Protein AF-A0A9Q1KZ89-F1 (afdb_monomer)

Sequence (839 aa):
MVSQGVRENPSTFSSVLSICSNSGFYLEGLQVHCRVISLGLTGNLYIESAIVDLCMQMGLVDGGLRVLDMMPERNCAVWNLVLRGFCELGLSDEVLGSYPRIKSDGVELNELMLCYLIQGCGNGTFVHEGQQLHCHAVKAGWVETNLFVANALVDFYSACGSLSDAQQSFKVIPHEDVISWNSIVSAYAYSGMLFDTVEYFRKMQFWSKPSVRSLVALLNLCSQRKNLLVGRQVHSVVLKLGFDYTSIHVQSALIDMYGKCYEIESSVDVYEGCPVITMECCNALLTSLLYCGLVEEVVELFKFMVDERTEFNEVSLSATLKAMSGSSFASLSSCGLMHSCAIKSGLESHIVVSNSLIDLYSKLGQVENSRHIFENLLSPNVVCFTSIINGYARNGFGKECLNLLGLMIQNGLKPDKVTFLCVLMGCNHSGLVEEGRQVFESMKTLHGFEPEQRHYSCMVDLLGRAAFVDEAEELLKHSPVKDDFIMWSSLLRSCRMHKNEAVGQRVVKRLIDLDPGDLSSCIQASSFHSEIGDSKLSKHYKEIAMARKVIREIENGLHDALHDENPLLRELESFDIYEGDDEMEAFAMPSWASRNGGKVLVNVDSFGAIGDAISDDTQIDGMIVAPEEPKNWDPDLPRIWLGFSNLTGVNLQGSGAVTIDSSSGIRVTGLTIQNSQQMHFVISHSDSVRVSNVLISAPGDSPNTDGIHISASTNVTLLNCKIGTGDDCISIVNASSSVKMKKIYCGPGHGISIGSLGKDNSTGIVTKVVLNGAFIKNTTNGVRVKTWQGGSGFVKAVRFENVMMEDVANPIIIDQFYCDSPNPCSNQVKCLSFSLWLG

Nearest PDB structures (foldseek):
  5iww-assembly1_D  TM=8.843E-01  e=9.752E-19  unidentified
  8ikx-assembly1_A  TM=9.057E-01  e=1.286E-15  Arabidopsis thaliana
  7b8b-assembly2_B  TM=8.607E-01  e=1.017E-13  Arabidopsis thaliana
  1bhe-assembly1_A  TM=7.430E-01  e=8.757E-08  Pectobacterium carotovorum subsp. carotovorum
  7rqf-assembly1_A  TM=3.532E-01  e=4.957E-04  Pseudomonas aeruginosa PAO1

Organism: NCBI:txid171969

Foldseek 3Di:
DVVVVDDDDLVNLLVVLQCCLVVVVLVVNVVSVVVCVVVVVQQDPSNLLSVLLSCLSVVVLVRSVVSCVPHPADEPSSLLSNLVSCLVVLVLVVLCVCPVVCVVSVYDDDLSSLLSNLSSLLQLPNLVVNVVSVVVCVVVVCLLVPQSNLLSQLSSCLSNLNLVSSVVSLVSHPLLDLSSLLSNLLSCLVNLPLVVSVVSVVSCVVRHQDDLSNLLSNLVSCLVVLPVPSLVVSVVSCVVVVVLAVPPSNLLSNLLSCLSNVNNVSSVVSQVPHPDNAQSSLLSNLQSCLNNLVLVVLVVSLVVCVVVVPDHALSSLLSNLQSLLPDPNLDPVVLVVSCVVCVVSVNLQPQSNLLSNLSSCLSVVNLVVSVVSLVPHPDDALSSLLSNLLSCLVNLNLVVLVVSVVVCVVVVHQHDLSSLLSSLSSCQSNLVLVVNVVSQVCCCPVRNDDHDPSSLLSNLSSCLQVVVLVVNLVSLCPDPCVLPLVSLLSSLVSCLVVVPPPSNVVSLVSNCVSPVLDLVSLCSQLSSCVSNPNNPSNVVSVVVSVVSVVVVVVVVVVVVVVVVPDPVVVVPPDDDDDDDDDDDDDDDDDDDDDDDDDDPPPDDDDDDDPDPPDEDEDEDEDADEDPDALVPDDLVDADQPEEAAAEECYEYEYEWQYAYEPYENYEYEQYHYENHHQETYEYYLYENYEYENYEYDYPLCRPNYEYYEYYLYEQYEYYQYAAEDNEEPYEAWANYEQYEYEQYEYDDYAEHEDDPACPPLEEGEYENAEAAAYEYENYQEHYEYYYDANHEYAYYNAEYYRYHYYNHNHDYYYYFHDDPDPDRDDHHPHGYYYDYYYD

Secondary structure (DSSP, 8-state):
-GGGTPPP-HHHHHHHHHHHHHTT-HHHHHHHHHHHHHTT-TT-HHHHHHHHHHHHHTT-HHHHHHHHHH-S---HHHHHHHHHHHHHTT-HHHHHHHHHHHHHTTPPP-HHHHHHHHHHTTTSS-HHHHHHHHHHHHHTTHHHH-HHHHHHHHHHHHHTT-HHHHHHHHTTS-TT-HHHHHHHHHHHHHTT-HHHHHHHHHHHHHHSPPPHHHHHHHHHHHHHHT-HHHHHHHHHHHHHHTHHHH-HHHHHHHHHHHHHTT-HHHHHHHHHT-SS--HHHHHHHHHHHHHHT-HHHHHHHHHHHHHTT----HHHHHHHHHHHHTSTT--HHHHHHHHHHHHHTT-TTSHHHHHHHHHHHHHTT-HHHHHHHHHT-SS--HHHHHHHHHHHHHTT-HHHHHHHHHHHHHTTPPP-HHHHHHHHHHHHHHT-HHHHHHHHHHHHHTT-PPPPHHHHHHHHHHHHHTT-HHHHHHHHHTSTTTT-HHHHHHHHHHHHHTT-HHHHHHHHHHHHHH-TT-HHHHHHHHHHHHHTT-HHHHHHHHHHHHHHHHHHHHHHHHHHHHHHS-TTTTTSS---------------------SS----------------SS--EEE--S-EE-SS-GGG--TT----SEEEES-BS-EEES-S-EEEES-BS-EEES-EEES-SSEEEEEES-BS-EEES-EEE--TT-TT-EEEEEES-BS-EEES-EEE-SSEEEEE-TTEEEEEEEEEEE-SBSEEEEEEETGGGPEEEEEEEEEEEEEEESBSEEEEEEEETT-EEEEEEEEEEEEEEES-SEEEEEEEEE---SSPPP------EEEEEE-

Structure (mmCIF, N/CA/C/O backbone):
data_AF-A0A9Q1KZ89-F1
#
_entry.id   AF-A0A9Q1KZ89-F1
#
loop_
_atom_site.group_PDB
_atom_site.id
_atom_site.type_symbol
_atom_site.label_atom_id
_atom_site.label_alt_id
_atom_site.label_comp_id
_atom_site.label_asym_id
_atom_site.label_entity_id
_atom_site.label_seq_id
_atom_site.pdbx_PDB_ins_code
_atom_site.Cartn_x
_atom_site.Cartn_y
_atom_site.Cartn_z
_atom_site.occupancy
_atom_site.B_iso_or_equiv
_atom_site.auth_seq_id
_atom_site.auth_comp_id
_atom_site.auth_asym_id
_atom_site.auth_atom_id
_atom_site.pdbx_PDB_model_num
ATOM 1 N N . MET A 1 1 ? 20.586 19.120 -41.694 1.00 76.56 1 MET A N 1
ATOM 2 C CA . MET A 1 1 ? 19.959 18.822 -43.002 1.00 76.56 1 MET A CA 1
ATOM 3 C C . MET A 1 1 ? 19.654 20.101 -43.783 1.00 76.56 1 MET A C 1
ATOM 5 O O . MET A 1 1 ? 20.332 20.358 -44.767 1.00 76.56 1 MET A O 1
ATOM 9 N N . VAL A 1 2 ? 18.728 20.946 -43.315 1.00 81.12 2 VAL A N 1
ATOM 10 C CA . VAL A 1 2 ? 18.317 22.189 -44.009 1.00 81.12 2 VAL A CA 1
ATOM 11 C C . VAL A 1 2 ? 19.476 23.170 -44.231 1.00 81.12 2 VAL A C 1
ATOM 13 O O . VAL A 1 2 ? 19.629 23.713 -45.320 1.00 81.12 2 VAL A O 1
ATOM 16 N N . SER A 1 3 ? 20.359 23.331 -43.239 1.00 82.31 3 SER A N 1
ATOM 17 C CA . SER A 1 3 ? 21.571 24.164 -43.343 1.00 82.31 3 SER A CA 1
ATOM 18 C C . SER A 1 3 ? 22.580 23.687 -44.398 1.00 82.31 3 SER A C 1
ATOM 20 O O . SER A 1 3 ? 23.456 24.450 -44.787 1.00 82.31 3 SER A O 1
ATOM 22 N N . GLN A 1 4 ? 22.451 22.445 -44.875 1.00 82.56 4 GLN A N 1
ATOM 23 C CA . GLN A 1 4 ? 23.275 21.857 -45.936 1.00 82.56 4 GLN A CA 1
ATOM 24 C C . GLN A 1 4 ? 22.544 21.815 -47.292 1.00 82.56 4 GLN A C 1
ATOM 26 O O . GLN A 1 4 ? 23.001 21.154 -48.219 1.00 82.56 4 GLN A O 1
ATOM 31 N N . GLY A 1 5 ? 21.401 22.501 -47.427 1.00 81.19 5 GLY A N 1
ATOM 32 C CA . GLY A 1 5 ? 20.653 22.614 -48.686 1.00 81.19 5 GLY A CA 1
ATOM 33 C C . GLY A 1 5 ? 19.775 21.408 -49.039 1.00 81.19 5 GLY A C 1
ATOM 34 O O . GLY A 1 5 ? 19.162 21.394 -50.106 1.00 81.19 5 GLY A O 1
ATOM 35 N N . VAL A 1 6 ? 19.675 20.408 -48.158 1.00 82.62 6 VAL A N 1
ATOM 36 C CA . VAL A 1 6 ? 18.792 19.249 -48.345 1.00 82.62 6 VAL A CA 1
ATOM 37 C C . VAL A 1 6 ? 17.372 19.627 -47.920 1.00 82.62 6 VAL A C 1
ATOM 39 O O . VAL A 1 6 ? 17.156 20.012 -46.769 1.00 82.62 6 VAL A O 1
ATOM 42 N N . ARG A 1 7 ? 16.413 19.519 -48.850 1.00 81.25 7 ARG A N 1
ATOM 43 C CA . ARG A 1 7 ? 14.995 19.815 -48.597 1.00 81.25 7 ARG A CA 1
ATOM 44 C C . ARG A 1 7 ? 14.326 18.699 -47.808 1.00 81.25 7 ARG A C 1
ATOM 46 O O . ARG A 1 7 ? 14.463 17.523 -48.141 1.00 81.25 7 ARG A O 1
ATOM 53 N N . GLU A 1 8 ? 13.566 19.097 -46.800 1.00 86.81 8 GLU A N 1
ATOM 54 C CA . GLU A 1 8 ? 12.691 18.222 -46.036 1.00 86.81 8 GLU A CA 1
ATOM 55 C C . GLU A 1 8 ? 11.594 17.626 -46.937 1.00 86.81 8 GLU A C 1
ATOM 57 O O . GLU A 1 8 ? 11.058 18.306 -47.815 1.00 86.81 8 GLU A O 1
ATOM 62 N N . ASN A 1 9 ? 11.250 16.355 -46.724 1.00 85.94 9 ASN A N 1
ATOM 63 C CA . ASN A 1 9 ? 10.199 15.662 -47.471 1.00 85.94 9 ASN A CA 1
ATOM 64 C C . ASN A 1 9 ? 9.173 15.019 -46.507 1.00 85.94 9 ASN A C 1
ATOM 66 O O . ASN A 1 9 ? 9.422 14.974 -45.297 1.00 85.94 9 ASN A O 1
ATOM 70 N N . PRO A 1 10 ? 8.031 14.504 -47.005 1.00 87.06 10 PRO A N 1
ATOM 71 C CA . PRO A 1 10 ? 7.000 13.922 -46.146 1.00 87.06 10 PRO A CA 1
ATOM 72 C C . PRO A 1 10 ? 7.464 12.777 -45.243 1.00 87.06 10 PRO A C 1
ATOM 74 O O . PRO A 1 10 ? 7.042 12.705 -44.093 1.00 87.06 10 PRO A O 1
ATOM 77 N N . SER A 1 11 ? 8.377 11.924 -45.721 1.00 87.00 11 SER A N 1
ATOM 78 C CA . SER A 1 11 ? 8.938 10.845 -44.899 1.00 87.00 11 SER A CA 1
ATOM 79 C C . SER A 1 11 ? 9.799 11.385 -43.756 1.00 87.00 11 SER A C 1
ATOM 81 O O . SER A 1 11 ? 9.709 10.888 -42.640 1.00 87.00 11 SER A O 1
ATOM 83 N N . THR A 1 12 ? 10.563 12.459 -43.989 1.00 89.50 12 THR A N 1
ATOM 84 C CA . THR A 1 12 ? 11.339 13.115 -42.930 1.00 89.50 12 THR A CA 1
ATOM 85 C C . THR A 1 12 ? 10.426 13.683 -41.849 1.00 89.50 12 THR A C 1
ATOM 87 O O . THR A 1 12 ? 10.679 13.468 -40.668 1.00 89.50 12 THR A O 1
ATOM 90 N N . PHE A 1 13 ? 9.363 14.390 -42.242 1.00 92.75 13 PHE A N 1
ATOM 91 C CA . PHE A 1 13 ? 8.426 14.979 -41.287 1.00 92.75 13 PHE A CA 1
ATOM 92 C C . PHE A 1 13 ? 7.673 13.919 -40.488 1.00 92.75 13 PHE A C 1
ATOM 94 O O . PHE A 1 13 ? 7.608 14.040 -39.270 1.00 92.75 13 PHE A O 1
ATOM 101 N N . SER A 1 14 ? 7.168 12.873 -41.147 1.00 91.31 14 SER A N 1
ATOM 102 C CA . SER A 1 14 ? 6.480 11.763 -40.480 1.00 91.31 14 SER A CA 1
ATOM 103 C C . SER A 1 14 ? 7.381 11.092 -39.434 1.00 91.31 14 SER A C 1
ATOM 105 O O . SER A 1 14 ? 6.992 10.996 -38.275 1.00 91.31 14 SER A O 1
ATOM 107 N N . SER A 1 15 ? 8.632 10.757 -39.783 1.00 91.94 15 SER A N 1
ATOM 108 C CA . SER A 1 15 ? 9.575 10.146 -38.835 1.00 91.94 15 SER A CA 1
ATOM 109 C C . SER A 1 15 ? 9.914 11.053 -37.652 1.00 91.94 15 SER A C 1
ATOM 111 O O . SER A 1 15 ? 9.953 10.586 -36.517 1.00 91.94 15 SER A O 1
ATOM 113 N N . VAL A 1 16 ? 10.156 12.347 -37.891 1.00 92.19 16 VAL A N 1
ATOM 114 C CA . VAL A 1 16 ? 10.466 13.297 -36.809 1.00 92.19 16 VAL A CA 1
ATOM 115 C C . VAL A 1 16 ? 9.262 13.475 -35.886 1.00 92.19 16 VAL A C 1
ATOM 117 O O . VAL A 1 16 ? 9.430 13.447 -34.672 1.00 92.19 16 VAL A O 1
ATOM 120 N N . LEU A 1 17 ? 8.052 13.595 -36.436 1.00 93.00 17 LEU A N 1
ATOM 121 C CA . LEU A 1 17 ? 6.824 13.708 -35.646 1.00 93.00 17 LEU A CA 1
ATOM 122 C C . LEU A 1 17 ? 6.558 12.445 -34.818 1.00 93.00 17 LEU A C 1
ATOM 124 O O . LEU A 1 17 ? 6.228 12.565 -33.642 1.00 93.00 17 LEU A O 1
ATOM 128 N N . SER A 1 18 ? 6.777 11.250 -35.375 1.00 89.75 18 SER A N 1
ATOM 129 C CA . SER A 1 18 ? 6.673 9.996 -34.618 1.00 89.75 18 SER A CA 1
ATOM 130 C C . SER A 1 18 ? 7.717 9.885 -33.503 1.00 89.75 18 SER A C 1
ATOM 132 O O . SER A 1 18 ? 7.414 9.338 -32.446 1.00 89.75 18 SER A O 1
ATOM 134 N N . ILE A 1 19 ? 8.934 10.409 -33.691 1.00 90.50 19 ILE A N 1
ATOM 135 C CA . ILE A 1 19 ? 9.931 10.492 -32.609 1.00 90.50 19 ILE A CA 1
ATOM 136 C C . ILE A 1 19 ? 9.455 11.471 -31.533 1.00 90.50 19 ILE A C 1
ATOM 138 O O . ILE A 1 19 ? 9.492 11.142 -30.353 1.00 90.50 19 ILE A O 1
ATOM 142 N N . CYS A 1 20 ? 8.964 12.649 -31.925 1.00 91.00 20 CYS A N 1
ATOM 143 C CA . CYS A 1 20 ? 8.434 13.626 -30.977 1.00 91.00 20 CYS A CA 1
ATOM 144 C C . CYS A 1 20 ? 7.273 13.062 -30.149 1.00 91.00 20 CYS A C 1
ATOM 146 O O . CYS A 1 20 ? 7.234 13.282 -28.943 1.00 91.00 20 CYS A O 1
ATOM 148 N N . SER A 1 21 ? 6.378 12.308 -30.791 1.00 87.94 21 SER A N 1
ATOM 149 C CA . SER A 1 21 ? 5.257 11.612 -30.155 1.00 87.94 21 SER A CA 1
ATOM 150 C C . SER A 1 21 ? 5.743 10.559 -29.148 1.00 87.94 21 SER A C 1
ATOM 152 O O . SER A 1 21 ? 5.457 10.664 -27.959 1.00 87.94 21 SER A O 1
ATOM 154 N N . ASN A 1 22 ? 6.573 9.603 -29.583 1.00 84.06 22 ASN A N 1
ATOM 155 C CA . ASN A 1 22 ? 7.024 8.490 -28.735 1.00 84.06 22 ASN A CA 1
ATOM 156 C C . ASN A 1 22 ? 8.005 8.899 -27.622 1.00 84.06 22 ASN A C 1
ATOM 158 O O . ASN A 1 22 ? 8.106 8.208 -26.613 1.00 84.06 22 ASN A O 1
ATOM 162 N N . SER A 1 23 ? 8.771 9.975 -27.815 1.00 88.38 23 SER A N 1
ATOM 163 C CA . SER A 1 23 ? 9.783 10.444 -26.856 1.00 88.38 23 SER A CA 1
ATOM 164 C C . SER A 1 23 ? 9.322 11.638 -26.012 1.00 88.38 23 SER A C 1
ATOM 166 O O . SER A 1 23 ? 10.119 12.174 -25.246 1.00 88.38 23 SER A O 1
ATOM 168 N N . GLY A 1 24 ? 8.066 12.075 -26.143 1.00 86.31 24 GLY A N 1
ATOM 169 C CA . GLY A 1 24 ? 7.503 13.162 -25.335 1.00 86.31 24 GLY A CA 1
ATOM 170 C C . GLY A 1 24 ? 8.009 14.571 -25.676 1.00 86.31 24 GLY A C 1
ATOM 171 O O . GLY A 1 24 ? 7.795 15.503 -24.902 1.00 86.31 24 GLY A O 1
ATOM 172 N N . PHE A 1 25 ? 8.656 14.768 -26.831 1.00 90.88 25 PHE A N 1
ATOM 173 C CA . PHE A 1 25 ? 9.102 16.086 -27.315 1.00 90.88 25 PHE A CA 1
ATOM 174 C C . PHE A 1 25 ? 7.942 16.856 -27.960 1.00 90.88 25 PHE A C 1
ATOM 176 O O . PHE A 1 25 ? 7.938 17.162 -29.156 1.00 90.88 25 PHE A O 1
ATOM 183 N N . TYR A 1 26 ? 6.902 17.118 -27.171 1.00 90.69 26 TYR A N 1
ATOM 184 C CA . TYR A 1 26 ? 5.631 17.644 -27.664 1.00 90.69 26 TYR A CA 1
ATOM 185 C C . TYR A 1 26 ? 5.739 19.077 -28.199 1.00 90.69 26 TYR A C 1
ATOM 187 O O . TYR A 1 26 ? 5.126 19.412 -29.214 1.00 90.69 26 TYR A O 1
ATOM 195 N N . LEU A 1 27 ? 6.547 19.925 -27.557 1.00 88.00 27 LEU A N 1
ATOM 196 C CA . LEU A 1 27 ? 6.747 21.313 -27.985 1.00 88.00 27 LEU A CA 1
ATOM 197 C C . LEU A 1 27 ? 7.473 21.376 -29.333 1.00 88.00 27 LEU A C 1
ATOM 199 O O . LEU A 1 27 ? 7.064 22.115 -30.231 1.00 88.00 27 LEU A O 1
ATOM 203 N N . GLU A 1 28 ? 8.515 20.571 -29.497 1.00 92.25 28 GLU A N 1
ATOM 204 C CA . GLU A 1 28 ? 9.259 20.411 -30.741 1.00 92.25 28 GLU A CA 1
ATOM 205 C C . GLU A 1 28 ? 8.367 19.798 -31.824 1.00 92.25 28 GLU A C 1
ATOM 207 O O . GLU A 1 28 ? 8.363 20.273 -32.959 1.00 92.25 28 GLU A O 1
ATOM 212 N N . GLY A 1 29 ? 7.533 18.815 -31.471 1.00 92.19 29 GLY A N 1
ATOM 213 C CA . GLY A 1 29 ? 6.537 18.231 -32.369 1.00 92.19 29 GLY A CA 1
ATOM 214 C C . GLY A 1 29 ? 5.567 19.276 -32.930 1.00 92.19 29 GLY A C 1
ATOM 215 O O . GLY A 1 29 ? 5.327 19.315 -34.139 1.00 92.19 29 GLY A O 1
ATOM 216 N N . LEU A 1 30 ? 5.077 20.197 -32.093 1.00 90.56 30 LEU A N 1
ATOM 217 C CA . LEU A 1 30 ? 4.238 21.315 -32.543 1.00 90.56 30 LEU A CA 1
ATOM 218 C C . LEU A 1 30 ? 4.996 22.286 -33.461 1.00 90.56 30 LEU A C 1
ATOM 220 O O . LEU A 1 30 ? 4.429 22.773 -34.442 1.00 90.56 30 LEU A O 1
ATOM 224 N N . GLN A 1 31 ? 6.279 22.553 -33.201 1.00 92.12 31 GLN A N 1
ATOM 225 C CA . GLN A 1 31 ? 7.107 23.375 -34.096 1.00 92.12 31 GLN A CA 1
ATOM 226 C C . GLN A 1 31 ? 7.282 22.711 -35.467 1.00 92.12 31 GLN A C 1
ATOM 228 O O . GLN A 1 31 ? 7.190 23.377 -36.504 1.00 92.12 31 GLN A O 1
ATOM 233 N N . VAL A 1 32 ? 7.485 21.393 -35.481 1.00 91.19 32 VAL A N 1
ATOM 234 C CA . VAL A 1 32 ? 7.575 20.592 -36.705 1.00 91.19 32 VAL A CA 1
ATOM 235 C C . VAL A 1 32 ? 6.238 20.606 -37.454 1.00 91.19 32 VAL A C 1
ATOM 237 O O . VAL A 1 32 ? 6.231 20.808 -38.668 1.00 91.19 32 VAL A O 1
ATOM 240 N N . HIS A 1 33 ? 5.103 20.513 -36.757 1.00 91.56 33 HIS A N 1
ATOM 241 C CA . HIS A 1 33 ? 3.774 20.663 -37.359 1.00 91.56 33 HIS A CA 1
ATOM 242 C C . HIS A 1 33 ? 3.575 22.059 -37.990 1.00 91.56 33 HIS A C 1
ATOM 244 O O . HIS A 1 33 ? 3.181 22.165 -39.153 1.00 91.56 33 HIS A O 1
ATOM 250 N N . CYS A 1 34 ? 3.947 23.145 -37.304 1.00 90.31 34 CYS A N 1
ATOM 251 C CA . CYS A 1 34 ? 3.919 24.496 -37.882 1.00 90.31 34 CYS A CA 1
ATOM 252 C C . CYS A 1 34 ? 4.790 24.608 -39.147 1.00 90.31 34 CYS A C 1
ATOM 254 O O . CYS A 1 34 ? 4.412 25.266 -40.122 1.00 90.31 34 CYS A O 1
ATOM 256 N N . ARG A 1 35 ? 5.948 23.936 -39.167 1.00 90.88 35 ARG A N 1
ATOM 257 C CA . ARG A 1 35 ? 6.840 23.884 -40.332 1.00 90.88 35 ARG A CA 1
ATOM 258 C C . ARG A 1 35 ? 6.200 23.146 -41.510 1.00 90.88 35 ARG A C 1
ATOM 260 O O . ARG A 1 35 ? 6.291 23.653 -42.628 1.00 90.88 35 ARG A O 1
ATOM 267 N N . VAL A 1 36 ? 5.518 22.024 -41.271 1.00 91.38 36 VAL A N 1
ATOM 268 C CA . VAL A 1 36 ? 4.730 21.292 -42.284 1.00 91.38 36 VAL A CA 1
ATOM 269 C C . VAL A 1 36 ? 3.700 22.214 -42.940 1.00 91.38 36 VAL A C 1
ATOM 271 O O . VAL A 1 36 ? 3.640 22.282 -44.170 1.00 91.38 36 VAL A O 1
ATOM 274 N N . ILE A 1 37 ? 2.947 22.974 -42.135 1.00 89.62 37 ILE A N 1
ATOM 275 C CA . ILE A 1 37 ? 1.954 23.941 -42.629 1.00 89.62 37 ILE A CA 1
ATOM 276 C C . ILE A 1 37 ? 2.638 25.024 -43.474 1.00 89.62 37 ILE A C 1
ATOM 278 O O . ILE A 1 37 ? 2.196 25.318 -44.583 1.00 89.62 37 ILE A O 1
ATOM 282 N N . SER A 1 38 ? 3.758 25.576 -42.995 1.00 89.69 38 SER A N 1
ATOM 283 C CA . SER A 1 38 ? 4.493 26.642 -43.695 1.00 89.69 38 SER A CA 1
ATOM 284 C C . SER A 1 38 ? 5.026 26.224 -45.071 1.00 89.69 38 SER A C 1
ATOM 286 O O . SER A 1 38 ? 5.186 27.061 -45.956 1.00 89.69 38 SER A O 1
ATOM 288 N N . LEU A 1 39 ? 5.298 24.928 -45.250 1.00 88.56 39 LEU A N 1
ATOM 289 C CA . LEU A 1 39 ? 5.804 24.346 -46.491 1.00 88.56 39 LEU A CA 1
ATOM 290 C C . LEU A 1 39 ? 4.682 23.842 -47.412 1.00 88.56 39 LEU A C 1
ATOM 292 O O . LEU A 1 39 ? 4.980 23.335 -48.493 1.00 88.56 39 LEU A O 1
ATOM 296 N N . GLY A 1 40 ? 3.412 23.973 -47.008 1.00 87.31 40 GLY A N 1
ATOM 297 C CA . GLY A 1 40 ? 2.264 23.516 -47.792 1.00 87.31 40 GLY A CA 1
ATOM 298 C C . GLY A 1 40 ? 2.198 21.995 -47.942 1.00 87.31 40 GLY A C 1
ATOM 299 O O . GLY A 1 40 ? 1.711 21.505 -48.955 1.00 87.31 40 GLY A O 1
ATOM 300 N N . LEU A 1 41 ? 2.721 21.246 -46.965 1.00 86.25 41 LEU A N 1
ATOM 301 C CA . LEU A 1 41 ? 2.765 19.777 -46.989 1.00 86.25 41 LEU A CA 1
ATOM 302 C C . LEU A 1 41 ? 1.546 19.119 -46.309 1.00 86.25 41 LEU A C 1
ATOM 304 O O . LEU A 1 41 ? 1.546 17.912 -46.073 1.00 86.25 41 LEU A O 1
ATOM 308 N N . THR A 1 42 ? 0.516 19.905 -45.993 1.00 82.81 42 THR A N 1
ATOM 309 C CA . THR A 1 42 ? -0.784 19.449 -45.473 1.00 82.81 42 THR A CA 1
ATOM 310 C C . THR A 1 42 ? -1.519 18.576 -46.497 1.00 82.81 42 THR A C 1
ATOM 312 O O . THR A 1 42 ? -1.396 18.814 -47.699 1.00 82.81 42 THR A O 1
ATOM 315 N N . GLY A 1 43 ? -2.292 17.586 -46.049 1.00 79.81 43 GLY A N 1
ATOM 316 C CA . GLY A 1 43 ? -2.957 16.591 -46.900 1.00 79.81 43 GLY A CA 1
ATOM 317 C C . GLY A 1 43 ? -2.105 15.358 -47.218 1.00 79.81 43 GLY A C 1
ATOM 318 O O . GLY A 1 43 ? -2.546 14.473 -47.952 1.00 79.81 43 GLY A O 1
ATOM 319 N N . ASN A 1 44 ? -0.867 15.280 -46.710 1.00 89.06 44 ASN A N 1
ATOM 320 C CA . ASN A 1 44 ? -0.054 14.075 -46.836 1.00 89.06 44 ASN A CA 1
ATOM 321 C C . ASN A 1 44 ? -0.402 13.064 -45.736 1.00 89.06 44 ASN A C 1
ATOM 323 O O . ASN A 1 44 ? -0.120 13.301 -44.563 1.00 89.06 44 ASN A O 1
ATOM 327 N N . LEU A 1 45 ? -0.899 11.897 -46.151 1.00 87.50 45 LEU A N 1
ATOM 328 C CA . LEU A 1 45 ? -1.352 10.806 -45.284 1.00 87.50 45 LEU A CA 1
ATOM 329 C C . LEU A 1 45 ? -0.369 10.439 -44.155 1.00 87.50 45 LEU A C 1
ATOM 331 O O . LEU A 1 45 ? -0.783 10.266 -43.009 1.00 87.50 45 LEU A O 1
ATOM 335 N N . TYR A 1 46 ? 0.930 10.332 -44.454 1.00 87.88 46 TYR A N 1
ATOM 336 C CA . TYR A 1 46 ? 1.945 9.916 -43.477 1.00 87.88 46 TYR A CA 1
ATOM 337 C C . TYR A 1 46 ? 2.262 11.006 -42.455 1.00 87.88 46 TYR A C 1
ATOM 339 O O . TYR A 1 46 ? 2.550 10.707 -41.296 1.00 87.88 46 TYR A O 1
ATOM 347 N N . ILE A 1 47 ? 2.229 12.269 -42.881 1.00 90.88 47 ILE A N 1
ATOM 348 C CA . ILE A 1 47 ? 2.453 13.402 -41.984 1.00 90.88 47 ILE A CA 1
ATOM 349 C C . ILE A 1 47 ? 1.232 13.582 -41.083 1.00 90.88 47 ILE A C 1
ATOM 351 O O . ILE A 1 47 ? 1.384 13.690 -39.873 1.00 90.88 47 ILE A O 1
ATOM 355 N N . GLU A 1 48 ? 0.027 13.559 -41.653 1.00 91.38 48 GLU A N 1
ATOM 356 C CA . GLU A 1 48 ? -1.218 13.739 -40.900 1.00 91.38 48 GLU A CA 1
ATOM 357 C C . GLU A 1 48 ? -1.444 12.612 -39.892 1.00 91.38 48 GLU A C 1
ATOM 359 O O . GLU A 1 48 ? -1.786 12.900 -38.751 1.00 91.38 48 GLU A O 1
ATOM 364 N N . SER A 1 49 ? -1.132 11.358 -40.242 1.00 91.44 49 SER A N 1
ATOM 365 C CA . SER A 1 49 ? -1.179 10.242 -39.282 1.00 91.44 49 SER A CA 1
ATOM 366 C C . SER A 1 49 ? -0.230 10.457 -38.093 1.00 91.44 49 SER A C 1
ATOM 368 O O . SER A 1 49 ? -0.603 10.190 -36.954 1.00 91.44 49 SER A O 1
ATOM 370 N N . ALA A 1 50 ? 0.978 10.981 -38.335 1.00 92.56 50 ALA A N 1
ATOM 371 C CA . ALA A 1 50 ? 1.942 11.278 -37.273 1.00 92.56 50 ALA A CA 1
ATOM 372 C C . ALA A 1 50 ? 1.535 12.500 -36.425 1.00 92.56 50 ALA A C 1
ATOM 374 O O . ALA A 1 50 ? 1.838 12.549 -35.236 1.00 92.56 50 ALA A O 1
ATOM 375 N N . ILE A 1 51 ? 0.828 13.474 -37.011 1.00 92.75 51 ILE A N 1
ATOM 376 C CA . ILE A 1 51 ? 0.240 14.602 -36.271 1.00 92.75 51 ILE A CA 1
ATOM 377 C C . ILE A 1 51 ? -0.921 14.121 -35.396 1.00 92.75 51 ILE A C 1
ATOM 379 O O . ILE A 1 51 ? -1.014 14.550 -34.249 1.00 92.75 51 ILE A O 1
ATOM 383 N N . VAL A 1 52 ? -1.785 13.234 -35.906 1.00 93.94 52 VAL A N 1
ATOM 384 C CA . VAL A 1 52 ? -2.865 12.625 -35.116 1.00 93.94 52 VAL A CA 1
ATOM 385 C C . VAL A 1 52 ? -2.277 11.919 -33.896 1.00 93.94 52 VAL A C 1
ATOM 387 O O . VAL A 1 52 ? -2.694 12.227 -32.784 1.00 93.94 52 VAL A O 1
ATOM 390 N N . ASP A 1 53 ? -1.270 11.059 -34.080 1.00 92.12 53 ASP A N 1
ATOM 391 C CA . ASP A 1 53 ? -0.581 10.378 -32.972 1.00 92.12 53 ASP A CA 1
ATOM 392 C C . ASP A 1 53 ? -0.011 11.369 -31.946 1.00 92.12 53 ASP A C 1
ATOM 394 O O . ASP A 1 53 ? -0.331 11.283 -30.763 1.00 92.12 53 ASP A O 1
ATOM 398 N N . LEU A 1 54 ? 0.730 12.384 -32.409 1.00 93.00 54 LEU A N 1
ATOM 399 C CA . LEU A 1 54 ? 1.276 13.435 -31.548 1.00 93.00 54 LEU A CA 1
ATOM 400 C C . LEU A 1 54 ? 0.179 14.136 -30.727 1.00 93.00 54 LEU A C 1
ATOM 402 O O . LEU A 1 54 ? 0.340 14.338 -29.526 1.00 93.00 54 LEU A O 1
ATOM 406 N N . CYS A 1 55 ? -0.944 14.504 -31.351 1.00 92.94 55 CYS A N 1
ATOM 407 C CA . CYS A 1 55 ? -2.059 15.145 -30.653 1.00 92.94 55 CYS A CA 1
ATOM 408 C C . CYS A 1 55 ? -2.703 14.222 -29.613 1.00 92.94 55 CYS A C 1
ATOM 410 O O . CYS A 1 55 ? -3.039 14.693 -28.524 1.00 92.94 55 CYS A O 1
ATOM 412 N N . MET A 1 56 ? -2.862 12.935 -29.925 1.00 92.31 56 MET A N 1
ATOM 413 C CA . MET A 1 56 ? -3.427 11.959 -28.994 1.00 92.31 56 MET A CA 1
ATOM 414 C C . MET A 1 56 ? -2.506 11.738 -27.784 1.00 92.31 56 MET A C 1
ATOM 416 O O . MET A 1 56 ? -2.990 11.804 -26.657 1.00 92.31 56 MET A O 1
ATOM 420 N N . GLN A 1 57 ? -1.190 11.594 -27.989 1.00 89.75 57 GLN A N 1
ATOM 421 C CA . GLN A 1 57 ? -0.203 11.453 -26.901 1.00 89.75 57 GLN A CA 1
ATOM 422 C C . GLN A 1 57 ? -0.114 12.699 -26.004 1.00 89.75 57 GLN A C 1
ATOM 424 O O . GLN A 1 57 ? 0.141 12.604 -24.806 1.00 89.75 57 GLN A O 1
ATOM 429 N N . MET A 1 58 ? -0.383 13.884 -26.558 1.00 89.19 58 MET A N 1
ATOM 430 C CA . MET A 1 58 ? -0.487 15.132 -25.794 1.00 89.19 58 MET A CA 1
ATOM 431 C C . MET A 1 58 ? -1.799 15.274 -24.998 1.00 89.19 58 MET A C 1
ATOM 433 O O . MET A 1 58 ? -1.954 16.252 -24.266 1.00 89.19 58 MET A O 1
ATOM 437 N N . GLY A 1 59 ? -2.774 14.377 -25.180 1.00 88.62 59 GLY A N 1
ATOM 438 C CA . GLY A 1 59 ? -4.124 14.515 -24.619 1.00 88.62 59 GLY A CA 1
ATOM 439 C C . GLY A 1 59 ? -5.003 15.556 -25.328 1.00 88.62 59 GLY A C 1
ATOM 440 O O . GLY A 1 59 ? -6.078 15.901 -24.838 1.00 88.62 59 GLY A O 1
ATOM 441 N N . LEU A 1 60 ? -4.587 16.066 -26.494 1.00 90.88 60 LEU A N 1
ATOM 442 C CA . LEU A 1 60 ? -5.334 17.043 -27.297 1.00 90.88 60 LEU A CA 1
ATOM 443 C C . LEU A 1 60 ? -6.325 16.345 -28.238 1.00 90.88 60 LEU A C 1
ATOM 445 O O . LEU A 1 60 ? -6.231 16.459 -29.463 1.00 90.88 60 LEU A O 1
ATOM 449 N N . VAL A 1 61 ? -7.295 15.643 -27.654 1.00 91.00 61 VAL A N 1
ATOM 450 C CA . VAL A 1 61 ? -8.255 14.779 -28.363 1.00 91.00 61 VAL A CA 1
ATOM 451 C C . VAL A 1 61 ? -8.993 15.514 -29.486 1.00 91.00 61 VAL A C 1
ATOM 453 O O . VAL A 1 61 ? -8.928 15.101 -30.643 1.00 91.00 61 VAL A O 1
ATOM 456 N N . ASP A 1 62 ? -9.606 16.664 -29.194 1.00 89.75 62 ASP A N 1
ATOM 457 C CA . ASP A 1 62 ? -10.320 17.465 -30.203 1.00 89.75 62 ASP A CA 1
ATOM 458 C C . ASP A 1 62 ? -9.402 17.958 -31.330 1.00 89.75 62 ASP A C 1
ATOM 460 O O . ASP A 1 62 ? -9.840 18.231 -32.449 1.00 89.75 62 ASP A O 1
ATOM 464 N N . GLY A 1 63 ? -8.119 18.166 -31.026 1.00 87.12 63 GLY A N 1
ATOM 465 C CA . GLY A 1 63 ? -7.106 18.530 -32.012 1.00 87.12 63 GLY A CA 1
ATOM 466 C C . GLY A 1 63 ? -6.822 17.368 -32.959 1.00 87.12 63 GLY A C 1
ATOM 467 O O . GLY A 1 63 ? -6.907 17.541 -34.174 1.00 87.12 63 GLY A O 1
ATOM 468 N N . GLY A 1 64 ? -6.564 16.182 -32.401 1.00 91.50 64 GLY A N 1
ATOM 469 C CA . GLY A 1 64 ? -6.311 14.958 -33.162 1.00 91.50 64 GLY A CA 1
ATOM 470 C C . GLY A 1 64 ? -7.495 14.559 -34.044 1.00 91.50 64 GLY A C 1
ATOM 471 O O . GLY A 1 64 ? -7.313 14.303 -35.233 1.00 91.50 64 GLY A O 1
ATOM 472 N N . LEU A 1 65 ? -8.719 14.602 -33.509 1.00 92.62 65 LEU A N 1
ATOM 473 C CA . LEU A 1 65 ? -9.934 14.282 -34.267 1.00 92.62 65 LEU A CA 1
ATOM 474 C C . LEU A 1 65 ? -10.203 15.267 -35.408 1.00 92.62 65 LEU A C 1
ATOM 476 O O . LEU A 1 65 ? -10.608 14.849 -36.489 1.00 92.62 65 LEU A O 1
ATOM 480 N N . ARG A 1 66 ? -9.913 16.560 -35.217 1.00 90.88 66 ARG A N 1
ATOM 481 C CA . ARG A 1 66 ? -10.010 17.544 -36.306 1.00 90.88 66 ARG A CA 1
ATOM 482 C C . ARG A 1 66 ? -9.031 17.252 -37.434 1.00 90.88 66 ARG A C 1
ATOM 484 O O . ARG A 1 66 ? -9.407 17.379 -38.594 1.00 90.88 66 ARG A O 1
ATOM 491 N N . VAL A 1 67 ? -7.794 16.873 -37.111 1.00 90.56 67 VAL A N 1
ATOM 492 C CA . VAL A 1 67 ? -6.814 16.476 -38.132 1.00 90.56 67 VAL A CA 1
ATOM 493 C C . VAL A 1 67 ? -7.303 15.229 -38.863 1.00 90.56 67 VAL A C 1
ATOM 495 O O . VAL A 1 67 ? -7.335 15.246 -40.088 1.00 90.56 67 VAL A O 1
ATOM 498 N N . LEU A 1 68 ? -7.784 14.216 -38.136 1.00 92.69 68 LEU A N 1
ATOM 499 C CA . LEU A 1 68 ? -8.366 12.993 -38.699 1.00 92.69 68 LEU A CA 1
ATOM 500 C C . LEU A 1 68 ? -9.525 13.278 -39.673 1.00 92.69 68 LEU A C 1
ATOM 502 O O . LEU A 1 68 ? -9.586 12.696 -40.757 1.00 92.69 68 LEU A O 1
ATOM 506 N N . ASP A 1 69 ? -10.436 14.183 -39.316 1.00 90.19 69 ASP A N 1
ATOM 507 C CA . ASP A 1 69 ? -11.591 14.535 -40.153 1.00 90.19 69 ASP A CA 1
ATOM 508 C C . ASP A 1 69 ? -11.195 15.272 -41.442 1.00 90.19 69 ASP A C 1
ATOM 510 O O . ASP A 1 69 ? -11.894 15.161 -42.451 1.00 90.19 69 ASP A O 1
ATOM 514 N N . MET A 1 70 ? -10.064 15.986 -41.430 1.00 88.69 70 MET A N 1
ATOM 515 C CA . MET A 1 70 ? -9.510 16.664 -42.608 1.00 88.69 70 MET A CA 1
ATOM 516 C C . MET A 1 70 ? -8.725 15.733 -43.542 1.00 88.69 70 MET A C 1
ATOM 518 O O . MET A 1 70 ? -8.458 16.123 -44.681 1.00 88.69 70 MET A O 1
ATOM 522 N N . MET A 1 71 ? -8.362 14.525 -43.095 1.00 89.81 71 MET A N 1
ATOM 523 C CA . MET A 1 71 ? -7.584 13.592 -43.911 1.00 89.81 71 MET A CA 1
ATOM 524 C C . MET A 1 71 ? -8.389 13.125 -45.136 1.00 89.81 71 MET A C 1
ATOM 526 O O . MET A 1 71 ? -9.568 12.782 -45.008 1.00 89.81 71 MET A O 1
ATOM 530 N N . PRO A 1 72 ? -7.762 13.047 -46.326 1.00 82.50 72 PRO A N 1
ATOM 531 C CA . PRO A 1 72 ? -8.439 12.621 -47.553 1.00 82.50 72 PRO A CA 1
ATOM 532 C C . PRO A 1 72 ? -8.812 11.132 -47.542 1.00 82.50 72 PRO A C 1
ATOM 534 O O . PRO A 1 72 ? -9.776 10.732 -48.189 1.00 82.50 72 PRO A O 1
ATOM 537 N N . GLU A 1 73 ? -8.052 10.318 -46.808 1.00 84.69 73 GLU A N 1
ATOM 538 C CA . GLU A 1 73 ? -8.281 8.889 -46.617 1.00 84.69 73 GLU A CA 1
ATOM 539 C C . GLU A 1 73 ? -7.905 8.514 -45.180 1.00 84.69 73 GLU A C 1
ATOM 541 O O . GLU A 1 73 ? -6.804 8.819 -44.716 1.00 84.69 73 GLU A O 1
ATOM 546 N N . ARG A 1 74 ? -8.816 7.842 -44.472 1.00 91.00 74 ARG A N 1
ATOM 547 C CA . ARG A 1 74 ? -8.598 7.341 -43.111 1.00 91.00 74 ARG A CA 1
ATOM 548 C C . ARG A 1 74 ? -8.414 5.835 -43.177 1.00 91.00 74 ARG A C 1
ATOM 550 O O . ARG A 1 74 ? -9.375 5.077 -43.216 1.00 91.00 74 ARG A O 1
ATOM 557 N N . ASN A 1 75 ? -7.160 5.409 -43.255 1.00 86.94 75 ASN A N 1
ATOM 558 C CA . ASN A 1 75 ? -6.817 3.998 -43.373 1.00 86.94 75 ASN A CA 1
ATOM 559 C C . ASN A 1 75 ? -6.741 3.300 -42.001 1.00 86.94 75 ASN A C 1
ATOM 561 O O . ASN A 1 75 ? -6.893 3.904 -40.940 1.00 86.94 75 ASN A O 1
ATOM 565 N N . CYS A 1 76 ? -6.459 1.999 -42.027 1.00 89.44 76 CYS A N 1
ATOM 566 C CA . CYS A 1 76 ? -6.325 1.184 -40.824 1.00 89.44 76 CYS A CA 1
ATOM 567 C C . CYS A 1 76 ? -5.262 1.720 -39.834 1.00 89.44 76 CYS A C 1
ATOM 569 O O . CYS A 1 76 ? -5.463 1.699 -38.622 1.00 89.44 76 CYS A O 1
ATOM 571 N N . ALA A 1 77 ? -4.143 2.252 -40.338 1.00 87.56 77 ALA A N 1
ATOM 572 C CA . ALA A 1 77 ? -3.040 2.710 -39.497 1.00 87.56 77 ALA A CA 1
ATOM 573 C C . ALA A 1 77 ? -3.419 3.923 -38.634 1.00 87.56 77 ALA A C 1
ATOM 575 O O . ALA A 1 77 ? -3.131 3.920 -37.440 1.00 87.56 77 ALA A O 1
ATOM 576 N N . VAL A 1 78 ? -4.099 4.931 -39.197 1.00 91.00 78 VAL A N 1
ATOM 577 C CA . VAL A 1 78 ? -4.499 6.113 -38.413 1.00 91.00 78 VAL A CA 1
ATOM 578 C C . VAL A 1 78 ? -5.584 5.781 -37.387 1.00 91.00 78 VAL A C 1
ATOM 580 O O . VAL A 1 78 ? -5.524 6.256 -36.255 1.00 91.00 78 VAL A O 1
ATOM 583 N N . TRP A 1 79 ? -6.520 4.891 -37.727 1.00 93.62 79 TRP A N 1
ATOM 584 C CA . TRP A 1 79 ? -7.539 4.432 -36.782 1.00 93.62 79 TRP A CA 1
ATOM 585 C C . TRP A 1 79 ? -6.943 3.640 -35.608 1.00 93.62 79 TRP A C 1
ATOM 587 O O . TRP A 1 79 ? -7.404 3.811 -34.482 1.00 93.62 79 TRP A O 1
ATOM 597 N N . ASN A 1 80 ? -5.876 2.857 -35.818 1.00 91.75 80 ASN A N 1
ATOM 598 C CA . ASN A 1 80 ? -5.138 2.226 -34.714 1.00 91.75 80 ASN A CA 1
ATOM 599 C C . ASN A 1 80 ? -4.531 3.256 -33.751 1.00 91.75 80 ASN A C 1
ATOM 601 O O . ASN A 1 80 ? -4.600 3.062 -32.541 1.00 91.75 80 ASN A O 1
ATOM 605 N N . LEU A 1 81 ? -3.952 4.344 -34.272 1.00 91.62 81 LEU A N 1
ATOM 606 C CA . LEU A 1 81 ? -3.349 5.409 -33.458 1.00 91.62 81 LEU A CA 1
ATOM 607 C C . LEU A 1 81 ? -4.408 6.138 -32.621 1.00 91.62 81 LEU A C 1
ATOM 609 O O . LEU A 1 81 ? -4.203 6.387 -31.436 1.00 91.62 81 LEU A O 1
ATOM 613 N N . VAL A 1 82 ? -5.569 6.415 -33.218 1.00 93.50 82 VAL A N 1
ATOM 614 C CA . VAL A 1 82 ? -6.708 7.044 -32.533 1.00 93.50 82 VAL A CA 1
ATOM 615 C C . VAL A 1 82 ? -7.256 6.139 -31.428 1.00 93.50 82 VAL A C 1
ATOM 617 O O . VAL A 1 82 ? -7.393 6.584 -30.290 1.00 93.50 82 VAL A O 1
ATOM 620 N N . LEU A 1 83 ? -7.527 4.865 -31.733 1.00 92.94 83 LEU A N 1
ATOM 621 C CA . LEU A 1 83 ? -8.028 3.901 -30.748 1.00 92.94 83 LEU A CA 1
ATOM 622 C C . LEU A 1 83 ? -7.036 3.703 -29.597 1.00 92.94 83 LEU A C 1
ATOM 624 O O . LEU A 1 83 ? -7.441 3.737 -28.437 1.00 92.94 83 LEU A O 1
ATOM 628 N N . ARG A 1 84 ? -5.739 3.574 -29.906 1.00 90.88 84 ARG A N 1
ATOM 629 C CA . ARG A 1 84 ? -4.672 3.512 -28.902 1.00 90.88 84 ARG A CA 1
ATOM 630 C C . ARG A 1 84 ? -4.697 4.740 -27.992 1.00 90.88 84 ARG A C 1
ATOM 632 O O . ARG A 1 84 ? -4.720 4.580 -26.775 1.00 90.88 84 ARG A O 1
ATOM 639 N N . GLY A 1 85 ? -4.739 5.939 -28.573 1.00 88.62 85 GLY A N 1
ATOM 640 C CA . GLY A 1 85 ? -4.780 7.190 -27.820 1.00 88.62 85 GLY A CA 1
ATOM 641 C C . GLY A 1 85 ? -6.000 7.293 -26.904 1.00 88.62 85 GLY A C 1
ATOM 642 O O . GLY A 1 85 ? -5.875 7.681 -25.747 1.00 88.62 85 GLY A O 1
ATOM 643 N N . PHE A 1 86 ? -7.182 6.885 -27.374 1.00 91.62 86 PHE A N 1
ATOM 644 C CA . PHE A 1 86 ? -8.371 6.838 -26.523 1.00 91.62 86 PHE A CA 1
ATOM 645 C C . PHE A 1 86 ? -8.242 5.839 -25.370 1.00 91.62 86 PHE A C 1
ATOM 647 O O . PHE A 1 86 ? -8.633 6.162 -24.248 1.00 91.62 86 PHE A O 1
ATOM 654 N N . CYS A 1 87 ? -7.678 4.652 -25.620 1.00 86.88 87 CYS A N 1
ATOM 655 C CA . CYS A 1 87 ? -7.421 3.663 -24.575 1.00 86.88 87 CYS A CA 1
ATOM 656 C C . CYS A 1 87 ? -6.421 4.177 -23.526 1.00 86.88 87 CYS A C 1
ATOM 658 O O . CYS A 1 87 ? -6.672 4.016 -22.334 1.00 86.88 87 CYS A O 1
ATOM 660 N N . GLU A 1 88 ? -5.325 4.817 -23.944 1.00 85.56 88 GLU A N 1
ATOM 661 C CA . GLU A 1 88 ? -4.309 5.392 -23.044 1.00 85.56 88 GLU A CA 1
ATOM 662 C C . GLU A 1 88 ? -4.867 6.553 -22.199 1.00 85.56 88 GLU A C 1
ATOM 664 O O . GLU A 1 88 ? -4.488 6.708 -21.039 1.00 85.56 88 GLU A O 1
ATOM 669 N N . LEU A 1 89 ? -5.825 7.315 -22.736 1.00 85.81 89 LEU A N 1
ATOM 670 C CA . LEU A 1 89 ? -6.536 8.384 -22.021 1.00 85.81 89 LEU A CA 1
ATOM 671 C C . LEU A 1 89 ? -7.747 7.890 -21.203 1.00 85.81 89 LEU A C 1
ATOM 673 O O . LEU A 1 89 ? -8.386 8.686 -20.516 1.00 85.81 89 LEU A O 1
ATOM 677 N N . GLY A 1 90 ? -8.093 6.600 -21.276 1.00 85.12 90 GLY A N 1
ATOM 678 C CA . GLY A 1 90 ? -9.233 6.013 -20.561 1.00 85.12 90 GLY A CA 1
ATOM 679 C C . GLY A 1 90 ? -10.619 6.425 -21.086 1.00 85.12 90 GLY A C 1
ATOM 680 O O . GLY A 1 90 ? -11.620 6.241 -20.391 1.00 85.12 90 GLY A O 1
ATOM 681 N N . LEU A 1 91 ? -10.712 6.962 -22.306 1.00 87.12 91 LEU A N 1
ATOM 682 C CA . LEU A 1 91 ? -11.947 7.489 -22.904 1.00 87.12 91 LEU A CA 1
ATOM 683 C C . LEU A 1 91 ? -12.784 6.378 -23.558 1.00 87.12 91 LEU A C 1
ATOM 685 O O . LEU A 1 91 ? -12.887 6.280 -24.778 1.00 87.12 91 LEU A O 1
ATOM 689 N N . SER A 1 92 ? -13.385 5.526 -22.727 1.00 85.31 92 SER A N 1
ATOM 690 C CA . SER A 1 92 ? -14.102 4.311 -23.161 1.00 85.31 92 SER A CA 1
ATOM 691 C C . SER A 1 92 ? -15.281 4.591 -24.109 1.00 85.31 92 SER A C 1
ATOM 693 O O . SER A 1 92 ? -15.477 3.863 -25.083 1.00 85.31 92 SER A O 1
ATOM 695 N N . ASP A 1 93 ? -16.023 5.676 -23.870 1.00 86.19 93 ASP A N 1
ATOM 696 C CA . ASP A 1 93 ? -17.160 6.083 -24.708 1.00 86.19 93 ASP A CA 1
ATOM 697 C C . ASP A 1 93 ? -16.713 6.421 -26.142 1.00 86.19 93 ASP A C 1
ATOM 699 O O . ASP A 1 93 ? -17.342 6.009 -27.118 1.00 86.19 93 ASP A O 1
ATOM 703 N N . GLU A 1 94 ? -15.581 7.119 -26.276 1.00 89.50 94 GLU A N 1
ATOM 704 C CA . GLU A 1 94 ? -15.013 7.529 -27.565 1.00 89.50 94 GLU A CA 1
ATOM 705 C C . GLU A 1 94 ? -14.421 6.341 -28.340 1.00 89.50 94 GLU A C 1
ATOM 707 O O . GLU A 1 94 ? -14.563 6.262 -29.567 1.00 89.50 94 GLU A O 1
ATOM 712 N N . VAL A 1 95 ? -13.822 5.364 -27.639 1.00 90.06 95 VAL A N 1
ATOM 713 C CA . VAL A 1 95 ? -13.355 4.101 -28.247 1.00 90.06 95 VAL A CA 1
ATOM 714 C C . VAL A 1 95 ? -14.507 3.416 -28.986 1.00 90.06 95 VAL A C 1
ATOM 716 O O . VAL A 1 95 ? -14.371 3.055 -30.156 1.00 90.06 95 VAL A O 1
ATOM 719 N N . LEU A 1 96 ? -15.669 3.281 -28.343 1.00 87.06 96 LEU A N 1
ATOM 720 C CA . LEU A 1 96 ? -16.829 2.623 -28.951 1.00 87.06 96 LEU A CA 1
ATOM 721 C C . LEU A 1 96 ? -17.558 3.512 -29.958 1.00 87.06 96 LEU A C 1
ATOM 723 O O . LEU A 1 96 ? -17.991 3.017 -31.004 1.00 87.06 96 LEU A O 1
ATOM 727 N N . GLY A 1 97 ? -17.615 4.822 -29.712 1.00 87.81 97 GLY A N 1
ATOM 728 C CA . GLY A 1 97 ? -18.114 5.814 -30.668 1.00 87.81 97 GLY A CA 1
ATOM 729 C C . GLY A 1 97 ? -17.329 5.839 -31.986 1.00 87.81 97 GLY A C 1
ATOM 730 O O . GLY A 1 97 ? -17.869 6.211 -33.031 1.00 87.81 97 GLY A O 1
ATOM 731 N N . SER A 1 98 ? -16.081 5.365 -31.976 1.00 89.75 98 SER A N 1
ATOM 732 C CA . SER A 1 98 ? -15.245 5.229 -33.172 1.00 89.75 98 SER A CA 1
ATOM 733 C C . SER A 1 98 ? -15.659 4.057 -34.068 1.00 89.75 98 SER A C 1
ATOM 735 O O . SER A 1 98 ? -15.444 4.108 -35.279 1.00 89.75 98 SER A O 1
ATOM 737 N N . TYR A 1 99 ? -16.301 3.013 -33.530 1.00 88.44 99 TYR A N 1
ATOM 738 C CA . TYR A 1 99 ? -16.606 1.797 -34.292 1.00 88.44 99 TYR A CA 1
ATOM 739 C C . TYR A 1 99 ? -17.533 2.027 -35.507 1.00 88.44 99 TYR A C 1
ATOM 741 O O . TYR A 1 99 ? -17.221 1.538 -36.600 1.00 88.44 99 TYR A O 1
ATOM 749 N N . PRO A 1 100 ? -18.628 2.809 -35.405 1.00 88.31 100 PRO A N 1
ATOM 750 C CA . PRO A 1 100 ? -19.419 3.198 -36.572 1.00 88.31 100 PRO A CA 1
ATOM 751 C C . PRO A 1 100 ? -18.635 4.040 -37.590 1.00 88.31 100 PRO A C 1
ATOM 753 O O . PRO A 1 100 ? -18.849 3.876 -38.792 1.00 88.31 100 PRO A O 1
ATOM 756 N N . ARG A 1 101 ? -17.717 4.907 -37.131 1.00 90.69 101 ARG A N 1
ATOM 757 C CA . ARG A 1 101 ? -16.897 5.771 -38.001 1.00 90.69 101 ARG A CA 1
ATOM 758 C C . ARG A 1 101 ? -15.916 4.949 -38.838 1.00 90.69 101 ARG A C 1
ATOM 760 O O . ARG A 1 101 ? -15.896 5.109 -40.056 1.00 90.69 101 ARG A O 1
ATOM 767 N N . ILE A 1 102 ? -15.226 3.990 -38.215 1.00 90.88 102 ILE A N 1
ATOM 768 C CA . ILE A 1 102 ? -14.337 3.027 -38.892 1.00 90.88 102 ILE A CA 1
ATOM 769 C C . ILE A 1 102 ? -15.087 2.306 -40.022 1.00 90.88 102 ILE A C 1
ATOM 771 O O . ILE A 1 102 ? -14.601 2.230 -41.150 1.00 90.88 102 ILE A O 1
ATOM 775 N N . LYS A 1 103 ? -16.319 1.846 -39.755 1.00 87.06 103 LYS A N 1
ATOM 776 C CA . LYS A 1 103 ? -17.159 1.209 -40.782 1.00 87.06 103 LYS A CA 1
ATOM 777 C C . LYS A 1 103 ? -17.583 2.166 -41.893 1.00 87.06 103 LYS A C 1
ATOM 779 O O . LYS A 1 103 ? -17.608 1.759 -43.051 1.00 87.06 103 LYS A O 1
ATOM 784 N N . SER A 1 104 ? -17.939 3.408 -41.560 1.00 87.94 104 SER A N 1
ATOM 785 C CA . SER A 1 104 ? -18.334 4.409 -42.563 1.00 87.94 104 SER A CA 1
ATOM 786 C C . SER A 1 104 ? -17.188 4.807 -43.493 1.00 87.94 104 SER A C 1
ATOM 788 O O . SER A 1 104 ? -17.436 5.113 -44.656 1.00 87.94 104 SER A O 1
ATOM 790 N N . ASP A 1 105 ? -15.949 4.716 -43.010 1.00 89.50 105 ASP A N 1
ATOM 791 C CA . ASP A 1 105 ? -14.737 4.930 -43.803 1.00 89.50 105 ASP A CA 1
ATOM 792 C C . ASP A 1 105 ? -14.352 3.715 -44.667 1.00 89.50 105 ASP A C 1
ATOM 794 O O . ASP A 1 105 ? -13.370 3.766 -45.403 1.00 89.50 105 ASP A O 1
ATOM 798 N N . GLY A 1 106 ? -15.115 2.617 -44.602 1.00 87.38 106 GLY A N 1
ATOM 799 C CA . GLY A 1 106 ? -14.848 1.400 -45.373 1.00 87.38 106 GLY A CA 1
ATOM 800 C C . GLY A 1 106 ? -13.641 0.598 -44.877 1.00 87.38 106 GLY A C 1
ATOM 801 O O . GLY A 1 106 ? -13.121 -0.232 -45.620 1.00 87.38 106 GLY A O 1
ATOM 802 N N . VAL A 1 107 ? -13.191 0.830 -43.641 1.00 90.69 107 VAL A N 1
ATOM 803 C CA . VAL A 1 107 ? -12.074 0.101 -43.033 1.00 90.69 107 VAL A CA 1
ATOM 804 C C . VAL A 1 107 ? -12.599 -1.174 -42.375 1.00 90.69 107 VAL A C 1
ATOM 806 O O . VAL A 1 107 ? -13.456 -1.130 -41.490 1.00 90.69 107 VAL A O 1
ATOM 809 N N . GLU A 1 108 ? -12.086 -2.328 -42.805 1.00 86.69 108 GLU A N 1
ATOM 810 C CA . GLU A 1 108 ? -12.343 -3.592 -42.115 1.00 86.69 108 GLU A CA 1
ATOM 811 C C . GLU A 1 108 ? -11.592 -3.630 -40.782 1.00 86.69 108 GLU A C 1
ATOM 813 O O . GLU A 1 108 ? -10.449 -3.177 -40.679 1.00 86.69 108 GLU A O 1
ATOM 818 N N . LEU A 1 109 ? -12.241 -4.179 -39.751 1.00 89.06 109 LEU A N 1
ATOM 819 C CA . LEU A 1 109 ? -11.564 -4.429 -38.486 1.00 89.06 109 LEU A CA 1
ATOM 820 C C . LEU A 1 109 ? -10.428 -5.423 -38.711 1.00 89.06 109 LEU A C 1
ATOM 822 O O . LEU A 1 109 ? -10.622 -6.453 -39.352 1.00 89.06 109 LEU A O 1
ATOM 826 N N . ASN A 1 110 ? -9.278 -5.138 -38.116 1.00 87.69 110 ASN A N 1
ATOM 827 C CA . ASN A 1 110 ? -8.230 -6.126 -37.921 1.00 87.69 110 ASN A CA 1
ATOM 828 C C . ASN A 1 110 ? -8.155 -6.532 -36.443 1.00 87.69 110 ASN A C 1
ATOM 830 O O . ASN A 1 110 ? -8.882 -6.015 -35.587 1.00 87.69 110 ASN A O 1
ATOM 834 N N . GLU A 1 111 ? -7.255 -7.458 -36.138 1.00 88.00 111 GLU A N 1
ATOM 835 C CA . GLU A 1 111 ? -7.132 -8.056 -34.813 1.00 88.00 111 GLU A CA 1
ATOM 836 C C . GLU A 1 111 ? -6.719 -7.024 -33.754 1.00 88.00 111 GLU A C 1
ATOM 838 O O . GLU A 1 111 ? -7.235 -7.045 -32.639 1.00 88.00 111 GLU A O 1
ATOM 843 N N . LEU A 1 112 ? -5.850 -6.073 -34.112 1.00 89.00 112 LEU A N 1
ATOM 844 C CA . LEU A 1 112 ? -5.376 -5.028 -33.201 1.00 89.00 112 LEU A CA 1
ATOM 845 C C . LEU A 1 112 ? -6.474 -4.008 -32.854 1.00 89.00 112 LEU A C 1
ATOM 847 O O . LEU A 1 112 ? -6.646 -3.667 -31.685 1.00 89.00 112 LEU A O 1
ATOM 851 N N . MET A 1 113 ? -7.253 -3.559 -33.843 1.00 90.94 113 MET A N 1
ATOM 852 C CA . MET A 1 113 ? -8.412 -2.685 -33.614 1.00 90.94 113 MET A CA 1
ATOM 853 C C . MET A 1 113 ? -9.430 -3.346 -32.700 1.00 90.94 113 MET A C 1
ATOM 855 O O . MET A 1 113 ? -9.975 -2.701 -31.806 1.00 90.94 113 MET A O 1
ATOM 859 N N . LEU A 1 114 ? -9.682 -4.638 -32.921 1.00 91.06 114 LEU A N 1
ATOM 860 C CA . LEU A 1 114 ? -10.596 -5.399 -32.090 1.00 91.06 114 LEU A CA 1
ATOM 861 C C . LEU A 1 114 ? -10.107 -5.450 -30.635 1.00 91.06 114 LEU A C 1
ATOM 863 O O . LEU A 1 114 ? -10.920 -5.243 -29.737 1.00 91.06 114 LEU A O 1
ATOM 867 N N . CYS A 1 115 ? -8.807 -5.655 -30.392 1.00 90.94 115 CYS A N 1
ATOM 868 C CA . CYS A 1 115 ? -8.240 -5.605 -29.042 1.00 90.94 115 CYS A CA 1
ATOM 869 C C . CYS A 1 115 ? -8.487 -4.250 -28.359 1.00 90.94 115 CYS A C 1
ATOM 871 O O . CYS A 1 115 ? -8.938 -4.238 -27.216 1.00 90.94 115 CYS A O 1
ATOM 873 N N . TYR A 1 116 ? -8.270 -3.122 -29.048 1.00 91.44 116 TYR A N 1
ATOM 874 C CA . TYR A 1 116 ? -8.549 -1.795 -28.477 1.00 91.44 116 TYR A CA 1
ATOM 875 C C . TYR A 1 116 ? -10.040 -1.577 -28.189 1.00 91.44 116 TYR A C 1
ATOM 877 O O . TYR A 1 116 ? -10.401 -1.078 -27.124 1.00 91.44 116 TYR A O 1
ATOM 885 N N . LEU A 1 117 ? -10.922 -1.998 -29.100 1.00 91.50 117 LEU A N 1
ATOM 886 C CA . LEU A 1 117 ? -12.372 -1.901 -28.901 1.00 91.50 117 LEU A CA 1
ATOM 887 C C . LEU A 1 117 ? -12.845 -2.756 -27.713 1.00 91.50 117 LEU A C 1
ATOM 889 O O . LEU A 1 117 ? -13.661 -2.300 -26.912 1.00 91.50 117 LEU A O 1
ATOM 893 N N . ILE A 1 118 ? -12.307 -3.971 -27.566 1.00 90.19 118 ILE A N 1
ATOM 894 C CA . ILE A 1 118 ? -12.574 -4.858 -26.424 1.00 90.19 118 ILE A CA 1
ATOM 895 C C . ILE A 1 118 ? -12.032 -4.246 -25.124 1.00 90.19 118 ILE A C 1
ATOM 897 O O . ILE A 1 118 ? -12.740 -4.238 -24.117 1.00 90.19 118 ILE A O 1
ATOM 901 N N . GLN A 1 119 ? -10.823 -3.674 -25.142 1.00 87.56 119 GLN A N 1
ATOM 902 C CA . GLN A 1 119 ? -10.233 -2.983 -23.992 1.00 87.56 119 GLN A CA 1
ATOM 903 C C . GLN A 1 119 ? -11.100 -1.801 -23.535 1.00 87.56 119 GLN A C 1
ATOM 905 O O . GLN A 1 119 ? -11.326 -1.640 -22.336 1.00 87.56 119 GLN A O 1
ATOM 910 N N . GLY A 1 120 ? -11.646 -1.018 -24.471 1.00 85.06 120 GLY A N 1
ATOM 911 C CA . GLY A 1 120 ? -12.595 0.061 -24.173 1.00 85.06 120 GLY A CA 1
ATOM 912 C C . GLY A 1 120 ? -13.895 -0.417 -23.514 1.00 85.06 120 GLY A C 1
ATOM 913 O O . GLY A 1 120 ? -14.533 0.347 -22.799 1.00 85.06 120 GLY A O 1
ATOM 914 N N . CYS A 1 121 ? -14.267 -1.690 -23.679 1.00 85.88 121 CYS A N 1
ATOM 915 C CA . CYS A 1 121 ? -15.429 -2.274 -23.002 1.00 85.88 121 CYS A CA 1
ATOM 916 C C . CYS A 1 121 ? -15.133 -2.763 -21.571 1.00 85.88 121 CYS A C 1
ATOM 918 O O . CYS A 1 121 ? -16.051 -3.164 -20.856 1.00 85.88 121 CYS A O 1
ATOM 920 N N . GLY A 1 122 ? -13.867 -2.765 -21.142 1.00 77.25 122 GLY A N 1
ATOM 921 C CA . GLY A 1 122 ? -13.425 -3.351 -19.873 1.00 77.25 122 GLY A CA 1
ATOM 922 C C . GLY A 1 122 ? -13.816 -2.575 -18.609 1.00 77.25 122 GLY A C 1
ATOM 923 O O . GLY A 1 122 ? -13.506 -3.015 -17.511 1.00 77.25 122 GLY A O 1
ATOM 924 N N . ASN A 1 123 ? -14.496 -1.434 -18.714 1.00 70.94 123 ASN A N 1
ATOM 925 C CA . ASN A 1 123 ? -14.909 -0.616 -17.563 1.00 70.94 123 ASN A CA 1
ATOM 926 C C . ASN A 1 123 ? -16.223 -1.090 -16.892 1.00 70.94 123 ASN A C 1
ATOM 928 O O . ASN A 1 123 ? -16.689 -0.467 -15.939 1.00 70.94 123 ASN A O 1
ATOM 932 N N . GLY A 1 124 ? -16.841 -2.163 -17.402 1.00 66.88 124 GLY A N 1
ATOM 933 C CA . GLY A 1 124 ? -18.088 -2.737 -16.889 1.00 66.88 124 GLY A CA 1
ATOM 934 C C . GLY A 1 124 ? -19.372 -2.032 -17.346 1.00 66.88 124 GLY A C 1
ATOM 935 O O . GLY A 1 124 ? -20.458 -2.548 -17.086 1.00 66.88 124 GLY A O 1
ATOM 936 N N . THR A 1 125 ? -19.294 -0.899 -18.055 1.00 76.69 125 THR A N 1
ATOM 937 C CA . THR A 1 125 ? -20.485 -0.210 -18.591 1.00 76.69 125 THR A CA 1
ATOM 938 C C . THR A 1 125 ? -20.932 -0.778 -19.936 1.00 76.69 125 THR A C 1
ATOM 940 O O . THR A 1 125 ? -22.124 -0.777 -20.227 1.00 76.69 125 THR A O 1
ATOM 943 N N . PHE A 1 126 ? -19.997 -1.311 -20.728 1.00 82.88 126 PHE A N 1
ATOM 944 C CA . PHE A 1 126 ? -20.214 -1.748 -22.115 1.00 82.88 126 PHE A CA 1
ATOM 945 C C . PHE A 1 126 ? -20.103 -3.265 -22.308 1.00 82.88 126 PHE A C 1
ATOM 947 O O . PHE A 1 126 ? -19.529 -3.766 -23.278 1.00 82.88 126 PHE A O 1
ATOM 954 N N . VAL A 1 127 ? -20.636 -4.033 -21.354 1.00 85.00 127 VAL A N 1
ATOM 955 C CA . VAL A 1 127 ? -20.549 -5.503 -21.380 1.00 85.00 127 VAL A CA 1
ATOM 956 C C . VAL A 1 127 ? -21.243 -6.082 -22.618 1.00 85.00 127 VAL A C 1
ATOM 958 O O . VAL A 1 127 ? -20.736 -7.016 -23.240 1.00 85.00 127 VAL A O 1
ATOM 961 N N . HIS A 1 128 ? -22.392 -5.524 -23.010 1.00 87.25 128 HIS A N 1
ATOM 962 C CA . HIS A 1 128 ? -23.156 -6.009 -24.160 1.00 87.25 128 HIS A CA 1
ATOM 963 C C . HIS A 1 128 ? -22.447 -5.734 -25.488 1.00 87.25 128 HIS A C 1
ATOM 965 O O . HIS A 1 128 ? -22.416 -6.601 -26.363 1.00 87.25 128 HIS A O 1
ATOM 971 N N . GLU A 1 129 ? -21.850 -4.558 -25.643 1.00 87.81 129 GLU A N 1
ATOM 972 C CA . GLU A 1 129 ? -21.058 -4.170 -26.807 1.00 87.81 129 GLU A CA 1
ATOM 973 C C . GLU A 1 129 ? -19.804 -5.047 -26.918 1.00 87.81 129 GLU A C 1
ATOM 975 O O . GLU A 1 129 ? -19.525 -5.593 -27.989 1.00 87.81 129 GLU A O 1
ATOM 980 N N . GLY A 1 130 ? -19.111 -5.295 -25.804 1.00 89.69 130 GLY A N 1
ATOM 981 C CA . GLY A 1 130 ? -17.970 -6.212 -25.764 1.00 89.69 130 GLY A CA 1
ATOM 982 C C . GLY A 1 130 ? -18.342 -7.653 -26.136 1.00 89.69 130 GLY A C 1
ATOM 983 O O . GLY A 1 130 ? -17.629 -8.300 -26.905 1.00 89.69 130 GLY A O 1
ATOM 984 N N . GLN A 1 131 ? -19.510 -8.150 -25.710 1.00 89.81 131 GLN A N 1
ATOM 985 C CA . GLN A 1 131 ? -20.030 -9.460 -26.138 1.00 89.81 131 GLN A CA 1
ATOM 986 C C . GLN A 1 131 ? -20.326 -9.517 -27.649 1.00 89.81 131 GLN A C 1
ATOM 988 O O . GLN A 1 131 ? -20.103 -10.553 -28.287 1.00 89.81 131 GLN A O 1
ATOM 993 N N . GLN A 1 132 ? -20.796 -8.421 -28.253 1.00 90.88 132 GLN A N 1
ATOM 994 C CA . GLN A 1 132 ? -20.989 -8.342 -29.707 1.00 90.88 132 GLN A CA 1
ATOM 995 C C . GLN A 1 132 ? -19.651 -8.391 -30.457 1.00 90.88 132 GLN A C 1
ATOM 997 O O . GLN A 1 132 ? -19.541 -9.091 -31.469 1.00 90.88 132 GLN A O 1
ATOM 1002 N N . LEU A 1 133 ? -18.629 -7.697 -29.947 1.00 91.00 133 LEU A N 1
ATOM 1003 C CA . LEU A 1 133 ? -17.267 -7.732 -30.487 1.00 91.00 133 LEU A CA 1
ATOM 1004 C C . LEU A 1 133 ? -16.639 -9.126 -30.347 1.00 91.00 133 LEU A C 1
ATOM 1006 O O . LEU A 1 133 ? -16.043 -9.621 -31.303 1.00 91.00 133 LEU A O 1
ATOM 1010 N N . HIS A 1 134 ? -16.860 -9.818 -29.228 1.00 91.25 134 HIS A N 1
ATOM 1011 C CA . HIS A 1 134 ? -16.467 -11.220 -29.077 1.00 91.25 134 HIS A CA 1
ATOM 1012 C C . HIS A 1 134 ? -17.144 -12.114 -30.130 1.00 91.25 134 HIS A C 1
ATOM 1014 O O . HIS A 1 134 ? -16.474 -12.891 -30.809 1.00 91.25 134 HIS A O 1
ATOM 1020 N N . CYS A 1 135 ? -18.453 -11.963 -30.364 1.00 89.69 135 CYS A N 1
ATOM 1021 C CA . CYS A 1 135 ? -19.140 -12.713 -31.423 1.00 89.69 135 CYS A CA 1
ATOM 1022 C C . CYS A 1 135 ? -18.547 -12.439 -32.816 1.00 89.69 135 CYS A C 1
ATOM 1024 O O . CYS A 1 135 ? -18.505 -13.340 -33.657 1.00 89.69 135 CYS A O 1
ATOM 1026 N N . HIS A 1 136 ? -18.102 -11.206 -33.081 1.00 89.25 136 HIS A N 1
ATOM 1027 C CA . HIS A 1 136 ? -17.391 -10.867 -34.313 1.00 89.25 136 HIS A CA 1
ATOM 1028 C C . HIS A 1 136 ? -16.044 -11.600 -34.402 1.00 89.25 136 HIS A C 1
ATOM 1030 O O . HIS A 1 136 ? -15.773 -12.221 -35.427 1.00 89.25 136 HIS A O 1
ATOM 1036 N N . ALA A 1 137 ? -15.267 -11.617 -33.315 1.00 90.62 137 ALA A N 1
ATOM 1037 C CA . ALA A 1 137 ? -14.004 -12.351 -33.211 1.00 90.62 137 ALA A CA 1
ATOM 1038 C C . ALA A 1 137 ? -14.171 -13.848 -33.517 1.00 90.62 137 ALA A C 1
ATOM 1040 O O . ALA A 1 137 ? -13.387 -14.423 -34.271 1.00 90.62 137 ALA A O 1
ATOM 1041 N N . VAL A 1 138 ? -15.226 -14.471 -32.974 1.00 88.75 138 VAL A N 1
ATOM 1042 C CA . VAL A 1 138 ? -15.560 -15.884 -33.222 1.00 88.75 138 VAL A CA 1
ATOM 1043 C C . VAL A 1 138 ? -15.887 -16.110 -34.697 1.00 88.75 138 VAL A C 1
ATOM 1045 O O . VAL A 1 138 ? -15.363 -17.035 -35.310 1.00 88.75 138 VAL A O 1
ATOM 1048 N N . LYS A 1 139 ? -16.721 -15.250 -35.300 1.00 88.19 139 LYS A N 1
ATOM 1049 C CA . LYS A 1 139 ? -17.085 -15.355 -36.725 1.00 88.19 139 LYS A CA 1
ATOM 1050 C C . LYS A 1 139 ? -15.890 -15.168 -37.660 1.00 88.19 139 LYS A C 1
ATOM 1052 O O . LYS A 1 139 ? -15.867 -15.782 -38.721 1.00 88.19 139 LYS A O 1
ATOM 1057 N N . ALA A 1 140 ? -14.932 -14.330 -37.272 1.00 87.31 140 ALA A N 1
ATOM 1058 C CA . ALA A 1 140 ? -13.692 -14.109 -38.009 1.00 87.31 140 ALA A CA 1
ATOM 1059 C C . ALA A 1 140 ? -12.640 -15.215 -37.776 1.00 87.31 140 ALA A C 1
ATOM 1061 O O . ALA A 1 140 ? -11.625 -15.244 -38.464 1.00 87.31 140 ALA A O 1
ATOM 1062 N N . GLY A 1 141 ? -12.875 -16.130 -36.826 1.00 86.31 141 GLY A N 1
ATOM 1063 C CA . GLY A 1 141 ? -11.952 -17.210 -36.465 1.00 86.31 141 GLY A CA 1
ATOM 1064 C C . GLY A 1 141 ? -10.782 -16.782 -35.572 1.00 86.31 141 GLY A C 1
ATOM 1065 O O . GLY A 1 141 ? -9.945 -17.610 -35.231 1.00 86.31 141 GLY A O 1
ATOM 1066 N N . TRP A 1 142 ? -10.721 -15.519 -35.145 1.00 88.69 142 TRP A N 1
ATOM 1067 C CA . TRP A 1 142 ? -9.558 -14.966 -34.442 1.00 88.69 142 TRP A CA 1
ATOM 1068 C C . TRP A 1 142 ? -9.389 -15.454 -33.007 1.00 88.69 142 TRP A C 1
ATOM 1070 O O . TRP A 1 142 ? -8.285 -15.387 -32.479 1.00 88.69 142 TRP A O 1
ATOM 1080 N N . VAL A 1 143 ? -10.453 -15.958 -32.380 1.00 83.75 143 VAL A N 1
ATOM 1081 C CA . VAL A 1 143 ? -10.406 -16.444 -30.991 1.00 83.75 143 VAL A CA 1
ATOM 1082 C C . VAL A 1 143 ? -9.436 -17.619 -30.826 1.00 83.75 143 VAL A C 1
ATOM 1084 O O . VAL A 1 143 ? -8.750 -17.700 -29.815 1.00 83.75 143 VAL A O 1
ATOM 1087 N N . GLU A 1 144 ? -9.341 -18.502 -31.823 1.00 80.38 144 GLU A N 1
ATOM 1088 C CA . GLU A 1 144 ? -8.440 -19.664 -31.787 1.00 80.38 144 GLU A CA 1
ATOM 1089 C C . GLU A 1 144 ? -7.107 -19.398 -32.503 1.00 80.38 144 GLU A C 1
ATOM 1091 O O . GLU A 1 144 ? -6.100 -20.033 -32.194 1.00 80.38 144 GLU A O 1
ATOM 1096 N N . THR A 1 145 ? -7.074 -18.464 -33.463 1.00 81.44 145 THR A N 1
ATOM 1097 C CA . THR A 1 145 ? -5.885 -18.219 -34.297 1.00 81.44 145 THR A CA 1
ATOM 1098 C C . THR A 1 145 ? -5.034 -17.031 -33.855 1.00 81.44 145 THR A C 1
ATOM 1100 O O . THR A 1 145 ? -3.896 -16.916 -34.311 1.00 81.44 145 THR A O 1
ATOM 1103 N N . ASN A 1 146 ? -5.553 -16.128 -33.015 1.00 82.94 146 ASN A N 1
ATOM 1104 C CA . ASN A 1 146 ? -4.848 -14.924 -32.579 1.00 82.94 146 ASN A CA 1
ATOM 1105 C C . ASN A 1 146 ? -4.803 -14.811 -31.046 1.00 82.94 146 ASN A C 1
ATOM 1107 O O . ASN A 1 146 ? -5.784 -14.469 -30.386 1.00 82.94 146 ASN A O 1
ATOM 1111 N N . LEU A 1 147 ? -3.608 -15.034 -30.494 1.00 83.12 147 LEU A N 1
ATOM 1112 C CA . LEU A 1 147 ? -3.349 -15.001 -29.055 1.00 83.12 147 LEU A CA 1
ATOM 1113 C C . LEU A 1 147 ? -3.657 -13.638 -28.411 1.00 83.12 147 LEU A C 1
ATOM 1115 O O . LEU A 1 147 ? -4.130 -13.595 -27.278 1.00 83.12 147 LEU A O 1
ATOM 1119 N N . PHE A 1 148 ? -3.440 -12.525 -29.121 1.00 82.31 148 PHE A N 1
ATOM 1120 C CA . PHE A 1 148 ? -3.727 -11.186 -28.596 1.00 82.31 148 PHE A CA 1
ATOM 1121 C C . PHE A 1 148 ? -5.228 -10.965 -28.406 1.00 82.31 148 PHE A C 1
ATOM 1123 O O . PHE A 1 148 ? -5.638 -10.433 -27.377 1.00 82.31 148 PHE A O 1
ATOM 1130 N N . VAL A 1 149 ? -6.045 -11.418 -29.361 1.00 85.94 149 VAL A N 1
ATOM 1131 C CA . VAL A 1 149 ? -7.511 -11.327 -29.273 1.00 85.94 149 VAL A CA 1
ATOM 1132 C C . VAL A 1 149 ? -8.032 -12.211 -28.143 1.00 85.94 149 VAL A C 1
ATOM 1134 O O . VAL A 1 149 ? -8.871 -11.771 -27.358 1.00 85.94 149 VAL A O 1
ATOM 1137 N N . ALA A 1 150 ? -7.509 -13.432 -28.016 1.00 83.75 150 ALA A N 1
ATOM 1138 C CA . ALA A 1 150 ? -7.888 -14.335 -26.935 1.00 83.75 150 ALA A CA 1
ATOM 1139 C C . ALA A 1 150 ? -7.539 -13.755 -25.548 1.00 83.75 150 ALA A C 1
ATOM 1141 O O . ALA A 1 150 ? -8.384 -13.759 -24.652 1.00 83.75 150 ALA A O 1
ATOM 1142 N N . ASN A 1 151 ? -6.346 -13.169 -25.391 1.00 82.62 151 ASN A N 1
ATOM 1143 C CA . ASN A 1 151 ? -5.938 -12.483 -24.160 1.00 82.62 151 ASN A CA 1
ATOM 1144 C C . ASN A 1 151 ? -6.815 -11.262 -23.845 1.00 82.62 151 ASN A C 1
ATOM 1146 O O . ASN A 1 151 ? -7.285 -11.127 -22.714 1.00 82.62 151 ASN A O 1
ATOM 1150 N N . ALA A 1 152 ? -7.117 -10.427 -24.845 1.00 87.12 152 ALA A N 1
ATOM 1151 C CA . ALA A 1 152 ? -8.002 -9.273 -24.675 1.00 87.12 152 ALA A CA 1
ATOM 1152 C C . ALA A 1 152 ? -9.410 -9.680 -24.201 1.00 87.12 152 ALA A C 1
ATOM 1154 O O . ALA A 1 152 ? -10.018 -8.978 -23.395 1.00 87.12 152 ALA A O 1
ATOM 1155 N N . LEU A 1 153 ? -9.923 -10.831 -24.652 1.00 87.88 153 LEU A N 1
ATOM 1156 C CA . LEU A 1 153 ? -11.211 -11.371 -24.203 1.00 87.88 153 LEU A CA 1
ATOM 1157 C C . LEU A 1 153 ? -11.176 -11.851 -22.748 1.00 87.88 153 LEU A C 1
ATOM 1159 O O . LEU A 1 153 ? -12.131 -11.599 -22.010 1.00 87.88 153 LEU A O 1
ATOM 1163 N N . VAL A 1 154 ? -10.090 -12.504 -22.316 1.00 85.75 154 VAL A N 1
ATOM 1164 C CA . VAL A 1 154 ? -9.913 -12.876 -20.901 1.00 85.75 154 VAL A CA 1
ATOM 1165 C C . VAL A 1 154 ? -9.904 -11.619 -20.035 1.00 85.75 154 VAL A C 1
ATOM 1167 O O . VAL A 1 154 ? -10.657 -11.565 -19.063 1.00 85.75 154 VAL A O 1
ATOM 1170 N N . ASP A 1 155 ? -9.126 -10.597 -20.399 1.00 81.69 155 ASP A N 1
ATOM 1171 C CA . ASP A 1 155 ? -9.069 -9.325 -19.666 1.00 81.69 155 ASP A CA 1
ATOM 1172 C C . ASP A 1 155 ? -10.431 -8.626 -19.610 1.00 81.69 155 ASP A C 1
ATOM 1174 O O . ASP A 1 155 ? -10.867 -8.210 -18.535 1.00 81.69 155 ASP A O 1
ATOM 1178 N N . PHE A 1 156 ? -11.143 -8.561 -20.737 1.00 86.38 156 PHE A N 1
ATOM 1179 C CA . PHE A 1 156 ? -12.473 -7.961 -20.820 1.00 86.38 156 PHE A CA 1
ATOM 1180 C C . PHE A 1 156 ? -13.482 -8.640 -19.892 1.00 86.38 156 PHE A C 1
ATOM 1182 O O . PHE A 1 156 ? -14.110 -7.970 -19.069 1.00 86.38 156 PHE A O 1
ATOM 1189 N N . TYR A 1 157 ? -13.627 -9.964 -19.977 1.00 85.38 157 TYR A N 1
ATOM 1190 C CA . TYR A 1 157 ? -14.586 -10.677 -19.132 1.00 85.38 157 TYR A CA 1
ATOM 1191 C C . TYR A 1 157 ? -14.202 -10.641 -17.655 1.00 85.38 157 TYR A C 1
ATOM 1193 O O . TYR A 1 157 ? -15.083 -10.541 -16.798 1.00 85.38 157 TYR A O 1
ATOM 1201 N N . SER A 1 158 ? -12.899 -10.651 -17.363 1.00 78.44 158 SER A N 1
ATOM 1202 C CA . SER A 1 158 ? -12.379 -10.479 -16.006 1.00 78.44 158 SER A CA 1
ATOM 1203 C C . SER A 1 158 ? -12.756 -9.112 -15.436 1.00 78.44 158 SER A C 1
ATOM 1205 O O . SER A 1 158 ? -13.254 -9.034 -14.315 1.00 78.44 158 SER A O 1
ATOM 1207 N N . ALA A 1 159 ? -12.582 -8.043 -16.216 1.00 78.31 159 ALA A N 1
ATOM 1208 C CA . ALA A 1 159 ? -12.905 -6.681 -15.802 1.00 78.31 159 ALA A CA 1
ATOM 1209 C C . ALA A 1 159 ? -14.423 -6.438 -15.680 1.00 78.31 159 ALA A C 1
ATOM 1211 O O . ALA A 1 159 ? -14.864 -5.684 -14.816 1.00 78.31 159 ALA A O 1
ATOM 1212 N N . CYS A 1 160 ? -15.236 -7.151 -16.465 1.00 79.94 160 CYS A N 1
ATOM 1213 C CA . CYS A 1 160 ? -16.698 -7.148 -16.341 1.00 79.94 160 CYS A CA 1
ATOM 1214 C C . CYS A 1 160 ? -17.227 -8.007 -15.176 1.00 79.94 160 CYS A C 1
ATOM 1216 O O . CYS A 1 160 ? -18.438 -8.065 -14.963 1.00 79.94 160 CYS A O 1
ATOM 1218 N N . GLY A 1 161 ? -16.357 -8.718 -14.448 1.00 75.62 161 GLY A N 1
ATOM 1219 C CA . GLY A 1 161 ? -16.748 -9.619 -13.360 1.00 75.62 161 GLY A CA 1
ATOM 1220 C C . GLY A 1 161 ? -17.408 -10.929 -13.815 1.00 75.62 161 GLY A C 1
ATOM 1221 O O . GLY A 1 161 ? -17.935 -11.664 -12.979 1.00 75.62 161 GLY A O 1
ATOM 1222 N N . SER A 1 162 ? -17.379 -11.262 -15.115 1.00 82.88 162 SER A N 1
ATOM 1223 C CA . SER A 1 162 ? -17.889 -12.542 -15.627 1.00 82.88 162 SER A CA 1
ATOM 1224 C C . SER A 1 162 ? -16.795 -13.607 -15.602 1.00 82.88 162 SER A C 1
ATOM 1226 O O . SER A 1 162 ? -16.122 -13.891 -16.596 1.00 82.88 162 SER A O 1
ATOM 1228 N N . LEU A 1 163 ? -16.621 -14.230 -14.436 1.00 81.38 163 LEU A N 1
ATOM 1229 C CA . LEU A 1 163 ? -15.596 -15.255 -14.234 1.00 81.38 163 LEU A CA 1
ATOM 1230 C C . LEU A 1 163 ? -15.788 -16.481 -15.149 1.00 81.38 163 LEU A C 1
ATOM 1232 O O . LEU A 1 163 ? -14.813 -17.033 -15.652 1.00 81.38 163 LEU A O 1
ATOM 1236 N N . SER A 1 164 ? -17.036 -16.888 -15.403 1.00 84.31 164 SER A N 1
ATOM 1237 C CA . SER A 1 164 ? -17.352 -18.030 -16.278 1.00 84.31 164 SER A CA 1
ATOM 1238 C C . SER A 1 164 ? -16.903 -17.791 -17.723 1.00 84.31 164 SER A C 1
ATOM 1240 O O . SER A 1 164 ? -16.299 -18.666 -18.345 1.00 84.31 164 SER A O 1
ATOM 1242 N N . ASP A 1 165 ? -17.166 -16.599 -18.259 1.00 84.06 165 ASP A N 1
ATOM 1243 C CA . ASP A 1 165 ? -16.798 -16.264 -19.636 1.00 84.06 165 ASP A CA 1
ATOM 1244 C C . ASP A 1 165 ? -15.285 -16.042 -19.773 1.00 84.06 165 ASP A C 1
ATOM 1246 O O . ASP A 1 165 ? -14.684 -16.446 -20.775 1.00 84.06 165 ASP A O 1
ATOM 1250 N N . ALA A 1 166 ? -14.643 -15.490 -18.736 1.00 85.00 166 ALA A N 1
ATOM 1251 C CA . ALA A 1 166 ? -13.187 -15.378 -18.662 1.00 85.00 166 ALA A CA 1
ATOM 1252 C C . ALA A 1 166 ? -12.518 -16.763 -18.685 1.00 85.00 166 ALA A C 1
ATOM 1254 O O . ALA A 1 166 ? -11.585 -16.987 -19.455 1.00 85.00 166 ALA A O 1
ATOM 1255 N N . GLN A 1 167 ? -13.031 -17.732 -17.915 1.00 83.06 167 GLN A N 1
ATOM 1256 C CA . GLN A 1 167 ? -12.553 -19.120 -17.946 1.00 83.06 167 GLN A CA 1
ATOM 1257 C C . GLN A 1 167 ? -12.736 -19.763 -19.322 1.00 83.06 167 GLN A C 1
ATOM 1259 O O . GLN A 1 167 ? -11.853 -20.482 -19.788 1.00 83.06 167 GLN A O 1
ATOM 1264 N N . GLN A 1 168 ? -13.886 -19.552 -19.964 1.00 83.75 168 GLN A N 1
ATOM 1265 C CA . GLN A 1 168 ? -14.155 -20.136 -21.273 1.00 83.75 168 GLN A CA 1
ATOM 1266 C C . GLN A 1 168 ? -13.214 -19.567 -22.341 1.00 83.75 168 GLN A C 1
ATOM 1268 O O . GLN A 1 168 ? -12.691 -20.330 -23.151 1.00 83.75 168 GLN A O 1
ATOM 1273 N N . SER A 1 169 ? -12.943 -18.262 -22.280 1.00 83.00 169 SER A N 1
ATOM 1274 C CA . SER A 1 169 ? -11.973 -17.580 -23.146 1.00 83.00 169 SER A CA 1
ATOM 1275 C C . SER A 1 169 ? -10.533 -18.016 -22.851 1.00 83.00 169 SER A C 1
ATOM 1277 O O . SER A 1 169 ? -9.716 -18.108 -23.756 1.00 83.00 169 SER A O 1
ATOM 1279 N N . PHE A 1 170 ? -10.217 -18.366 -21.604 1.00 83.69 170 PHE A N 1
ATOM 1280 C CA . PHE A 1 170 ? -8.898 -18.875 -21.226 1.00 83.69 170 PHE A CA 1
ATOM 1281 C C . PHE A 1 170 ? -8.635 -20.303 -21.740 1.00 83.69 170 PHE A C 1
ATOM 1283 O O . PHE A 1 170 ? -7.511 -20.636 -22.098 1.00 83.69 170 PHE A O 1
ATOM 1290 N N . LYS A 1 171 ? -9.661 -21.164 -21.825 1.00 82.88 171 LYS A N 1
ATOM 1291 C CA . LYS A 1 171 ? -9.507 -22.571 -22.262 1.00 82.88 171 LYS A CA 1
ATOM 1292 C C . LYS A 1 171 ? -9.028 -22.739 -23.705 1.00 82.88 171 LYS A C 1
ATOM 1294 O O . LYS A 1 171 ? -8.507 -23.801 -24.031 1.00 82.88 171 LYS A O 1
ATOM 1299 N N . VAL A 1 172 ? -9.255 -21.745 -24.561 1.00 80.44 172 VAL A N 1
ATOM 1300 C CA . VAL A 1 172 ? -8.835 -21.776 -25.972 1.00 80.44 172 VAL A CA 1
ATOM 1301 C C . VAL A 1 172 ? -7.392 -21.298 -26.169 1.00 80.44 172 VAL A C 1
ATOM 1303 O O . VAL A 1 172 ? -6.857 -21.412 -27.268 1.00 80.44 172 VAL A O 1
ATOM 1306 N N . ILE A 1 173 ? -6.747 -20.793 -25.111 1.00 78.06 173 ILE A N 1
ATOM 1307 C CA . ILE A 1 173 ? -5.382 -20.267 -25.146 1.00 78.06 173 ILE A CA 1
ATOM 1308 C C . ILE A 1 173 ? -4.372 -21.392 -24.855 1.00 78.06 173 ILE A C 1
ATOM 1310 O O . ILE A 1 173 ? -4.590 -22.186 -23.934 1.00 78.06 173 ILE A O 1
ATOM 1314 N N . PRO A 1 174 ? -3.246 -21.479 -25.593 1.00 71.19 174 PRO A N 1
ATOM 1315 C CA . PRO A 1 174 ? -2.167 -22.408 -25.271 1.00 71.19 174 PRO A CA 1
ATOM 1316 C C . PRO A 1 174 ? -1.635 -22.221 -23.842 1.00 71.19 174 PRO A C 1
ATOM 1318 O O . PRO A 1 174 ? -1.370 -21.104 -23.405 1.00 71.19 174 PRO A O 1
ATOM 1321 N N . HIS A 1 175 ? -1.406 -23.325 -23.126 1.00 62.84 175 HIS A N 1
ATOM 1322 C CA . HIS A 1 175 ? -1.027 -23.309 -21.705 1.00 62.84 175 HIS A CA 1
ATOM 1323 C C . HIS A 1 175 ? 0.309 -22.619 -21.375 1.00 62.84 175 HIS A C 1
ATOM 1325 O O . HIS A 1 175 ? 0.572 -22.365 -20.203 1.00 62.84 175 HIS A O 1
ATOM 1331 N N . GLU A 1 176 ? 1.150 -22.315 -22.360 1.00 61.22 176 GLU A N 1
ATOM 1332 C CA . GLU A 1 176 ? 2.457 -21.675 -22.157 1.00 61.22 176 GLU A CA 1
ATOM 1333 C C . GLU A 1 176 ? 2.372 -20.136 -22.075 1.00 61.22 176 GLU A C 1
ATOM 1335 O O . GLU A 1 176 ? 3.350 -19.485 -21.708 1.00 61.22 176 GLU A O 1
ATOM 1340 N N . ASP A 1 177 ? 1.218 -19.526 -22.380 1.00 71.38 177 ASP A N 1
ATOM 1341 C CA . ASP A 1 177 ? 1.111 -18.065 -22.444 1.00 71.38 177 ASP A CA 1
ATOM 1342 C C . ASP A 1 177 ? 1.016 -17.398 -21.060 1.00 71.38 177 ASP A C 1
ATOM 1344 O O . ASP A 1 177 ? 0.014 -17.493 -20.354 1.00 71.38 177 ASP A O 1
ATOM 1348 N N . VAL A 1 178 ? 2.053 -16.649 -20.684 1.00 68.38 178 VAL A N 1
ATOM 1349 C CA . VAL A 1 178 ? 2.166 -15.969 -19.381 1.00 68.38 178 VAL A CA 1
ATOM 1350 C C . VAL A 1 178 ? 1.080 -14.909 -19.163 1.00 68.38 178 VAL A C 1
ATOM 1352 O O . VAL A 1 178 ? 0.641 -14.711 -18.027 1.00 68.38 178 VAL A O 1
ATOM 1355 N N . ILE A 1 179 ? 0.664 -14.214 -20.227 1.00 71.62 179 ILE A N 1
ATOM 1356 C CA . ILE A 1 179 ? -0.293 -13.101 -20.150 1.00 71.62 179 ILE A CA 1
ATOM 1357 C C . ILE A 1 179 ? -1.661 -13.637 -19.722 1.00 71.62 179 ILE A C 1
ATOM 1359 O O . ILE A 1 179 ? -2.190 -13.193 -18.702 1.00 71.62 179 ILE A O 1
ATOM 1363 N N . SER A 1 180 ? -2.159 -14.669 -20.403 1.00 73.00 180 SER A N 1
ATOM 1364 C CA . SER A 1 180 ? -3.432 -15.324 -20.092 1.00 73.00 180 SER A CA 1
ATOM 1365 C C . SER A 1 180 ? -3.516 -15.817 -18.641 1.00 73.00 180 SER A C 1
ATOM 1367 O O . SER A 1 180 ? -4.532 -15.618 -17.968 1.00 73.00 180 SER A O 1
ATOM 1369 N N . TRP A 1 181 ? -2.434 -16.415 -18.119 1.00 79.94 181 TRP A N 1
ATOM 1370 C CA . TRP A 1 181 ? -2.371 -16.892 -16.735 1.00 79.94 181 TRP A CA 1
ATOM 1371 C C . TRP A 1 181 ? -2.427 -15.745 -15.720 1.00 79.94 181 TRP A C 1
ATOM 1373 O O . TRP A 1 181 ? -3.083 -15.874 -14.685 1.00 79.94 181 TRP A O 1
ATOM 1383 N N . ASN A 1 182 ? -1.780 -14.611 -16.007 1.00 77.31 182 ASN A N 1
ATOM 1384 C CA . ASN A 1 182 ? -1.859 -13.435 -15.139 1.00 77.31 182 ASN A CA 1
ATOM 1385 C C . ASN A 1 182 ? -3.279 -12.865 -15.091 1.00 77.31 182 ASN A C 1
ATOM 1387 O O . ASN A 1 182 ? -3.770 -12.518 -14.012 1.00 77.31 182 ASN A O 1
ATOM 1391 N N . SER A 1 183 ? -3.937 -12.794 -16.247 1.00 76.25 183 SER A N 1
ATOM 1392 C CA . SER A 1 183 ? -5.301 -12.289 -16.378 1.00 76.25 183 SER A CA 1
ATOM 1393 C C . SER A 1 183 ? -6.292 -13.171 -15.626 1.00 76.25 183 SER A C 1
ATOM 1395 O O . SER A 1 183 ? -7.040 -12.663 -14.792 1.00 76.25 183 SER A O 1
ATOM 1397 N N . ILE A 1 184 ? -6.234 -14.497 -15.809 1.00 80.75 184 ILE A N 1
ATOM 1398 C CA . ILE A 1 184 ? -7.171 -15.411 -15.143 1.00 80.75 184 ILE A CA 1
ATOM 1399 C C . ILE A 1 184 ? -6.949 -15.473 -13.624 1.00 80.75 184 ILE A C 1
ATOM 1401 O O . ILE A 1 184 ? -7.919 -15.424 -12.871 1.00 80.75 184 ILE A O 1
ATOM 1405 N N . VAL A 1 185 ? -5.698 -15.507 -13.139 1.00 84.06 185 VAL A N 1
ATOM 1406 C CA . VAL A 1 185 ? -5.407 -15.491 -11.690 1.00 84.06 185 VAL A CA 1
ATOM 1407 C C . VAL A 1 185 ? -5.894 -14.186 -11.064 1.00 84.06 185 VAL A C 1
ATOM 1409 O O . VAL A 1 185 ? -6.538 -14.210 -10.015 1.00 84.06 185 VAL A O 1
ATOM 1412 N N . SER A 1 186 ? -5.662 -13.053 -11.731 1.00 79.69 186 SER A N 1
ATOM 1413 C CA . SER A 1 186 ? -6.186 -11.761 -11.282 1.00 79.69 186 SER A CA 1
ATOM 1414 C C . SER A 1 186 ? -7.718 -11.768 -11.241 1.00 79.69 186 SER A C 1
ATOM 1416 O O . SER A 1 186 ? -8.294 -11.290 -10.269 1.00 79.69 186 SER A O 1
ATOM 1418 N N . ALA A 1 187 ? -8.390 -12.356 -12.235 1.00 79.38 187 ALA A N 1
ATOM 1419 C CA . ALA A 1 187 ? -9.852 -12.444 -12.298 1.00 79.38 187 ALA A CA 1
ATOM 1420 C C . ALA A 1 187 ? -10.458 -13.202 -11.108 1.00 79.38 187 ALA A C 1
ATOM 1422 O O . ALA A 1 187 ? -11.396 -12.720 -10.465 1.00 79.38 187 ALA A O 1
ATOM 1423 N N . TYR A 1 188 ? -9.899 -14.371 -10.782 1.00 80.75 188 TYR A N 1
ATOM 1424 C CA . TYR A 1 188 ? -10.317 -15.142 -9.609 1.00 80.75 188 TYR A CA 1
ATOM 1425 C C . TYR A 1 188 ? -10.042 -14.386 -8.306 1.00 80.75 188 TYR A C 1
ATOM 1427 O O . TYR A 1 188 ? -10.892 -14.387 -7.408 1.00 80.75 188 TYR A O 1
ATOM 1435 N N . ALA A 1 189 ? -8.903 -13.688 -8.231 1.00 81.12 189 ALA A N 1
ATOM 1436 C CA . ALA A 1 189 ? -8.546 -12.894 -7.066 1.00 81.12 189 ALA A CA 1
ATOM 1437 C C . ALA A 1 189 ? -9.505 -11.716 -6.852 1.00 81.12 189 ALA A C 1
ATOM 1439 O O . ALA A 1 189 ? -10.018 -11.541 -5.749 1.00 81.12 189 ALA A O 1
ATOM 1440 N N . TYR A 1 190 ? -9.824 -10.958 -7.903 1.00 78.06 190 TYR A N 1
ATOM 1441 C CA . TYR A 1 190 ? -10.811 -9.874 -7.839 1.00 78.06 190 TYR A CA 1
ATOM 1442 C C . TYR A 1 190 ? -12.217 -10.379 -7.499 1.00 78.06 190 TYR A C 1
ATOM 1444 O O . TYR A 1 190 ? -12.949 -9.706 -6.778 1.00 78.06 190 TYR A O 1
ATOM 1452 N N . SER A 1 191 ? -12.575 -11.586 -7.945 1.00 78.06 191 SER A N 1
ATOM 1453 C CA . SER A 1 191 ? -13.848 -12.237 -7.598 1.00 78.06 191 SER A CA 1
ATOM 1454 C C . SER A 1 191 ? -13.894 -12.742 -6.147 1.00 78.06 191 SER A C 1
ATOM 1456 O O . SER A 1 191 ? -14.918 -13.247 -5.687 1.00 78.06 191 SER A O 1
ATOM 1458 N N . GLY A 1 192 ? -12.790 -12.641 -5.401 1.00 79.06 192 GLY A N 1
ATOM 1459 C CA . GLY A 1 192 ? -12.713 -13.047 -4.002 1.00 79.06 192 GLY A CA 1
ATOM 1460 C C . GLY A 1 192 ? -12.597 -14.561 -3.780 1.00 79.06 192 GLY A C 1
ATOM 1461 O O . GLY A 1 192 ? -12.698 -15.002 -2.631 1.00 79.06 192 GLY A O 1
ATOM 1462 N N . MET A 1 193 ? -12.416 -15.371 -4.826 1.00 79.50 193 MET A N 1
ATOM 1463 C CA . MET A 1 193 ? -12.446 -16.840 -4.759 1.00 79.50 193 MET A CA 1
ATOM 1464 C C . MET A 1 193 ? -11.059 -17.396 -4.404 1.00 79.50 193 MET A C 1
ATOM 1466 O O . MET A 1 193 ? -10.290 -17.795 -5.277 1.00 79.50 193 MET A O 1
ATOM 1470 N N . LEU A 1 194 ? -10.711 -17.399 -3.111 1.00 79.69 194 LEU A N 1
ATOM 1471 C CA . LEU A 1 194 ? -9.355 -17.727 -2.641 1.00 79.69 194 LEU A CA 1
ATOM 1472 C C . LEU A 1 194 ? -8.871 -19.119 -3.076 1.00 79.69 194 LEU A C 1
ATOM 1474 O O . LEU A 1 194 ? -7.759 -19.235 -3.583 1.00 79.69 194 LEU A O 1
ATOM 1478 N N . PHE A 1 195 ? -9.691 -20.159 -2.898 1.00 81.25 195 PHE A N 1
ATOM 1479 C CA . PHE A 1 195 ? -9.301 -21.537 -3.219 1.00 81.25 195 PHE A CA 1
ATOM 1480 C C . PHE A 1 195 ? -8.988 -21.715 -4.707 1.00 81.25 195 PHE A C 1
ATOM 1482 O O . PHE A 1 195 ? -7.906 -22.194 -5.045 1.00 81.25 195 PHE A O 1
ATOM 1489 N N . ASP A 1 196 ? -9.885 -21.256 -5.583 1.00 81.94 196 ASP A N 1
ATOM 1490 C CA . ASP A 1 196 ? -9.681 -21.338 -7.030 1.00 81.94 196 ASP A CA 1
ATOM 1491 C C . ASP A 1 196 ? -8.474 -20.500 -7.464 1.00 81.94 196 ASP A C 1
ATOM 1493 O O . ASP A 1 196 ? -7.642 -20.966 -8.238 1.00 81.94 196 ASP A O 1
ATOM 1497 N N . THR A 1 197 ? -8.307 -19.294 -6.907 1.00 84.06 197 THR A N 1
ATOM 1498 C CA . THR A 1 197 ? -7.147 -18.441 -7.219 1.00 84.06 197 THR A CA 1
ATOM 1499 C C . THR A 1 197 ? -5.831 -19.164 -6.914 1.00 84.06 197 THR A C 1
ATOM 1501 O O . THR A 1 197 ? -4.923 -19.165 -7.744 1.00 84.06 197 THR A O 1
ATOM 1504 N N . VAL A 1 198 ? -5.725 -19.819 -5.751 1.00 84.75 198 VAL A N 1
ATOM 1505 C CA . VAL A 1 198 ? -4.528 -20.582 -5.358 1.00 84.75 198 VAL A CA 1
ATOM 1506 C C . VAL A 1 198 ? -4.324 -21.807 -6.254 1.00 84.75 198 VAL A C 1
ATOM 1508 O O . VAL A 1 198 ? -3.188 -22.108 -6.625 1.00 84.75 198 VAL A O 1
ATOM 1511 N N . GLU A 1 199 ? -5.395 -22.500 -6.649 1.00 85.06 199 GLU A N 1
ATOM 1512 C CA . GLU A 1 199 ? -5.307 -23.635 -7.573 1.00 85.06 199 GLU A CA 1
ATOM 1513 C C . GLU A 1 199 ? -4.774 -23.205 -8.948 1.00 85.06 199 GLU A C 1
ATOM 1515 O O . GLU A 1 199 ? -3.841 -23.819 -9.477 1.00 85.06 199 GLU A O 1
ATOM 1520 N N . TYR A 1 200 ? -5.323 -22.130 -9.517 1.00 82.00 200 TYR A N 1
ATOM 1521 C CA . TYR A 1 200 ? -4.875 -21.590 -10.801 1.00 82.00 200 TYR A CA 1
ATOM 1522 C C . TYR A 1 200 ? -3.462 -21.016 -10.718 1.00 82.00 200 TYR A C 1
ATOM 1524 O O . TYR A 1 200 ? -2.673 -21.225 -11.636 1.00 82.00 200 TYR A O 1
ATOM 1532 N N . PHE A 1 201 ? -3.096 -20.383 -9.604 1.00 84.75 201 PHE A N 1
ATOM 1533 C CA . PHE A 1 201 ? -1.729 -19.930 -9.366 1.00 84.75 201 PHE A CA 1
ATOM 1534 C C . PHE A 1 201 ? -0.733 -21.092 -9.306 1.00 84.75 201 PHE A C 1
ATOM 1536 O O . PHE A 1 201 ? 0.333 -21.035 -9.915 1.00 84.75 201 PHE A O 1
ATOM 1543 N N . ARG A 1 202 ? -1.094 -22.192 -8.639 1.00 84.31 202 ARG A N 1
ATOM 1544 C CA . ARG A 1 202 ? -0.266 -23.403 -8.603 1.00 84.31 202 ARG A CA 1
ATOM 1545 C C . ARG A 1 202 ? -0.094 -24.011 -9.996 1.00 84.31 202 ARG A C 1
ATOM 1547 O O . ARG A 1 202 ? 1.004 -24.447 -10.333 1.00 84.31 202 ARG A O 1
ATOM 1554 N N . LYS A 1 203 ? -1.156 -24.041 -10.810 1.00 83.00 203 LYS A N 1
ATOM 1555 C CA . LYS A 1 203 ? -1.077 -24.492 -12.212 1.00 83.00 203 LYS A CA 1
ATOM 1556 C C . LYS A 1 203 ? -0.203 -23.558 -13.049 1.00 83.00 203 LYS A C 1
ATOM 1558 O O . LYS A 1 203 ? 0.627 -24.049 -13.807 1.00 83.00 203 LYS A O 1
ATOM 1563 N N . MET A 1 204 ? -0.333 -22.243 -12.864 1.00 82.50 204 MET A N 1
ATOM 1564 C CA . MET A 1 204 ? 0.508 -21.245 -13.524 1.00 82.50 204 MET A CA 1
ATOM 1565 C C . MET A 1 204 ? 1.988 -21.511 -13.252 1.00 82.50 204 MET A C 1
ATOM 1567 O O . MET A 1 204 ? 2.750 -21.578 -14.204 1.00 82.50 204 MET A O 1
ATOM 1571 N N . GLN A 1 205 ? 2.385 -21.734 -11.994 1.00 80.50 205 GLN A N 1
ATOM 1572 C CA . GLN A 1 205 ? 3.787 -21.967 -11.609 1.00 80.50 205 GLN A CA 1
ATOM 1573 C C . GLN A 1 205 ? 4.451 -23.165 -12.306 1.00 80.50 205 GLN A C 1
ATOM 1575 O O . GLN A 1 205 ? 5.677 -23.231 -12.362 1.00 80.50 205 GLN A O 1
ATOM 1580 N N . PHE A 1 206 ? 3.665 -24.118 -12.813 1.00 77.69 206 PHE A N 1
ATOM 1581 C CA . PHE A 1 206 ? 4.187 -25.257 -13.564 1.00 77.69 206 PHE A CA 1
ATOM 1582 C C . PHE A 1 206 ? 4.558 -24.885 -15.009 1.00 77.69 206 PHE A C 1
ATOM 1584 O O . PHE A 1 206 ? 5.547 -25.389 -15.532 1.00 77.69 206 PHE A O 1
ATOM 1591 N N . TRP A 1 207 ? 3.784 -24.001 -15.643 1.00 70.56 207 TRP A N 1
ATOM 1592 C CA . TRP A 1 207 ? 3.949 -23.630 -17.055 1.00 70.56 207 TRP A CA 1
ATOM 1593 C C . TRP A 1 207 ? 4.652 -22.281 -17.252 1.00 70.56 207 TRP A C 1
ATOM 1595 O O . TRP A 1 207 ? 5.223 -22.030 -18.308 1.00 70.56 207 TRP A O 1
ATOM 1605 N N . SER A 1 208 ? 4.607 -21.401 -16.250 1.00 71.69 208 SER A N 1
ATOM 1606 C CA . SER A 1 208 ? 5.029 -20.006 -16.346 1.00 71.69 208 SER A CA 1
ATOM 1607 C C . SER A 1 208 ? 5.448 -19.415 -14.990 1.00 71.69 208 SER A C 1
ATOM 1609 O O . SER A 1 208 ? 5.086 -19.905 -13.920 1.00 71.69 208 SER A O 1
ATOM 1611 N N . LYS A 1 209 ? 6.217 -18.321 -15.024 1.00 74.81 209 LYS A N 1
ATOM 1612 C CA . LYS A 1 209 ? 6.607 -17.568 -13.826 1.00 74.81 209 LYS A CA 1
ATOM 1613 C C . LYS A 1 209 ? 5.524 -16.545 -13.448 1.00 74.81 209 LYS A C 1
ATOM 1615 O O . LYS A 1 209 ? 5.115 -15.764 -14.307 1.00 74.81 209 LYS A O 1
ATOM 1620 N N . PRO A 1 210 ? 5.102 -16.486 -12.169 1.00 81.12 210 PRO A N 1
ATOM 1621 C CA . PRO A 1 210 ? 4.245 -15.419 -11.663 1.00 81.12 210 PRO A CA 1
ATOM 1622 C C . PRO A 1 210 ? 4.784 -14.021 -11.968 1.00 81.12 210 PRO A C 1
ATOM 1624 O O . PRO A 1 210 ? 5.960 -13.746 -11.736 1.00 81.12 210 PRO A O 1
ATOM 1627 N N . SER A 1 211 ? 3.911 -13.127 -12.431 1.00 81.75 211 SER A N 1
ATOM 1628 C CA . SER A 1 211 ? 4.227 -11.700 -12.539 1.00 81.75 211 SER A CA 1
ATOM 1629 C C . SER A 1 211 ? 3.941 -10.953 -11.232 1.00 81.75 211 SER A C 1
ATOM 1631 O O . SER A 1 211 ? 3.166 -11.418 -10.390 1.00 81.75 211 SER A O 1
ATOM 1633 N N . VAL A 1 212 ? 4.489 -9.738 -11.112 1.00 82.81 212 VAL A N 1
ATOM 1634 C CA . VAL A 1 212 ? 4.145 -8.767 -10.057 1.00 82.81 212 VAL A CA 1
ATOM 1635 C C . VAL A 1 212 ? 2.628 -8.603 -9.920 1.00 82.81 212 VAL A C 1
ATOM 1637 O O . VAL A 1 212 ? 2.108 -8.634 -8.809 1.00 82.81 212 VAL A O 1
ATOM 1640 N N . ARG A 1 213 ? 1.900 -8.504 -11.041 1.00 80.06 213 ARG A N 1
ATOM 1641 C CA . ARG A 1 213 ? 0.440 -8.325 -11.049 1.00 80.06 213 ARG A CA 1
ATOM 1642 C C . ARG A 1 213 ? -0.282 -9.488 -10.363 1.00 80.06 213 ARG A C 1
ATOM 1644 O O . ARG A 1 213 ? -1.129 -9.253 -9.507 1.00 80.06 213 ARG A O 1
ATOM 1651 N N . SER A 1 214 ? 0.088 -10.725 -10.689 1.00 81.75 214 SER A N 1
ATOM 1652 C CA . SER A 1 214 ? -0.514 -11.930 -10.098 1.00 81.75 214 SER A CA 1
ATOM 1653 C C . SER A 1 214 ? -0.211 -12.060 -8.609 1.00 81.75 214 SER A C 1
ATOM 1655 O O . SER A 1 214 ? -1.089 -12.426 -7.828 1.00 81.75 214 SER A O 1
ATOM 1657 N N . LEU A 1 215 ? 1.018 -11.727 -8.203 1.00 87.56 215 LEU A N 1
ATOM 1658 C CA . LEU A 1 215 ? 1.439 -11.762 -6.801 1.00 87.56 215 LEU A CA 1
ATOM 1659 C C . LEU A 1 215 ? 0.703 -10.703 -5.972 1.00 87.56 215 LEU A C 1
ATOM 1661 O O . LEU A 1 215 ? 0.155 -11.033 -4.924 1.00 87.56 215 LEU A O 1
ATOM 1665 N N . VAL A 1 216 ? 0.609 -9.464 -6.464 1.00 89.44 216 VAL A N 1
ATOM 1666 C CA . VAL A 1 216 ? -0.146 -8.384 -5.804 1.00 89.44 216 VAL A CA 1
ATOM 1667 C C . VAL A 1 216 ? -1.630 -8.737 -5.689 1.00 89.44 216 VAL A C 1
ATOM 1669 O O . VAL A 1 216 ? -2.217 -8.562 -4.623 1.00 89.44 216 VAL A O 1
ATOM 1672 N N . ALA A 1 217 ? -2.240 -9.287 -6.745 1.00 85.75 217 ALA A N 1
ATOM 1673 C CA . ALA A 1 217 ? -3.640 -9.710 -6.713 1.00 85.75 217 ALA A CA 1
ATOM 1674 C C . ALA A 1 217 ? -3.894 -10.777 -5.631 1.00 85.75 217 ALA A C 1
ATOM 1676 O O . ALA A 1 217 ? -4.846 -10.666 -4.857 1.00 85.75 217 ALA A O 1
ATOM 1677 N N . LEU A 1 218 ? -3.007 -11.770 -5.522 1.00 89.44 218 LEU A N 1
ATOM 1678 C CA . LEU A 1 218 ? -3.070 -12.800 -4.484 1.00 89.44 218 LEU A CA 1
ATOM 1679 C C . LEU A 1 218 ? -2.849 -12.250 -3.074 1.00 89.44 218 LEU A C 1
ATOM 1681 O O . LEU A 1 218 ? -3.584 -12.628 -2.163 1.00 89.44 218 LEU A O 1
ATOM 1685 N N . LEU A 1 219 ? -1.872 -11.363 -2.877 1.00 93.81 219 LEU A N 1
ATOM 1686 C CA . LEU A 1 219 ? -1.605 -10.738 -1.577 1.00 93.81 219 LEU A CA 1
ATOM 1687 C C . LEU A 1 219 ? -2.795 -9.895 -1.107 1.00 93.81 219 LEU A C 1
ATOM 1689 O O . LEU A 1 219 ? -3.236 -10.038 0.034 1.00 93.81 219 LEU A O 1
ATOM 1693 N N . ASN A 1 220 ? -3.385 -9.106 -2.007 1.00 91.25 220 ASN A N 1
ATOM 1694 C CA . ASN A 1 220 ? -4.594 -8.331 -1.729 1.00 91.25 220 ASN A CA 1
ATOM 1695 C C . ASN A 1 220 ? -5.788 -9.235 -1.396 1.00 91.25 220 ASN A C 1
ATOM 1697 O O . ASN A 1 220 ? -6.552 -8.939 -0.478 1.00 91.25 220 ASN A O 1
ATOM 1701 N N . LEU A 1 221 ? -5.945 -10.362 -2.092 1.00 88.44 221 LEU A N 1
ATOM 1702 C CA . LEU A 1 221 ? -6.981 -11.341 -1.770 1.00 88.44 221 LEU A CA 1
ATOM 1703 C C . LEU A 1 221 ? -6.760 -11.979 -0.390 1.00 88.44 221 LEU A C 1
ATOM 1705 O O . LEU A 1 221 ? -7.712 -12.129 0.379 1.00 88.44 221 LEU A O 1
ATOM 1709 N N . CYS A 1 222 ? -5.515 -12.328 -0.054 1.00 90.44 222 CYS A N 1
ATOM 1710 C CA . CYS A 1 222 ? -5.159 -12.856 1.265 1.00 90.44 222 CYS A CA 1
ATOM 1711 C C . CYS A 1 222 ? -5.476 -11.839 2.365 1.00 90.44 222 CYS A C 1
ATOM 1713 O O . CYS A 1 222 ? -6.098 -12.204 3.360 1.00 90.44 222 CYS A O 1
ATOM 1715 N N . SER A 1 223 ? -5.138 -10.569 2.136 1.00 91.50 223 SER A N 1
ATOM 1716 C CA . SER A 1 223 ? -5.475 -9.431 2.995 1.00 91.50 223 SER A CA 1
ATOM 1717 C C . SER A 1 223 ? -6.990 -9.317 3.228 1.00 91.50 223 SER A C 1
ATOM 1719 O O . SER A 1 223 ? -7.462 -9.334 4.365 1.00 91.50 223 SER A O 1
ATOM 1721 N N . GLN A 1 224 ? -7.789 -9.317 2.154 1.00 87.81 224 GLN A N 1
ATOM 1722 C CA . GLN A 1 224 ? -9.256 -9.229 2.223 1.00 87.81 224 GLN A CA 1
ATOM 1723 C C . GLN A 1 224 ? -9.899 -10.412 2.956 1.00 87.81 224 GLN A C 1
ATOM 1725 O O . GLN A 1 224 ? -10.880 -10.241 3.683 1.00 87.81 224 GLN A O 1
ATOM 1730 N N . ARG A 1 225 ? -9.369 -11.623 2.757 1.00 87.00 225 ARG A N 1
ATOM 1731 C CA . ARG A 1 225 ? -9.863 -12.854 3.392 1.00 87.00 225 ARG A CA 1
ATOM 1732 C C . ARG A 1 225 ? -9.234 -13.123 4.759 1.00 87.00 225 ARG A C 1
ATOM 1734 O O . ARG A 1 225 ? -9.608 -14.113 5.383 1.00 87.00 225 ARG A O 1
ATOM 1741 N N . LYS A 1 226 ? -8.309 -12.269 5.214 1.00 89.38 226 LYS A N 1
ATOM 1742 C CA . LYS A 1 226 ? -7.512 -12.443 6.439 1.00 89.38 226 LYS A CA 1
ATOM 1743 C C . LYS A 1 226 ? -6.815 -13.810 6.498 1.00 89.38 226 LYS A C 1
ATOM 1745 O O . LYS A 1 226 ? -6.754 -14.447 7.546 1.00 89.38 226 LYS A O 1
ATOM 1750 N N . ASN A 1 227 ? -6.332 -14.297 5.352 1.00 86.12 227 ASN A N 1
ATOM 1751 C CA . ASN A 1 227 ? -5.682 -15.602 5.246 1.00 86.12 227 ASN A CA 1
ATOM 1752 C C . ASN A 1 227 ? -4.156 -15.458 5.255 1.00 86.12 227 ASN A C 1
ATOM 1754 O O . ASN A 1 227 ? -3.501 -15.404 4.211 1.00 86.12 227 ASN A O 1
ATOM 1758 N N . LEU A 1 228 ? -3.601 -15.437 6.464 1.00 90.31 228 LEU A N 1
ATOM 1759 C CA . LEU A 1 228 ? -2.165 -15.307 6.695 1.00 90.31 228 LEU A CA 1
ATOM 1760 C C . LEU A 1 228 ? -1.355 -16.487 6.137 1.00 90.31 228 LEU A C 1
ATOM 1762 O O . LEU A 1 228 ? -0.242 -16.297 5.649 1.00 90.31 228 LEU A O 1
ATOM 1766 N N . LEU A 1 229 ? -1.900 -17.707 6.195 1.00 88.94 229 LEU A N 1
ATOM 1767 C CA . LEU A 1 229 ? -1.191 -18.916 5.771 1.00 88.94 229 LEU A CA 1
ATOM 1768 C C . LEU A 1 229 ? -0.837 -18.854 4.282 1.00 88.94 229 LEU A C 1
ATOM 1770 O O . LEU A 1 229 ? 0.320 -19.062 3.912 1.00 88.94 229 LEU A O 1
ATOM 1774 N N . VAL A 1 230 ? -1.819 -18.536 3.434 1.00 87.12 230 VAL A N 1
ATOM 1775 C CA . VAL A 1 230 ? -1.588 -18.367 1.992 1.00 87.12 230 VAL A CA 1
ATOM 1776 C C . VAL A 1 230 ? -0.710 -17.140 1.740 1.00 87.12 230 VAL A C 1
ATOM 1778 O O . VAL A 1 230 ? 0.221 -17.223 0.943 1.00 87.12 230 VAL A O 1
ATOM 1781 N N . GLY A 1 231 ? -0.920 -16.043 2.474 1.00 91.38 231 GLY A N 1
ATOM 1782 C CA . GLY A 1 231 ? -0.079 -14.846 2.392 1.00 91.38 231 GLY A CA 1
ATOM 1783 C C . GLY A 1 231 ? 1.414 -15.130 2.605 1.00 91.38 231 GLY A C 1
ATOM 1784 O O . GLY A 1 231 ? 2.237 -14.723 1.787 1.00 91.38 231 GLY A O 1
ATOM 1785 N N . ARG A 1 232 ? 1.775 -15.910 3.635 1.00 92.25 232 ARG A N 1
ATOM 1786 C CA . ARG A 1 232 ? 3.166 -16.330 3.913 1.00 92.25 232 ARG A CA 1
ATOM 1787 C C . ARG A 1 232 ? 3.741 -17.233 2.813 1.00 92.25 232 ARG A C 1
ATOM 1789 O O . ARG A 1 232 ? 4.921 -17.121 2.472 1.00 92.25 232 ARG A O 1
ATOM 1796 N N . GLN A 1 233 ? 2.920 -18.103 2.221 1.00 90.31 233 GLN A N 1
ATOM 1797 C CA . GLN A 1 233 ? 3.340 -18.928 1.080 1.00 90.31 233 GLN A CA 1
ATOM 1798 C C . GLN A 1 233 ? 3.620 -18.068 -0.156 1.00 90.31 233 GLN A C 1
ATOM 1800 O O . GLN A 1 233 ? 4.652 -18.245 -0.804 1.00 90.31 233 GLN A O 1
ATOM 1805 N N . VAL A 1 234 ? 2.745 -17.104 -0.457 1.00 88.81 234 VAL A N 1
ATOM 1806 C CA . VAL A 1 234 ? 2.942 -16.155 -1.562 1.00 88.81 234 VAL A CA 1
ATOM 1807 C C . VAL A 1 234 ? 4.174 -15.287 -1.308 1.00 88.81 234 VAL A C 1
ATOM 1809 O O . VAL A 1 234 ? 4.989 -15.140 -2.213 1.00 88.81 234 VAL A O 1
ATOM 1812 N N . HIS A 1 235 ? 4.393 -14.807 -0.081 1.00 93.12 235 HIS A N 1
ATOM 1813 C CA . HIS A 1 235 ? 5.615 -14.085 0.288 1.00 93.12 235 HIS A CA 1
ATOM 1814 C C . HIS A 1 235 ? 6.879 -14.937 0.067 1.00 93.12 235 HIS A C 1
ATOM 1816 O O . HIS A 1 235 ? 7.854 -14.470 -0.512 1.00 93.12 235 HIS A O 1
ATOM 1822 N N . SER A 1 236 ? 6.845 -16.229 0.404 1.00 86.50 236 SER A N 1
ATOM 1823 C CA . SER A 1 236 ? 7.961 -17.142 0.111 1.00 86.50 236 SER A CA 1
ATOM 1824 C C . SER A 1 236 ? 8.241 -17.263 -1.394 1.00 86.50 236 SER A C 1
ATOM 1826 O O . SER A 1 236 ? 9.392 -17.407 -1.804 1.00 86.50 236 SER A O 1
ATOM 1828 N N . VAL A 1 237 ? 7.204 -17.210 -2.238 1.00 85.44 237 VAL A N 1
ATOM 1829 C CA . VAL A 1 237 ? 7.351 -17.177 -3.704 1.00 85.44 237 VAL A CA 1
ATOM 1830 C C . VAL A 1 237 ? 7.915 -15.834 -4.170 1.00 85.44 237 VAL A C 1
ATOM 1832 O O . VAL A 1 237 ? 8.796 -15.829 -5.023 1.00 85.44 237 VAL A O 1
ATOM 1835 N N . VAL A 1 238 ? 7.459 -14.719 -3.595 1.00 85.75 238 VAL A N 1
ATOM 1836 C CA . VAL A 1 238 ? 7.995 -13.372 -3.856 1.00 85.75 238 VAL A CA 1
ATOM 1837 C C . VAL A 1 238 ? 9.506 -13.334 -3.609 1.00 85.75 238 VAL A C 1
ATOM 1839 O O . VAL A 1 238 ? 10.238 -12.920 -4.505 1.00 85.75 238 VAL A O 1
ATOM 1842 N N . LEU A 1 239 ? 9.962 -13.846 -2.460 1.00 86.38 239 LEU A N 1
ATOM 1843 C CA . LEU A 1 239 ? 11.383 -13.928 -2.098 1.00 86.38 239 LEU A CA 1
ATOM 1844 C C . LEU A 1 239 ? 12.174 -14.793 -3.090 1.00 86.38 239 LEU A C 1
ATOM 1846 O O . LEU A 1 239 ? 13.237 -14.405 -3.562 1.00 86.38 239 LEU A O 1
ATOM 1850 N N . LYS A 1 240 ? 11.635 -15.960 -3.473 1.00 81.50 240 LYS A N 1
ATOM 1851 C CA . LYS A 1 240 ? 12.277 -16.857 -4.455 1.00 81.50 240 LYS A CA 1
ATOM 1852 C C . LYS A 1 240 ? 12.415 -16.240 -5.847 1.00 81.50 240 LYS A C 1
ATOM 1854 O O . LYS A 1 240 ? 13.283 -16.661 -6.605 1.00 81.50 240 LYS A O 1
ATOM 1859 N N . LEU A 1 241 ? 11.534 -15.307 -6.203 1.00 80.94 241 LEU A N 1
ATOM 1860 C CA . LEU A 1 241 ? 11.545 -14.612 -7.491 1.00 80.94 241 LEU A CA 1
ATOM 1861 C C . LEU A 1 241 ? 12.275 -13.260 -7.434 1.00 80.94 241 LEU A C 1
ATOM 1863 O O . LEU A 1 241 ? 12.437 -12.636 -8.479 1.00 80.94 241 LEU A O 1
ATOM 1867 N N . GLY A 1 242 ? 12.713 -12.818 -6.250 1.00 80.31 242 GLY A N 1
ATOM 1868 C CA . GLY A 1 242 ? 13.402 -11.542 -6.036 1.00 80.31 242 GLY A CA 1
ATOM 1869 C C . GLY A 1 242 ? 12.506 -10.308 -6.179 1.00 80.31 242 GLY A C 1
ATOM 1870 O O . GLY A 1 242 ? 12.989 -9.205 -6.442 1.00 80.31 242 GLY A O 1
ATOM 1871 N N . PHE A 1 243 ? 11.185 -10.466 -6.056 1.00 81.06 243 PHE A N 1
ATOM 1872 C CA . PHE A 1 243 ? 10.251 -9.340 -6.167 1.00 81.06 243 PHE A CA 1
ATOM 1873 C C . PHE A 1 243 ? 10.119 -8.522 -4.876 1.00 81.06 243 PHE A C 1
ATOM 1875 O O . PHE A 1 243 ? 9.586 -7.415 -4.919 1.00 81.06 243 PHE A O 1
ATOM 1882 N N . ASP A 1 244 ? 10.632 -9.029 -3.754 1.00 75.19 244 ASP A N 1
ATOM 1883 C CA . ASP A 1 244 ? 10.660 -8.361 -2.448 1.00 75.19 244 ASP A CA 1
ATOM 1884 C C . ASP A 1 244 ? 11.537 -7.105 -2.437 1.00 75.19 244 ASP A C 1
ATOM 1886 O O . ASP A 1 244 ? 11.230 -6.171 -1.707 1.00 75.19 244 ASP A O 1
ATOM 1890 N N . TYR A 1 245 ? 12.580 -7.033 -3.270 1.00 76.62 245 TYR A N 1
ATOM 1891 C CA . TYR A 1 245 ? 13.451 -5.854 -3.379 1.00 76.62 245 TYR A CA 1
ATOM 1892 C C . TYR A 1 245 ? 13.311 -5.107 -4.714 1.00 76.62 245 TYR A C 1
ATOM 1894 O O . TYR A 1 245 ? 13.621 -3.920 -4.779 1.00 76.62 245 TYR A O 1
ATOM 1902 N N . THR A 1 246 ? 12.828 -5.764 -5.776 1.00 75.06 246 THR A N 1
ATOM 1903 C CA . THR A 1 246 ? 12.709 -5.149 -7.114 1.00 75.06 246 THR A CA 1
ATOM 1904 C C . THR A 1 246 ? 11.369 -4.464 -7.375 1.00 75.06 246 THR A C 1
ATOM 1906 O O . THR A 1 246 ? 11.291 -3.625 -8.272 1.00 75.06 246 THR A O 1
ATOM 1909 N N . SER A 1 247 ? 10.304 -4.799 -6.633 1.00 84.31 247 SER A N 1
ATOM 1910 C CA . SER A 1 247 ? 8.956 -4.296 -6.918 1.00 84.31 247 SER A CA 1
ATOM 1911 C C . SER A 1 247 ? 8.308 -3.590 -5.730 1.00 84.31 247 SER A C 1
ATOM 1913 O O . SER A 1 247 ? 7.817 -4.222 -4.794 1.00 84.31 247 SER A O 1
ATOM 1915 N N . ILE A 1 248 ? 8.181 -2.267 -5.848 1.00 89.12 248 ILE A N 1
ATOM 1916 C CA . ILE A 1 248 ? 7.487 -1.400 -4.879 1.00 89.12 248 ILE A CA 1
ATOM 1917 C C . ILE A 1 248 ? 6.018 -1.826 -4.695 1.00 89.12 248 ILE A C 1
ATOM 1919 O O . ILE A 1 248 ? 5.466 -1.790 -3.594 1.00 89.12 248 ILE A O 1
ATOM 1923 N N . HIS A 1 249 ? 5.372 -2.292 -5.768 1.00 89.44 249 HIS A N 1
ATOM 1924 C CA . HIS A 1 249 ? 3.992 -2.777 -5.711 1.00 89.44 249 HIS A CA 1
ATOM 1925 C C . HIS A 1 249 ? 3.856 -4.064 -4.889 1.00 89.44 249 HIS A C 1
ATOM 1927 O O . HIS A 1 249 ? 2.873 -4.225 -4.172 1.00 89.44 249 HIS A O 1
ATOM 1933 N N . VAL A 1 250 ? 4.832 -4.974 -4.961 1.00 93.38 250 VAL A N 1
ATOM 1934 C CA . VAL A 1 250 ? 4.821 -6.195 -4.141 1.00 93.38 250 VAL A CA 1
ATOM 1935 C C . VAL A 1 250 ? 5.155 -5.875 -2.686 1.00 93.38 250 VAL A C 1
ATOM 1937 O O . VAL A 1 250 ? 4.476 -6.383 -1.798 1.00 93.38 250 VAL A O 1
ATOM 1940 N N . GLN A 1 251 ? 6.134 -5.001 -2.440 1.00 93.88 251 GLN A N 1
ATOM 1941 C CA . GLN A 1 251 ? 6.496 -4.530 -1.096 1.00 93.88 251 GLN A CA 1
ATOM 1942 C C . GLN A 1 251 ? 5.294 -3.919 -0.369 1.00 93.88 251 GLN A C 1
ATOM 1944 O O . GLN A 1 251 ? 4.906 -4.387 0.700 1.00 93.88 251 GLN A O 1
ATOM 1949 N N . SER A 1 252 ? 4.642 -2.931 -0.986 1.00 94.75 252 SER A N 1
ATOM 1950 C CA . SER A 1 252 ? 3.442 -2.296 -0.425 1.00 94.75 252 SER A CA 1
ATOM 1951 C C . SER A 1 252 ? 2.288 -3.286 -0.217 1.00 94.75 252 SER A C 1
ATOM 1953 O O . SER A 1 252 ? 1.631 -3.241 0.823 1.00 94.75 252 SER A O 1
ATOM 1955 N N . ALA A 1 253 ? 2.073 -4.232 -1.141 1.00 95.81 253 ALA A N 1
ATOM 1956 C CA . ALA A 1 253 ? 1.052 -5.272 -0.988 1.00 95.81 253 ALA A CA 1
ATOM 1957 C C . ALA A 1 253 ? 1.363 -6.266 0.147 1.00 95.81 253 ALA A C 1
ATOM 1959 O O . ALA A 1 253 ? 0.443 -6.732 0.816 1.00 95.81 253 ALA A O 1
ATOM 1960 N N . LEU A 1 254 ? 2.637 -6.595 0.390 1.00 96.75 254 LEU A N 1
ATOM 1961 C CA . LEU A 1 254 ? 3.054 -7.442 1.512 1.00 96.75 254 LEU A CA 1
ATOM 1962 C C . LEU A 1 254 ? 2.828 -6.746 2.857 1.00 96.75 254 LEU A C 1
ATOM 1964 O O . LEU A 1 254 ? 2.263 -7.362 3.761 1.00 96.75 254 LEU A O 1
ATOM 1968 N N . ILE A 1 255 ? 3.217 -5.473 2.966 1.00 96.62 255 ILE A N 1
ATOM 1969 C CA . ILE A 1 255 ? 2.984 -4.631 4.152 1.00 96.62 255 ILE A CA 1
ATOM 1970 C C . ILE A 1 255 ? 1.481 -4.583 4.470 1.00 96.62 255 ILE A C 1
ATOM 1972 O O . ILE A 1 255 ? 1.064 -4.844 5.600 1.00 96.62 255 ILE A O 1
ATOM 1976 N N . ASP A 1 256 ? 0.642 -4.320 3.466 1.00 95.31 256 ASP A N 1
ATOM 1977 C CA . ASP A 1 256 ? -0.815 -4.284 3.640 1.00 95.31 256 ASP A CA 1
ATOM 1978 C C . ASP A 1 256 ? -1.396 -5.660 4.011 1.00 95.31 256 ASP A C 1
ATOM 1980 O O . ASP A 1 256 ? -2.267 -5.756 4.878 1.00 95.31 256 ASP A O 1
ATOM 1984 N N . MET A 1 257 ? -0.901 -6.739 3.393 1.00 96.44 257 MET A N 1
ATOM 1985 C CA . MET A 1 257 ? -1.350 -8.108 3.661 1.00 96.44 257 MET A CA 1
ATOM 1986 C C . MET A 1 257 ? -1.064 -8.531 5.100 1.00 96.44 257 MET A C 1
ATOM 1988 O O . MET A 1 257 ? -1.986 -8.985 5.782 1.00 96.44 257 MET A O 1
ATOM 1992 N N . TYR A 1 258 ? 0.166 -8.346 5.580 1.00 97.25 258 TYR A N 1
ATOM 1993 C CA . TYR A 1 258 ? 0.518 -8.675 6.961 1.00 97.25 258 TYR A CA 1
ATOM 1994 C C . TYR A 1 258 ? -0.234 -7.796 7.961 1.00 97.25 258 TYR A C 1
ATOM 1996 O O . TYR A 1 258 ? -0.850 -8.321 8.892 1.00 97.25 258 TYR A O 1
ATOM 2004 N N . GLY A 1 259 ? -0.276 -6.481 7.730 1.00 94.19 259 GLY A N 1
ATOM 2005 C CA . GLY A 1 259 ? -0.962 -5.547 8.618 1.00 94.19 259 GLY A CA 1
ATOM 2006 C C . GLY A 1 259 ? -2.458 -5.827 8.761 1.00 94.19 259 GLY A C 1
ATOM 2007 O O . GLY A 1 259 ? -2.966 -5.935 9.875 1.00 94.19 259 GLY A O 1
ATOM 2008 N N . LYS A 1 260 ? -3.181 -6.041 7.656 1.00 92.75 260 LYS A N 1
ATOM 2009 C CA . LYS A 1 260 ? -4.621 -6.369 7.703 1.00 92.75 260 LYS A CA 1
ATOM 2010 C C . LYS A 1 260 ? -4.920 -7.791 8.187 1.00 92.75 260 LYS A C 1
ATOM 2012 O O . LYS A 1 260 ? -6.056 -8.066 8.583 1.00 92.75 260 LYS A O 1
ATOM 2017 N N . CYS A 1 261 ? -3.918 -8.673 8.209 1.00 91.75 261 CYS A N 1
ATOM 2018 C CA . CYS A 1 261 ? -3.976 -9.961 8.906 1.00 91.75 261 CYS A CA 1
ATOM 2019 C C . CYS A 1 261 ? -3.612 -9.865 10.401 1.00 91.75 261 CYS A C 1
ATOM 2021 O O . CYS A 1 261 ? -3.551 -10.903 11.051 1.00 91.75 261 CYS A O 1
ATOM 2023 N N . TYR A 1 262 ? -3.423 -8.656 10.949 1.00 91.31 262 TYR A N 1
ATOM 2024 C CA . TYR A 1 262 ? -3.020 -8.381 12.337 1.00 91.31 262 TYR A CA 1
ATOM 2025 C C . TYR A 1 262 ? -1.616 -8.880 12.727 1.00 91.31 262 TYR A C 1
ATOM 2027 O O . TYR A 1 262 ? -1.299 -8.958 13.909 1.00 91.31 262 TYR A O 1
ATOM 2035 N N . GLU A 1 263 ? -0.741 -9.137 11.753 1.00 94.00 263 GLU A N 1
ATOM 2036 C CA . GLU A 1 263 ? 0.664 -9.513 11.973 1.00 94.00 263 GLU A CA 1
ATOM 2037 C C . GLU A 1 263 ? 1.564 -8.302 11.726 1.00 94.00 263 GLU A C 1
ATOM 2039 O O . GLU A 1 263 ? 2.299 -8.222 10.737 1.00 94.00 263 GLU A O 1
ATOM 2044 N N . ILE A 1 264 ? 1.449 -7.299 12.599 1.00 94.56 264 ILE A N 1
ATOM 2045 C CA . ILE A 1 264 ? 2.089 -6.002 12.366 1.00 94.56 264 ILE A CA 1
ATOM 2046 C C . ILE A 1 264 ? 3.619 -6.077 12.394 1.00 94.56 264 ILE A C 1
ATOM 2048 O O . ILE A 1 264 ? 4.261 -5.365 11.632 1.00 94.56 264 ILE A O 1
ATOM 2052 N N . GLU A 1 265 ? 4.202 -6.973 13.192 1.00 93.31 265 GLU A N 1
ATOM 2053 C CA . GLU A 1 265 ? 5.656 -7.166 13.262 1.00 93.31 265 GLU A CA 1
ATOM 2054 C C . GLU A 1 265 ? 6.220 -7.541 11.888 1.00 93.31 265 GLU A C 1
ATOM 2056 O O . GLU A 1 265 ? 7.076 -6.840 11.363 1.00 93.31 265 GLU A O 1
ATOM 2061 N N . SER A 1 266 ? 5.633 -8.540 11.217 1.00 93.62 266 SER A N 1
ATOM 2062 C CA . SER A 1 266 ? 6.033 -8.912 9.853 1.00 93.62 266 SER A CA 1
ATOM 2063 C C . SER A 1 266 ? 5.776 -7.802 8.828 1.00 93.62 266 SER A C 1
ATOM 2065 O O . SER A 1 266 ? 6.513 -7.677 7.853 1.00 93.62 266 SER A O 1
ATOM 2067 N N . SER A 1 267 ? 4.737 -6.983 9.024 1.00 94.88 267 SER A N 1
ATOM 2068 C CA . SER A 1 267 ? 4.497 -5.802 8.185 1.00 94.88 267 SER A CA 1
ATOM 2069 C C . SER A 1 267 ? 5.613 -4.764 8.339 1.00 94.88 267 SER A C 1
ATOM 2071 O O . SER A 1 267 ? 6.010 -4.150 7.347 1.00 94.88 267 SER A O 1
ATOM 2073 N N . VAL A 1 268 ? 6.100 -4.552 9.563 1.00 94.06 268 VAL A N 1
ATOM 2074 C CA . VAL A 1 268 ? 7.220 -3.651 9.862 1.00 94.06 268 VAL A CA 1
ATOM 2075 C C . VAL A 1 268 ? 8.528 -4.245 9.345 1.00 94.06 268 VAL A C 1
ATOM 2077 O O . VAL A 1 268 ? 9.269 -3.526 8.688 1.00 94.06 268 VAL A O 1
ATOM 2080 N N . ASP A 1 269 ? 8.767 -5.549 9.509 1.00 91.81 269 ASP A N 1
ATOM 2081 C CA . ASP A 1 269 ? 9.955 -6.234 8.979 1.00 91.81 269 ASP A CA 1
ATOM 2082 C C . ASP A 1 269 ? 10.083 -6.063 7.458 1.00 91.81 269 ASP A C 1
ATOM 2084 O O . ASP A 1 269 ? 11.162 -5.763 6.943 1.00 91.81 269 ASP A O 1
ATOM 2088 N N . VAL A 1 270 ? 8.974 -6.212 6.721 1.00 91.88 270 VAL A N 1
ATOM 2089 C CA . VAL A 1 270 ? 8.956 -5.982 5.266 1.00 91.88 270 VAL A CA 1
ATOM 2090 C C . VAL A 1 270 ? 9.246 -4.514 4.945 1.00 91.88 270 VAL A C 1
ATOM 2092 O O . VAL A 1 270 ? 9.998 -4.233 4.013 1.00 91.88 270 VAL A O 1
ATOM 2095 N N . TYR A 1 271 ? 8.686 -3.574 5.709 1.00 92.38 271 TYR A N 1
ATOM 2096 C CA . TYR A 1 271 ? 8.929 -2.144 5.519 1.00 92.38 271 TYR A CA 1
ATOM 2097 C C . TYR A 1 271 ? 10.389 -1.755 5.805 1.00 92.38 271 TYR A C 1
ATOM 2099 O O . TYR A 1 271 ? 11.009 -1.069 4.996 1.00 92.38 271 TYR A O 1
ATOM 2107 N N . GLU A 1 272 ? 10.972 -2.227 6.907 1.00 88.56 272 GLU A N 1
ATOM 2108 C CA . GLU A 1 272 ? 12.374 -1.978 7.263 1.00 88.56 272 GLU A CA 1
ATOM 2109 C C . GLU A 1 272 ? 13.357 -2.677 6.313 1.00 88.56 272 GLU A C 1
ATOM 2111 O O . GLU A 1 272 ? 14.478 -2.201 6.111 1.00 88.56 272 GLU A O 1
ATOM 2116 N N . GLY A 1 273 ? 12.937 -3.792 5.710 1.00 83.31 273 GLY A N 1
ATOM 2117 C CA . GLY A 1 273 ? 13.670 -4.498 4.663 1.00 83.31 273 GLY A CA 1
ATOM 2118 C C . GLY A 1 273 ? 13.602 -3.837 3.282 1.00 83.31 273 GLY A C 1
ATOM 2119 O O . GLY A 1 273 ? 14.353 -4.242 2.391 1.00 83.31 273 GLY A O 1
ATOM 2120 N N . CYS A 1 274 ? 12.748 -2.824 3.075 1.00 80.50 274 CYS A N 1
ATOM 2121 C CA . CYS A 1 274 ? 12.639 -2.143 1.786 1.00 80.50 274 CYS A CA 1
ATOM 2122 C C . CYS A 1 274 ? 13.959 -1.422 1.431 1.00 80.50 274 CYS A C 1
ATOM 2124 O O . CYS A 1 274 ? 14.476 -0.637 2.229 1.00 80.50 274 CYS A O 1
ATOM 2126 N N . PRO A 1 275 ? 14.504 -1.618 0.215 1.00 74.94 275 PRO A N 1
ATOM 2127 C CA . PRO A 1 275 ? 15.784 -1.031 -0.191 1.00 74.94 275 PRO A CA 1
ATOM 2128 C C . PRO A 1 275 ? 15.722 0.497 -0.317 1.00 74.94 275 PRO A C 1
ATOM 2130 O O . PRO A 1 275 ? 16.716 1.187 -0.087 1.00 74.94 275 PRO A O 1
ATOM 2133 N N . VAL A 1 276 ? 14.549 1.017 -0.681 1.00 78.69 276 VAL A N 1
ATOM 2134 C CA . VAL A 1 276 ? 14.208 2.437 -0.680 1.00 78.69 276 VAL A CA 1
ATOM 2135 C C . VAL A 1 276 ? 12.841 2.554 -0.030 1.00 78.69 276 VAL A C 1
ATOM 2137 O O . VAL A 1 276 ? 11.893 1.899 -0.458 1.00 78.69 276 VAL A O 1
ATOM 2140 N N . ILE A 1 277 ? 12.738 3.387 1.001 1.00 82.69 277 ILE A N 1
ATOM 2141 C CA . ILE A 1 277 ? 11.450 3.713 1.606 1.00 82.69 277 ILE A CA 1
ATOM 2142 C C . ILE A 1 277 ? 10.715 4.637 0.634 1.00 82.69 277 ILE A C 1
ATOM 2144 O O . ILE A 1 277 ? 11.090 5.797 0.460 1.00 82.69 277 ILE A O 1
ATOM 2148 N N . THR A 1 278 ? 9.701 4.096 -0.038 1.00 86.19 278 THR A N 1
ATOM 2149 C CA . THR A 1 278 ? 8.850 4.844 -0.965 1.00 86.19 278 THR A CA 1
ATOM 2150 C C . THR A 1 278 ? 7.556 5.288 -0.298 1.00 86.19 278 THR A C 1
ATOM 2152 O O . THR A 1 278 ? 7.145 4.772 0.745 1.00 86.19 278 THR A O 1
ATOM 2155 N N . MET A 1 279 ? 6.871 6.226 -0.945 1.00 88.00 279 MET A N 1
ATOM 2156 C CA . MET A 1 279 ? 5.585 6.728 -0.478 1.00 88.00 279 MET A CA 1
ATOM 2157 C C . MET A 1 279 ? 4.493 5.659 -0.442 1.00 88.00 279 MET A C 1
ATOM 2159 O O . MET A 1 279 ? 3.665 5.662 0.468 1.00 88.00 279 MET A O 1
ATOM 2163 N N . GLU A 1 280 ? 4.506 4.711 -1.378 1.00 88.06 280 GLU A N 1
ATOM 2164 C CA . GLU A 1 280 ? 3.590 3.571 -1.403 1.00 88.06 280 GLU A CA 1
ATOM 2165 C C . GLU A 1 280 ? 3.784 2.672 -0.178 1.00 88.06 280 GLU A C 1
ATOM 2167 O O . GLU A 1 280 ? 2.800 2.280 0.450 1.00 88.06 280 GLU A O 1
ATOM 2172 N N . CYS A 1 281 ? 5.034 2.386 0.198 1.00 91.00 281 CYS A N 1
ATOM 2173 C CA . CYS A 1 281 ? 5.356 1.570 1.369 1.00 91.00 281 CYS A CA 1
ATOM 2174 C C . CYS A 1 281 ? 5.016 2.296 2.679 1.00 91.00 281 CYS A C 1
ATOM 2176 O O . CYS A 1 281 ? 4.423 1.687 3.570 1.00 91.00 281 CYS A O 1
ATOM 2178 N N . CYS A 1 282 ? 5.297 3.602 2.778 1.00 91.94 282 CYS A N 1
ATOM 2179 C CA . CYS A 1 282 ? 4.874 4.425 3.917 1.00 91.94 282 CYS A CA 1
ATOM 2180 C C . CYS A 1 282 ? 3.350 4.441 4.072 1.00 91.94 282 CYS A C 1
ATOM 2182 O O . CYS A 1 282 ? 2.833 4.225 5.165 1.00 91.94 282 CYS A O 1
ATOM 2184 N N . ASN A 1 283 ? 2.614 4.660 2.979 1.00 93.00 283 ASN A N 1
ATOM 2185 C CA . ASN A 1 283 ? 1.152 4.685 2.994 1.00 93.00 283 ASN A CA 1
ATOM 2186 C C . ASN A 1 283 ? 0.550 3.315 3.326 1.00 93.00 283 ASN A C 1
ATOM 2188 O O . ASN A 1 283 ? -0.444 3.251 4.057 1.00 93.00 283 ASN A O 1
ATOM 2192 N N . ALA A 1 284 ? 1.150 2.230 2.829 1.00 93.69 284 ALA A N 1
ATOM 2193 C CA . ALA A 1 284 ? 0.765 0.873 3.196 1.00 93.69 284 ALA A CA 1
ATOM 2194 C C . ALA A 1 284 ? 0.95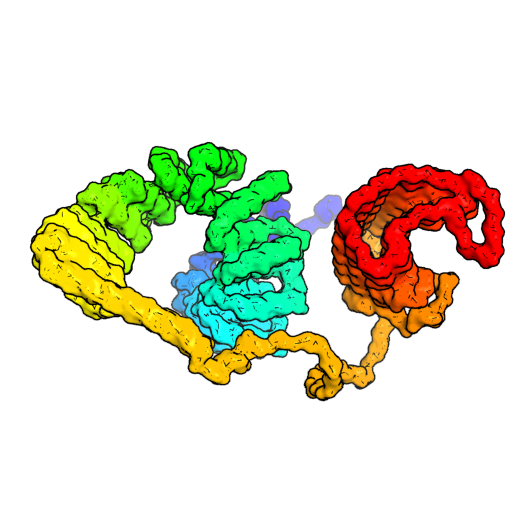6 0.645 4.701 1.00 93.69 284 ALA A C 1
ATOM 2196 O O . ALA A 1 284 ? 0.015 0.222 5.369 1.00 93.69 284 ALA A O 1
ATOM 2197 N N . LEU A 1 285 ? 2.113 1.017 5.262 1.00 95.56 285 LEU A N 1
ATOM 2198 C CA . LEU A 1 285 ? 2.378 0.833 6.689 1.00 95.56 285 LEU A CA 1
ATOM 2199 C C . LEU A 1 285 ? 1.487 1.730 7.562 1.00 95.56 285 LEU A C 1
ATOM 2201 O O . LEU A 1 285 ? 0.919 1.242 8.535 1.00 95.56 285 LEU A O 1
ATOM 2205 N N . LEU A 1 286 ? 1.270 2.998 7.190 1.00 94.44 286 LEU A N 1
ATOM 2206 C CA . LEU A 1 286 ? 0.316 3.890 7.868 1.00 94.44 286 LEU A CA 1
ATOM 2207 C C . LEU A 1 286 ? -1.091 3.282 7.902 1.00 94.44 286 LEU A C 1
ATOM 2209 O O . LEU A 1 286 ? -1.766 3.323 8.930 1.00 94.44 286 LEU A O 1
ATOM 2213 N N . THR A 1 287 ? -1.534 2.703 6.784 1.00 91.81 287 THR A N 1
ATOM 2214 C CA . THR A 1 287 ? -2.850 2.059 6.682 1.00 91.81 287 THR A CA 1
ATOM 2215 C C . THR A 1 287 ? -2.919 0.795 7.539 1.00 91.81 287 THR A C 1
ATOM 2217 O O . THR A 1 287 ? -3.913 0.595 8.239 1.00 91.81 287 THR A O 1
ATOM 2220 N N . SER A 1 288 ? -1.866 -0.025 7.531 1.00 93.94 288 SER A N 1
ATOM 2221 C CA . SER A 1 288 ? -1.727 -1.221 8.367 1.00 93.94 288 SER A CA 1
ATOM 2222 C C . SER A 1 288 ? -1.756 -0.891 9.862 1.00 93.94 288 SER A C 1
ATOM 2224 O O . SER A 1 288 ? -2.551 -1.469 10.602 1.00 93.94 288 SER A O 1
ATOM 2226 N N . LEU A 1 289 ? -0.960 0.084 10.308 1.00 93.81 289 LEU A N 1
ATOM 2227 C CA . LEU A 1 289 ? -0.922 0.539 11.702 1.00 93.81 289 LEU A CA 1
ATOM 2228 C C . LEU A 1 289 ? -2.278 1.107 12.145 1.00 93.81 289 LEU A C 1
ATOM 2230 O O . LEU A 1 289 ? -2.785 0.751 13.211 1.00 93.81 289 LEU A O 1
ATOM 2234 N N . LEU A 1 290 ? -2.913 1.924 11.294 1.00 91.31 290 LEU A N 1
ATOM 2235 C CA . LEU A 1 290 ? -4.261 2.443 11.533 1.00 91.31 290 LEU A CA 1
ATOM 2236 C C . LEU A 1 290 ? -5.287 1.309 11.676 1.00 91.31 290 LEU A C 1
ATOM 2238 O O . LEU A 1 290 ? -6.143 1.373 12.557 1.00 91.31 290 LEU A O 1
ATOM 2242 N N . TYR A 1 291 ? -5.207 0.274 10.834 1.00 90.56 291 TYR A N 1
ATOM 2243 C CA . TYR A 1 291 ? -6.107 -0.882 10.889 1.00 90.56 291 TYR A CA 1
ATOM 2244 C C . TYR A 1 291 ? -5.944 -1.688 12.185 1.00 90.56 291 TYR A C 1
ATOM 2246 O O . TYR A 1 291 ? -6.938 -2.136 12.761 1.00 90.56 291 TYR A O 1
ATOM 2254 N N . CYS A 1 292 ? -4.709 -1.822 12.672 1.00 89.38 292 CYS A N 1
ATOM 2255 C CA . CYS A 1 292 ? -4.393 -2.455 13.954 1.00 89.38 292 CYS A CA 1
ATOM 2256 C C . CYS A 1 292 ? -4.724 -1.576 15.175 1.00 89.38 292 CYS A C 1
ATOM 2258 O O . CYS A 1 292 ? -4.680 -2.066 16.300 1.00 89.38 292 CYS A O 1
ATOM 2260 N N . GLY A 1 293 ? -5.074 -0.300 14.981 1.00 88.06 293 GLY A N 1
ATOM 2261 C CA . GLY A 1 293 ? -5.378 0.636 16.068 1.00 88.06 293 GLY A CA 1
ATOM 2262 C C . GLY A 1 293 ? -4.145 1.184 16.798 1.00 88.06 293 GLY A C 1
ATOM 2263 O O . GLY A 1 293 ? -4.285 1.723 17.895 1.00 88.06 293 GLY A O 1
ATOM 2264 N N . LEU A 1 294 ? -2.959 1.074 16.196 1.00 89.19 294 LEU A N 1
ATOM 2265 C CA . LEU A 1 294 ? -1.673 1.527 16.739 1.00 89.19 294 LEU A CA 1
ATOM 2266 C C . LEU A 1 294 ? -1.454 3.011 16.423 1.00 89.19 294 LEU A C 1
ATOM 2268 O O . LEU A 1 294 ? -0.780 3.390 15.465 1.00 89.19 294 LEU A O 1
ATOM 2272 N N . VAL A 1 295 ? -2.155 3.873 17.163 1.00 87.56 295 VAL A N 1
ATOM 2273 C CA . VAL A 1 295 ? -2.248 5.308 16.843 1.00 87.56 295 VAL A CA 1
ATOM 2274 C C . VAL A 1 295 ? -0.936 6.056 17.089 1.00 87.56 295 VAL A C 1
ATOM 2276 O O . VAL A 1 295 ? -0.646 7.005 16.359 1.00 87.56 295 VAL A O 1
ATOM 2279 N N . GLU A 1 296 ? -0.158 5.664 18.096 1.00 87.50 296 GLU A N 1
ATOM 2280 C CA . GLU A 1 296 ? 1.105 6.335 18.430 1.00 87.50 296 GLU A CA 1
ATOM 2281 C C . GLU A 1 296 ? 2.119 6.139 17.299 1.00 87.50 296 GLU A C 1
ATOM 2283 O O . GLU A 1 296 ? 2.682 7.107 16.789 1.00 87.50 296 GLU A O 1
ATOM 2288 N N . GLU A 1 297 ? 2.211 4.915 16.800 1.00 91.69 297 GLU A N 1
ATOM 2289 C CA . GLU A 1 297 ? 3.072 4.469 15.715 1.00 91.69 297 GLU A CA 1
ATOM 2290 C C . GLU A 1 297 ? 2.681 5.119 14.381 1.00 91.69 297 GLU A C 1
ATOM 2292 O O . GLU A 1 297 ? 3.552 5.518 13.611 1.00 91.69 297 GLU A O 1
ATOM 2297 N N . VAL A 1 298 ? 1.379 5.315 14.114 1.00 92.44 298 VAL A N 1
ATOM 2298 C CA . VAL A 1 298 ? 0.919 6.097 12.946 1.00 92.44 298 VAL A CA 1
ATOM 2299 C C . VAL A 1 298 ? 1.454 7.530 13.007 1.00 92.44 298 VAL A C 1
ATOM 2301 O O . VAL A 1 298 ? 1.934 8.068 12.006 1.00 92.44 298 VAL A O 1
ATOM 2304 N N . VAL A 1 299 ? 1.361 8.171 14.174 1.00 89.12 299 VAL A N 1
ATOM 2305 C CA . VAL A 1 299 ? 1.822 9.553 14.354 1.00 89.12 299 VAL A CA 1
ATOM 2306 C C . VAL A 1 299 ? 3.347 9.636 14.282 1.00 89.12 299 VAL A C 1
ATOM 2308 O O . VAL A 1 299 ? 3.866 10.593 13.708 1.00 89.12 299 VAL A O 1
ATOM 2311 N N . GLU A 1 300 ? 4.070 8.665 14.837 1.00 90.25 300 GLU A N 1
ATOM 2312 C CA . GLU A 1 300 ? 5.532 8.587 14.750 1.00 90.25 300 GLU A CA 1
ATOM 2313 C C . GLU A 1 300 ? 6.017 8.381 13.318 1.00 90.25 300 GLU A C 1
ATOM 2315 O O . GLU A 1 300 ? 6.888 9.126 12.866 1.00 90.25 300 GLU A O 1
ATOM 2320 N N . LEU A 1 301 ? 5.403 7.464 12.568 1.00 91.50 301 LEU A N 1
ATOM 2321 C CA . LEU A 1 301 ? 5.728 7.251 11.160 1.00 91.50 301 LEU A CA 1
ATOM 2322 C C . LEU A 1 301 ? 5.451 8.509 10.329 1.00 91.50 301 LEU A C 1
ATOM 2324 O O . LEU A 1 301 ? 6.285 8.914 9.523 1.00 91.50 301 LEU A O 1
ATOM 2328 N N . PHE A 1 302 ? 4.325 9.190 10.560 1.00 91.38 302 PHE A N 1
ATOM 2329 C CA . PHE A 1 302 ? 4.033 10.444 9.865 1.00 91.38 302 PHE A CA 1
ATOM 2330 C C . PHE A 1 302 ? 5.029 11.559 10.220 1.00 91.38 302 PHE A C 1
ATOM 2332 O O . PHE A 1 302 ? 5.457 12.302 9.339 1.00 91.38 302 PHE A O 1
ATOM 2339 N N . LYS A 1 303 ? 5.438 11.676 11.491 1.00 88.44 303 LYS A N 1
ATOM 2340 C CA . LYS A 1 303 ? 6.493 12.620 11.899 1.00 88.44 303 LYS A CA 1
ATOM 2341 C C . LYS A 1 303 ? 7.813 12.309 11.207 1.00 88.44 303 LYS A C 1
ATOM 2343 O O . LYS A 1 303 ? 8.425 13.224 10.675 1.00 88.44 303 LYS A O 1
ATOM 2348 N N . PHE A 1 304 ? 8.202 11.036 11.155 1.00 86.94 304 PHE A N 1
ATOM 2349 C CA . PHE A 1 304 ? 9.392 10.598 10.433 1.00 86.94 304 PHE A CA 1
ATOM 2350 C C . PHE A 1 304 ? 9.340 11.013 8.956 1.00 86.94 304 PHE A C 1
ATOM 2352 O O . PHE A 1 304 ? 10.310 11.569 8.446 1.00 86.94 304 PHE A O 1
ATOM 2359 N N . MET A 1 305 ? 8.188 10.848 8.293 1.00 88.62 305 MET A N 1
ATOM 2360 C CA . MET A 1 305 ? 8.008 11.302 6.907 1.00 88.62 305 MET A CA 1
ATOM 2361 C C . MET A 1 305 ? 8.209 12.822 6.761 1.00 88.62 305 MET A C 1
ATOM 2363 O O . MET A 1 305 ? 8.882 13.291 5.842 1.00 88.62 305 MET A O 1
ATOM 2367 N N . VAL A 1 306 ? 7.665 13.607 7.696 1.00 85.12 306 VAL A N 1
ATOM 2368 C CA . VAL A 1 306 ? 7.823 15.070 7.712 1.00 85.12 306 VAL A CA 1
ATOM 2369 C C . VAL A 1 306 ? 9.279 15.486 7.977 1.00 85.12 306 VAL A C 1
ATOM 2371 O O . VAL A 1 306 ? 9.790 16.379 7.296 1.00 85.12 306 VAL A O 1
ATOM 2374 N N . ASP A 1 307 ? 9.950 14.849 8.937 1.00 81.75 307 ASP A N 1
ATOM 2375 C CA . ASP A 1 307 ? 11.304 15.199 9.383 1.00 81.75 307 ASP A CA 1
ATOM 2376 C C . ASP A 1 307 ? 12.372 14.847 8.334 1.00 81.75 307 ASP A C 1
ATOM 2378 O O . ASP A 1 307 ? 13.254 15.663 8.050 1.00 81.75 307 ASP A O 1
ATOM 2382 N N . GLU A 1 308 ? 12.247 13.688 7.680 1.00 77.94 308 GLU A N 1
ATOM 2383 C CA . GLU A 1 308 ? 13.134 13.252 6.588 1.00 77.94 308 GLU A CA 1
ATOM 2384 C C . GLU A 1 308 ? 12.858 13.979 5.257 1.00 77.94 308 GLU A C 1
ATOM 2386 O O . GLU A 1 308 ? 13.499 13.699 4.243 1.00 77.94 308 GLU A O 1
ATOM 2391 N N . ARG A 1 309 ? 11.915 14.936 5.238 1.00 67.31 309 ARG A N 1
ATOM 2392 C CA . ARG A 1 309 ? 11.453 15.658 4.038 1.00 67.31 309 ARG A CA 1
ATOM 2393 C C . ARG A 1 309 ? 11.016 14.724 2.906 1.00 67.31 309 ARG A C 1
ATOM 2395 O O . ARG A 1 309 ? 11.183 15.062 1.733 1.00 67.31 309 ARG A O 1
ATOM 2402 N N . THR A 1 310 ? 10.457 13.566 3.244 1.00 64.50 310 THR A N 1
ATOM 2403 C CA . THR A 1 310 ? 9.781 12.733 2.247 1.00 64.50 310 THR A CA 1
ATOM 2404 C C . THR A 1 310 ? 8.450 13.398 1.890 1.00 64.50 310 THR A C 1
ATOM 2406 O O . THR A 1 310 ? 7.728 13.887 2.760 1.00 64.50 310 THR A O 1
ATOM 2409 N N . GLU A 1 311 ? 8.147 13.510 0.593 1.00 72.50 311 GLU A N 1
ATOM 2410 C CA . GLU A 1 311 ? 6.922 14.162 0.117 1.00 72.50 311 GLU A CA 1
ATOM 2411 C C . GLU A 1 311 ? 5.689 13.345 0.525 1.00 72.50 311 GLU A C 1
ATOM 2413 O O . GLU A 1 311 ? 5.382 12.345 -0.108 1.00 72.50 311 GLU A O 1
ATOM 2418 N N . PHE A 1 312 ? 4.960 13.754 1.567 1.00 89.12 312 PHE A N 1
ATOM 2419 C CA . PHE A 1 312 ? 3.699 13.104 1.932 1.00 89.12 312 PHE A CA 1
ATOM 2420 C C . PHE A 1 312 ? 2.527 13.575 1.064 1.00 89.12 312 PHE A C 1
ATOM 2422 O O . PHE A 1 312 ? 2.513 14.705 0.576 1.00 89.12 312 PHE A O 1
ATOM 2429 N N . ASN A 1 313 ? 1.508 12.724 0.917 1.00 90.00 313 ASN A N 1
ATOM 2430 C CA . ASN A 1 313 ? 0.341 13.010 0.083 1.00 90.00 313 ASN A CA 1
ATOM 2431 C C . ASN A 1 313 ? -0.976 13.000 0.884 1.00 90.00 313 ASN A C 1
ATOM 2433 O O . ASN A 1 313 ? -0.999 12.870 2.115 1.00 90.00 313 ASN A O 1
ATOM 2437 N N . GLU A 1 314 ? -2.096 13.163 0.184 1.00 91.75 314 GLU A N 1
ATOM 2438 C CA . GLU A 1 314 ? -3.442 13.191 0.757 1.00 91.75 314 GLU A CA 1
ATOM 2439 C C . GLU A 1 314 ? -3.798 11.900 1.511 1.00 91.75 314 GLU A C 1
ATOM 2441 O O . GLU A 1 314 ? -4.523 11.952 2.510 1.00 91.75 314 GLU A O 1
ATOM 2446 N N . VAL A 1 315 ? -3.262 10.753 1.075 1.00 91.25 315 VAL A N 1
ATOM 2447 C CA . VAL A 1 315 ? -3.473 9.449 1.720 1.00 91.25 315 VAL A CA 1
ATOM 2448 C C . VAL A 1 315 ? -2.745 9.396 3.058 1.00 91.25 315 VAL A C 1
ATOM 2450 O O . VAL A 1 315 ? -3.373 9.056 4.065 1.00 91.25 315 VAL A O 1
ATOM 2453 N N . SER A 1 316 ? -1.469 9.797 3.097 1.00 92.38 316 SER A N 1
ATOM 2454 C CA . SER A 1 316 ? -0.668 9.813 4.330 1.00 92.38 316 SER A CA 1
ATOM 2455 C C . SER A 1 316 ? -1.326 10.690 5.392 1.00 92.38 316 SER A C 1
ATOM 2457 O O . SER A 1 316 ? -1.570 10.257 6.519 1.00 92.38 316 SER A O 1
ATOM 2459 N N . LEU A 1 317 ? -1.680 11.922 5.013 1.00 92.81 317 LEU A N 1
ATOM 2460 C CA . LEU A 1 317 ? -2.263 12.892 5.933 1.00 92.81 317 LEU A CA 1
ATOM 2461 C C . LEU A 1 317 ? -3.665 12.467 6.399 1.00 92.81 317 LEU A C 1
ATOM 2463 O O . LEU A 1 317 ? -3.986 12.600 7.581 1.00 92.81 317 LEU A O 1
ATOM 2467 N N . SER A 1 318 ? -4.492 11.911 5.505 1.00 92.75 318 SER A N 1
ATOM 2468 C CA . SER A 1 318 ? -5.805 11.365 5.873 1.00 92.75 318 SER A CA 1
ATOM 2469 C C . SER A 1 318 ? -5.695 10.210 6.868 1.00 92.75 318 SER A C 1
ATOM 2471 O O . SER A 1 318 ? -6.469 10.175 7.829 1.00 92.75 318 SER A O 1
ATOM 2473 N N . ALA A 1 319 ? -4.758 9.278 6.664 1.00 91.75 319 ALA A N 1
ATOM 2474 C CA . ALA A 1 319 ? -4.554 8.144 7.564 1.00 91.75 319 ALA A CA 1
ATOM 2475 C C . ALA A 1 319 ? -4.188 8.620 8.978 1.00 91.75 319 ALA A C 1
ATOM 2477 O O . ALA A 1 319 ? -4.826 8.210 9.952 1.00 91.75 319 ALA A O 1
ATOM 2478 N N . THR A 1 320 ? -3.260 9.574 9.089 1.00 91.88 320 THR A N 1
ATOM 2479 C CA . THR A 1 320 ? -2.860 10.166 10.374 1.00 91.88 320 THR A CA 1
ATOM 2480 C C . THR A 1 320 ? -4.013 10.914 11.045 1.00 91.88 320 THR A C 1
ATOM 2482 O O . THR A 1 320 ? -4.263 10.728 12.238 1.00 91.88 320 THR A O 1
ATOM 2485 N N . LEU A 1 321 ? -4.773 11.721 10.293 1.00 91.25 321 LEU A N 1
ATOM 2486 C CA . LEU A 1 321 ? -5.965 12.418 10.799 1.00 91.25 321 LEU A CA 1
ATOM 2487 C C . LEU A 1 321 ? -7.015 11.443 11.347 1.00 91.25 321 LEU A C 1
ATOM 2489 O O . LEU A 1 321 ? -7.558 11.669 12.431 1.00 91.25 321 LEU A O 1
ATOM 2493 N N . LYS A 1 322 ? -7.269 10.336 10.641 1.00 89.50 322 LYS A N 1
ATOM 2494 C CA . LYS A 1 322 ? -8.193 9.282 11.086 1.00 89.50 322 LYS A CA 1
ATOM 2495 C C . LYS A 1 322 ? -7.705 8.578 12.350 1.00 89.50 322 LYS A C 1
ATOM 2497 O O . LYS A 1 322 ? -8.522 8.350 13.242 1.00 89.50 322 LYS A O 1
ATOM 2502 N N . ALA A 1 323 ? -6.408 8.284 12.452 1.00 88.69 323 ALA A N 1
ATOM 2503 C CA . ALA A 1 323 ? -5.819 7.672 13.644 1.00 88.69 323 ALA A CA 1
ATOM 2504 C C . ALA A 1 323 ? -6.011 8.566 14.876 1.00 88.69 323 ALA A C 1
ATOM 2506 O O . ALA A 1 323 ? -6.544 8.126 15.895 1.00 88.69 323 ALA A O 1
ATOM 2507 N N . MET A 1 324 ? -5.678 9.855 14.752 1.00 84.81 324 MET A N 1
ATOM 2508 C CA . MET A 1 324 ? -5.874 10.828 15.832 1.00 84.81 324 MET A CA 1
ATOM 2509 C C . MET A 1 324 ? -7.347 10.995 16.200 1.00 84.81 324 MET A C 1
ATOM 2511 O O . MET A 1 324 ? -7.670 11.145 17.368 1.00 84.81 324 MET A O 1
ATOM 2515 N N . SER A 1 325 ? -8.256 10.925 15.228 1.00 82.94 325 SER A N 1
ATOM 2516 C CA . SER A 1 325 ? -9.700 11.027 15.456 1.00 82.94 325 SER A CA 1
ATOM 2517 C C . SER A 1 325 ? -10.247 9.898 16.357 1.00 82.94 325 SER A C 1
ATOM 2519 O O . SER A 1 325 ? -11.333 10.015 16.924 1.00 82.94 325 SER A O 1
ATOM 2521 N N . GLY A 1 326 ? -9.542 8.770 16.489 1.00 70.75 326 GLY A N 1
ATOM 2522 C CA . GLY A 1 326 ? -9.955 7.628 17.313 1.00 70.75 326 GLY A CA 1
ATOM 2523 C C . GLY A 1 326 ? -9.374 7.582 18.730 1.00 70.75 326 GLY A C 1
ATOM 2524 O O . GLY A 1 326 ? -9.801 6.729 19.504 1.00 70.75 326 GLY A O 1
ATOM 2525 N N . SER A 1 327 ? -8.420 8.449 19.081 1.00 72.25 327 SER A N 1
ATOM 2526 C CA . SER A 1 327 ? -7.601 8.296 20.290 1.00 72.25 327 SER A CA 1
ATOM 2527 C C . SER A 1 327 ? -7.820 9.388 21.339 1.00 72.25 327 SER A C 1
ATOM 2529 O O . SER A 1 327 ? -8.290 10.489 21.056 1.00 72.25 327 SER A O 1
ATOM 2531 N N . SER A 1 328 ? -7.401 9.105 22.576 1.00 61.66 328 SER A N 1
ATOM 2532 C CA . SER A 1 328 ? -7.277 10.098 23.658 1.00 61.66 328 SER A CA 1
ATOM 2533 C C . SER A 1 328 ? -6.246 11.198 23.356 1.00 61.66 328 SER A C 1
ATOM 2535 O O . SER A 1 328 ? -6.220 12.218 24.042 1.00 61.66 328 SER A O 1
ATOM 2537 N N . PHE A 1 329 ? -5.422 11.011 22.318 1.00 55.56 329 PHE A N 1
ATOM 2538 C CA . PHE A 1 329 ? -4.427 11.964 21.820 1.00 55.56 329 PHE A CA 1
ATOM 2539 C C . PHE A 1 329 ? -5.030 13.126 21.017 1.00 55.56 329 PHE A C 1
ATOM 2541 O O . PHE A 1 329 ? -4.326 14.101 20.727 1.00 55.56 329 PHE A O 1
ATOM 2548 N N . ALA A 1 330 ? -6.316 13.048 20.657 1.00 63.31 330 ALA A N 1
ATOM 2549 C CA . ALA A 1 330 ? -7.038 14.123 19.993 1.00 63.31 330 ALA A CA 1
ATOM 2550 C C . ALA A 1 330 ? -7.156 15.344 20.924 1.00 63.31 330 ALA A C 1
ATOM 2552 O O . ALA A 1 330 ? -8.126 15.518 21.658 1.00 63.31 330 ALA A O 1
ATOM 2553 N N . SER A 1 331 ? -6.146 16.211 20.904 1.00 71.00 331 SER A N 1
ATOM 2554 C CA . SER A 1 331 ? -6.216 17.537 21.509 1.00 71.00 331 SER A CA 1
ATOM 2555 C C . SER A 1 331 ? -6.510 18.582 20.437 1.00 71.00 331 SER A C 1
ATOM 2557 O O . SER A 1 331 ? -6.088 18.454 19.284 1.00 71.00 331 SER A O 1
ATOM 2559 N N . LEU A 1 332 ? -7.186 19.663 20.827 1.00 76.38 332 LEU A N 1
ATOM 2560 C CA . LEU A 1 332 ? -7.389 20.835 19.970 1.00 76.38 332 LEU A CA 1
ATOM 2561 C C . LEU A 1 332 ? -6.065 21.377 19.405 1.00 76.38 332 LEU A C 1
ATOM 2563 O O . LEU A 1 332 ? -6.021 21.802 18.253 1.00 76.38 332 LEU A O 1
ATOM 2567 N N . SER A 1 333 ? -4.976 21.304 20.177 1.00 79.50 333 SER A N 1
ATOM 2568 C CA . SER A 1 333 ? -3.644 21.709 19.723 1.00 79.50 333 SER A CA 1
ATOM 2569 C C . SER A 1 333 ? -3.082 20.786 18.641 1.00 79.50 333 SER A C 1
ATOM 2571 O O . SER A 1 333 ? -2.651 21.281 17.602 1.00 79.50 333 SER A O 1
ATOM 2573 N N . SER A 1 334 ? -3.132 19.462 18.826 1.00 79.88 334 SER A N 1
ATOM 2574 C CA . SER A 1 334 ? -2.654 18.498 17.821 1.00 79.88 334 SER A CA 1
ATOM 2575 C C . SER A 1 334 ? -3.471 18.589 16.529 1.00 79.88 334 SER A C 1
ATOM 2577 O O . SER A 1 334 ? -2.911 18.599 15.434 1.00 79.88 334 SER A O 1
ATOM 2579 N N . CYS A 1 335 ? -4.793 18.748 16.653 1.00 83.12 335 CYS A N 1
ATOM 2580 C CA . CYS A 1 335 ? -5.690 18.967 15.520 1.00 83.12 335 CYS A CA 1
ATOM 2581 C C . CYS A 1 335 ? -5.335 20.247 14.748 1.00 83.12 335 CYS A C 1
ATOM 2583 O O . CYS A 1 335 ? -5.249 20.223 13.522 1.00 83.12 335 CYS A O 1
ATOM 2585 N N . GLY A 1 336 ? -5.087 21.357 15.452 1.00 85.56 336 GLY A N 1
ATOM 2586 C CA . GLY A 1 336 ? -4.694 22.625 14.834 1.00 85.56 336 GLY A CA 1
ATOM 2587 C C . GLY A 1 336 ? -3.355 22.550 14.093 1.00 85.56 336 GLY A C 1
ATOM 2588 O O . GLY A 1 336 ? -3.223 23.129 13.013 1.00 85.56 336 GLY A O 1
ATOM 2589 N N . LEU A 1 337 ? -2.380 21.802 14.620 1.00 87.69 337 LEU A N 1
ATOM 2590 C CA . LEU A 1 337 ? -1.094 21.571 13.949 1.00 87.69 337 LEU A CA 1
ATOM 2591 C C . LEU A 1 337 ? -1.270 20.795 12.641 1.00 87.69 337 LEU A C 1
ATOM 2593 O O . LEU A 1 337 ? -0.699 21.171 11.620 1.00 87.69 337 LEU A O 1
ATOM 2597 N N . MET A 1 338 ? -2.095 19.752 12.659 1.00 88.12 338 MET A N 1
ATOM 2598 C CA . MET A 1 338 ? -2.325 18.886 11.501 1.00 88.12 338 MET A CA 1
ATOM 2599 C C . MET A 1 338 ? -3.178 19.570 10.432 1.00 88.12 338 MET A C 1
ATOM 2601 O O . MET A 1 338 ? -2.893 19.446 9.243 1.00 88.12 338 MET A O 1
ATOM 2605 N N . HIS A 1 339 ? -4.147 20.388 10.838 1.00 91.12 339 HIS A N 1
ATOM 2606 C CA . HIS A 1 339 ? -4.867 21.267 9.921 1.00 91.12 339 HIS A CA 1
ATOM 2607 C C . HIS A 1 339 ? -3.931 22.322 9.303 1.00 91.12 339 HIS A C 1
ATOM 2609 O O . HIS A 1 339 ? -3.917 22.510 8.091 1.00 91.12 339 HIS A O 1
ATOM 2615 N N . SER A 1 340 ? -3.056 22.940 10.103 1.00 90.25 340 SER A N 1
ATOM 2616 C CA . SER A 1 340 ? -2.035 23.867 9.587 1.00 90.25 340 SER A CA 1
ATOM 2617 C C . SER A 1 340 ? -1.065 23.183 8.617 1.00 90.25 340 SER A C 1
ATOM 2619 O O . SER A 1 340 ? -0.614 23.806 7.659 1.00 90.25 340 SER A O 1
ATOM 2621 N N . CYS A 1 341 ? -0.736 21.912 8.860 1.00 90.00 341 CYS A N 1
ATOM 2622 C CA . CYS A 1 341 ? 0.061 21.084 7.961 1.00 90.00 341 CYS A CA 1
ATOM 2623 C C . CYS A 1 341 ? -0.666 20.869 6.623 1.00 90.00 341 CYS A C 1
ATOM 2625 O O . CYS A 1 341 ? -0.074 21.120 5.577 1.00 90.00 341 CYS A O 1
ATOM 2627 N N . ALA A 1 342 ? -1.964 20.541 6.650 1.00 92.06 342 ALA A N 1
ATOM 2628 C CA . ALA A 1 342 ? -2.794 20.421 5.447 1.00 92.06 342 ALA A CA 1
ATOM 2629 C C . ALA A 1 342 ? -2.786 21.704 4.598 1.00 92.06 342 ALA A C 1
ATOM 2631 O O . ALA A 1 342 ? -2.589 21.639 3.385 1.00 92.06 342 ALA A O 1
ATOM 2632 N N . ILE A 1 343 ? -2.941 22.865 5.243 1.00 91.12 343 ILE A N 1
ATOM 2633 C CA . ILE A 1 343 ? -2.927 24.180 4.584 1.00 91.12 343 ILE A CA 1
ATOM 2634 C C . ILE A 1 343 ? -1.555 24.453 3.957 1.00 91.12 343 ILE A C 1
ATOM 2636 O O . ILE A 1 343 ? -1.460 24.792 2.780 1.00 91.12 343 ILE A O 1
ATOM 2640 N N . LYS A 1 344 ? -0.472 24.289 4.730 1.00 89.94 344 LYS A N 1
ATOM 2641 C CA . LYS A 1 344 ? 0.898 24.578 4.269 1.00 89.94 344 LYS A CA 1
ATOM 2642 C C . LYS A 1 344 ? 1.343 23.682 3.117 1.00 89.94 344 LYS A C 1
ATOM 2644 O O . LYS A 1 344 ? 2.108 24.142 2.277 1.00 89.94 344 LYS A O 1
ATOM 2649 N N . SER A 1 345 ? 0.864 22.443 3.081 1.00 88.94 345 SER A N 1
ATOM 2650 C CA . SER A 1 345 ? 1.159 21.494 2.006 1.00 88.94 345 SER A CA 1
ATOM 2651 C C . SER A 1 345 ? 0.205 21.601 0.814 1.00 88.94 345 SER A C 1
ATOM 2653 O O . SER A 1 345 ? 0.353 20.847 -0.138 1.00 88.94 345 SER A O 1
ATOM 2655 N N . GLY A 1 346 ? -0.785 22.503 0.848 1.00 88.88 346 GLY A N 1
ATOM 2656 C CA . GLY A 1 346 ? -1.778 22.643 -0.223 1.00 88.88 346 GLY A CA 1
ATOM 2657 C C . GLY A 1 346 ? -2.763 21.472 -0.329 1.00 88.88 346 GLY A C 1
ATOM 2658 O O . GLY A 1 346 ? -3.469 21.363 -1.325 1.00 88.88 346 GLY A O 1
ATOM 2659 N N . LEU A 1 347 ? -2.831 20.607 0.690 1.00 90.81 347 LEU A N 1
ATOM 2660 C CA . LEU A 1 347 ? -3.655 19.394 0.696 1.00 90.81 347 LEU A CA 1
ATOM 2661 C C . LEU A 1 347 ? -5.044 19.595 1.328 1.00 90.81 347 LEU A C 1
ATOM 2663 O O . LEU A 1 347 ? -5.868 18.686 1.289 1.00 90.81 347 LEU A O 1
ATOM 2667 N N . GLU A 1 348 ? -5.327 20.763 1.915 1.00 89.06 348 GLU A N 1
ATOM 2668 C CA . GLU A 1 348 ? -6.595 21.055 2.611 1.00 89.06 348 GLU A CA 1
ATOM 2669 C C . GLU A 1 348 ? -7.838 20.857 1.726 1.00 89.06 348 GLU A C 1
ATOM 2671 O O . GLU A 1 348 ? -8.861 20.365 2.203 1.00 89.06 348 GLU A O 1
ATOM 2676 N N . SER A 1 349 ? -7.747 21.203 0.439 1.00 86.25 349 SER A N 1
ATOM 2677 C CA . SER A 1 349 ? -8.851 21.116 -0.52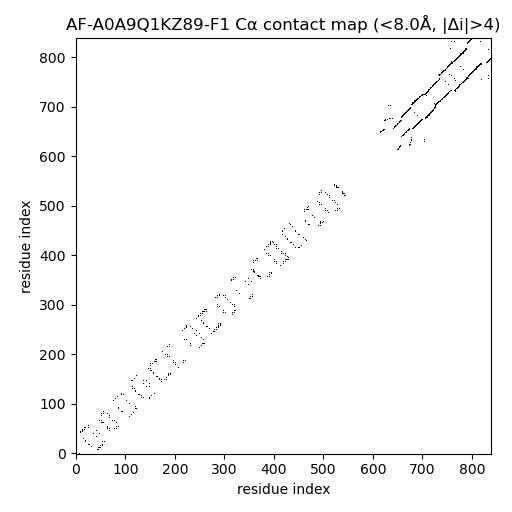6 1.00 86.25 349 SER A CA 1
ATOM 2678 C C . SER A 1 349 ? -9.080 19.704 -1.077 1.00 86.25 349 SER A C 1
ATOM 2680 O O . SER A 1 349 ? -10.084 19.465 -1.754 1.00 86.25 349 SER A O 1
ATOM 2682 N N . HIS A 1 350 ? -8.180 18.753 -0.799 1.00 89.69 350 HIS A N 1
ATOM 2683 C CA . HIS A 1 350 ? -8.364 17.367 -1.212 1.00 89.69 350 HIS A CA 1
ATOM 2684 C C . HIS A 1 350 ? -9.463 16.714 -0.372 1.00 89.69 350 HIS A C 1
ATOM 2686 O O . HIS A 1 350 ? -9.321 16.559 0.840 1.00 89.69 350 HIS A O 1
ATOM 2692 N N . ILE A 1 351 ? -10.514 16.227 -1.040 1.00 90.44 351 ILE A N 1
ATOM 2693 C CA . ILE A 1 351 ? -11.713 15.621 -0.431 1.00 90.44 351 ILE A CA 1
ATOM 2694 C C . ILE A 1 351 ? -11.382 14.633 0.700 1.00 90.44 351 ILE A C 1
ATOM 2696 O O . ILE A 1 351 ? -12.022 14.644 1.749 1.00 90.44 351 ILE A O 1
ATOM 2700 N N . VAL A 1 352 ? -10.377 13.772 0.512 1.00 90.81 352 VAL A N 1
ATOM 2701 C CA . VAL A 1 352 ? -10.002 12.740 1.493 1.00 90.81 352 VAL A CA 1
ATOM 2702 C C . VAL A 1 352 ? -9.455 13.361 2.790 1.00 90.81 352 VAL A C 1
ATOM 2704 O O . VAL A 1 352 ? -9.790 12.904 3.890 1.00 90.81 352 VAL A O 1
ATOM 2707 N N . VAL A 1 353 ? -8.666 14.434 2.676 1.00 93.06 353 VAL A N 1
ATOM 2708 C CA . VAL A 1 353 ? -8.116 15.195 3.808 1.00 93.06 353 VAL A CA 1
ATOM 2709 C C . VAL A 1 353 ? -9.220 16.010 4.470 1.00 93.06 353 VAL A C 1
ATOM 2711 O O . VAL A 1 353 ? -9.401 15.887 5.682 1.00 93.06 353 VAL A O 1
ATOM 2714 N N . SER A 1 354 ? -10.019 16.753 3.698 1.00 92.12 354 SER A N 1
ATOM 2715 C CA . SER A 1 354 ? -11.124 17.561 4.230 1.00 92.12 354 SER A CA 1
ATOM 2716 C C . SER A 1 354 ? -12.140 16.698 4.984 1.00 92.12 354 SER A C 1
ATOM 2718 O O . SER A 1 354 ? -12.526 17.043 6.096 1.00 92.12 354 SER A O 1
ATOM 2720 N N . ASN A 1 355 ? -12.502 15.521 4.459 1.00 91.81 355 ASN A N 1
ATOM 2721 C CA . ASN A 1 355 ? -13.390 14.576 5.149 1.00 91.81 355 ASN A CA 1
ATOM 2722 C C . ASN A 1 355 ? -12.791 14.072 6.470 1.00 91.81 355 ASN A C 1
ATOM 2724 O O . ASN A 1 355 ? -13.510 13.907 7.457 1.00 91.81 355 ASN A O 1
ATOM 2728 N N . SER A 1 356 ? -11.476 13.844 6.504 1.00 92.50 356 SER A N 1
ATOM 2729 C CA . SER A 1 356 ? -10.777 13.407 7.719 1.00 92.50 356 SER A CA 1
ATOM 2730 C C . SER A 1 356 ? -10.695 14.531 8.759 1.00 92.50 356 SER A C 1
ATOM 2732 O O . SER A 1 356 ? -10.858 14.270 9.949 1.00 92.50 356 SER A O 1
ATOM 2734 N N . LEU A 1 357 ? -10.512 15.785 8.325 1.00 92.69 357 LEU A N 1
ATOM 2735 C CA . LEU A 1 357 ? -10.579 16.964 9.193 1.00 92.69 357 LEU A CA 1
ATOM 2736 C C . LEU A 1 357 ? -11.998 17.199 9.727 1.00 92.69 357 LEU A C 1
ATOM 2738 O O . LEU A 1 357 ? -12.154 17.478 10.915 1.00 92.69 357 LEU A O 1
ATOM 2742 N N . ILE A 1 358 ? -13.027 17.048 8.886 1.00 92.44 358 ILE A N 1
ATOM 2743 C CA . ILE A 1 358 ? -14.437 17.130 9.292 1.00 92.44 358 ILE A CA 1
ATOM 2744 C C . ILE A 1 358 ? -14.723 16.107 10.394 1.00 92.44 358 ILE A C 1
ATOM 2746 O O . ILE A 1 358 ? -15.267 16.487 11.431 1.00 92.44 358 ILE A O 1
ATOM 2750 N N . ASP A 1 359 ? -14.327 14.841 10.215 1.00 90.38 359 ASP A N 1
ATOM 2751 C CA . ASP A 1 359 ? -14.511 13.798 11.236 1.00 90.38 359 ASP A CA 1
ATOM 2752 C C . ASP A 1 359 ? -13.762 14.133 12.536 1.00 90.38 359 ASP A C 1
ATOM 2754 O O . ASP A 1 359 ? -14.353 14.074 13.617 1.00 90.38 359 ASP A O 1
ATOM 2758 N N . LEU A 1 360 ? -12.496 14.557 12.437 1.00 89.62 360 LEU A N 1
ATOM 2759 C CA . LEU A 1 360 ? -11.667 14.918 13.590 1.00 89.62 360 LEU A CA 1
ATOM 2760 C C . LEU A 1 360 ? -12.266 16.083 14.394 1.00 89.62 360 LEU A C 1
ATOM 2762 O O . LEU A 1 360 ? -12.479 15.955 15.601 1.00 89.62 360 LEU A O 1
ATOM 2766 N N . TYR A 1 361 ? -12.589 17.206 13.744 1.00 91.62 361 TYR A N 1
ATOM 2767 C CA . TYR A 1 361 ? -13.196 18.359 14.418 1.00 91.62 361 TYR A CA 1
ATOM 2768 C C . TYR A 1 361 ? -14.574 18.033 14.987 1.00 91.62 361 TYR A C 1
ATOM 2770 O O . TYR A 1 361 ? -14.890 18.458 16.101 1.00 91.62 361 TYR A O 1
ATOM 2778 N N . SER A 1 362 ? -15.373 17.240 14.270 1.00 90.62 362 SER A N 1
ATOM 2779 C CA . SER A 1 362 ? -16.692 16.824 14.743 1.00 90.62 362 SER A CA 1
ATOM 2780 C C . SER A 1 362 ? -16.607 15.989 16.017 1.00 90.62 362 SER A C 1
ATOM 2782 O O . SER A 1 362 ? -17.382 16.218 16.943 1.00 90.62 362 SER A O 1
ATOM 2784 N N . LYS A 1 363 ? -15.657 15.051 16.117 1.00 88.00 363 LYS A N 1
ATOM 2785 C CA . LYS A 1 363 ? -15.461 14.260 17.345 1.00 88.00 363 LYS A CA 1
ATOM 2786 C C . LYS A 1 363 ? -14.948 15.089 18.521 1.00 88.00 363 LYS A C 1
ATOM 2788 O O . LYS A 1 363 ? -15.255 14.759 19.661 1.00 88.00 363 LYS A O 1
ATOM 2793 N N . LEU A 1 364 ? -14.222 16.173 18.250 1.00 87.31 364 LEU A N 1
ATOM 2794 C CA . LEU A 1 364 ? -13.791 17.152 19.255 1.00 87.31 364 LEU A CA 1
ATOM 2795 C C . LEU A 1 364 ? -14.889 18.162 19.642 1.00 87.31 364 LEU A C 1
ATOM 2797 O O . LEU A 1 364 ? -14.626 19.084 20.416 1.00 87.31 364 LEU A O 1
ATOM 2801 N N . GLY A 1 365 ? -16.099 18.033 19.090 1.00 87.81 365 GLY A N 1
ATOM 2802 C CA . GLY A 1 365 ? -17.215 18.951 19.330 1.00 87.81 365 GLY A CA 1
ATOM 2803 C C . GLY A 1 365 ? -17.076 20.318 18.651 1.00 87.81 365 GLY A C 1
ATOM 2804 O O . GLY A 1 365 ? -17.877 21.216 18.896 1.00 87.81 365 GLY A O 1
ATOM 2805 N N . GLN A 1 366 ? -16.081 20.501 17.780 1.00 90.25 366 GLN A N 1
ATOM 2806 C CA . GLN A 1 366 ? -15.830 21.746 17.046 1.00 90.25 366 GLN A CA 1
ATOM 2807 C C . GLN A 1 366 ? -16.636 21.782 15.743 1.00 90.25 366 GLN A C 1
ATOM 2809 O O . GLN A 1 366 ? -16.079 21.812 14.641 1.00 90.25 366 GLN A O 1
ATOM 2814 N N . VAL A 1 367 ? -17.963 21.764 15.873 1.00 91.81 367 VAL A N 1
ATOM 2815 C CA . VAL A 1 367 ? -18.888 21.661 14.732 1.00 91.81 367 VAL A CA 1
ATOM 2816 C C . VAL A 1 367 ? -18.722 22.830 13.755 1.00 91.81 367 VAL A C 1
ATOM 2818 O O . VAL A 1 367 ? -18.682 22.602 12.549 1.00 91.81 367 VAL A O 1
ATOM 2821 N N . GLU A 1 368 ? -18.497 24.053 14.240 1.00 92.44 368 GLU A N 1
ATOM 2822 C CA . GLU A 1 368 ? -18.283 25.226 13.373 1.00 92.44 368 GLU A CA 1
ATOM 2823 C C . GLU A 1 368 ? -17.045 25.091 12.472 1.00 92.44 368 GLU A C 1
ATOM 2825 O O . GLU A 1 368 ? -17.098 25.426 11.291 1.00 92.44 368 GLU A O 1
ATOM 2830 N N . ASN A 1 369 ? -15.945 24.522 12.980 1.00 91.75 369 ASN A N 1
ATOM 2831 C CA . ASN A 1 369 ? -14.754 24.277 12.159 1.00 91.75 369 ASN A CA 1
ATOM 2832 C C . ASN A 1 369 ? -15.023 23.199 11.105 1.00 91.75 369 ASN A C 1
ATOM 2834 O O . ASN A 1 369 ? -14.622 23.349 9.954 1.00 91.75 369 ASN A O 1
ATOM 2838 N N . SER A 1 370 ? -15.738 22.130 11.475 1.00 92.94 370 SER A N 1
ATOM 2839 C CA . SER A 1 370 ? -16.129 21.086 10.520 1.00 92.94 370 SER A CA 1
ATOM 2840 C C . SER A 1 370 ? -17.021 21.641 9.401 1.00 92.94 370 SER A C 1
ATOM 2842 O O . SER A 1 370 ? -16.832 21.312 8.231 1.00 92.94 370 SER A O 1
ATOM 2844 N N . ARG A 1 371 ? -17.932 22.557 9.749 1.00 94.25 371 ARG A N 1
ATOM 2845 C CA . ARG A 1 371 ? -18.798 23.262 8.808 1.00 94.25 371 ARG A CA 1
ATOM 2846 C C . ARG A 1 371 ? -17.996 24.156 7.870 1.00 94.25 371 ARG A C 1
ATOM 2848 O O . ARG A 1 371 ? -18.201 24.083 6.665 1.00 94.25 371 ARG A O 1
ATOM 2855 N N . HIS A 1 372 ? -17.070 24.950 8.405 1.00 93.38 372 HIS A N 1
ATOM 2856 C CA . HIS A 1 372 ? -16.244 25.848 7.599 1.00 93.38 372 HIS A CA 1
ATOM 2857 C C . HIS A 1 372 ? -15.434 25.088 6.540 1.00 93.38 372 HIS A C 1
ATOM 2859 O O . HIS A 1 372 ? -15.398 25.487 5.379 1.00 93.38 372 HIS A O 1
ATOM 2865 N N . ILE A 1 373 ? -14.847 23.949 6.918 1.00 93.12 373 ILE A N 1
ATOM 2866 C CA . ILE A 1 373 ? -14.105 23.087 5.988 1.00 93.12 373 ILE A CA 1
ATOM 2867 C C . ILE A 1 373 ? -15.027 22.552 4.889 1.00 93.12 373 ILE A C 1
ATOM 2869 O O . ILE A 1 373 ? -14.654 22.562 3.720 1.00 93.12 373 ILE A O 1
ATOM 2873 N N . PHE A 1 374 ? -16.238 22.115 5.245 1.00 93.94 374 PHE A N 1
ATOM 2874 C CA . PHE A 1 374 ? -17.219 21.634 4.272 1.00 93.94 374 PHE A CA 1
ATOM 2875 C C . PHE A 1 374 ? -17.670 22.735 3.297 1.00 93.94 374 PHE A C 1
ATOM 2877 O O . PHE A 1 374 ? -17.745 22.490 2.096 1.00 93.94 374 PHE A O 1
ATOM 2884 N N . GLU A 1 375 ? -17.940 23.945 3.792 1.00 91.25 375 GLU A N 1
ATOM 2885 C CA . GLU A 1 375 ? -18.382 25.088 2.977 1.00 91.25 375 GLU A CA 1
ATOM 2886 C C . GLU A 1 375 ? -17.304 25.578 1.992 1.00 91.25 375 GLU A C 1
ATOM 2888 O O . GLU A 1 375 ? -17.642 26.139 0.951 1.00 91.25 375 GLU A O 1
ATOM 2893 N N . ASN A 1 376 ? -16.022 25.321 2.273 1.00 89.75 376 ASN A N 1
ATOM 2894 C CA . ASN A 1 376 ? -14.907 25.666 1.386 1.00 89.75 376 ASN A CA 1
ATOM 2895 C C . ASN A 1 376 ? -14.665 24.637 0.257 1.00 89.75 376 ASN A C 1
ATOM 2897 O O . ASN A 1 376 ? -13.810 24.863 -0.603 1.00 89.75 376 ASN A O 1
ATOM 2901 N N . LEU A 1 377 ? -15.389 23.510 0.221 1.00 89.00 377 LEU A N 1
ATOM 2902 C CA . LEU A 1 377 ? -15.250 22.503 -0.839 1.00 89.00 377 LEU A CA 1
ATOM 2903 C C . LEU A 1 377 ? -15.907 22.965 -2.149 1.00 89.00 377 LEU A C 1
ATOM 2905 O O . LEU A 1 377 ? -17.097 23.264 -2.189 1.00 89.00 377 LEU A O 1
ATOM 2909 N N . LEU A 1 378 ? -15.156 22.930 -3.258 1.00 85.75 378 LEU A N 1
ATOM 2910 C CA . LEU A 1 378 ? -15.653 23.335 -4.585 1.00 85.75 378 LEU A CA 1
ATOM 2911 C C . LEU A 1 378 ? -16.724 22.387 -5.152 1.00 85.75 378 LEU A C 1
ATOM 2913 O O . LEU A 1 378 ? -17.644 22.826 -5.838 1.00 85.75 378 LEU A O 1
ATOM 2917 N N . SER A 1 379 ? -16.584 21.081 -4.904 1.00 84.56 379 SER A N 1
ATOM 2918 C CA . SER A 1 379 ? -17.495 20.045 -5.408 1.00 84.56 379 SER A CA 1
ATOM 2919 C C . SER A 1 379 ? -17.603 18.887 -4.403 1.00 84.56 379 SER A C 1
ATOM 2921 O O . SER A 1 379 ? -16.931 17.863 -4.547 1.00 84.56 379 SER A O 1
ATOM 2923 N N . PRO A 1 380 ? -18.387 19.053 -3.322 1.00 89.38 380 PRO A N 1
ATOM 2924 C CA . PRO A 1 380 ? -18.566 18.008 -2.320 1.00 89.38 380 PRO A CA 1
ATOM 2925 C C . PRO A 1 380 ? -19.356 16.828 -2.898 1.00 89.38 380 PRO A C 1
ATOM 2927 O O . PRO A 1 380 ? -20.443 16.999 -3.446 1.00 89.38 380 PRO A O 1
ATOM 2930 N N . ASN A 1 381 ? -18.823 15.615 -2.744 1.00 89.81 381 ASN A N 1
ATOM 2931 C CA . ASN A 1 381 ? -19.484 14.378 -3.163 1.00 89.81 381 ASN A CA 1
ATOM 2932 C C . ASN A 1 381 ? -20.307 13.750 -2.016 1.00 89.81 381 ASN A C 1
ATOM 2934 O O . ASN A 1 381 ? -20.377 14.283 -0.907 1.00 89.81 381 ASN A O 1
ATOM 2938 N N . VAL A 1 382 ? -20.912 12.583 -2.271 1.00 92.38 382 VAL A N 1
ATOM 2939 C CA . VAL A 1 382 ? -21.708 11.818 -1.286 1.00 92.38 382 VAL A CA 1
ATOM 2940 C C . VAL A 1 382 ? -20.957 11.584 0.031 1.00 92.38 382 VAL A C 1
ATOM 2942 O O . VAL A 1 382 ? -21.545 11.698 1.109 1.00 92.38 382 VAL A O 1
ATOM 2945 N N . VAL A 1 383 ? -19.650 11.310 -0.039 1.00 90.88 383 VAL A N 1
ATOM 2946 C CA . VAL A 1 383 ? -18.815 11.053 1.142 1.00 90.88 383 VAL A CA 1
ATOM 2947 C C . VAL A 1 383 ? -18.668 12.321 1.981 1.00 90.88 383 VAL A C 1
ATOM 2949 O O . VAL A 1 383 ? -18.828 12.250 3.195 1.00 90.88 383 VAL A O 1
ATOM 2952 N N . CYS A 1 384 ? -18.451 13.483 1.356 1.00 91.12 384 CYS A N 1
ATOM 2953 C CA . CYS A 1 384 ? -18.360 14.768 2.059 1.00 91.12 384 CYS A CA 1
ATOM 2954 C C . CYS A 1 384 ? -19.641 15.095 2.828 1.00 91.12 384 CYS A C 1
ATOM 2956 O O . CYS A 1 384 ? -19.582 15.407 4.019 1.00 91.12 384 CYS A O 1
ATOM 2958 N N . PHE A 1 385 ? -20.797 14.978 2.164 1.00 95.62 385 PHE A N 1
ATOM 2959 C CA . PHE A 1 385 ? -22.102 15.186 2.796 1.00 95.62 385 PHE A CA 1
ATOM 2960 C C . PHE A 1 385 ? -22.324 14.207 3.950 1.00 95.62 385 PHE A C 1
ATOM 2962 O O . PHE A 1 385 ? -22.721 14.612 5.040 1.00 95.62 385 PHE A O 1
ATOM 2969 N N . THR A 1 386 ? -22.007 12.930 3.750 1.00 95.12 386 THR A N 1
ATOM 2970 C CA . THR A 1 386 ? -22.153 11.908 4.793 1.00 95.12 386 THR A CA 1
ATOM 2971 C C . THR A 1 386 ? -21.244 12.189 5.993 1.00 95.12 386 THR A C 1
ATOM 2973 O O . THR A 1 386 ? -21.693 12.081 7.133 1.00 95.12 386 THR A O 1
ATOM 2976 N N . SER A 1 387 ? -19.996 12.616 5.767 1.00 93.06 387 SER A N 1
ATOM 2977 C CA . SER A 1 387 ? -19.055 12.991 6.829 1.00 93.06 387 SER A CA 1
ATOM 2978 C C . SER A 1 387 ? -19.562 14.162 7.670 1.00 93.06 387 SER A C 1
ATOM 2980 O O . SER A 1 387 ? -19.554 14.063 8.899 1.00 93.06 387 SER A O 1
ATOM 2982 N N . ILE A 1 388 ? -20.040 15.243 7.042 1.00 95.94 388 ILE A N 1
ATOM 2983 C CA . ILE A 1 388 ? -20.554 16.400 7.785 1.00 95.94 388 ILE A CA 1
ATOM 2984 C C . ILE A 1 388 ? -21.874 16.063 8.492 1.00 95.94 388 ILE A C 1
ATOM 2986 O O . ILE A 1 388 ? -22.008 16.346 9.678 1.00 95.94 388 ILE A O 1
ATOM 2990 N N . ILE A 1 389 ? -22.800 15.344 7.846 1.00 96.69 389 ILE A N 1
ATOM 2991 C CA . ILE A 1 389 ? -24.051 14.876 8.473 1.00 96.69 389 ILE A CA 1
ATOM 2992 C C . ILE A 1 389 ? -23.749 14.017 9.705 1.00 96.69 389 ILE A C 1
ATOM 2994 O O . ILE A 1 389 ? -24.339 14.227 10.762 1.00 96.69 389 ILE A O 1
ATOM 2998 N N . ASN A 1 390 ? -22.798 13.084 9.610 1.00 94.50 390 ASN A N 1
ATOM 2999 C CA . ASN A 1 390 ? -22.360 12.284 10.752 1.00 94.50 390 ASN A CA 1
ATOM 3000 C C . ASN A 1 390 ? -21.807 13.161 11.886 1.00 94.50 390 ASN A C 1
ATOM 3002 O O . ASN A 1 390 ? -22.093 12.920 13.061 1.00 94.50 390 ASN A O 1
ATOM 3006 N N . GLY A 1 391 ? -21.037 14.194 11.538 1.00 93.00 391 GLY A N 1
ATOM 3007 C CA . GLY A 1 391 ? -20.503 15.159 12.491 1.00 93.00 391 GLY A CA 1
ATOM 3008 C C . GLY A 1 391 ? -21.590 15.909 13.261 1.00 93.00 391 GLY A C 1
ATOM 3009 O O . GLY A 1 391 ? -21.557 15.954 14.494 1.00 93.00 391 GLY A O 1
ATOM 3010 N N . TYR A 1 392 ? -22.603 16.413 12.558 1.00 95.50 392 TYR A N 1
ATOM 3011 C CA . TYR A 1 392 ? -23.772 17.065 13.157 1.00 95.50 392 TYR A CA 1
ATOM 3012 C C . TYR A 1 392 ? -24.605 16.089 14.005 1.00 95.50 392 TYR A C 1
ATOM 3014 O O . TYR A 1 392 ? -24.971 16.409 15.139 1.00 95.50 392 TYR A O 1
ATOM 3022 N N . ALA A 1 393 ? -24.837 14.870 13.511 1.00 94.38 393 ALA A N 1
ATOM 3023 C CA . ALA A 1 393 ? -25.620 13.843 14.196 1.00 94.38 393 ALA A CA 1
ATOM 3024 C C . ALA A 1 393 ? -25.015 13.448 15.549 1.00 94.38 393 ALA A C 1
ATOM 3026 O O . ALA A 1 393 ? -25.720 13.339 16.555 1.00 94.38 393 ALA A O 1
ATOM 3027 N N . ARG A 1 394 ? -23.690 13.270 15.607 1.00 90.44 394 ARG A N 1
ATOM 3028 C CA . ARG A 1 394 ? -22.970 12.926 16.846 1.00 90.44 394 ARG A CA 1
ATOM 3029 C C . ARG A 1 394 ? -22.987 14.044 17.883 1.00 90.44 394 ARG A C 1
ATOM 3031 O O . ARG A 1 394 ? -22.908 13.752 19.070 1.00 90.44 394 ARG A O 1
ATOM 3038 N N . ASN A 1 395 ? -23.115 15.292 17.442 1.00 90.81 395 ASN A N 1
ATOM 3039 C CA . ASN A 1 395 ? -23.170 16.465 18.310 1.00 90.81 395 ASN A CA 1
ATOM 3040 C C . ASN A 1 395 ? -24.607 16.929 18.616 1.00 90.81 395 ASN A C 1
ATOM 3042 O O . ASN A 1 395 ? -24.792 17.977 19.227 1.00 90.81 395 ASN A O 1
ATOM 3046 N N . GLY A 1 396 ? -25.628 16.151 18.231 1.00 90.19 396 GLY A N 1
ATOM 3047 C CA . GLY A 1 396 ? -27.027 16.416 18.588 1.00 90.19 396 GLY A CA 1
ATOM 3048 C C . GLY A 1 396 ? -27.725 17.481 17.735 1.00 90.19 396 GLY A C 1
ATOM 3049 O O . GLY A 1 396 ? -28.760 18.003 18.151 1.00 90.19 396 GLY A O 1
ATOM 3050 N N . PHE A 1 397 ? -27.200 17.785 16.548 1.00 93.81 397 PHE A N 1
ATOM 3051 C CA . PHE A 1 397 ? -27.758 18.757 15.603 1.00 93.81 397 PHE A CA 1
ATOM 3052 C C . PHE A 1 397 ? -28.584 18.070 14.497 1.00 93.81 397 PHE A C 1
ATOM 3054 O O . PHE A 1 397 ? -28.246 18.082 13.311 1.00 93.81 397 PHE A O 1
ATOM 3061 N N . GLY A 1 398 ? -29.663 17.387 14.887 1.00 94.31 398 GLY A N 1
ATOM 3062 C CA . GLY A 1 398 ? -30.487 16.576 13.986 1.00 94.31 398 GLY A CA 1
ATOM 3063 C C . GLY A 1 398 ? -31.246 17.375 12.921 1.00 94.31 398 GLY A C 1
ATOM 3064 O O . GLY A 1 398 ? -31.442 16.876 11.816 1.00 94.31 398 GLY A O 1
ATOM 3065 N N . LYS A 1 399 ? -31.632 18.630 13.193 1.00 95.38 399 LYS A N 1
ATOM 3066 C CA . LYS A 1 399 ? -32.327 19.476 12.199 1.00 95.38 399 LYS A CA 1
ATOM 3067 C C . LYS A 1 399 ? -31.407 19.844 11.042 1.00 95.38 399 LYS A C 1
ATOM 3069 O O . LYS A 1 399 ? -31.801 19.828 9.880 1.00 95.38 399 LYS A O 1
ATOM 3074 N N . GLU A 1 400 ? -30.161 20.141 11.359 1.00 96.31 400 GLU A N 1
ATOM 3075 C CA . GLU A 1 400 ? -29.113 20.448 10.405 1.00 96.31 400 GLU A CA 1
ATOM 3076 C C . GLU A 1 400 ? -28.754 19.215 9.567 1.00 96.31 400 GLU A C 1
ATOM 3078 O O . GLU A 1 400 ? -28.542 19.352 8.364 1.00 96.31 400 GLU A O 1
ATOM 3083 N N . CYS A 1 401 ? -28.796 18.008 10.150 1.00 96.88 401 CYS A N 1
ATOM 3084 C CA . CYS A 1 401 ? -28.663 16.753 9.397 1.00 96.88 401 CYS A CA 1
ATOM 3085 C C . CYS A 1 401 ? -29.731 16.629 8.298 1.00 96.88 401 CYS A C 1
ATOM 3087 O O . CYS A 1 401 ? -29.410 16.286 7.162 1.00 96.88 401 CYS A O 1
ATOM 3089 N N . LEU A 1 402 ? -30.992 16.942 8.620 1.00 96.62 402 LEU A N 1
ATOM 3090 C CA . LEU A 1 402 ? -32.105 16.917 7.663 1.00 96.62 402 LEU A CA 1
ATOM 3091 C C . LEU A 1 402 ? -31.942 17.981 6.569 1.00 96.62 402 LEU A C 1
ATOM 3093 O O . LEU A 1 402 ? -32.152 17.694 5.391 1.00 96.62 402 LEU A O 1
ATOM 3097 N N . ASN A 1 403 ? -31.513 19.191 6.940 1.00 96.62 403 ASN A N 1
ATOM 3098 C CA . ASN A 1 403 ? -31.238 20.262 5.979 1.00 96.62 403 ASN A CA 1
ATOM 3099 C C . ASN A 1 403 ? -30.118 19.870 5.001 1.00 96.62 403 ASN A C 1
ATOM 3101 O O . ASN A 1 403 ? -30.245 20.100 3.799 1.00 96.62 403 ASN A O 1
ATOM 3105 N N . LEU A 1 404 ? -29.045 19.249 5.500 1.00 96.50 404 LEU A N 1
ATOM 3106 C CA . LEU A 1 404 ? -27.927 18.771 4.683 1.00 96.50 404 LEU A CA 1
ATOM 3107 C C . LEU A 1 404 ? -28.329 17.609 3.767 1.00 96.50 404 LEU A C 1
ATOM 3109 O O . LEU A 1 404 ? -27.897 17.584 2.616 1.00 96.50 404 LEU A O 1
ATOM 3113 N N . LEU A 1 405 ? -29.192 16.694 4.225 1.00 96.31 405 LEU A N 1
ATOM 3114 C CA . LEU A 1 405 ? -29.782 15.658 3.369 1.00 96.31 405 LEU A CA 1
ATOM 3115 C C . LEU A 1 405 ? -30.599 16.283 2.227 1.00 96.31 405 LEU A C 1
ATOM 3117 O O . LEU A 1 405 ? -30.452 15.891 1.070 1.00 96.31 405 LEU A O 1
ATOM 3121 N N . GLY A 1 406 ? -31.426 17.285 2.536 1.00 95.31 406 GLY A N 1
ATOM 3122 C CA . GLY A 1 406 ? -32.191 18.024 1.532 1.00 95.31 406 GLY A CA 1
ATOM 3123 C C . GLY A 1 406 ? -31.293 18.723 0.509 1.00 95.31 406 GLY A C 1
ATOM 3124 O O . GLY A 1 406 ? -31.526 18.602 -0.693 1.00 95.31 406 GLY A O 1
ATOM 3125 N N . LEU A 1 407 ? -30.233 19.394 0.969 1.00 95.25 407 LEU A N 1
ATOM 3126 C CA . LEU A 1 407 ? -29.252 20.057 0.105 1.00 95.25 407 LEU A CA 1
ATOM 3127 C C . LEU A 1 407 ? -28.510 19.060 -0.798 1.00 95.25 407 LEU A C 1
ATOM 3129 O O . LEU A 1 407 ? -28.326 19.318 -1.985 1.00 95.25 407 LEU A O 1
ATOM 3133 N N . MET A 1 408 ? -28.128 17.901 -0.260 1.00 95.62 408 MET A N 1
ATOM 3134 C CA . MET A 1 408 ? -27.487 16.828 -1.020 1.00 95.62 408 MET A CA 1
ATOM 3135 C C . MET A 1 408 ? -28.367 16.361 -2.190 1.00 95.62 408 MET A C 1
ATOM 3137 O O . MET A 1 408 ? -27.892 16.265 -3.322 1.00 95.62 408 MET A O 1
ATOM 3141 N N . ILE A 1 409 ? -29.657 16.129 -1.927 1.00 93.81 409 ILE A N 1
ATOM 3142 C CA . ILE A 1 409 ? -30.634 15.715 -2.944 1.00 93.81 409 ILE A CA 1
ATOM 3143 C C . ILE A 1 409 ? -30.856 16.829 -3.977 1.00 93.81 409 ILE A C 1
ATOM 3145 O O . ILE A 1 409 ? -30.909 16.553 -5.175 1.00 93.81 409 ILE A O 1
ATOM 3149 N N . GLN A 1 410 ? -30.948 18.090 -3.540 1.00 94.00 410 GLN A N 1
ATOM 3150 C CA . GLN A 1 410 ? -31.085 19.249 -4.436 1.00 94.00 410 GLN A CA 1
ATOM 3151 C C . GLN A 1 410 ? -29.888 19.403 -5.381 1.00 94.00 410 GLN A C 1
ATOM 3153 O O . GLN A 1 410 ? -30.070 19.771 -6.540 1.00 94.00 410 GLN A O 1
ATOM 3158 N N . ASN A 1 411 ? -28.687 19.050 -4.922 1.00 90.69 411 ASN A N 1
ATOM 3159 C CA . ASN A 1 411 ? -27.470 19.034 -5.736 1.00 90.69 411 ASN A CA 1
ATOM 3160 C C . ASN A 1 411 ? -27.389 17.831 -6.698 1.00 90.69 411 ASN A C 1
ATOM 3162 O O . ASN A 1 411 ? -26.367 17.637 -7.353 1.00 90.69 411 ASN A O 1
ATOM 3166 N N . GLY A 1 412 ? -28.436 17.002 -6.789 1.00 90.00 412 GLY A N 1
ATOM 3167 C CA . GLY A 1 412 ? -28.483 15.833 -7.671 1.00 90.00 412 GLY A CA 1
ATOM 3168 C C . GLY A 1 412 ? -27.667 14.636 -7.175 1.00 90.00 412 GLY A C 1
ATOM 3169 O O . GLY A 1 412 ? -27.531 13.647 -7.897 1.00 90.00 412 GLY A O 1
ATOM 3170 N N . LEU A 1 413 ? -27.136 14.691 -5.950 1.00 92.88 413 LEU A N 1
ATOM 3171 C CA . LEU A 1 413 ? -26.421 13.575 -5.338 1.00 92.88 413 LEU A CA 1
ATOM 3172 C C . LEU A 1 413 ? -27.423 12.600 -4.721 1.00 92.88 413 LEU A C 1
ATOM 3174 O O . LEU A 1 413 ? -28.383 13.001 -4.064 1.00 92.88 413 LEU A O 1
ATOM 3178 N N . LYS A 1 414 ? -27.187 11.301 -4.907 1.00 91.06 414 LYS A N 1
ATOM 3179 C CA . LYS A 1 414 ? -28.030 10.249 -4.331 1.00 91.06 414 LYS A CA 1
ATOM 3180 C C . LYS A 1 414 ? -27.497 9.863 -2.948 1.00 91.06 414 LYS A C 1
ATOM 3182 O O . LYS A 1 414 ? -26.359 9.396 -2.881 1.00 91.06 414 LYS A O 1
ATOM 3187 N N . PRO A 1 415 ? -28.275 10.051 -1.866 1.00 93.19 415 PRO A N 1
ATOM 3188 C CA . PRO A 1 415 ? -27.914 9.549 -0.544 1.00 93.19 415 PRO A CA 1
ATOM 3189 C C . PRO A 1 415 ? -27.730 8.035 -0.573 1.00 93.19 415 PRO A C 1
ATOM 3191 O O . PRO A 1 415 ? -28.470 7.343 -1.275 1.00 93.19 415 PRO A O 1
ATOM 3194 N N . ASP A 1 416 ? -26.764 7.527 0.187 1.00 91.56 416 ASP A N 1
ATOM 3195 C CA . ASP A 1 416 ? -26.565 6.092 0.364 1.00 91.56 416 ASP A CA 1
ATOM 3196 C C . ASP A 1 416 ? -27.101 5.622 1.727 1.00 91.56 416 ASP A C 1
ATOM 3198 O O . ASP A 1 416 ? -27.592 6.403 2.549 1.00 91.56 416 ASP A O 1
ATOM 3202 N N . LYS A 1 417 ? -27.020 4.313 1.975 1.00 91.62 417 LYS A N 1
ATOM 3203 C CA . LYS A 1 417 ? -27.463 3.710 3.239 1.00 91.62 417 LYS A CA 1
ATOM 3204 C C . LYS A 1 417 ? -26.755 4.321 4.457 1.00 91.62 417 LYS A C 1
ATOM 3206 O O . LYS A 1 417 ? -27.369 4.490 5.504 1.00 91.62 417 LYS A O 1
ATOM 3211 N N . VAL A 1 418 ? -25.474 4.675 4.336 1.00 94.50 418 VAL A N 1
ATOM 3212 C CA . VAL A 1 418 ? -24.705 5.276 5.435 1.00 94.50 418 VAL A CA 1
ATOM 3213 C C . VAL A 1 418 ? -25.192 6.699 5.700 1.00 94.50 418 VAL A C 1
ATOM 3215 O O . VAL A 1 418 ? -25.369 7.063 6.864 1.00 94.50 418 VAL A O 1
ATOM 3218 N N . THR A 1 419 ? -25.494 7.476 4.655 1.00 95.38 419 THR A N 1
ATOM 3219 C CA . THR A 1 419 ? -26.105 8.805 4.786 1.00 95.38 419 THR A CA 1
ATOM 3220 C C . THR A 1 419 ? -27.407 8.728 5.585 1.00 95.38 419 THR A C 1
ATOM 3222 O O . THR A 1 419 ? -27.567 9.459 6.565 1.00 95.38 419 THR A O 1
ATOM 3225 N N . PHE A 1 420 ? -28.314 7.811 5.225 1.00 95.75 420 PHE A N 1
ATOM 3226 C CA . PHE A 1 420 ? -29.583 7.629 5.939 1.00 95.75 420 PHE A CA 1
ATOM 3227 C C . PHE A 1 420 ? -29.379 7.233 7.402 1.00 95.75 420 PHE A C 1
ATOM 3229 O O . PHE A 1 420 ? -30.018 7.812 8.281 1.00 95.75 420 PHE A O 1
ATOM 3236 N N . LEU A 1 421 ? -28.455 6.312 7.689 1.00 95.50 421 LEU A N 1
ATOM 3237 C CA . LEU A 1 421 ? -28.111 5.947 9.063 1.00 95.50 421 LEU A CA 1
ATOM 3238 C C . LEU A 1 421 ? -27.635 7.156 9.885 1.00 95.50 421 LEU A C 1
ATOM 3240 O O . LEU A 1 421 ? -28.073 7.329 11.022 1.00 95.50 421 LEU A O 1
ATOM 3244 N N . CYS A 1 422 ? -26.765 8.003 9.326 1.00 96.38 422 CYS A N 1
ATOM 3245 C CA . CYS A 1 422 ? -26.271 9.197 10.014 1.00 96.38 422 CYS A CA 1
ATOM 3246 C C . CYS A 1 422 ? -27.395 10.205 10.2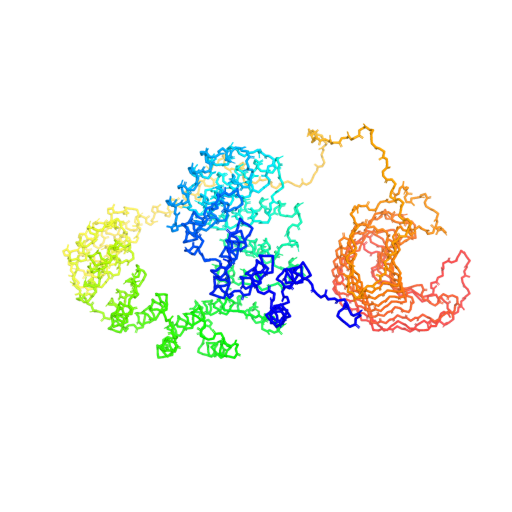98 1.00 96.38 422 CYS A C 1
ATOM 3248 O O . CYS A 1 422 ? -27.452 10.747 11.402 1.00 96.38 422 CYS A O 1
ATOM 3250 N N . VAL A 1 423 ? -28.320 10.418 9.357 1.00 96.88 423 VAL A N 1
ATOM 3251 C CA . VAL A 1 423 ? -29.484 11.298 9.571 1.00 96.88 423 VAL A CA 1
ATOM 3252 C C . VAL A 1 423 ? -30.404 10.739 10.656 1.00 96.88 423 VAL A C 1
ATOM 3254 O O . VAL A 1 423 ? -30.776 11.477 11.566 1.00 96.88 423 VAL A O 1
ATOM 3257 N N . LEU A 1 424 ? -30.715 9.438 10.621 1.00 95.94 424 LEU A N 1
ATOM 3258 C CA . LEU A 1 424 ? -31.527 8.781 11.652 1.00 95.94 424 LEU A CA 1
ATOM 3259 C C . LEU A 1 424 ? -30.875 8.868 13.035 1.00 95.94 424 LEU A C 1
ATOM 3261 O O . LEU A 1 424 ? -31.562 9.135 14.020 1.00 95.94 424 LEU A O 1
ATOM 3265 N N . MET A 1 425 ? -29.550 8.720 13.115 1.00 95.19 425 MET A N 1
ATOM 3266 C CA . MET A 1 425 ? -28.801 8.921 14.357 1.00 95.19 425 MET A CA 1
ATOM 3267 C C . MET A 1 425 ? -28.931 10.362 14.865 1.00 95.19 425 MET A C 1
ATOM 3269 O O . MET A 1 425 ? -29.116 10.572 16.064 1.00 95.19 425 MET A O 1
ATOM 3273 N N . GLY A 1 426 ? -28.898 11.350 13.967 1.00 95.31 426 GLY A N 1
ATOM 3274 C CA . GLY A 1 426 ? -29.165 12.749 14.302 1.00 95.31 426 GLY A CA 1
ATOM 3275 C C . GLY A 1 426 ? -30.584 12.954 14.835 1.00 95.31 426 GLY A C 1
ATOM 3276 O O . GLY A 1 426 ? -30.759 13.582 15.878 1.00 95.31 426 GLY A O 1
ATOM 3277 N N . CYS A 1 427 ? -31.591 12.363 14.187 1.00 96.19 427 CYS A N 1
ATOM 3278 C CA . CYS A 1 427 ? -32.973 12.379 14.669 1.00 96.19 427 CYS A CA 1
ATOM 3279 C C . CYS A 1 427 ? -33.101 11.738 16.057 1.00 96.19 427 CYS A C 1
ATOM 3281 O O . CYS A 1 427 ? -33.738 12.323 16.930 1.00 96.19 427 CYS A O 1
ATOM 3283 N N . ASN A 1 428 ? -32.454 10.591 16.288 1.00 93.44 428 ASN A N 1
ATOM 3284 C CA . ASN A 1 428 ? -32.417 9.908 17.583 1.00 93.44 428 ASN A CA 1
ATOM 3285 C C . ASN A 1 428 ? -31.825 10.797 18.686 1.00 93.44 428 ASN A C 1
ATOM 3287 O O . ASN A 1 428 ? -32.457 11.020 19.718 1.00 93.44 428 ASN A O 1
ATOM 3291 N N . HIS A 1 429 ? -30.639 11.366 18.460 1.00 91.12 429 HIS A N 1
ATOM 3292 C CA . HIS A 1 429 ? -29.971 12.209 19.454 1.00 91.12 429 HIS A CA 1
ATOM 3293 C C . HIS A 1 429 ? -30.705 13.529 19.733 1.00 91.12 429 HIS A C 1
ATOM 3295 O O . HIS A 1 429 ? -30.607 14.048 20.844 1.00 91.12 429 HIS A O 1
ATOM 3301 N N . SER A 1 430 ? -31.458 14.054 18.763 1.00 93.56 430 SER A N 1
ATOM 3302 C CA . SER A 1 430 ? -32.252 15.281 18.912 1.00 93.56 430 SER A CA 1
ATOM 3303 C C . SER A 1 430 ? -33.727 15.042 19.267 1.00 93.56 430 SER A C 1
ATOM 3305 O O . SER A 1 430 ? -34.465 16.012 19.430 1.00 93.56 430 SER A O 1
ATOM 3307 N N . GLY A 1 431 ? -34.177 13.786 19.372 1.00 92.00 431 GLY A N 1
ATOM 3308 C CA . GLY A 1 431 ? -35.576 13.436 19.653 1.00 92.00 431 GLY A CA 1
ATOM 3309 C C . GLY A 1 431 ? -36.573 13.806 18.542 1.00 92.00 431 GLY A C 1
ATOM 3310 O O . GLY A 1 431 ? -37.745 14.042 18.830 1.00 92.00 431 GLY A O 1
ATOM 3311 N N . LEU A 1 432 ? -36.128 13.880 17.284 1.00 95.06 432 LEU A N 1
ATOM 3312 C CA . LEU A 1 432 ? -36.952 14.223 16.114 1.00 95.06 432 LEU A CA 1
ATOM 3313 C C . LEU A 1 432 ? -37.677 12.978 15.582 1.00 95.06 432 LEU A C 1
ATOM 3315 O O . LEU A 1 432 ? -37.265 12.370 14.592 1.00 95.06 432 LEU A O 1
ATOM 3319 N N . VAL A 1 433 ? -38.717 12.547 16.300 1.00 95.56 433 VAL A N 1
ATOM 3320 C CA . VAL A 1 433 ? -39.423 11.282 16.031 1.00 95.56 433 VAL A CA 1
ATOM 3321 C C . VAL A 1 433 ? -40.106 11.288 14.665 1.00 95.56 433 VAL A C 1
ATOM 3323 O O . VAL A 1 433 ? -39.919 10.356 13.887 1.00 95.56 433 VAL A O 1
ATOM 3326 N N . GLU A 1 434 ? -40.876 12.332 14.357 1.00 95.81 434 GLU A N 1
ATOM 3327 C CA . GLU A 1 434 ? -41.673 12.390 13.127 1.00 95.81 434 GLU A CA 1
ATOM 3328 C C . GLU A 1 434 ? -40.795 12.488 11.882 1.00 95.81 434 GLU A C 1
ATOM 3330 O O . GLU A 1 434 ? -41.021 11.796 10.889 1.00 95.81 434 GLU A O 1
ATOM 3335 N N . GLU A 1 435 ? -39.735 13.283 11.951 1.00 96.44 435 GLU A N 1
ATOM 3336 C CA . GLU A 1 435 ? -38.748 13.390 10.888 1.00 96.44 435 GLU A CA 1
ATOM 3337 C C . GLU A 1 435 ? -37.980 12.071 10.716 1.00 96.44 435 GLU A C 1
ATOM 3339 O O . GLU A 1 435 ? -37.774 11.627 9.588 1.00 96.44 435 GLU A O 1
ATOM 3344 N N . GLY A 1 436 ? -37.630 11.389 11.814 1.00 95.81 436 GLY A N 1
ATOM 3345 C CA . GLY A 1 436 ? -37.011 10.062 11.775 1.00 95.81 436 GLY A CA 1
ATOM 3346 C C . GLY A 1 436 ? -37.877 9.021 11.056 1.00 95.81 436 GLY A C 1
ATOM 3347 O O . GLY A 1 436 ? -37.368 8.279 10.215 1.00 95.81 436 GLY A O 1
ATOM 3348 N N . ARG A 1 437 ? -39.197 9.012 11.304 1.00 95.62 437 ARG A N 1
ATOM 3349 C CA . ARG A 1 437 ? -40.156 8.156 10.573 1.00 95.62 437 ARG A CA 1
ATOM 3350 C C . ARG A 1 437 ? -40.143 8.446 9.075 1.00 95.62 437 ARG A C 1
ATOM 3352 O O . ARG A 1 437 ? -40.068 7.520 8.272 1.00 95.62 437 ARG A O 1
ATOM 3359 N N . GLN A 1 438 ? -40.210 9.724 8.702 1.00 95.12 438 GLN A N 1
ATOM 3360 C CA . GLN A 1 438 ? -40.230 10.146 7.299 1.00 95.12 438 GLN A CA 1
ATOM 3361 C C . GLN A 1 438 ? -38.950 9.731 6.573 1.00 95.12 438 GLN A C 1
ATOM 3363 O O . GLN A 1 438 ? -39.014 9.189 5.470 1.00 95.12 438 GLN A O 1
ATOM 3368 N N . VAL A 1 439 ? -37.792 9.935 7.205 1.00 95.25 439 VAL A N 1
ATOM 3369 C CA . VAL A 1 439 ? -36.494 9.514 6.665 1.00 95.25 439 VAL A CA 1
ATOM 3370 C C . VAL A 1 439 ? -36.451 7.995 6.487 1.00 95.25 439 VAL A C 1
ATOM 3372 O O . VAL A 1 439 ? -36.113 7.531 5.397 1.00 95.25 439 VAL A O 1
ATOM 3375 N N . PHE A 1 440 ? -36.853 7.224 7.501 1.00 94.31 440 PHE A N 1
ATOM 3376 C CA . PHE A 1 440 ? -36.857 5.758 7.446 1.00 94.31 440 PHE A CA 1
ATOM 3377 C C . PHE A 1 440 ? -37.764 5.210 6.332 1.00 94.31 440 PHE A C 1
ATOM 3379 O O . PHE A 1 440 ? -37.363 4.306 5.601 1.00 94.31 440 PHE A O 1
ATOM 3386 N N . GLU A 1 441 ? -38.951 5.790 6.142 1.00 92.88 441 GLU A N 1
ATOM 3387 C CA . GLU A 1 441 ? -39.878 5.374 5.083 1.00 92.88 441 GLU A CA 1
ATOM 3388 C C . GLU A 1 441 ? -39.398 5.805 3.686 1.00 92.88 441 GLU A C 1
ATOM 3390 O O . GLU A 1 441 ? -39.483 5.038 2.721 1.00 92.88 441 GLU A O 1
ATOM 3395 N N . SER A 1 442 ? -38.848 7.019 3.557 1.00 92.31 442 SER A N 1
ATOM 3396 C CA . SER A 1 442 ? -38.322 7.526 2.280 1.00 92.31 442 SER A CA 1
ATOM 3397 C C . SER A 1 442 ? -37.154 6.691 1.749 1.00 92.31 442 SER A C 1
ATOM 3399 O O . SER A 1 442 ? -37.049 6.485 0.538 1.00 92.31 442 SER A O 1
ATOM 3401 N N . MET A 1 443 ? -36.319 6.143 2.642 1.00 92.94 443 MET A N 1
ATOM 3402 C CA . MET A 1 443 ? -35.212 5.250 2.290 1.00 92.94 443 MET A CA 1
ATOM 3403 C C . MET A 1 443 ? -35.700 4.063 1.444 1.00 92.94 443 MET A C 1
ATOM 3405 O O . MET A 1 443 ? -35.075 3.720 0.438 1.00 92.94 443 MET A O 1
ATOM 3409 N N . LYS A 1 444 ? -36.856 3.496 1.804 1.00 88.12 444 LYS A N 1
ATOM 3410 C CA . LYS A 1 444 ? -37.475 2.375 1.095 1.00 88.12 444 LYS A CA 1
ATOM 3411 C C . LYS A 1 444 ? -38.244 2.826 -0.144 1.00 88.12 444 LYS A C 1
ATOM 3413 O O . LYS A 1 444 ? -38.015 2.319 -1.239 1.00 88.12 444 LYS A O 1
ATOM 3418 N N . THR A 1 445 ? -39.155 3.779 0.027 1.00 90.19 445 THR A N 1
ATOM 3419 C CA . THR A 1 445 ? -40.150 4.148 -0.997 1.00 90.19 445 THR A CA 1
ATOM 3420 C C . THR A 1 445 ? -39.588 5.007 -2.123 1.00 90.19 445 THR A C 1
ATOM 3422 O O . THR A 1 445 ? -39.965 4.816 -3.277 1.00 90.19 445 THR A O 1
ATOM 3425 N N . LEU A 1 446 ? -38.690 5.943 -1.808 1.00 86.06 446 LEU A N 1
ATOM 3426 C CA . LEU A 1 446 ? -38.165 6.919 -2.764 1.00 86.06 446 LEU A CA 1
ATOM 3427 C C . LEU A 1 446 ? -36.782 6.528 -3.298 1.00 86.06 446 LEU A C 1
ATOM 3429 O O . LEU A 1 446 ? -36.471 6.800 -4.456 1.00 86.06 446 LEU A O 1
ATOM 3433 N N . HIS A 1 447 ? -35.962 5.880 -2.467 1.00 85.94 447 HIS A N 1
ATOM 3434 C CA . HIS A 1 447 ? -34.566 5.568 -2.794 1.00 85.94 447 HIS A CA 1
ATOM 3435 C C . HIS A 1 447 ? -34.291 4.076 -3.032 1.00 85.94 447 HIS A C 1
ATOM 3437 O O . HIS A 1 447 ? -33.209 3.734 -3.504 1.00 85.94 447 HIS A O 1
ATOM 3443 N N . GLY A 1 448 ? -35.264 3.196 -2.768 1.00 85.38 448 GLY A N 1
ATOM 3444 C CA . GLY A 1 448 ? -35.165 1.765 -3.065 1.00 85.38 448 GLY A CA 1
ATOM 3445 C C . GLY A 1 448 ? -34.162 1.000 -2.196 1.00 85.38 448 GLY A C 1
ATOM 3446 O O . GLY A 1 448 ? -33.703 -0.068 -2.600 1.00 85.38 448 GLY A O 1
ATOM 3447 N N . PHE A 1 449 ? -33.794 1.527 -1.024 1.00 85.94 449 PHE A N 1
ATOM 3448 C CA . PHE A 1 449 ? -32.910 0.840 -0.087 1.00 85.94 449 PHE A CA 1
ATOM 3449 C C . PHE A 1 449 ? -33.711 0.106 0.987 1.00 85.94 449 PHE A C 1
ATOM 3451 O O . PHE A 1 449 ? -34.483 0.709 1.728 1.00 85.94 449 PHE A O 1
ATOM 3458 N N . GLU A 1 450 ? -33.463 -1.194 1.131 1.00 87.81 450 GLU A N 1
ATOM 3459 C CA . GLU A 1 450 ? -33.975 -1.952 2.273 1.00 87.81 450 GLU A CA 1
ATOM 3460 C C . GLU A 1 450 ? -33.184 -1.601 3.551 1.00 87.81 450 GLU A C 1
ATOM 3462 O O . GLU A 1 450 ? -31.944 -1.638 3.526 1.00 87.81 450 GLU A O 1
ATOM 3467 N N . PRO A 1 451 ? -33.860 -1.260 4.667 1.00 89.62 451 PRO A N 1
ATOM 3468 C CA . PRO A 1 451 ? -33.191 -0.930 5.921 1.00 89.62 451 PRO A CA 1
ATOM 3469 C C . PRO A 1 451 ? -32.385 -2.103 6.497 1.00 89.62 451 PRO A C 1
ATOM 3471 O O . PRO A 1 451 ? -32.869 -3.225 6.630 1.00 89.62 451 PRO A O 1
ATOM 3474 N N . GLU A 1 452 ? -31.144 -1.825 6.893 1.00 90.00 452 GLU A N 1
ATOM 3475 C CA . GLU A 1 452 ? -30.255 -2.791 7.560 1.00 90.00 452 GLU A CA 1
ATOM 3476 C C . GLU A 1 452 ? -30.406 -2.769 9.092 1.00 90.00 452 GLU A C 1
ATOM 3478 O O . GLU A 1 452 ? -30.973 -1.832 9.657 1.00 90.00 452 GLU A O 1
ATOM 3483 N N . GLN A 1 453 ? -29.818 -3.756 9.779 1.00 88.75 453 GLN A N 1
ATOM 3484 C CA . GLN A 1 453 ? -29.827 -3.915 11.246 1.00 88.75 453 GLN A CA 1
ATOM 3485 C C . GLN A 1 453 ? -29.589 -2.604 12.017 1.00 88.75 453 GLN A C 1
ATOM 3487 O O . GLN A 1 453 ? -30.295 -2.303 12.977 1.00 88.75 453 GLN A O 1
ATOM 3492 N N . ARG A 1 454 ? -28.618 -1.790 11.581 1.00 90.56 454 ARG A N 1
ATOM 3493 C CA . ARG A 1 454 ? -28.276 -0.519 12.240 1.00 90.56 454 ARG A CA 1
ATOM 3494 C C . ARG A 1 454 ? -29.374 0.544 12.123 1.00 90.56 454 ARG A C 1
ATOM 3496 O O . ARG A 1 454 ? -29.556 1.311 13.063 1.00 90.56 454 ARG A O 1
ATOM 3503 N N . HIS A 1 455 ? -30.123 0.566 11.020 1.00 93.06 455 HIS A N 1
ATOM 3504 C CA . HIS A 1 455 ? -31.244 1.493 10.834 1.00 93.06 455 HIS A CA 1
ATOM 3505 C C . HIS A 1 455 ? -32.392 1.142 11.783 1.00 93.06 455 HIS A C 1
ATOM 3507 O O . HIS A 1 455 ? -32.911 2.020 12.468 1.00 93.06 455 HIS A O 1
ATOM 3513 N N . TYR A 1 456 ? -32.729 -0.151 11.888 1.00 92.88 456 TYR A N 1
ATOM 3514 C CA . TYR A 1 456 ? -33.728 -0.637 12.845 1.00 92.88 456 TYR A CA 1
ATOM 3515 C C . TYR A 1 456 ? -33.326 -0.334 14.287 1.00 92.88 456 TYR A C 1
ATOM 3517 O O . TYR A 1 456 ? -34.129 0.220 15.030 1.00 92.88 456 TYR A O 1
ATOM 3525 N N . SER A 1 457 ? -32.076 -0.616 14.664 1.00 91.50 457 SER A N 1
ATOM 3526 C CA . SER A 1 457 ? -31.561 -0.308 16.004 1.00 91.50 457 SER A CA 1
ATOM 3527 C C . SER A 1 457 ? -31.720 1.177 16.351 1.00 91.50 457 SER A C 1
ATOM 3529 O O . SER A 1 457 ? -32.203 1.520 17.431 1.00 91.50 457 SER A O 1
ATOM 3531 N N . CYS A 1 458 ? -31.409 2.066 15.401 1.00 93.19 458 CYS A N 1
ATOM 3532 C CA . CYS A 1 458 ? -31.557 3.504 15.589 1.00 93.19 458 CYS A CA 1
ATOM 3533 C C . CYS A 1 458 ? -33.025 3.938 15.747 1.00 93.19 458 CYS A C 1
ATOM 3535 O O . CYS A 1 458 ? -33.324 4.748 16.624 1.00 93.19 458 CYS A O 1
ATOM 3537 N N . MET A 1 459 ? -33.941 3.380 14.948 1.00 94.81 459 MET A N 1
ATOM 3538 C CA . MET A 1 459 ? -35.378 3.662 15.055 1.00 94.81 459 MET A CA 1
ATOM 3539 C C . MET A 1 459 ? -35.991 3.130 16.350 1.00 94.81 459 MET A C 1
ATOM 3541 O O . MET A 1 459 ? -36.798 3.818 16.970 1.00 94.81 459 MET A O 1
ATOM 3545 N N . VAL A 1 460 ? -35.595 1.934 16.787 1.00 93.56 460 VAL A N 1
ATOM 3546 C CA . VAL A 1 460 ? -36.056 1.338 18.050 1.00 93.56 460 VAL A CA 1
ATOM 3547 C C . VAL A 1 460 ? -35.605 2.180 19.241 1.00 93.56 460 VAL A C 1
ATOM 3549 O O . VAL A 1 460 ? -36.410 2.423 20.137 1.00 93.56 460 VAL A O 1
ATOM 3552 N N . ASP A 1 461 ? -34.358 2.665 19.247 1.00 92.12 461 ASP A N 1
ATOM 3553 C CA . ASP A 1 461 ? -33.867 3.570 20.296 1.00 92.12 461 ASP A CA 1
ATOM 3554 C C . ASP A 1 461 ? -34.618 4.916 20.276 1.00 92.12 461 ASP A C 1
ATOM 3556 O O . ASP A 1 461 ? -35.094 5.362 21.321 1.00 92.12 461 ASP A O 1
ATOM 3560 N N . LEU A 1 462 ? -34.821 5.517 19.094 1.00 94.50 462 LEU A N 1
ATOM 3561 C CA . LEU A 1 462 ? -35.567 6.775 18.930 1.00 94.50 462 LEU A CA 1
ATOM 3562 C C . LEU A 1 462 ? -37.015 6.658 19.437 1.00 94.50 462 LEU A C 1
ATOM 3564 O O . LEU A 1 462 ? -37.449 7.459 20.268 1.00 94.50 462 LEU A O 1
ATOM 3568 N N . LEU A 1 463 ? -37.757 5.647 18.974 1.00 95.00 463 LEU A N 1
ATOM 3569 C CA . LEU A 1 463 ? -39.142 5.392 19.386 1.00 95.00 463 LEU A CA 1
ATOM 3570 C C . LEU A 1 463 ? -39.223 5.026 20.871 1.00 95.00 463 LEU A C 1
ATOM 3572 O O . LEU A 1 463 ? -40.079 5.538 21.597 1.00 95.00 463 LEU A O 1
ATOM 3576 N N . GLY A 1 464 ? -38.302 4.180 21.335 1.00 92.69 464 GLY A N 1
ATOM 3577 C CA . GLY A 1 464 ? -38.223 3.740 22.719 1.00 92.69 464 GLY A CA 1
ATOM 3578 C C . GLY A 1 464 ? -38.016 4.903 23.685 1.00 92.69 464 GLY A C 1
ATOM 3579 O O . GLY A 1 464 ? -38.738 4.992 24.675 1.00 92.69 464 GLY A O 1
ATOM 3580 N N . ARG A 1 465 ? -37.078 5.817 23.402 1.00 89.75 465 ARG A N 1
ATOM 3581 C CA . ARG A 1 465 ? -36.824 7.024 24.221 1.00 89.75 465 ARG A CA 1
ATOM 3582 C C . ARG A 1 465 ? -37.979 8.020 24.214 1.00 89.75 465 ARG A C 1
ATOM 3584 O O . ARG A 1 465 ? -38.149 8.762 25.179 1.00 89.75 465 ARG A O 1
ATOM 3591 N N . ALA A 1 466 ? -38.755 8.041 23.137 1.00 91.94 466 ALA A N 1
ATOM 3592 C CA . ALA A 1 466 ? -39.930 8.889 22.987 1.00 91.94 466 ALA A CA 1
ATOM 3593 C C . ALA A 1 466 ? -41.223 8.253 23.539 1.00 91.94 466 ALA A C 1
ATOM 3595 O O . ALA A 1 466 ? -42.308 8.781 23.310 1.00 91.94 466 ALA A O 1
ATOM 3596 N N . ALA A 1 467 ? -41.117 7.146 24.284 1.00 91.50 467 ALA A N 1
ATOM 3597 C CA . ALA A 1 467 ? -42.228 6.387 24.863 1.00 91.50 467 ALA A CA 1
ATOM 3598 C C . ALA A 1 467 ? -43.170 5.684 23.859 1.00 91.50 467 ALA A C 1
ATOM 3600 O O . ALA A 1 467 ? -44.187 5.128 24.275 1.00 91.50 467 ALA A O 1
ATOM 3601 N N . PHE A 1 468 ? -42.817 5.602 22.573 1.00 94.56 468 PHE A N 1
ATOM 3602 C CA . PHE A 1 468 ? -43.552 4.834 21.554 1.00 94.56 468 PHE A CA 1
ATOM 3603 C C . PHE A 1 468 ? -43.136 3.351 21.556 1.00 94.56 468 PHE A C 1
ATOM 3605 O O . PHE A 1 468 ? -42.768 2.773 20.534 1.00 94.56 468 PHE A O 1
ATOM 3612 N N . VAL A 1 469 ? -43.155 2.725 22.734 1.00 93.31 469 VAL A N 1
ATOM 3613 C CA . VAL A 1 469 ? -42.605 1.375 22.950 1.00 93.31 469 VAL A CA 1
ATOM 3614 C C . VAL A 1 469 ? -43.409 0.259 22.276 1.00 93.31 469 VAL A C 1
ATOM 3616 O O . VAL A 1 469 ? -42.808 -0.714 21.830 1.00 93.31 469 VAL A O 1
ATOM 3619 N N . ASP A 1 470 ? -44.733 0.395 22.152 1.00 93.19 470 ASP A N 1
ATOM 3620 C CA . ASP A 1 470 ? -45.569 -0.573 21.423 1.00 93.19 470 ASP A CA 1
ATOM 3621 C C . ASP A 1 470 ? -45.221 -0.595 19.929 1.00 93.19 470 ASP A C 1
ATOM 3623 O O . ASP A 1 470 ? -45.158 -1.651 19.304 1.00 93.19 470 ASP A O 1
ATOM 3627 N N . GLU A 1 471 ? -44.926 0.571 19.359 1.00 94.12 471 GLU A N 1
ATOM 3628 C CA . GLU A 1 471 ? -44.516 0.666 17.966 1.00 94.12 471 GLU A CA 1
ATOM 3629 C C . GLU A 1 471 ? -43.092 0.152 17.749 1.00 94.12 471 GLU A C 1
ATOM 3631 O O . GLU A 1 471 ? -42.834 -0.568 16.786 1.00 94.12 471 GLU A O 1
ATOM 3636 N N . ALA A 1 472 ? -42.170 0.467 18.660 1.00 93.44 472 ALA A N 1
ATOM 3637 C CA . ALA A 1 472 ? -40.814 -0.069 18.616 1.00 93.44 472 ALA A CA 1
ATOM 3638 C C . ALA A 1 472 ? -40.806 -1.611 18.689 1.00 93.44 472 ALA A C 1
ATOM 3640 O O . ALA A 1 472 ? -40.023 -2.260 17.992 1.00 93.44 472 ALA A O 1
ATOM 3641 N N . GLU A 1 473 ? -41.700 -2.204 19.490 1.00 94.25 473 GLU A N 1
ATOM 3642 C CA . GLU A 1 473 ? -41.920 -3.655 19.532 1.00 94.25 473 GLU A CA 1
ATOM 3643 C C . GLU A 1 473 ? -42.413 -4.191 18.179 1.00 94.25 473 GLU A C 1
ATOM 3645 O O . GLU A 1 473 ? -41.923 -5.215 17.694 1.00 94.25 473 GLU A O 1
ATOM 3650 N N . GLU A 1 474 ? -43.378 -3.510 17.563 1.00 92.94 474 GLU A N 1
ATOM 3651 C CA . GLU A 1 474 ? -43.966 -3.929 16.291 1.00 92.94 474 GLU A CA 1
ATOM 3652 C C . GLU A 1 474 ? -42.970 -3.841 15.130 1.00 92.94 474 GLU A C 1
ATOM 3654 O O . GLU A 1 474 ? -42.883 -4.764 14.309 1.00 92.94 474 GLU A O 1
ATOM 3659 N N . LEU A 1 475 ? -42.162 -2.779 15.110 1.00 91.81 475 LEU A N 1
ATOM 3660 C CA . LEU A 1 475 ? -41.077 -2.585 14.155 1.00 91.81 475 LEU A CA 1
ATOM 3661 C C . LEU A 1 475 ? -40.044 -3.717 14.254 1.00 91.81 475 LEU A C 1
ATOM 3663 O O . LEU A 1 475 ? -39.620 -4.252 13.230 1.00 91.81 475 LEU A O 1
ATOM 3667 N N . LEU A 1 476 ? -39.679 -4.136 15.472 1.00 89.94 476 LEU A N 1
ATOM 3668 C CA . LEU A 1 476 ? -38.752 -5.253 15.681 1.00 89.94 476 LEU A CA 1
ATOM 3669 C C . LEU A 1 476 ? -39.302 -6.578 15.158 1.00 89.94 476 LEU A C 1
ATOM 3671 O O . LEU A 1 476 ? -38.571 -7.318 14.494 1.00 89.94 476 LEU A O 1
ATOM 3675 N N . LYS A 1 477 ? -40.581 -6.875 15.411 1.00 88.69 477 LYS A N 1
ATOM 3676 C CA . LYS A 1 477 ? -41.224 -8.120 14.955 1.00 88.69 477 LYS A CA 1
ATOM 3677 C C . LYS A 1 477 ? -41.241 -8.260 13.434 1.00 88.69 477 LYS A C 1
ATOM 3679 O O . LYS A 1 477 ? -41.082 -9.372 12.935 1.00 88.69 477 LYS A O 1
ATOM 3684 N N . HIS A 1 478 ? -41.416 -7.150 12.720 1.00 83.81 478 HIS A N 1
ATOM 3685 C CA . HIS A 1 478 ? -41.481 -7.111 11.255 1.00 83.81 478 HIS A CA 1
ATOM 3686 C C . HIS A 1 478 ? -40.119 -6.904 10.581 1.00 83.81 478 HIS A C 1
ATOM 3688 O O . HIS A 1 478 ? -40.032 -6.902 9.353 1.00 83.81 478 HIS A O 1
ATOM 3694 N N . SER A 1 479 ? -39.053 -6.750 11.366 1.00 84.00 479 SER A N 1
ATOM 3695 C CA . SER A 1 479 ? -37.707 -6.538 10.846 1.00 84.00 479 SER A CA 1
ATOM 3696 C C . SER A 1 479 ? -37.009 -7.857 10.455 1.00 84.00 479 SER A C 1
ATOM 3698 O O . SER A 1 479 ? -37.288 -8.912 11.036 1.00 84.00 479 SER A O 1
ATOM 3700 N N . PRO A 1 480 ? -36.007 -7.818 9.551 1.00 81.50 480 PRO A N 1
ATOM 3701 C CA . PRO A 1 480 ? -35.113 -8.953 9.277 1.00 81.50 480 PRO A CA 1
ATOM 3702 C C . PRO A 1 480 ? -34.289 -9.394 10.499 1.00 81.50 480 PRO A C 1
ATOM 3704 O O . PRO A 1 480 ? -33.647 -10.439 10.473 1.00 81.50 480 PRO A O 1
ATOM 3707 N N . VAL A 1 481 ? -34.295 -8.585 11.560 1.00 78.81 481 VAL A N 1
ATOM 3708 C CA . VAL A 1 481 ? -33.467 -8.693 12.766 1.00 78.81 481 VAL A CA 1
ATOM 3709 C C . VAL A 1 481 ? -34.318 -8.970 14.010 1.00 78.81 481 VAL A C 1
ATOM 3711 O O . VAL A 1 481 ? -33.926 -8.671 15.131 1.00 78.81 481 VAL A O 1
ATOM 3714 N N . LYS A 1 482 ? -35.486 -9.596 13.824 1.00 82.12 482 LYS A N 1
ATOM 3715 C CA . LYS A 1 482 ? -36.449 -9.984 14.876 1.00 82.12 482 LYS A CA 1
ATOM 3716 C C . LYS A 1 482 ? -35.883 -10.858 16.009 1.00 82.12 482 LYS A C 1
ATOM 3718 O O . LYS A 1 482 ? -36.537 -11.013 17.047 1.00 82.12 482 LYS A O 1
ATOM 3723 N N . ASP A 1 483 ? -34.717 -11.460 15.795 1.00 84.75 483 ASP A N 1
ATOM 3724 C CA . ASP A 1 483 ? -34.005 -12.315 16.749 1.00 84.75 483 ASP A CA 1
ATOM 3725 C C . ASP A 1 483 ? -32.765 -11.613 17.358 1.00 84.75 483 ASP A C 1
ATOM 3727 O O . ASP A 1 483 ? -31.972 -12.241 18.052 1.00 84.75 483 ASP A O 1
ATOM 3731 N N . ASP A 1 484 ? -32.587 -10.303 17.131 1.00 85.62 484 ASP A N 1
ATOM 3732 C CA . ASP A 1 484 ? -31.454 -9.529 17.655 1.00 85.62 484 ASP A CA 1
ATOM 3733 C C . ASP A 1 484 ? -31.608 -9.206 19.148 1.00 85.62 484 ASP A C 1
ATOM 3735 O O . ASP A 1 484 ? -32.402 -8.354 19.561 1.00 85.62 484 ASP A O 1
ATOM 3739 N N . PHE A 1 485 ? -30.781 -9.861 19.959 1.00 84.94 485 PHE A N 1
ATOM 3740 C CA . PHE A 1 485 ? -30.740 -9.697 21.406 1.00 84.94 485 PHE A CA 1
ATOM 3741 C C . PHE A 1 485 ? -30.532 -8.245 21.875 1.00 84.94 485 PHE A C 1
ATOM 3743 O O . PHE A 1 485 ? -31.190 -7.784 22.814 1.00 84.94 485 PHE A O 1
ATOM 3750 N N . ILE A 1 486 ? -29.630 -7.501 21.228 1.00 85.38 486 ILE A N 1
ATOM 3751 C CA . ILE A 1 486 ? -29.217 -6.158 21.659 1.00 85.38 486 ILE A CA 1
ATOM 3752 C C . ILE A 1 486 ? -30.382 -5.179 21.506 1.00 85.38 486 ILE A C 1
ATOM 3754 O O . ILE A 1 486 ? -30.615 -4.352 22.394 1.00 85.38 486 ILE A O 1
ATOM 3758 N N . MET A 1 487 ? -31.149 -5.284 20.419 1.00 87.75 487 MET A N 1
ATOM 3759 C CA . MET A 1 487 ? -32.293 -4.398 20.191 1.00 87.75 487 MET A CA 1
ATOM 3760 C C . MET A 1 487 ? -33.446 -4.666 21.157 1.00 87.75 487 MET A C 1
ATOM 3762 O O . MET A 1 487 ? -34.016 -3.715 21.696 1.00 87.75 487 MET A O 1
ATOM 3766 N N . TRP A 1 488 ? -33.750 -5.935 21.443 1.00 90.69 488 TRP A N 1
ATOM 3767 C CA . TRP A 1 488 ? -34.743 -6.292 22.461 1.00 90.69 488 TRP A CA 1
ATOM 3768 C C . TRP A 1 488 ? -34.322 -5.807 23.858 1.00 90.69 488 TRP A C 1
ATOM 3770 O O . TRP A 1 488 ? -35.144 -5.267 24.599 1.00 90.69 488 TRP A O 1
ATOM 3780 N N . SER A 1 489 ? -33.033 -5.905 24.192 1.00 88.69 489 SER A N 1
ATOM 3781 C CA . SER A 1 489 ? -32.456 -5.349 25.425 1.00 88.69 489 SER A CA 1
ATOM 3782 C C . SER A 1 489 ? -32.597 -3.818 25.487 1.00 88.69 489 SER A C 1
ATOM 3784 O O 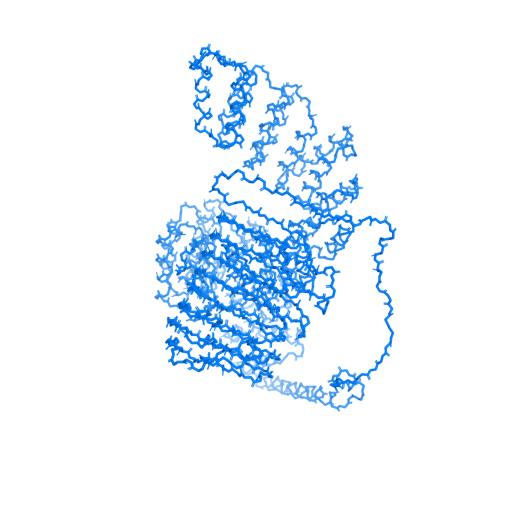. SER A 1 489 ? -32.977 -3.262 26.523 1.00 88.69 489 SER A O 1
ATOM 3786 N N . SER A 1 490 ? -32.341 -3.119 24.375 1.00 89.31 490 SER A N 1
ATOM 3787 C CA . SER A 1 490 ? -32.538 -1.666 24.271 1.00 89.31 490 SER A CA 1
ATOM 3788 C C . SER A 1 490 ? -34.004 -1.276 24.503 1.00 89.31 490 SER A C 1
ATOM 3790 O O . SER A 1 490 ? -34.301 -0.415 25.333 1.00 89.31 490 SER A O 1
ATOM 3792 N N . LEU A 1 491 ? -34.942 -1.988 23.872 1.00 92.00 491 LEU A N 1
ATOM 3793 C CA . LEU A 1 491 ? -36.375 -1.759 24.063 1.00 92.00 491 LEU A CA 1
ATOM 3794 C C . LEU A 1 491 ? -36.821 -2.026 25.510 1.00 92.00 491 LEU A C 1
ATOM 3796 O O . LEU A 1 491 ? -37.623 -1.264 26.056 1.00 92.00 491 LEU A O 1
ATOM 3800 N N . LEU A 1 492 ? -36.284 -3.059 26.172 1.00 91.06 492 LEU A N 1
ATOM 3801 C CA . LEU A 1 492 ? -36.578 -3.328 27.583 1.00 91.06 492 LEU A CA 1
ATOM 3802 C C . LEU A 1 492 ? -36.127 -2.170 28.479 1.00 91.06 492 LEU A C 1
ATOM 3804 O O . LEU A 1 492 ? -36.841 -1.790 29.409 1.00 91.06 492 LEU A O 1
ATOM 3808 N N . ARG A 1 493 ? -34.967 -1.572 28.187 1.00 88.50 493 ARG A N 1
ATOM 3809 C CA . ARG A 1 493 ? -34.492 -0.369 28.884 1.00 88.50 493 ARG A CA 1
ATOM 3810 C C . ARG A 1 493 ? -35.463 0.801 28.712 1.00 88.50 493 ARG A C 1
ATOM 3812 O O . ARG A 1 493 ? -35.756 1.480 29.695 1.00 88.50 493 ARG A O 1
ATOM 3819 N N . SER A 1 494 ? -35.999 1.019 27.516 1.00 90.31 494 SER A N 1
ATOM 3820 C CA . SER A 1 494 ? -37.029 2.039 27.288 1.00 90.31 494 SER A CA 1
ATOM 3821 C C . SER A 1 494 ? -38.327 1.730 28.044 1.00 90.31 494 SER A C 1
ATOM 3823 O O . SER A 1 494 ? -38.883 2.610 28.699 1.00 90.31 494 SER A O 1
ATOM 3825 N N . CYS A 1 495 ? -38.772 0.470 28.058 1.00 90.94 495 CYS A N 1
ATOM 3826 C CA . CYS A 1 495 ? -39.949 0.047 28.826 1.00 90.94 495 CYS A CA 1
ATOM 3827 C C . CYS A 1 495 ? -39.775 0.301 30.329 1.00 90.94 495 CYS A C 1
ATOM 3829 O O . CYS A 1 495 ? -40.707 0.763 30.984 1.00 90.94 495 CYS A O 1
ATOM 3831 N N . ARG A 1 496 ? -38.571 0.056 30.860 1.00 87.94 496 ARG A N 1
ATOM 3832 C CA . ARG A 1 496 ? -38.180 0.390 32.239 1.00 87.94 496 ARG A CA 1
ATOM 3833 C C . ARG A 1 496 ? -38.277 1.888 32.512 1.00 87.94 496 ARG A C 1
ATOM 3835 O O . ARG A 1 496 ? -38.961 2.297 33.447 1.00 87.94 496 ARG A O 1
ATOM 3842 N N . MET A 1 497 ? -37.647 2.706 31.665 1.00 86.31 497 MET A N 1
ATOM 3843 C CA . MET A 1 497 ? -37.659 4.169 31.793 1.00 86.31 497 MET A CA 1
ATOM 3844 C C . MET A 1 497 ? -39.078 4.748 31.813 1.00 86.31 497 MET A C 1
ATOM 3846 O O . MET A 1 497 ? -39.363 5.646 32.603 1.00 86.31 497 MET A O 1
ATOM 3850 N N . HIS A 1 498 ? -39.970 4.218 30.976 1.00 88.75 498 HIS A N 1
ATOM 3851 C CA . HIS A 1 498 ? -41.351 4.690 30.854 1.00 88.75 498 HIS A CA 1
ATOM 3852 C C . HIS A 1 498 ? -42.357 3.905 31.711 1.00 88.75 498 HIS A C 1
ATOM 3854 O O . HIS A 1 498 ? -43.550 4.193 31.652 1.00 88.75 498 HIS A O 1
ATOM 3860 N N . LYS A 1 499 ? -41.896 2.935 32.515 1.00 85.81 499 LYS A N 1
ATOM 3861 C CA . LYS A 1 499 ? -42.728 2.036 33.337 1.00 85.81 499 LYS A CA 1
ATOM 3862 C C . LYS A 1 499 ? -43.851 1.340 32.546 1.00 85.81 499 LYS A C 1
ATOM 3864 O O . LYS A 1 499 ? -44.946 1.137 33.064 1.00 85.81 499 LYS A O 1
ATOM 3869 N N . ASN A 1 500 ? -43.594 0.971 31.288 1.00 89.50 500 ASN A N 1
ATOM 3870 C CA . ASN A 1 500 ? -44.558 0.231 30.471 1.00 89.50 500 ASN A CA 1
ATOM 3871 C C . ASN A 1 500 ? -44.477 -1.268 30.797 1.00 89.50 500 ASN A C 1
ATOM 3873 O O . ASN A 1 500 ? -43.607 -1.991 30.304 1.00 89.50 500 ASN A O 1
ATOM 3877 N N . GLU A 1 501 ? -45.394 -1.725 31.648 1.00 88.94 501 GLU A N 1
ATOM 3878 C CA . GLU A 1 501 ? -45.456 -3.115 32.104 1.00 88.94 501 GLU A CA 1
ATOM 3879 C C . GLU A 1 501 ? -45.827 -4.093 30.981 1.00 88.94 501 GLU A C 1
ATOM 3881 O O . GLU A 1 501 ? -45.243 -5.173 30.880 1.00 88.94 501 GLU A O 1
ATOM 3886 N N . ALA A 1 502 ? -46.776 -3.714 30.120 1.00 90.19 502 ALA A N 1
ATOM 3887 C CA . ALA A 1 502 ? -47.366 -4.608 29.129 1.00 90.19 502 ALA A CA 1
ATOM 3888 C C . ALA A 1 502 ? -46.368 -5.021 28.038 1.00 90.19 502 ALA A C 1
ATOM 3890 O O . ALA A 1 502 ? -46.238 -6.212 27.743 1.00 90.19 502 ALA A O 1
ATOM 3891 N N . VAL A 1 503 ? -45.655 -4.053 27.451 1.00 91.56 503 VAL A N 1
ATOM 3892 C CA . VAL A 1 503 ? -44.597 -4.318 26.462 1.00 91.56 503 VAL A CA 1
ATOM 3893 C C . VAL A 1 503 ? -43.398 -4.961 27.152 1.00 91.56 503 VAL A C 1
ATOM 3895 O O . VAL A 1 503 ? -42.891 -5.979 26.685 1.00 91.56 503 VAL A O 1
ATOM 3898 N N . GLY A 1 504 ? -42.982 -4.434 28.308 1.00 90.94 504 GLY A N 1
ATOM 3899 C CA . GLY A 1 504 ? -41.797 -4.924 29.009 1.00 90.94 504 GLY A CA 1
ATOM 3900 C C . GLY A 1 504 ? -41.883 -6.406 29.397 1.00 90.94 504 GLY A C 1
ATOM 3901 O O . GLY A 1 504 ? -40.904 -7.129 29.227 1.00 90.94 504 GLY A O 1
ATOM 3902 N N . GLN A 1 505 ? -43.053 -6.912 29.807 1.00 90.31 505 GLN A N 1
ATOM 3903 C CA . GLN A 1 505 ? -43.246 -8.350 30.059 1.00 90.31 505 GLN A CA 1
ATOM 3904 C C . GLN A 1 505 ? -43.095 -9.207 28.790 1.00 90.31 505 GLN A C 1
ATOM 3906 O O . GLN A 1 505 ? -42.493 -10.283 28.844 1.00 90.31 505 GLN A O 1
ATOM 3911 N N . ARG A 1 506 ? -43.607 -8.741 27.640 1.00 92.25 506 ARG A N 1
ATOM 3912 C CA . ARG A 1 506 ? -43.443 -9.440 26.351 1.00 92.25 506 ARG A CA 1
ATOM 3913 C C . ARG A 1 506 ? -41.980 -9.462 25.916 1.00 92.25 506 ARG A C 1
ATOM 3915 O O . ARG A 1 506 ? -41.496 -10.509 25.490 1.00 92.25 506 ARG A O 1
ATOM 3922 N N . VAL A 1 507 ? -41.274 -8.345 26.090 1.00 91.12 507 VAL A N 1
ATOM 3923 C CA . VAL A 1 507 ? -39.844 -8.222 25.780 1.00 91.12 507 VAL A CA 1
ATOM 3924 C C . VAL A 1 507 ? -38.997 -9.123 26.681 1.00 91.12 507 VAL A C 1
ATOM 3926 O O . VAL A 1 507 ? -38.134 -9.831 26.174 1.00 91.12 507 VAL A O 1
ATOM 3929 N N . VAL A 1 508 ? -39.267 -9.168 27.993 1.00 89.81 508 VAL A N 1
ATOM 3930 C CA . VAL A 1 508 ? -38.581 -10.083 28.927 1.00 89.81 508 VAL A CA 1
ATOM 3931 C C . VAL A 1 508 ? -38.745 -11.531 28.488 1.00 89.81 508 VAL A C 1
ATOM 3933 O O . VAL A 1 508 ? -37.757 -12.255 28.395 1.00 89.81 508 VAL A O 1
ATOM 3936 N N . LYS A 1 509 ? -39.977 -11.950 28.177 1.00 88.50 509 LYS A N 1
ATOM 3937 C CA . LYS A 1 509 ? -40.232 -13.304 27.681 1.00 88.50 509 LYS A CA 1
ATOM 3938 C C . LYS A 1 509 ? -39.428 -13.582 26.409 1.00 88.50 509 LYS A C 1
ATOM 3940 O O . LYS A 1 509 ? -38.764 -14.606 26.320 1.00 88.50 509 LYS A O 1
ATOM 3945 N N . ARG A 1 510 ? -39.435 -12.640 25.463 1.00 89.31 510 ARG A N 1
ATOM 3946 C CA . ARG A 1 510 ? -38.711 -12.771 24.198 1.00 89.31 510 ARG A CA 1
ATOM 3947 C C . ARG A 1 510 ? -37.196 -12.875 24.384 1.00 89.31 510 ARG A C 1
ATOM 3949 O O . ARG A 1 510 ? -36.591 -13.711 23.730 1.00 89.31 510 ARG A O 1
ATOM 3956 N N . LEU A 1 511 ? -36.595 -12.077 25.268 1.00 87.06 511 LEU A N 1
ATOM 3957 C CA . LEU A 1 511 ? -35.158 -12.141 25.571 1.00 87.06 511 LEU A CA 1
ATOM 3958 C C . LEU A 1 511 ? -34.759 -13.505 26.145 1.00 87.06 511 LEU A C 1
ATOM 3960 O O . LEU A 1 511 ? -33.763 -14.076 25.714 1.00 87.06 511 LEU A O 1
ATOM 3964 N N . ILE A 1 512 ? -35.567 -14.048 27.061 1.00 85.06 512 ILE A N 1
ATOM 3965 C CA . ILE A 1 512 ? -35.348 -15.383 27.634 1.00 85.06 512 ILE A CA 1
ATOM 3966 C C . ILE A 1 512 ? -35.516 -16.486 26.580 1.00 85.06 512 ILE A C 1
ATOM 3968 O O . ILE A 1 512 ? -34.779 -17.466 26.614 1.00 85.06 512 ILE A O 1
ATOM 3972 N N . ASP A 1 513 ? -36.462 -16.336 25.648 1.00 86.38 513 ASP A N 1
ATOM 3973 C CA . ASP A 1 513 ? -36.664 -17.295 24.556 1.00 86.38 513 ASP A CA 1
ATOM 3974 C C . ASP A 1 513 ? -35.516 -17.256 23.523 1.00 86.38 513 ASP A C 1
ATOM 3976 O O . ASP A 1 513 ? -35.213 -18.283 22.917 1.00 86.38 513 ASP A O 1
ATOM 3980 N N . LEU A 1 514 ? -34.896 -16.088 23.299 1.00 85.06 514 LEU A N 1
ATOM 3981 C CA . LEU A 1 514 ? -33.798 -15.906 22.337 1.00 85.06 514 LEU A CA 1
ATOM 3982 C C . LEU A 1 514 ? -32.477 -16.497 22.824 1.00 85.06 514 LEU A C 1
ATOM 3984 O O . LEU A 1 514 ? -31.781 -17.142 22.044 1.00 85.06 514 LEU A O 1
ATOM 3988 N N . ASP A 1 515 ? -32.148 -16.294 24.098 1.00 75.62 515 ASP A N 1
ATOM 3989 C CA . ASP A 1 515 ? -31.003 -16.944 24.726 1.00 75.62 515 ASP A CA 1
ATOM 3990 C C . ASP A 1 515 ? -31.378 -17.439 26.131 1.00 75.62 515 ASP A C 1
ATOM 3992 O O . ASP A 1 515 ? -31.234 -16.728 27.134 1.00 75.62 515 ASP A O 1
ATOM 3996 N N . PRO A 1 516 ? -31.851 -18.693 26.231 1.00 70.56 516 PRO A N 1
ATOM 3997 C CA . PRO A 1 516 ? -32.191 -19.288 27.512 1.00 70.56 516 PRO A CA 1
ATOM 3998 C C . PRO A 1 516 ? -30.993 -19.449 28.453 1.00 70.56 516 PRO A C 1
ATOM 4000 O O . PRO A 1 516 ? -31.228 -19.684 29.638 1.00 70.56 516 PRO A O 1
ATOM 4003 N N . GLY A 1 517 ? -29.747 -19.358 27.974 1.00 66.94 517 GLY A N 1
ATOM 4004 C CA . GLY A 1 517 ? -28.521 -19.544 28.757 1.00 66.94 517 GLY A CA 1
ATOM 4005 C C . GLY A 1 517 ? -27.874 -18.242 29.239 1.00 66.94 517 GLY A C 1
ATOM 4006 O O . GLY A 1 517 ? -27.122 -18.261 30.216 1.00 66.94 517 GLY A O 1
ATOM 4007 N N . ASP A 1 518 ? -28.189 -17.106 28.618 1.00 74.12 518 ASP A N 1
ATOM 4008 C CA . ASP A 1 518 ? -27.544 -15.833 28.929 1.00 74.12 518 ASP A CA 1
ATOM 4009 C C . ASP A 1 518 ? -27.925 -15.268 30.313 1.00 74.12 518 ASP A C 1
ATOM 4011 O O . ASP A 1 518 ? -29.086 -15.183 30.732 1.00 74.12 518 ASP A O 1
ATOM 4015 N N . LEU A 1 519 ? -26.891 -14.854 31.049 1.00 76.44 519 LEU A N 1
ATOM 4016 C CA . LEU A 1 519 ? -27.005 -14.273 32.383 1.00 76.44 519 LEU A CA 1
ATOM 4017 C C . LEU A 1 519 ? -27.521 -12.826 32.321 1.00 76.44 519 LEU A C 1
ATOM 4019 O O . LEU A 1 519 ? -28.262 -12.403 33.215 1.00 76.44 519 LEU A O 1
ATOM 4023 N N . SER A 1 520 ? -27.150 -12.072 31.278 1.00 77.38 520 SER A N 1
ATOM 4024 C CA . SER A 1 520 ? -27.553 -10.670 31.102 1.00 77.38 520 SER A CA 1
ATOM 4025 C C . SER A 1 520 ? -29.077 -10.554 30.993 1.00 77.38 520 SER A C 1
ATOM 4027 O O . SER A 1 520 ? -29.688 -9.739 31.687 1.00 77.38 520 SER A O 1
ATOM 4029 N N . SER A 1 521 ? -29.706 -11.465 30.254 1.00 79.25 521 SER A N 1
ATOM 4030 C CA . SER A 1 521 ? -31.159 -11.612 30.107 1.00 79.25 521 SER A CA 1
ATOM 4031 C C . SER A 1 521 ? -31.903 -11.697 31.445 1.00 79.25 521 SER A C 1
ATOM 4033 O O . SER A 1 521 ? -32.837 -10.933 31.699 1.00 79.25 521 SER A O 1
ATOM 4035 N N . CYS A 1 522 ? -31.473 -12.587 32.349 1.00 79.75 522 CYS A N 1
ATOM 4036 C CA . CYS A 1 522 ? -32.106 -12.747 33.664 1.00 79.75 522 CYS A CA 1
ATOM 4037 C C . CYS A 1 522 ? -31.871 -11.546 34.584 1.00 79.75 522 CYS A C 1
ATOM 4039 O O . CYS 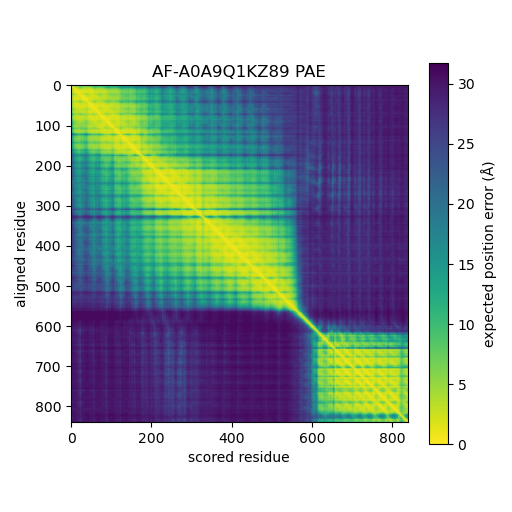A 1 522 ? -32.758 -11.181 35.362 1.00 79.75 522 CYS A O 1
ATOM 4041 N N . ILE A 1 523 ? -30.701 -10.909 34.495 1.00 82.38 523 ILE A N 1
ATOM 4042 C CA . ILE A 1 523 ? -30.401 -9.689 35.252 1.00 82.38 523 ILE A CA 1
ATOM 4043 C C . ILE A 1 523 ? -31.312 -8.546 34.787 1.00 82.38 523 ILE A C 1
ATOM 4045 O O . ILE A 1 523 ? -31.917 -7.865 35.620 1.00 82.38 523 ILE A O 1
ATOM 4049 N N . GLN A 1 524 ? -31.469 -8.364 33.474 1.00 82.19 524 GLN A N 1
ATOM 4050 C CA . GLN A 1 524 ? -32.355 -7.346 32.909 1.00 82.19 524 GLN A CA 1
ATOM 4051 C C . GLN A 1 524 ? -33.824 -7.601 33.265 1.00 82.19 524 GLN A C 1
ATOM 4053 O O . GLN A 1 524 ? -34.511 -6.673 33.697 1.00 82.19 524 GLN A O 1
ATOM 4058 N N . ALA A 1 525 ? -34.283 -8.853 33.175 1.00 83.44 525 ALA A N 1
ATOM 4059 C CA . ALA A 1 525 ? -35.625 -9.261 33.584 1.00 83.44 525 ALA A CA 1
ATOM 4060 C C . ALA A 1 525 ? -35.883 -8.980 35.072 1.00 83.44 525 ALA A C 1
ATOM 4062 O O . ALA A 1 525 ? -36.897 -8.384 35.438 1.00 83.44 525 ALA A O 1
ATOM 4063 N N . SER A 1 526 ? -34.939 -9.345 35.943 1.00 84.25 526 SER A N 1
ATOM 4064 C CA . SER A 1 526 ? -35.044 -9.077 37.377 1.00 84.25 526 SER A CA 1
ATOM 4065 C C . SER A 1 526 ? -35.101 -7.581 37.692 1.00 84.25 526 SER A C 1
ATOM 4067 O O . SER A 1 526 ? -35.901 -7.160 38.536 1.00 84.25 526 SER A O 1
ATOM 4069 N N . SER A 1 527 ? -34.265 -6.786 37.015 1.00 84.69 527 SER A N 1
ATOM 4070 C CA . SER A 1 527 ? -34.229 -5.331 37.165 1.00 84.69 527 SER A CA 1
ATOM 4071 C C . SER A 1 527 ? -35.546 -4.694 36.729 1.00 84.69 527 SER A C 1
ATOM 4073 O O . SER A 1 527 ? -36.071 -3.854 37.453 1.00 84.69 527 SER A O 1
ATOM 4075 N N . PHE A 1 528 ? -36.107 -5.124 35.596 1.00 87.25 528 PHE A N 1
ATOM 4076 C CA . PHE A 1 528 ? -37.414 -4.668 35.128 1.00 87.25 528 PHE A CA 1
ATOM 4077 C C . PHE A 1 528 ? -38.523 -4.999 36.134 1.00 87.25 528 PHE A C 1
ATOM 4079 O O . PHE A 1 528 ? -39.240 -4.100 36.568 1.00 87.25 528 PHE A O 1
ATOM 4086 N N . HIS A 1 529 ? -38.615 -6.257 36.585 1.00 84.06 529 HIS A N 1
ATOM 4087 C CA . HIS A 1 529 ? -39.634 -6.676 37.553 1.00 84.06 529 HIS A CA 1
ATOM 4088 C C . HIS A 1 529 ? -39.507 -5.961 38.907 1.00 84.06 529 HIS A C 1
ATOM 4090 O O . HIS A 1 529 ? -40.515 -5.662 39.544 1.00 84.06 529 HIS A O 1
ATOM 4096 N N . SER A 1 530 ? -38.284 -5.625 39.329 1.00 84.12 530 SER A N 1
ATOM 4097 C CA . SER A 1 530 ? -38.053 -4.823 40.535 1.00 84.12 530 SER A CA 1
ATOM 4098 C C . SER A 1 530 ? -38.589 -3.396 40.398 1.00 84.12 530 SER A C 1
ATOM 4100 O O . SER A 1 530 ? -39.100 -2.848 41.370 1.00 84.12 530 SER A O 1
ATOM 4102 N N . GLU A 1 531 ? -38.449 -2.781 39.222 1.00 81.19 531 GLU A N 1
ATOM 4103 C CA . GLU A 1 531 ? -38.848 -1.390 38.967 1.00 81.19 531 GLU A CA 1
ATOM 4104 C C . GLU A 1 531 ? -40.358 -1.215 38.795 1.00 81.19 531 GLU A C 1
ATOM 4106 O O . GLU A 1 531 ? -40.894 -0.177 39.184 1.00 81.19 531 GLU A O 1
ATOM 4111 N N . ILE A 1 532 ? -41.050 -2.236 38.282 1.00 83.44 532 ILE A N 1
ATOM 4112 C CA . ILE A 1 532 ? -42.522 -2.273 38.214 1.00 83.44 532 ILE A CA 1
ATOM 4113 C C . ILE A 1 532 ? -43.165 -2.761 39.528 1.00 83.44 532 ILE A C 1
ATOM 4115 O O . ILE A 1 532 ? -44.381 -2.849 39.637 1.00 83.44 532 ILE A O 1
ATOM 4119 N N . GLY A 1 533 ? -42.359 -3.081 40.549 1.00 79.56 533 GLY A N 1
ATOM 4120 C CA . GLY A 1 533 ? -42.839 -3.463 41.881 1.00 79.56 533 GLY A CA 1
ATOM 4121 C C . GLY A 1 533 ? -43.222 -4.940 42.056 1.00 79.56 533 GLY A C 1
ATOM 4122 O O . GLY A 1 533 ? -43.715 -5.312 43.123 1.00 79.56 533 GLY A O 1
ATOM 4123 N N . ASP A 1 534 ? -42.954 -5.808 41.077 1.00 84.19 534 ASP A N 1
ATOM 4124 C CA . ASP A 1 534 ? -43.160 -7.256 41.198 1.00 84.19 534 ASP A CA 1
ATOM 4125 C C . ASP A 1 534 ? -41.951 -7.930 41.871 1.00 84.19 534 ASP A C 1
ATOM 4127 O O . ASP A 1 534 ? -41.035 -8.472 41.236 1.00 84.19 534 ASP A O 1
ATOM 4131 N N . SER A 1 535 ? -41.948 -7.899 43.206 1.00 80.75 535 SER A N 1
ATOM 4132 C CA . SER A 1 535 ? -40.859 -8.471 44.008 1.00 80.75 535 SER A CA 1
ATOM 4133 C C . SER A 1 535 ? -40.721 -9.989 43.848 1.00 80.75 535 SER A C 1
ATOM 4135 O O . SER A 1 535 ? -39.624 -10.527 44.027 1.00 80.75 535 SER A O 1
ATOM 4137 N N . LYS A 1 536 ? -41.803 -10.688 43.476 1.00 84.44 536 LYS A N 1
ATOM 4138 C CA . LYS A 1 536 ? -41.828 -12.147 43.364 1.00 84.44 536 LYS A CA 1
ATOM 4139 C C . LYS A 1 536 ? -41.124 -12.599 42.090 1.00 84.44 536 LYS A C 1
ATOM 4141 O O . LYS A 1 536 ? -40.214 -13.425 42.174 1.00 84.44 536 LYS A O 1
ATOM 4146 N N . LEU A 1 537 ? -41.482 -12.025 40.938 1.00 82.75 537 LEU A N 1
ATOM 4147 C CA . LEU A 1 537 ? -40.791 -12.306 39.675 1.00 82.75 537 LEU A CA 1
ATOM 4148 C C . LEU A 1 537 ? -39.356 -11.776 39.686 1.00 82.75 537 LEU A C 1
ATOM 4150 O O . LEU A 1 537 ? -38.451 -12.466 39.219 1.00 82.75 537 LEU A O 1
ATOM 4154 N N . SER A 1 538 ? -39.108 -10.610 40.292 1.00 83.69 538 SER A N 1
ATOM 4155 C CA . SER A 1 538 ? -37.742 -10.091 40.428 1.00 83.69 538 SER A CA 1
ATOM 4156 C C . SER A 1 538 ? -36.835 -11.061 41.188 1.00 83.69 538 SER A C 1
ATOM 4158 O O . SER A 1 538 ? -35.719 -11.334 40.736 1.00 83.69 538 SER A O 1
ATOM 4160 N N . LYS A 1 539 ? -37.315 -11.616 42.312 1.00 82.56 539 LYS A N 1
ATOM 4161 C CA . LYS A 1 539 ? -36.572 -12.603 43.105 1.00 82.56 539 LYS A CA 1
ATOM 4162 C C . LYS A 1 539 ? -36.375 -13.913 42.341 1.00 82.56 539 LYS A C 1
ATOM 4164 O O . LYS A 1 539 ? -35.259 -14.421 42.321 1.00 82.56 539 LYS A O 1
ATOM 4169 N N . HIS A 1 540 ? -37.411 -14.395 41.657 1.00 84.69 540 HIS A N 1
ATOM 4170 C CA . HIS A 1 540 ? -37.339 -15.600 40.830 1.00 84.69 540 HIS A CA 1
ATOM 4171 C C . HIS A 1 540 ? -36.236 -15.508 39.762 1.00 84.69 540 HIS A C 1
ATOM 4173 O O . HIS A 1 540 ? -35.395 -16.399 39.667 1.00 84.69 540 HIS A O 1
ATOM 4179 N N . TYR A 1 541 ? -36.157 -14.398 39.020 1.00 82.44 541 TYR A N 1
ATOM 4180 C CA . TYR A 1 541 ? -35.096 -14.207 38.025 1.00 82.44 541 TYR A CA 1
ATOM 4181 C C . TYR A 1 541 ? -33.699 -14.018 38.643 1.00 82.44 541 TYR A C 1
ATOM 4183 O O . TYR A 1 541 ? -32.717 -14.428 38.025 1.00 82.44 541 TYR A O 1
ATOM 4191 N N . LYS A 1 542 ? -33.575 -13.466 39.866 1.00 79.81 542 LYS A N 1
ATOM 4192 C CA . LYS A 1 542 ? -32.285 -13.439 40.598 1.00 79.81 542 LYS A CA 1
ATOM 4193 C C . LYS A 1 542 ? -31.834 -14.836 40.989 1.00 79.81 542 LYS A C 1
ATOM 4195 O O . LYS A 1 542 ? -30.658 -15.140 40.848 1.00 79.81 542 LYS A O 1
ATOM 4200 N N . GLU A 1 543 ? -32.752 -15.669 41.467 1.00 80.94 543 GLU A N 1
ATOM 4201 C CA . GLU A 1 543 ? -32.467 -17.059 41.830 1.00 80.94 543 GLU A CA 1
ATOM 4202 C C . GLU A 1 543 ? -32.051 -17.867 40.596 1.00 80.94 543 GLU A C 1
ATOM 4204 O O . GLU A 1 543 ? -31.053 -18.580 40.655 1.00 80.94 543 GLU A O 1
ATOM 4209 N N . ILE A 1 544 ? -32.724 -17.678 39.453 1.00 78.56 544 ILE A N 1
ATOM 4210 C CA . ILE A 1 544 ? -32.322 -18.279 38.171 1.00 78.56 544 ILE A CA 1
ATOM 4211 C C . ILE A 1 544 ? -30.931 -17.790 37.745 1.00 78.56 544 ILE A C 1
ATOM 4213 O O . ILE A 1 544 ? -30.088 -18.608 37.385 1.00 78.56 544 ILE A O 1
ATOM 4217 N N . ALA A 1 545 ? -30.657 -16.484 37.811 1.00 76.88 545 ALA A N 1
ATOM 4218 C CA . ALA A 1 545 ? -29.343 -15.940 37.469 1.00 76.88 545 ALA A CA 1
ATOM 4219 C C . ALA A 1 545 ? -28.239 -16.478 38.397 1.00 76.88 545 ALA A C 1
ATOM 4221 O O . ALA A 1 545 ? -27.172 -16.855 37.927 1.00 76.88 545 ALA A O 1
ATOM 4222 N N . MET A 1 546 ? -28.490 -16.567 39.707 1.00 76.38 546 MET A N 1
ATOM 4223 C CA . MET A 1 546 ? -27.545 -17.140 40.671 1.00 76.38 546 MET A CA 1
ATOM 4224 C C . MET A 1 546 ? -27.316 -18.630 40.421 1.00 76.38 546 MET A C 1
ATOM 4226 O O . MET A 1 546 ? -26.168 -19.059 40.387 1.00 76.38 546 MET A O 1
ATOM 4230 N N . ALA A 1 547 ? -28.378 -19.404 40.187 1.00 71.69 547 ALA A N 1
ATOM 4231 C CA . ALA A 1 547 ? -28.270 -20.820 39.853 1.00 71.69 547 ALA A CA 1
ATOM 4232 C C . ALA A 1 547 ? -27.457 -21.025 38.568 1.00 71.69 547 ALA A C 1
ATOM 4234 O O . ALA A 1 547 ? -26.576 -21.873 38.540 1.00 71.69 547 ALA A O 1
ATOM 4235 N N . ARG A 1 548 ? -27.682 -20.205 37.535 1.00 73.75 548 ARG A N 1
ATOM 4236 C CA . ARG A 1 548 ? -26.919 -20.249 36.276 1.00 73.75 548 ARG A CA 1
ATOM 4237 C C . ARG A 1 548 ? -25.472 -19.816 36.442 1.00 73.75 548 ARG A C 1
ATOM 4239 O O . ARG A 1 548 ? -24.599 -20.420 35.839 1.00 73.75 548 ARG A O 1
ATOM 4246 N N . LYS A 1 549 ? -25.204 -18.800 37.265 1.00 73.88 549 LYS A N 1
ATOM 4247 C CA . LYS A 1 549 ? -23.838 -18.391 37.602 1.00 73.88 549 LYS A CA 1
ATOM 4248 C C . LYS A 1 549 ? -23.088 -19.537 38.282 1.00 73.88 549 LYS A C 1
ATOM 4250 O O . LYS A 1 549 ? -21.980 -19.840 37.870 1.00 73.88 549 LYS A O 1
ATOM 4255 N N . VAL A 1 550 ? -23.721 -20.200 39.248 1.00 70.88 550 VAL A N 1
ATOM 4256 C CA . VAL A 1 550 ? -23.156 -21.370 39.932 1.00 70.88 550 VAL A CA 1
ATOM 4257 C C . VAL A 1 550 ? -22.989 -22.545 38.968 1.00 70.88 550 VAL A C 1
ATOM 4259 O O . VAL A 1 550 ? -21.947 -23.176 38.990 1.00 70.88 550 VAL A O 1
ATOM 4262 N N . ILE A 1 551 ? -23.953 -22.816 38.081 1.00 69.88 551 ILE A N 1
ATOM 4263 C CA . ILE A 1 551 ? -23.816 -23.849 37.039 1.00 69.88 551 ILE A CA 1
ATOM 4264 C C . ILE A 1 551 ? -22.646 -23.524 36.111 1.00 69.88 551 ILE A C 1
ATOM 4266 O O . ILE A 1 551 ? -21.855 -24.410 35.850 1.00 69.88 551 ILE A O 1
ATOM 4270 N N . ARG A 1 552 ? -22.474 -22.270 35.683 1.00 68.06 552 ARG A N 1
ATOM 4271 C CA . ARG A 1 552 ? -21.357 -21.850 34.825 1.00 68.06 552 ARG A CA 1
ATOM 4272 C C . ARG A 1 552 ? -20.011 -21.884 35.553 1.00 68.06 552 ARG A C 1
ATOM 4274 O O . ARG A 1 552 ? -19.003 -22.201 34.944 1.00 68.06 552 ARG A O 1
ATOM 4281 N N . GLU A 1 553 ? -19.978 -21.577 36.848 1.00 67.38 553 GLU A N 1
ATOM 4282 C CA . GLU A 1 553 ? -18.792 -21.743 37.702 1.00 67.38 553 GLU A CA 1
ATOM 4283 C C . GLU A 1 553 ? -18.471 -23.226 37.937 1.00 67.38 553 GLU A C 1
ATOM 4285 O O . GLU A 1 553 ? -17.302 -23.592 37.968 1.00 67.38 553 GLU A O 1
ATOM 4290 N N . ILE A 1 554 ? -19.489 -24.084 38.041 1.00 63.12 554 ILE A N 1
ATOM 4291 C CA . ILE A 1 554 ? -19.346 -25.542 38.099 1.00 63.12 554 ILE A CA 1
ATOM 4292 C C . ILE A 1 554 ? -18.927 -26.098 36.741 1.00 63.12 554 ILE A C 1
ATOM 4294 O O . ILE A 1 554 ? -18.111 -26.995 36.728 1.00 63.12 554 ILE A O 1
ATOM 4298 N N . GLU A 1 555 ? -19.439 -25.596 35.617 1.00 58.75 555 GLU A N 1
ATOM 4299 C CA . GLU A 1 555 ? -19.061 -26.003 34.259 1.00 58.75 555 GLU A CA 1
ATOM 4300 C C . GLU A 1 555 ? -17.653 -25.537 33.919 1.00 58.75 555 GLU A C 1
ATOM 4302 O O . GLU A 1 555 ? -16.893 -26.327 33.3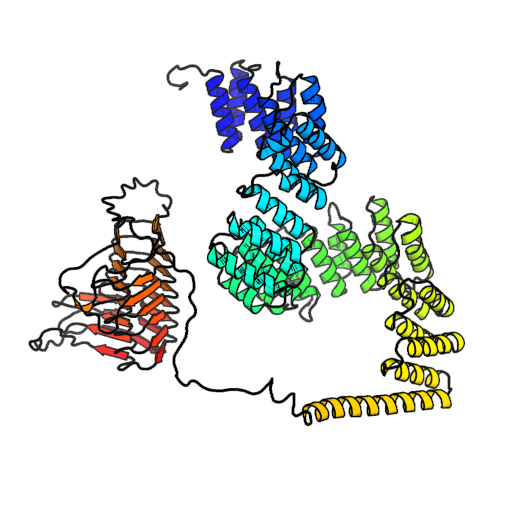86 1.00 58.75 555 GLU A O 1
ATOM 4307 N N . ASN A 1 556 ? -17.270 -24.309 34.276 1.00 58.22 556 ASN A N 1
ATOM 4308 C CA . ASN A 1 556 ? -15.892 -23.836 34.156 1.00 58.22 556 ASN A CA 1
ATOM 4309 C C . ASN A 1 556 ? -14.971 -24.613 35.103 1.00 58.22 556 ASN A C 1
ATOM 4311 O O . ASN A 1 556 ? -13.915 -25.053 34.682 1.00 58.22 556 ASN A O 1
ATOM 4315 N N . GLY A 1 557 ? -15.402 -24.873 36.340 1.00 52.66 557 GLY A N 1
ATOM 4316 C CA . GLY A 1 557 ? -14.671 -25.713 37.289 1.00 52.66 557 GLY A CA 1
ATOM 4317 C C . GLY A 1 557 ? -14.610 -27.188 36.879 1.00 52.66 557 GLY A C 1
ATOM 4318 O O . GLY A 1 557 ? -13.628 -27.851 37.179 1.00 52.66 557 GLY A O 1
ATOM 4319 N N . LEU A 1 558 ? -15.615 -27.709 36.165 1.00 50.84 558 LEU A N 1
ATOM 4320 C CA . LEU A 1 558 ? -15.595 -29.027 35.529 1.00 50.84 558 LEU A CA 1
ATOM 4321 C C . LEU A 1 558 ? -14.757 -28.998 34.263 1.00 50.84 558 LEU A C 1
ATOM 4323 O O . LEU A 1 558 ? -14.179 -30.017 33.947 1.00 50.84 558 LEU A O 1
ATOM 4327 N N . HIS A 1 559 ? -14.687 -27.893 33.528 1.00 49.75 559 HIS A N 1
ATOM 4328 C CA . HIS A 1 559 ? -13.822 -27.756 32.364 1.00 49.75 559 HIS A CA 1
ATOM 4329 C C . HIS A 1 559 ? -12.354 -27.700 32.803 1.00 49.75 559 HIS A C 1
ATOM 4331 O O . HIS A 1 559 ? -11.523 -28.368 32.189 1.00 49.75 559 HIS A O 1
ATOM 4337 N N . ASP A 1 560 ? -12.072 -27.012 33.912 1.00 44.97 560 ASP A N 1
ATOM 4338 C CA . ASP A 1 560 ? -10.786 -27.001 34.610 1.00 44.97 560 ASP A CA 1
ATOM 4339 C C . ASP A 1 560 ? -10.481 -28.384 35.230 1.00 44.97 560 ASP A C 1
ATOM 4341 O O . ASP A 1 560 ? -9.368 -28.885 35.100 1.00 44.97 560 ASP A O 1
ATOM 4345 N N . ALA A 1 561 ? -11.470 -29.074 35.816 1.00 43.47 561 ALA A N 1
ATOM 4346 C CA . ALA A 1 561 ? -11.298 -30.423 36.379 1.00 43.47 561 ALA A CA 1
ATOM 4347 C C . ALA A 1 561 ? -11.271 -31.553 35.326 1.00 43.47 561 ALA A C 1
ATOM 4349 O O . ALA A 1 561 ? -10.651 -32.585 35.553 1.00 43.47 561 ALA A O 1
ATOM 4350 N N . LEU A 1 562 ? -11.900 -31.382 34.159 1.00 43.50 562 LEU A N 1
ATOM 4351 C CA . LEU A 1 562 ? -11.819 -32.288 33.002 1.00 43.50 562 LEU A CA 1
ATOM 4352 C C . LEU A 1 562 ? -10.517 -32.074 32.220 1.00 43.50 562 LEU A C 1
ATOM 4354 O O . LEU A 1 562 ? -10.082 -32.992 31.525 1.00 43.50 562 LEU A O 1
ATOM 4358 N N . HIS A 1 563 ? -9.879 -30.908 32.362 1.00 44.94 563 HIS A N 1
ATOM 4359 C CA . HIS A 1 563 ? -8.470 -30.730 32.012 1.00 44.94 563 HIS A CA 1
ATOM 4360 C C . HIS A 1 563 ? -7.538 -31.471 32.985 1.00 44.94 563 HIS A C 1
ATOM 4362 O O . HIS A 1 563 ? -6.482 -31.938 32.559 1.00 44.94 563 HIS A O 1
ATOM 4368 N N . ASP A 1 564 ? -7.941 -31.653 34.247 1.00 44.66 564 ASP A N 1
ATOM 4369 C CA . ASP A 1 564 ? -7.143 -32.364 35.257 1.00 44.66 564 ASP A CA 1
ATOM 4370 C C . ASP A 1 564 ? -7.400 -33.890 35.326 1.00 44.66 564 ASP A C 1
ATOM 4372 O O . ASP A 1 564 ? -6.524 -34.637 35.762 1.00 44.66 564 ASP A O 1
ATOM 4376 N N . GLU A 1 565 ? -8.537 -34.402 34.827 1.00 41.06 565 GLU A N 1
ATOM 4377 C CA . GLU A 1 565 ? -8.872 -35.843 34.839 1.00 41.06 565 GLU A CA 1
ATOM 4378 C C . GLU A 1 565 ? -9.283 -36.436 33.474 1.00 41.06 565 GLU A C 1
ATOM 4380 O O . GLU A 1 565 ? -10.211 -37.242 33.375 1.00 41.06 565 GLU A O 1
ATOM 4385 N N . ASN A 1 566 ? -8.552 -36.129 32.398 1.00 34.91 566 ASN A N 1
ATOM 4386 C CA . ASN A 1 566 ? -8.592 -36.958 31.187 1.00 34.91 566 ASN A CA 1
ATOM 4387 C C . ASN A 1 566 ? -7.198 -37.525 30.844 1.00 34.91 566 ASN A C 1
ATOM 4389 O O . ASN A 1 566 ? -6.354 -36.802 30.310 1.00 34.91 566 ASN A O 1
ATOM 4393 N N . PRO A 1 567 ? -6.937 -38.828 31.086 1.00 37.03 567 PRO A N 1
ATOM 4394 C CA . PRO A 1 567 ? -5.651 -39.466 30.787 1.00 37.03 567 PRO A CA 1
ATOM 4395 C C . PRO A 1 567 ? -5.299 -39.514 29.291 1.00 37.03 567 PRO A C 1
ATOM 4397 O O . PRO A 1 567 ? -4.195 -39.922 28.953 1.00 37.03 567 PRO A O 1
ATOM 4400 N N . LEU A 1 568 ? -6.214 -39.113 28.400 1.00 31.39 568 LEU A N 1
ATOM 4401 C CA . LEU A 1 568 ? -6.007 -39.064 26.947 1.00 31.39 568 LEU A CA 1
ATOM 4402 C C . LEU A 1 568 ? -5.617 -37.673 26.414 1.00 31.39 568 LEU A C 1
ATOM 4404 O O . LEU A 1 568 ? -5.265 -37.561 25.246 1.00 31.39 568 LEU A O 1
ATOM 4408 N N . LEU A 1 569 ? -5.645 -36.621 27.244 1.00 31.41 569 LEU A N 1
ATOM 4409 C CA . LEU A 1 569 ? -5.217 -35.264 26.854 1.00 31.41 569 LEU A CA 1
ATOM 4410 C C . LEU A 1 569 ? -3.810 -34.892 27.355 1.00 31.41 569 LEU A C 1
ATOM 4412 O O . LEU A 1 569 ? -3.247 -33.904 26.897 1.00 31.41 569 LEU A O 1
ATOM 4416 N N . ARG A 1 570 ? -3.182 -35.728 28.196 1.00 30.92 570 ARG A N 1
ATOM 4417 C CA . ARG A 1 570 ? -1.753 -35.607 28.560 1.00 30.92 570 ARG A CA 1
ATOM 4418 C C . ARG A 1 570 ? -0.774 -36.102 27.484 1.00 30.92 570 ARG A C 1
ATOM 4420 O O . ARG A 1 570 ? 0.427 -36.066 27.712 1.00 30.92 570 ARG A O 1
ATOM 4427 N N . GLU A 1 571 ? -1.258 -36.514 26.313 1.00 32.28 571 GLU A N 1
ATOM 4428 C CA . GLU A 1 571 ? -0.411 -36.924 25.180 1.00 32.28 571 GLU A CA 1
ATOM 4429 C C . GLU A 1 571 ? -0.258 -35.854 24.083 1.00 32.28 571 GLU A C 1
ATOM 4431 O O . GLU A 1 571 ? 0.398 -36.118 23.080 1.00 32.28 571 GLU A O 1
ATOM 4436 N N . LEU A 1 572 ? -0.809 -34.640 24.251 1.00 29.08 572 LEU A N 1
ATOM 4437 C CA . LEU A 1 572 ? -0.711 -33.592 23.219 1.00 29.08 572 LEU A CA 1
ATOM 4438 C C . LEU A 1 572 ? -0.145 -32.233 23.661 1.00 29.08 572 LEU A C 1
ATOM 4440 O O . LEU A 1 572 ? 0.053 -31.390 22.794 1.00 29.08 572 LEU A O 1
ATOM 4444 N N . GLU A 1 573 ? 0.208 -32.021 24.936 1.00 32.78 573 GLU A N 1
ATOM 4445 C CA . GLU A 1 573 ? 0.790 -30.732 25.376 1.00 32.78 573 GLU A CA 1
ATOM 4446 C C . GLU A 1 573 ? 2.008 -30.819 26.318 1.00 32.78 573 GLU A C 1
ATOM 4448 O O . GLU A 1 573 ? 2.397 -29.822 26.919 1.00 32.78 573 GLU A O 1
ATOM 4453 N N . SER A 1 574 ? 2.706 -31.955 26.413 1.00 31.16 574 SER A N 1
ATOM 4454 C CA . SER A 1 574 ? 4.020 -31.955 27.079 1.00 31.16 574 SER A CA 1
ATOM 4455 C C . SER A 1 574 ? 4.970 -33.015 26.537 1.00 31.16 574 SER A C 1
ATOM 4457 O O . SER A 1 574 ? 4.997 -34.138 27.031 1.00 31.16 574 SER A O 1
ATOM 4459 N N . PHE A 1 575 ? 5.798 -32.630 25.573 1.00 24.12 575 PHE A N 1
ATOM 4460 C CA . PHE A 1 575 ? 7.142 -33.183 25.441 1.00 24.12 575 PHE A CA 1
ATOM 4461 C C . PHE A 1 575 ? 8.076 -32.080 24.944 1.00 24.12 575 PHE A C 1
ATOM 4463 O O . PHE A 1 575 ? 8.306 -31.913 23.751 1.00 24.12 575 PHE A O 1
ATOM 4470 N N . ASP A 1 576 ? 8.625 -31.338 25.904 1.00 32.22 576 ASP A N 1
AT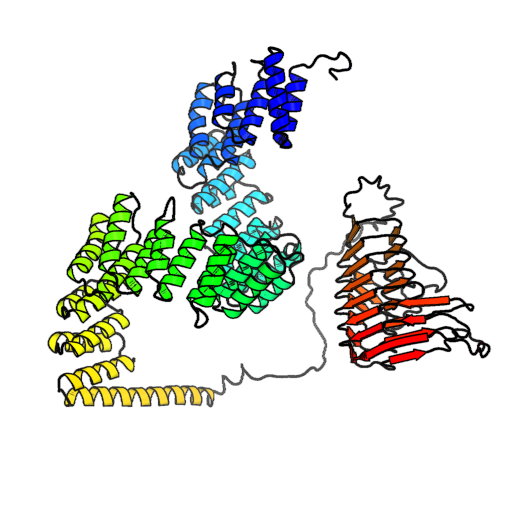OM 4471 C CA . ASP A 1 576 ? 10.018 -30.919 25.806 1.00 32.22 576 ASP A CA 1
ATOM 4472 C C . ASP A 1 576 ? 10.873 -32.191 25.806 1.00 32.22 576 ASP A C 1
ATOM 4474 O O . ASP A 1 576 ? 10.829 -32.945 26.781 1.00 32.22 576 ASP A O 1
ATOM 4478 N N . ILE A 1 577 ? 11.670 -32.425 24.760 1.00 23.75 577 ILE A N 1
ATOM 4479 C CA . ILE A 1 577 ? 12.914 -33.193 24.894 1.00 23.75 577 ILE A CA 1
ATOM 4480 C C . ILE A 1 577 ? 14.019 -32.511 24.087 1.00 23.75 577 ILE A C 1
ATOM 4482 O O . ILE A 1 577 ? 13.876 -32.191 22.910 1.00 23.75 577 ILE A O 1
ATOM 4486 N N . TYR A 1 578 ? 15.112 -32.319 24.815 1.00 24.91 578 TYR A N 1
ATOM 4487 C CA . TYR A 1 578 ? 16.459 -31.964 24.409 1.00 24.91 578 TYR A CA 1
ATOM 4488 C C . TYR A 1 578 ? 17.043 -32.805 23.262 1.00 24.91 578 TYR A C 1
ATOM 4490 O O . TYR A 1 578 ? 16.667 -33.949 23.026 1.00 24.91 578 TYR A O 1
ATOM 4498 N N . GLU A 1 579 ? 18.053 -32.207 22.632 1.00 27.98 579 GLU A N 1
ATOM 4499 C CA . GLU A 1 579 ? 19.055 -32.813 21.754 1.00 27.98 579 GLU A CA 1
ATOM 4500 C C . GLU A 1 579 ? 19.563 -34.187 22.231 1.00 27.98 579 GLU A C 1
ATOM 4502 O O . GLU A 1 579 ? 1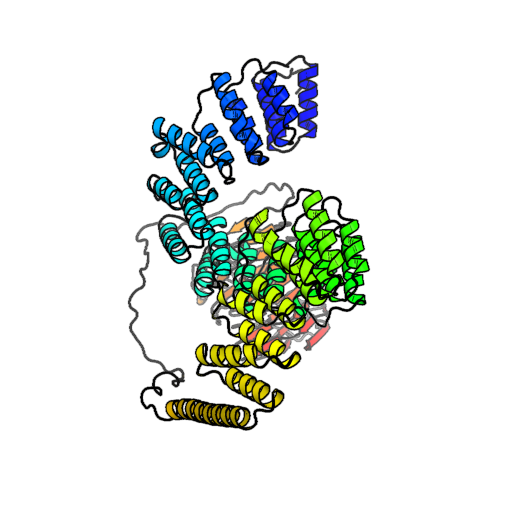9.839 -34.398 23.414 1.00 27.98 579 GLU A O 1
ATOM 4507 N N . GLY A 1 580 ? 19.773 -35.086 21.270 1.00 25.30 580 GLY A N 1
ATOM 4508 C CA . GLY A 1 580 ? 20.495 -36.341 21.443 1.00 25.30 580 GLY A CA 1
ATOM 4509 C C . GLY A 1 580 ? 20.440 -37.180 20.170 1.00 25.30 580 GLY A C 1
ATOM 4510 O O . GLY A 1 580 ? 19.372 -37.655 19.802 1.00 25.30 580 GLY A O 1
ATOM 4511 N N . ASP A 1 581 ? 21.594 -37.293 19.516 1.00 29.45 581 ASP A N 1
ATOM 4512 C CA . ASP A 1 581 ? 21.910 -38.066 18.311 1.00 29.45 581 ASP A CA 1
ATOM 4513 C C . ASP A 1 581 ? 21.183 -39.419 18.190 1.00 29.45 581 ASP A C 1
ATOM 4515 O O . ASP A 1 581 ? 21.149 -40.191 19.143 1.00 29.45 581 ASP A O 1
ATOM 4519 N N . ASP A 1 582 ? 20.663 -39.730 16.997 1.00 26.12 582 ASP A N 1
ATOM 4520 C CA . ASP A 1 582 ? 21.003 -40.966 16.278 1.00 26.12 582 ASP A CA 1
ATOM 4521 C C . ASP A 1 582 ? 20.371 -41.004 14.871 1.00 26.12 582 ASP A C 1
ATOM 4523 O O . ASP A 1 582 ? 19.359 -40.375 14.563 1.00 26.12 582 ASP A O 1
ATOM 4527 N N . GLU A 1 583 ? 21.079 -41.703 13.992 1.00 28.17 583 GLU A N 1
ATOM 4528 C CA . GLU A 1 583 ? 21.077 -41.635 12.535 1.00 28.17 583 GLU A CA 1
ATOM 4529 C C . GLU A 1 583 ? 19.858 -42.252 11.805 1.00 28.17 583 GLU A C 1
ATOM 4531 O O . GLU A 1 583 ? 19.243 -43.206 12.269 1.00 28.17 583 GLU A O 1
ATOM 4536 N N . MET A 1 584 ? 19.686 -41.795 10.548 1.00 24.36 584 MET A N 1
ATOM 4537 C CA . MET A 1 584 ? 19.062 -42.472 9.385 1.00 24.36 584 MET A CA 1
ATOM 4538 C C . MET A 1 584 ? 17.520 -42.637 9.375 1.00 24.36 584 MET A C 1
ATOM 4540 O O . MET A 1 584 ? 16.902 -42.993 10.360 1.00 24.36 584 MET A O 1
ATOM 4544 N N . GLU A 1 585 ? 16.775 -42.409 8.284 1.00 24.94 585 GLU A N 1
ATOM 4545 C CA . GLU A 1 585 ? 17.074 -42.478 6.847 1.00 24.94 585 GLU A CA 1
ATOM 4546 C C . GLU A 1 585 ? 16.387 -41.339 6.064 1.00 24.94 585 GLU A C 1
ATOM 4548 O O . GLU A 1 585 ? 15.193 -41.072 6.204 1.00 24.94 585 GLU A O 1
ATOM 4553 N N . ALA A 1 586 ? 17.142 -40.702 5.168 1.00 24.95 586 ALA A N 1
ATOM 4554 C CA . ALA A 1 586 ? 16.632 -39.734 4.207 1.00 24.95 586 ALA A CA 1
ATOM 4555 C C . ALA A 1 586 ? 16.004 -40.450 2.998 1.00 24.95 586 ALA A C 1
ATOM 4557 O O . ALA A 1 586 ? 16.707 -41.102 2.225 1.00 24.95 586 ALA A O 1
ATOM 4558 N N . PHE A 1 587 ? 14.700 -40.265 2.774 1.00 23.30 587 PHE A N 1
ATOM 4559 C CA . PHE A 1 587 ? 14.087 -40.557 1.477 1.00 23.30 587 PHE A CA 1
ATOM 4560 C C . PHE A 1 587 ? 14.199 -39.339 0.546 1.00 23.30 587 PHE A C 1
ATOM 4562 O O . PHE A 1 587 ? 13.762 -38.232 0.849 1.00 23.30 587 PHE A O 1
ATOM 4569 N N . ALA A 1 588 ? 14.854 -39.600 -0.583 1.00 24.72 588 ALA A N 1
ATOM 4570 C CA . ALA A 1 588 ? 15.340 -38.707 -1.628 1.00 24.72 588 ALA A CA 1
ATOM 4571 C C . ALA A 1 588 ? 14.423 -37.545 -2.066 1.00 24.72 588 ALA A C 1
ATOM 4573 O O . ALA A 1 588 ? 13.294 -37.742 -2.516 1.00 24.72 588 ALA A O 1
ATOM 4574 N N . MET A 1 589 ? 15.008 -36.342 -2.105 1.00 23.05 589 MET A N 1
ATOM 4575 C CA . MET A 1 589 ? 14.606 -35.277 -3.029 1.00 23.05 589 MET A CA 1
ATOM 4576 C C . MET A 1 589 ? 15.157 -35.569 -4.440 1.00 23.05 589 MET A C 1
ATOM 4578 O O . MET A 1 589 ? 16.274 -36.084 -4.551 1.00 23.05 589 MET A O 1
ATOM 4582 N N . PRO A 1 590 ? 14.445 -35.230 -5.532 1.00 23.22 590 PRO A N 1
ATOM 4583 C CA . PRO A 1 590 ? 14.974 -35.406 -6.878 1.00 23.22 590 PRO A CA 1
ATOM 4584 C C . PRO A 1 590 ? 16.132 -34.434 -7.125 1.00 23.22 590 PRO A C 1
ATOM 4586 O O . PRO A 1 590 ? 15.955 -33.215 -7.149 1.00 23.22 590 PRO A O 1
ATOM 4589 N N . SER A 1 591 ? 17.322 -34.993 -7.331 1.00 22.97 591 SER A N 1
ATOM 4590 C CA . SER A 1 591 ? 18.497 -34.291 -7.827 1.00 22.97 591 SER A CA 1
ATOM 4591 C C . SER A 1 591 ? 18.444 -34.192 -9.352 1.00 22.97 591 SER A C 1
ATOM 4593 O O . SER A 1 591 ? 18.145 -35.159 -10.055 1.00 22.97 591 SER A O 1
ATOM 4595 N N . TRP A 1 592 ? 18.761 -33.013 -9.880 1.00 23.22 592 TRP A N 1
ATOM 4596 C CA . TRP A 1 592 ? 19.058 -32.835 -11.297 1.00 23.22 592 TRP A CA 1
ATOM 4597 C C . TRP A 1 592 ? 20.566 -32.995 -11.466 1.00 23.22 592 TRP A C 1
ATOM 4599 O O . TRP A 1 592 ? 21.343 -32.175 -10.984 1.00 23.22 592 TRP A O 1
ATOM 4609 N N . ALA A 1 593 ? 20.984 -34.066 -12.136 1.00 23.36 593 ALA A N 1
ATOM 4610 C CA . ALA A 1 593 ? 22.362 -34.273 -12.556 1.00 23.36 593 ALA A CA 1
ATOM 4611 C C . ALA A 1 593 ? 22.436 -34.147 -14.081 1.00 23.36 593 ALA A C 1
ATOM 4613 O O . ALA A 1 593 ? 21.901 -34.986 -14.805 1.00 23.36 593 ALA A O 1
ATOM 4614 N N . SER A 1 594 ? 23.136 -33.125 -14.576 1.00 28.53 594 SER A N 1
ATOM 4615 C CA . SER A 1 594 ? 23.573 -33.096 -15.972 1.00 28.53 594 SER A CA 1
ATOM 4616 C C . SER A 1 594 ? 24.814 -33.978 -16.106 1.00 28.53 594 SER A C 1
ATOM 4618 O O . SER A 1 594 ? 25.916 -33.601 -15.706 1.00 28.53 594 SER A O 1
ATOM 4620 N N . ARG A 1 595 ? 24.640 -35.190 -16.640 1.00 27.70 595 ARG A N 1
ATOM 4621 C CA . ARG A 1 595 ? 25.750 -35.983 -17.177 1.00 27.70 595 ARG A CA 1
ATOM 4622 C C . ARG A 1 595 ? 25.934 -35.561 -18.636 1.00 27.70 595 ARG A C 1
ATOM 4624 O O . ARG A 1 595 ? 25.131 -35.941 -19.479 1.00 27.70 595 ARG A O 1
ATOM 4631 N N . ASN A 1 596 ? 27.010 -34.812 -18.892 1.00 32.25 596 ASN A N 1
ATOM 4632 C CA . ASN A 1 596 ? 27.536 -34.372 -20.199 1.00 32.25 596 ASN A CA 1
ATOM 4633 C C . ASN A 1 596 ? 27.058 -33.006 -20.740 1.00 32.25 596 ASN A C 1
ATOM 4635 O O . ASN A 1 596 ? 26.525 -32.922 -21.843 1.00 32.25 596 ASN A O 1
ATOM 4639 N N . GLY A 1 597 ? 27.381 -31.917 -20.035 1.00 24.67 597 GLY A N 1
ATOM 4640 C CA . GLY A 1 597 ? 27.448 -30.564 -20.606 1.00 24.67 597 GLY A CA 1
ATOM 4641 C C . GLY A 1 597 ? 28.679 -29.837 -20.061 1.00 24.67 597 GLY A C 1
ATOM 4642 O O . GLY A 1 597 ? 28.900 -29.849 -18.855 1.00 24.67 597 GLY A O 1
ATOM 4643 N N . GLY A 1 598 ? 29.534 -29.309 -20.939 1.00 24.23 598 GLY A N 1
ATOM 4644 C CA . GLY A 1 598 ? 30.871 -28.808 -20.602 1.00 24.23 598 GLY A CA 1
ATOM 4645 C C . GLY A 1 598 ? 30.901 -27.666 -19.580 1.00 24.23 598 GLY A C 1
ATOM 4646 O O . GLY A 1 598 ? 29.959 -26.889 -19.456 1.00 24.23 598 GLY A O 1
ATOM 4647 N N . LYS A 1 599 ? 32.037 -27.557 -18.877 1.00 24.75 599 LYS A N 1
ATOM 4648 C CA . LYS A 1 599 ? 32.422 -26.379 -18.091 1.00 24.75 599 LYS A CA 1
ATOM 4649 C C . LYS A 1 599 ? 32.215 -25.122 -18.940 1.00 24.75 599 LYS A C 1
ATOM 4651 O O . LYS A 1 599 ? 32.850 -24.994 -19.986 1.00 24.75 599 LYS A O 1
ATOM 4656 N N . VAL A 1 600 ? 31.394 -24.185 -18.475 1.00 22.67 600 VAL A N 1
ATOM 4657 C CA . VAL A 1 600 ? 31.464 -22.810 -18.970 1.00 22.67 600 VAL A CA 1
ATOM 4658 C C . VAL A 1 600 ? 32.658 -22.165 -18.272 1.00 22.67 600 VAL A C 1
ATOM 4660 O O . VAL A 1 600 ? 32.576 -21.727 -17.130 1.00 22.67 600 VAL A O 1
ATOM 4663 N N . LEU A 1 601 ? 33.803 -22.184 -18.953 1.00 23.84 601 LEU A N 1
ATOM 4664 C CA . LEU A 1 601 ? 34.875 -21.227 -18.710 1.00 23.84 601 LEU A CA 1
ATOM 4665 C C . LEU A 1 601 ? 34.367 -19.881 -19.225 1.00 23.84 601 LEU A C 1
ATOM 4667 O O . LEU A 1 601 ? 34.280 -19.682 -20.435 1.00 23.84 601 LEU A O 1
ATOM 4671 N N . VAL A 1 602 ? 34.013 -18.972 -18.320 1.00 22.67 602 VAL A N 1
ATOM 4672 C CA . VAL A 1 602 ? 33.834 -17.570 -18.692 1.00 22.67 602 VAL A CA 1
ATOM 4673 C C . VAL A 1 602 ? 35.219 -16.929 -18.624 1.00 22.67 602 VAL A C 1
ATOM 4675 O O . VAL A 1 602 ? 35.680 -16.543 -17.556 1.00 22.67 602 VAL A O 1
ATOM 4678 N N . ASN A 1 603 ? 35.919 -16.891 -19.758 1.00 23.19 603 ASN A N 1
ATOM 4679 C CA . ASN A 1 603 ? 37.064 -16.003 -19.927 1.00 23.19 603 ASN A CA 1
ATOM 4680 C C . ASN A 1 603 ? 36.512 -14.669 -20.446 1.00 23.19 603 ASN A C 1
ATOM 4682 O O . ASN A 1 603 ? 35.983 -14.635 -21.558 1.00 23.19 603 ASN A O 1
ATOM 4686 N N . VAL A 1 604 ? 36.581 -13.603 -19.647 1.00 26.17 604 VAL A N 1
ATOM 4687 C CA . VAL A 1 604 ? 36.214 -12.250 -20.095 1.00 26.17 604 VAL A CA 1
ATOM 4688 C C . VAL A 1 604 ? 37.461 -11.383 -20.080 1.00 26.17 604 VAL A C 1
ATOM 4690 O O . VAL A 1 604 ? 37.760 -10.698 -19.106 1.00 26.17 604 VAL A O 1
ATOM 4693 N N . ASP A 1 605 ? 38.190 -11.413 -21.190 1.00 23.14 605 ASP A N 1
ATOM 4694 C CA . ASP A 1 605 ? 39.225 -10.430 -21.471 1.00 23.14 605 ASP A CA 1
ATOM 4695 C C . ASP A 1 605 ? 38.535 -9.144 -21.971 1.00 23.14 605 ASP A C 1
ATOM 4697 O O . ASP A 1 605 ? 38.140 -9.039 -23.131 1.00 23.14 605 ASP A O 1
ATOM 4701 N N . SER A 1 606 ? 38.406 -8.166 -21.068 1.00 25.89 606 SER A N 1
ATOM 4702 C CA . SER A 1 606 ? 37.974 -6.764 -21.253 1.00 25.89 606 SER A CA 1
ATOM 4703 C C . SER A 1 606 ? 36.470 -6.446 -21.394 1.00 25.89 606 SER A C 1
ATOM 4705 O O . SER A 1 606 ? 35.794 -6.863 -22.329 1.00 25.89 606 SER A O 1
ATOM 4707 N N . PHE A 1 607 ? 35.982 -5.571 -20.502 1.00 29.36 607 PHE A N 1
ATOM 4708 C CA . PHE A 1 607 ? 34.853 -4.676 -20.770 1.00 29.36 607 PHE A CA 1
ATOM 4709 C C . PHE A 1 607 ? 35.414 -3.315 -21.193 1.00 29.36 607 PHE A C 1
ATOM 4711 O O . PHE A 1 607 ? 36.007 -2.593 -20.393 1.00 29.36 607 PHE A O 1
ATOM 4718 N N . GLY A 1 608 ? 35.247 -2.969 -22.468 1.00 26.55 608 GLY A N 1
ATOM 4719 C CA . GLY A 1 608 ? 35.432 -1.604 -22.944 1.00 26.55 608 GLY A CA 1
ATOM 4720 C C . GLY A 1 608 ? 34.164 -0.796 -22.691 1.00 26.55 608 GLY A C 1
ATOM 4721 O O . GLY A 1 608 ? 33.287 -0.771 -23.549 1.00 26.55 608 GLY A O 1
ATOM 4722 N N . ALA A 1 609 ? 34.068 -0.138 -21.537 1.00 29.64 609 ALA A N 1
ATOM 4723 C CA . ALA A 1 609 ? 33.090 0.923 -21.318 1.00 29.64 609 ALA A CA 1
ATOM 4724 C C . ALA A 1 609 ? 33.671 2.247 -21.846 1.00 29.64 609 ALA A C 1
ATOM 4726 O O . ALA A 1 609 ? 34.681 2.741 -21.342 1.00 29.64 609 ALA A O 1
ATOM 4727 N N . ILE A 1 610 ? 33.057 2.815 -22.887 1.00 28.36 610 ILE A N 1
ATOM 4728 C CA . ILE A 1 610 ? 33.218 4.235 -23.224 1.00 28.36 610 ILE A CA 1
ATOM 4729 C C . ILE A 1 610 ? 32.111 4.952 -22.453 1.00 28.36 610 ILE A C 1
ATOM 4731 O O . ILE A 1 610 ? 30.946 4.819 -22.807 1.00 28.36 610 ILE A O 1
ATOM 4735 N N . GLY A 1 611 ? 32.490 5.640 -21.375 1.00 29.27 611 GLY A N 1
ATOM 4736 C CA . GLY A 1 611 ? 31.554 6.247 -20.431 1.00 29.27 611 GLY A CA 1
ATOM 4737 C C . GLY A 1 611 ? 30.727 7.396 -21.012 1.00 29.27 611 GLY A C 1
ATOM 4738 O O . GLY A 1 611 ? 31.254 8.263 -21.715 1.00 29.27 611 GLY A O 1
ATOM 4739 N N . ASP A 1 612 ? 29.447 7.426 -20.645 1.00 35.72 612 ASP A N 1
ATOM 4740 C CA . ASP A 1 612 ? 28.503 8.532 -20.854 1.00 35.72 612 ASP A CA 1
ATOM 4741 C C . ASP A 1 612 ? 28.209 9.332 -19.559 1.00 35.72 612 ASP A C 1
ATOM 4743 O O . ASP A 1 612 ? 27.411 10.267 -19.564 1.00 35.72 612 ASP A O 1
ATOM 4747 N N . ALA A 1 613 ? 28.927 9.027 -18.470 1.00 34.09 613 ALA A N 1
ATOM 4748 C CA . ALA A 1 613 ? 28.870 9.708 -17.172 1.00 34.09 613 ALA A CA 1
ATOM 4749 C C . ALA A 1 613 ? 27.518 9.629 -16.427 1.00 34.09 613 ALA A C 1
ATOM 4751 O O . ALA A 1 613 ? 27.269 10.446 -15.534 1.00 34.09 613 ALA A O 1
ATOM 4752 N N . ILE A 1 614 ? 26.683 8.625 -16.712 1.00 38.28 614 ILE A N 1
ATOM 4753 C CA . ILE A 1 614 ? 25.506 8.272 -15.903 1.00 38.28 614 ILE A CA 1
ATOM 4754 C C . ILE A 1 614 ? 25.635 6.782 -15.539 1.00 38.28 614 ILE A C 1
ATOM 4756 O O . ILE A 1 614 ? 25.943 5.967 -16.388 1.00 38.28 614 ILE A O 1
ATOM 4760 N N . SER A 1 615 ? 25.514 6.444 -14.252 1.00 37.31 615 SER A N 1
ATOM 4761 C CA . SER A 1 615 ? 25.898 5.148 -13.658 1.00 37.31 615 SER A CA 1
ATOM 4762 C C . SER A 1 615 ? 25.500 3.900 -14.468 1.00 37.31 615 SER A C 1
ATOM 4764 O O . SER A 1 615 ? 24.313 3.595 -14.566 1.00 37.31 615 SER A O 1
ATOM 4766 N N . ASP A 1 616 ? 26.492 3.139 -14.935 1.00 40.56 616 ASP A N 1
ATOM 4767 C CA . ASP A 1 616 ? 26.307 1.803 -15.508 1.00 40.56 616 ASP A CA 1
ATOM 4768 C C . ASP A 1 616 ? 26.146 0.758 -14.383 1.00 40.56 616 ASP A C 1
ATOM 4770 O O . ASP A 1 616 ? 27.048 0.567 -13.559 1.00 40.56 616 ASP A O 1
ATOM 4774 N N . ASP A 1 617 ? 25.007 0.059 -14.337 1.00 44.47 617 ASP A N 1
ATOM 4775 C CA . ASP A 1 617 ? 24.803 -1.086 -13.440 1.00 44.47 617 ASP A CA 1
ATOM 4776 C C . ASP A 1 617 ? 25.451 -2.340 -14.048 1.00 44.47 617 ASP A C 1
ATOM 4778 O O . ASP A 1 617 ? 25.099 -2.766 -15.149 1.00 44.47 617 ASP A O 1
ATOM 4782 N N . THR A 1 618 ? 26.402 -2.957 -13.338 1.00 45.69 618 THR A N 1
ATOM 4783 C CA . THR A 1 618 ? 27.054 -4.202 -13.783 1.00 45.69 618 THR A CA 1
ATOM 4784 C C . THR A 1 618 ? 26.646 -5.359 -12.872 1.00 45.69 618 THR A C 1
ATOM 4786 O O . THR A 1 618 ? 27.016 -5.402 -11.697 1.00 45.69 618 THR A O 1
ATOM 4789 N N . GLN A 1 619 ? 25.890 -6.314 -13.423 1.00 45.84 619 GLN A N 1
ATOM 4790 C CA . GLN A 1 619 ? 25.417 -7.509 -12.717 1.00 45.84 619 GLN A CA 1
ATOM 4791 C C . GLN A 1 619 ? 26.332 -8.711 -12.987 1.00 45.84 619 GLN A C 1
ATOM 4793 O O . GLN A 1 619 ? 26.650 -9.018 -14.137 1.00 45.84 619 GLN A O 1
ATOM 4798 N N . ILE A 1 620 ? 26.726 -9.419 -11.927 1.00 48.34 620 ILE A N 1
ATOM 4799 C CA . ILE A 1 620 ? 27.476 -10.678 -11.990 1.00 48.34 620 ILE A CA 1
ATOM 4800 C C . ILE A 1 620 ? 26.622 -11.775 -11.347 1.00 48.34 620 ILE A C 1
ATOM 4802 O O . ILE A 1 620 ? 26.492 -11.818 -10.132 1.00 48.34 620 ILE A O 1
ATOM 4806 N N . ASP A 1 621 ? 26.055 -12.690 -12.129 1.00 42.66 621 ASP A N 1
ATOM 4807 C CA . ASP A 1 621 ? 25.258 -13.797 -11.583 1.00 42.66 621 ASP A CA 1
ATOM 4808 C C . ASP A 1 621 ? 26.136 -15.004 -11.206 1.00 42.66 621 ASP A C 1
ATOM 4810 O O . ASP A 1 621 ? 26.856 -15.549 -12.045 1.00 42.66 621 ASP A O 1
ATOM 4814 N N . GLY A 1 622 ? 26.029 -15.472 -9.955 1.00 46.00 622 GLY A N 1
ATOM 4815 C CA . GLY A 1 622 ? 26.576 -16.760 -9.504 1.00 46.00 622 GLY A CA 1
ATOM 4816 C C . GLY A 1 622 ? 27.481 -16.693 -8.274 1.00 46.00 622 GLY A C 1
ATOM 4817 O O . GLY A 1 622 ? 27.829 -15.617 -7.807 1.00 46.00 622 GLY A O 1
ATOM 4818 N N . MET A 1 623 ? 27.850 -17.873 -7.761 1.00 54.06 623 MET A N 1
ATOM 4819 C CA . MET A 1 623 ? 28.727 -18.043 -6.605 1.00 54.06 623 MET A CA 1
ATOM 4820 C C . MET A 1 623 ? 30.177 -18.264 -7.006 1.00 54.06 623 MET A C 1
ATOM 4822 O O . MET A 1 623 ? 30.496 -19.222 -7.706 1.00 54.06 623 MET A O 1
ATOM 4826 N N . ILE A 1 624 ? 31.066 -17.406 -6.527 1.00 59.22 624 ILE A N 1
ATOM 4827 C CA . ILE A 1 624 ? 32.499 -17.516 -6.762 1.00 59.22 624 ILE A CA 1
ATOM 4828 C C . ILE A 1 624 ? 33.115 -18.310 -5.613 1.00 59.22 624 ILE A C 1
ATOM 4830 O O . ILE A 1 624 ? 33.196 -17.868 -4.462 1.00 59.22 624 ILE A O 1
ATOM 4834 N N . VAL A 1 625 ? 33.530 -19.517 -5.980 1.00 62.88 625 VAL A N 1
ATOM 4835 C CA . VAL A 1 625 ? 34.159 -20.515 -5.120 1.00 62.88 625 VAL A CA 1
ATOM 4836 C C . VAL A 1 625 ? 35.518 -20.843 -5.701 1.00 62.88 625 VAL A C 1
ATOM 4838 O O . VAL A 1 625 ? 35.631 -21.020 -6.919 1.00 62.88 625 VAL A O 1
ATOM 4841 N N . ALA A 1 626 ? 36.546 -20.945 -4.858 1.00 63.94 626 ALA A N 1
ATOM 4842 C CA . ALA A 1 626 ? 37.857 -21.322 -5.374 1.00 63.94 626 ALA A CA 1
ATOM 4843 C C . ALA A 1 626 ? 37.817 -22.715 -5.981 1.00 63.94 626 ALA A C 1
ATOM 4845 O O . ALA A 1 626 ? 37.236 -23.627 -5.394 1.00 63.94 626 ALA A O 1
ATOM 4846 N N . PRO A 1 627 ? 38.474 -22.902 -7.137 1.00 56.84 627 PRO A N 1
ATOM 4847 C CA . PRO A 1 627 ? 38.535 -24.202 -7.787 1.00 56.84 627 PRO A CA 1
ATOM 4848 C C . PRO A 1 627 ? 39.444 -25.204 -7.051 1.00 56.84 627 PRO A C 1
ATOM 4850 O O . PRO A 1 627 ? 39.466 -26.372 -7.429 1.00 56.84 627 PRO A O 1
ATOM 4853 N N . GLU A 1 628 ? 40.205 -24.768 -6.038 1.00 61.62 628 GLU A N 1
ATOM 4854 C CA . GLU A 1 628 ? 41.225 -25.551 -5.327 1.00 61.62 628 GLU A CA 1
ATOM 4855 C C . GLU A 1 628 ? 41.065 -25.423 -3.799 1.00 61.62 628 GLU A C 1
ATOM 4857 O O . GLU A 1 628 ? 40.743 -24.348 -3.295 1.00 61.62 628 GLU A O 1
ATOM 4862 N N . GLU A 1 629 ? 41.346 -26.506 -3.065 1.00 67.44 629 GLU A N 1
ATOM 4863 C CA . GLU A 1 629 ? 41.309 -26.562 -1.594 1.00 67.44 629 GLU A CA 1
ATOM 4864 C C . GLU A 1 629 ? 42.232 -25.506 -0.938 1.00 67.44 629 GLU A C 1
ATOM 4866 O O . GLU A 1 629 ? 43.426 -25.485 -1.261 1.00 67.44 629 GLU A O 1
ATOM 4871 N N . PRO A 1 630 ? 41.747 -24.696 0.033 1.00 66.88 630 PRO A N 1
ATOM 4872 C CA . PRO A 1 630 ? 42.512 -23.612 0.672 1.00 66.88 630 PRO A CA 1
ATOM 4873 C C . PRO A 1 630 ? 43.882 -23.992 1.233 1.00 66.88 630 PRO A C 1
ATOM 4875 O O . PRO A 1 630 ? 44.813 -23.191 1.232 1.00 66.88 630 PRO A O 1
ATOM 4878 N N . LYS A 1 631 ? 44.028 -25.240 1.685 1.00 66.56 631 LYS A N 1
ATOM 4879 C CA . LYS A 1 631 ? 45.264 -25.766 2.286 1.00 66.56 631 LYS A CA 1
ATOM 4880 C C . LYS A 1 631 ? 46.420 -25.909 1.293 1.00 66.56 631 LYS A C 1
ATOM 4882 O O . LYS A 1 631 ? 47.560 -26.051 1.719 1.00 66.56 631 LYS A O 1
ATOM 4887 N N . ASN A 1 632 ? 46.127 -25.891 -0.007 1.00 69.81 632 ASN A N 1
ATOM 4888 C CA . ASN A 1 632 ? 47.108 -26.083 -1.075 1.00 69.81 632 ASN A CA 1
ATOM 4889 C C . ASN A 1 632 ? 47.543 -24.765 -1.737 1.00 69.81 632 ASN A C 1
ATOM 4891 O O . ASN A 1 632 ? 48.280 -24.802 -2.721 1.00 69.81 632 ASN A O 1
ATOM 4895 N N . TRP A 1 633 ? 47.067 -23.613 -1.259 1.00 68.00 633 TRP A N 1
ATOM 4896 C CA . TRP A 1 633 ? 47.372 -22.329 -1.885 1.00 68.00 633 TRP A CA 1
ATOM 4897 C C . TRP A 1 633 ? 48.792 -21.848 -1.594 1.00 68.00 633 TRP A C 1
ATOM 4899 O O . TRP A 1 633 ? 49.296 -21.969 -0.479 1.00 68.00 633 TRP A O 1
ATOM 4909 N N . ASP A 1 634 ? 49.407 -21.242 -2.608 1.00 67.38 634 ASP A N 1
ATOM 4910 C CA . ASP A 1 634 ? 50.692 -20.563 -2.478 1.00 67.38 634 ASP A CA 1
ATOM 4911 C C . ASP A 1 634 ? 50.476 -19.171 -1.847 1.00 67.38 634 ASP A C 1
ATOM 4913 O O . ASP A 1 634 ? 49.754 -18.346 -2.423 1.00 67.38 634 ASP A O 1
ATOM 4917 N N . PRO A 1 635 ? 51.053 -18.875 -0.671 1.00 59.38 635 PRO A N 1
ATOM 4918 C CA . PRO A 1 635 ? 50.873 -17.587 -0.012 1.00 59.38 635 PRO A CA 1
ATOM 4919 C C . PRO A 1 635 ? 51.469 -16.413 -0.801 1.00 59.38 635 PRO A C 1
ATOM 4921 O O . PRO A 1 635 ? 51.041 -15.285 -0.567 1.00 59.38 635 PRO A O 1
ATOM 4924 N N . ASP A 1 636 ? 52.376 -16.647 -1.753 1.00 57.91 636 ASP A N 1
ATOM 4925 C CA . ASP A 1 636 ? 53.072 -15.594 -2.504 1.00 57.91 636 ASP A CA 1
ATOM 4926 C C . ASP A 1 636 ? 52.406 -15.246 -3.851 1.00 57.91 636 ASP A C 1
ATOM 4928 O O . ASP A 1 636 ? 52.810 -14.291 -4.521 1.00 57.91 636 ASP A O 1
ATOM 4932 N N . LEU A 1 637 ? 51.362 -15.976 -4.260 1.00 57.72 637 LEU A N 1
ATOM 4933 C CA . LEU A 1 637 ? 50.699 -15.799 -5.558 1.00 57.72 637 LEU A CA 1
ATOM 4934 C C . LEU A 1 637 ? 49.241 -15.327 -5.402 1.00 57.72 637 LEU A C 1
ATOM 4936 O O . LEU A 1 637 ? 48.346 -16.163 -5.268 1.00 57.72 637 LEU A O 1
ATOM 4940 N N . PRO A 1 638 ? 48.951 -14.011 -5.462 1.00 56.66 638 PRO A N 1
ATOM 4941 C CA . PRO A 1 638 ? 47.580 -13.513 -5.379 1.00 56.66 638 PRO A CA 1
ATOM 4942 C C . PRO A 1 638 ? 46.771 -13.898 -6.625 1.00 56.66 638 PRO A C 1
ATOM 4944 O O . PRO A 1 638 ? 47.227 -13.723 -7.757 1.00 56.66 638 PRO A O 1
ATOM 4947 N N . ARG A 1 639 ? 45.527 -14.352 -6.431 1.00 59.97 639 ARG A N 1
ATOM 4948 C CA . ARG A 1 639 ? 44.552 -14.529 -7.518 1.00 59.97 639 ARG A CA 1
ATOM 4949 C C . ARG A 1 639 ? 43.420 -13.519 -7.356 1.00 59.97 639 ARG A C 1
ATOM 4951 O O . ARG A 1 639 ? 42.571 -13.677 -6.487 1.00 59.97 639 ARG A O 1
ATOM 4958 N N . ILE A 1 640 ? 43.392 -12.510 -8.225 1.00 58.53 640 ILE A N 1
ATOM 4959 C CA . ILE A 1 640 ? 42.262 -11.579 -8.365 1.00 58.53 640 ILE A CA 1
ATOM 4960 C C . ILE A 1 640 ? 41.290 -12.182 -9.374 1.00 58.53 640 ILE A C 1
ATOM 4962 O O . ILE A 1 640 ? 41.705 -12.507 -10.485 1.00 58.53 640 ILE A O 1
ATOM 4966 N N . TRP A 1 641 ? 40.027 -12.380 -8.990 1.00 64.88 641 TRP A N 1
ATOM 4967 C CA . TRP A 1 641 ? 39.047 -13.020 -9.879 1.00 64.88 641 TRP A CA 1
ATOM 4968 C C . TRP A 1 641 ? 38.125 -11.985 -10.514 1.00 64.88 641 TRP A C 1
ATOM 4970 O O . TRP A 1 641 ? 37.749 -12.139 -11.670 1.00 64.88 641 TRP A O 1
ATOM 4980 N N . LEU A 1 642 ? 37.829 -10.899 -9.794 1.00 67.38 642 LEU A N 1
ATOM 4981 C CA . LEU A 1 642 ? 37.176 -9.708 -10.325 1.00 67.38 642 LEU A CA 1
ATOM 4982 C C . LEU A 1 642 ? 37.922 -8.460 -9.847 1.00 67.38 642 LEU A C 1
ATOM 4984 O O . LEU A 1 642 ? 38.048 -8.221 -8.646 1.00 67.38 642 LEU A O 1
ATOM 4988 N N . GLY A 1 643 ? 38.431 -7.672 -10.792 1.00 55.41 643 GLY A N 1
ATOM 4989 C CA . GLY A 1 643 ? 39.147 -6.428 -10.522 1.00 55.41 643 GLY A CA 1
ATOM 4990 C C . GLY A 1 643 ? 38.453 -5.245 -11.181 1.00 55.41 643 GLY A C 1
ATOM 4991 O O . GLY A 1 643 ? 38.276 -5.229 -12.397 1.00 55.41 643 GLY A O 1
ATOM 4992 N N . PHE A 1 644 ? 38.094 -4.250 -10.378 1.00 70.75 644 PHE A N 1
ATOM 4993 C CA . PHE A 1 644 ? 37.487 -3.002 -10.817 1.00 70.75 644 PHE A CA 1
ATOM 4994 C C . PHE A 1 644 ? 38.419 -1.845 -10.474 1.00 70.75 644 PHE A C 1
ATOM 4996 O O . PHE A 1 644 ? 38.797 -1.677 -9.316 1.00 70.75 644 PHE A O 1
ATOM 5003 N N . SER A 1 645 ? 38.790 -1.046 -11.473 1.00 65.75 645 SER A N 1
ATOM 5004 C CA . SER A 1 645 ? 39.691 0.093 -11.292 1.00 65.75 645 SER A CA 1
ATOM 5005 C C . SER A 1 645 ? 39.205 1.323 -12.042 1.00 65.75 645 SER A C 1
ATOM 5007 O O . SER A 1 645 ? 38.713 1.184 -13.162 1.00 65.75 645 SER A O 1
ATOM 5009 N N . ASN A 1 646 ? 39.412 2.513 -11.474 1.00 59.09 646 ASN A N 1
ATOM 5010 C CA . ASN A 1 646 ? 39.035 3.798 -12.078 1.00 59.09 646 ASN A CA 1
ATOM 5011 C C . ASN A 1 646 ? 37.527 3.934 -12.365 1.00 59.09 646 ASN A C 1
ATOM 5013 O O . ASN A 1 646 ? 37.135 4.589 -13.331 1.00 59.09 646 ASN A O 1
ATOM 5017 N N . LEU A 1 647 ? 36.676 3.317 -11.538 1.00 62.94 647 LEU A N 1
ATOM 5018 C CA . LEU A 1 647 ? 35.223 3.400 -11.685 1.00 62.94 647 LEU A CA 1
ATOM 5019 C C . LEU A 1 647 ? 34.640 4.585 -10.914 1.00 62.94 647 LEU A C 1
ATOM 5021 O O . LEU A 1 647 ? 35.104 4.923 -9.823 1.00 62.94 647 LEU A O 1
ATOM 5025 N N . THR A 1 648 ? 33.570 5.173 -11.454 1.00 63.09 648 THR A N 1
ATOM 5026 C CA . THR A 1 648 ? 32.768 6.186 -10.756 1.00 63.09 648 THR A CA 1
ATOM 5027 C C . THR A 1 648 ? 31.283 5.857 -10.836 1.00 63.09 648 THR A C 1
ATOM 5029 O O . THR A 1 648 ? 30.754 5.658 -11.922 1.00 63.09 648 THR A O 1
ATOM 5032 N N . GLY A 1 649 ? 30.615 5.783 -9.682 1.00 58.09 649 GLY A N 1
ATOM 5033 C CA . GLY A 1 649 ? 29.157 5.629 -9.611 1.00 58.09 649 GLY A CA 1
ATOM 5034 C C . GLY A 1 649 ? 28.610 4.251 -9.996 1.00 58.09 649 GLY A C 1
ATOM 5035 O O . GLY A 1 649 ? 27.459 4.169 -10.405 1.00 58.09 649 GLY A O 1
ATOM 5036 N N . VAL A 1 650 ? 29.402 3.183 -9.872 1.00 58.81 650 VAL A N 1
ATOM 5037 C CA . VAL A 1 650 ? 29.009 1.825 -10.288 1.00 58.81 650 VAL A CA 1
ATOM 5038 C C . VAL A 1 650 ? 28.395 1.033 -9.132 1.00 58.81 650 VAL A C 1
ATOM 5040 O O . VAL A 1 650 ? 28.902 1.047 -8.003 1.00 58.81 650 VAL A O 1
ATOM 5043 N N . ASN A 1 651 ? 27.320 0.302 -9.432 1.00 50.12 651 ASN A N 1
ATOM 5044 C CA . ASN A 1 651 ? 26.741 -0.697 -8.540 1.00 50.12 651 ASN A CA 1
ATOM 5045 C C . ASN A 1 651 ? 27.208 -2.093 -8.964 1.00 50.12 651 ASN A C 1
ATOM 5047 O O . ASN A 1 651 ? 27.008 -2.496 -10.109 1.00 50.12 651 ASN A O 1
ATOM 5051 N N . LEU A 1 652 ? 27.813 -2.831 -8.035 1.00 55.00 652 LEU A N 1
ATOM 5052 C CA . LEU A 1 652 ? 28.267 -4.202 -8.245 1.00 55.00 652 LEU A CA 1
ATOM 5053 C C . LEU A 1 652 ? 27.428 -5.147 -7.390 1.00 55.00 652 LEU A C 1
ATOM 5055 O O . LEU A 1 652 ? 27.410 -5.058 -6.159 1.00 55.00 652 LEU A O 1
ATOM 5059 N N . GLN A 1 653 ? 26.742 -6.071 -8.049 1.00 46.59 653 GLN A N 1
ATOM 5060 C CA . GLN A 1 653 ? 25.969 -7.128 -7.405 1.00 46.59 653 GLN A CA 1
ATOM 5061 C C . GLN A 1 653 ? 26.405 -8.465 -7.987 1.00 46.59 653 GLN A C 1
ATOM 5063 O O . GLN A 1 653 ? 26.621 -8.577 -9.192 1.00 46.59 653 GLN A O 1
ATOM 5068 N N . GLY A 1 654 ? 26.580 -9.463 -7.131 1.00 39.31 654 GLY A N 1
ATOM 5069 C CA . GLY A 1 654 ? 27.030 -10.789 -7.535 1.00 39.31 654 GLY A CA 1
ATOM 5070 C C . GLY A 1 654 ? 27.548 -11.580 -6.365 1.00 39.31 654 GLY A C 1
ATOM 5071 O O . GLY A 1 654 ? 27.047 -11.391 -5.270 1.00 39.31 654 GLY A O 1
ATOM 5072 N N . SER A 1 655 ? 28.534 -12.456 -6.525 1.00 34.78 655 SER A N 1
ATOM 5073 C CA . SER A 1 655 ? 29.040 -13.209 -5.381 1.00 34.78 655 SER A CA 1
ATOM 5074 C C . SER A 1 655 ? 30.461 -13.686 -5.670 1.00 34.78 655 SER A C 1
ATOM 5076 O O . SER A 1 655 ? 30.596 -14.670 -6.372 1.00 34.78 655 SER A O 1
ATOM 5078 N N . GLY A 1 656 ? 31.504 -12.970 -5.178 1.00 48.84 656 GLY A N 1
ATOM 5079 C CA . GLY A 1 656 ? 32.906 -13.431 -5.227 1.00 48.84 656 GLY A CA 1
ATOM 5080 C C . GLY A 1 656 ? 34.092 -12.537 -4.907 1.00 48.84 656 GLY A C 1
ATOM 5081 O O . GLY A 1 656 ? 33.913 -11.458 -4.370 1.00 48.84 656 GLY A O 1
ATOM 5082 N N . ALA A 1 65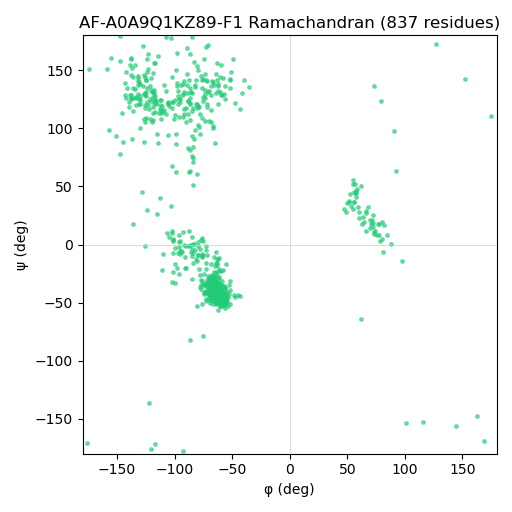7 ? 35.305 -13.034 -5.216 1.00 65.94 657 ALA A N 1
ATOM 5083 C CA . ALA A 1 657 ? 36.593 -12.424 -4.868 1.00 65.94 657 ALA A CA 1
ATOM 5084 C C . ALA A 1 657 ? 36.825 -11.121 -5.646 1.00 65.94 657 ALA A C 1
ATOM 5086 O O . ALA A 1 657 ? 37.081 -11.153 -6.854 1.00 65.94 657 ALA A O 1
ATOM 5087 N N . VAL A 1 658 ? 36.692 -9.985 -4.958 1.00 76.12 658 VAL A N 1
ATOM 5088 C CA . VAL A 1 658 ? 36.516 -8.669 -5.589 1.00 76.12 658 VAL A CA 1
ATOM 5089 C C . VAL A 1 658 ? 37.553 -7.676 -5.086 1.00 76.12 658 VAL A C 1
ATOM 5091 O O . VAL A 1 658 ? 37.704 -7.472 -3.882 1.00 76.12 658 VAL A O 1
ATOM 5094 N N . THR A 1 659 ? 38.205 -6.998 -6.025 1.00 82.25 659 THR A N 1
ATOM 5095 C CA . THR A 1 659 ? 39.063 -5.842 -5.760 1.00 82.25 659 THR A CA 1
ATOM 5096 C C . THR A 1 659 ? 38.432 -4.591 -6.358 1.00 82.25 659 THR A C 1
ATOM 5098 O O . THR A 1 659 ? 38.177 -4.546 -7.561 1.00 82.25 659 THR A O 1
ATOM 5101 N N . ILE A 1 660 ? 38.215 -3.570 -5.530 1.00 81.25 660 ILE A N 1
ATOM 5102 C CA . ILE A 1 660 ? 37.894 -2.202 -5.951 1.00 81.25 660 ILE A CA 1
ATOM 5103 C C . ILE A 1 660 ? 39.133 -1.355 -5.695 1.00 81.25 660 ILE A C 1
ATOM 5105 O O . ILE A 1 660 ? 39.488 -1.126 -4.539 1.00 81.25 660 ILE A O 1
ATOM 5109 N N . ASP A 1 661 ? 39.769 -0.880 -6.759 1.00 82.50 661 ASP A N 1
ATOM 5110 C CA . ASP A 1 661 ? 40.926 0.007 -6.680 1.00 82.50 661 ASP A CA 1
ATOM 5111 C C . ASP A 1 661 ? 40.645 1.363 -7.337 1.00 82.50 661 ASP A C 1
ATOM 5113 O O . ASP A 1 661 ? 39.910 1.447 -8.321 1.00 82.50 661 ASP A O 1
ATOM 5117 N N . SER A 1 662 ? 41.235 2.441 -6.821 1.00 81.69 662 SER A N 1
ATOM 5118 C CA . SER A 1 662 ? 41.238 3.762 -7.474 1.00 81.69 662 SER A CA 1
ATOM 5119 C C . SER A 1 662 ? 39.847 4.247 -7.934 1.00 81.69 662 SER A C 1
ATOM 5121 O O . SER A 1 662 ? 39.712 4.836 -9.005 1.00 81.69 662 SER A O 1
ATOM 5123 N N . SER A 1 663 ? 38.786 3.947 -7.176 1.00 78.69 663 SER A N 1
ATOM 5124 C CA . SER A 1 663 ? 37.387 4.133 -7.601 1.00 78.69 663 SER A CA 1
ATOM 5125 C C . SER A 1 663 ? 36.592 5.008 -6.632 1.00 78.69 663 SER A C 1
ATOM 5127 O O . SER A 1 663 ? 36.967 5.165 -5.467 1.00 78.69 663 SER A O 1
ATOM 5129 N N . SER A 1 664 ? 35.474 5.584 -7.088 1.00 81.81 664 SER A N 1
ATOM 5130 C CA . SER A 1 664 ? 34.613 6.405 -6.233 1.00 81.81 664 SER A CA 1
ATOM 5131 C C . SER A 1 664 ? 33.112 6.180 -6.408 1.00 81.81 664 SER A C 1
ATOM 5133 O O . SER A 1 664 ? 32.625 5.904 -7.500 1.00 81.81 664 SER A O 1
ATOM 5135 N N . GLY A 1 665 ? 32.354 6.301 -5.316 1.00 71.69 665 GLY A N 1
ATOM 5136 C CA . GLY A 1 665 ? 30.893 6.180 -5.347 1.00 71.69 665 GLY A CA 1
ATOM 5137 C C . GLY A 1 665 ? 30.408 4.763 -5.659 1.00 71.69 665 GLY A C 1
ATOM 5138 O O . GLY A 1 665 ? 29.377 4.601 -6.306 1.00 71.69 665 GLY A O 1
ATOM 5139 N N . ILE A 1 666 ? 31.163 3.748 -5.232 1.00 78.00 666 ILE A N 1
ATOM 5140 C CA . ILE A 1 666 ? 30.872 2.341 -5.522 1.00 78.00 666 ILE A CA 1
ATOM 5141 C C . ILE A 1 666 ? 29.917 1.767 -4.479 1.00 78.00 666 ILE A C 1
ATOM 5143 O O . ILE A 1 666 ? 30.119 1.950 -3.274 1.00 78.00 666 ILE A O 1
ATOM 5147 N N . ARG A 1 667 ? 28.893 1.036 -4.928 1.00 73.06 667 ARG A N 1
ATOM 5148 C CA . ARG A 1 667 ? 27.991 0.284 -4.044 1.00 73.06 667 ARG A CA 1
ATOM 5149 C C . ARG A 1 667 ? 28.063 -1.199 -4.360 1.00 73.06 667 ARG A C 1
ATOM 5151 O O . ARG A 1 667 ? 27.877 -1.593 -5.503 1.00 73.06 667 ARG A O 1
ATOM 5158 N N . VAL A 1 668 ? 28.313 -2.009 -3.339 1.00 79.69 668 VAL A N 1
ATOM 5159 C CA . VAL A 1 668 ? 28.406 -3.461 -3.443 1.00 79.69 668 VAL A CA 1
ATOM 5160 C C . VAL A 1 668 ? 27.421 -4.109 -2.492 1.00 79.69 668 VAL A C 1
ATOM 5162 O O . VAL A 1 668 ? 27.482 -3.858 -1.289 1.00 79.69 668 VAL A O 1
ATOM 5165 N N . THR A 1 669 ? 26.517 -4.936 -3.013 1.00 75.38 669 THR A N 1
ATOM 5166 C CA . THR A 1 669 ? 25.455 -5.540 -2.199 1.00 75.38 669 THR A CA 1
ATOM 5167 C C . THR A 1 669 ? 25.263 -7.019 -2.503 1.00 75.38 669 THR A C 1
ATOM 5169 O O . THR A 1 669 ? 25.170 -7.394 -3.669 1.00 75.38 669 THR A O 1
ATOM 5172 N N . GLY A 1 670 ? 25.148 -7.851 -1.463 1.00 71.06 670 GLY A N 1
ATOM 5173 C CA . GLY A 1 670 ? 24.712 -9.247 -1.607 1.00 71.06 670 GLY A CA 1
ATOM 5174 C C . GLY A 1 670 ? 25.791 -10.248 -2.036 1.00 71.06 670 GLY A C 1
ATOM 5175 O O . GLY A 1 670 ? 25.445 -11.345 -2.468 1.00 71.06 670 GLY A O 1
ATOM 5176 N N . LEU A 1 671 ? 27.084 -9.907 -1.924 1.00 78.62 671 LEU A N 1
ATOM 5177 C CA . LEU A 1 671 ? 28.154 -10.820 -2.342 1.00 78.62 671 LEU A CA 1
ATOM 5178 C C . LEU A 1 671 ? 28.356 -11.988 -1.384 1.00 78.62 671 LEU A C 1
ATOM 5180 O O . LEU A 1 671 ? 28.653 -11.772 -0.219 1.00 78.62 671 LEU A O 1
ATOM 5184 N N . THR A 1 672 ? 28.310 -13.220 -1.897 1.00 77.56 672 THR A N 1
ATOM 5185 C CA . THR A 1 672 ? 28.853 -14.401 -1.208 1.00 77.56 672 THR A CA 1
ATOM 5186 C C . THR A 1 672 ? 30.215 -14.775 -1.787 1.00 77.56 672 THR A C 1
ATOM 5188 O O . THR A 1 672 ? 30.333 -15.024 -2.983 1.00 77.56 672 THR A O 1
ATOM 5191 N N . ILE A 1 673 ? 31.252 -14.823 -0.959 1.00 79.88 673 ILE A N 1
ATOM 5192 C CA . ILE A 1 673 ? 32.621 -15.139 -1.367 1.00 79.88 673 ILE A CA 1
ATOM 5193 C C . ILE A 1 673 ? 33.091 -16.332 -0.551 1.00 79.88 673 ILE A C 1
ATOM 5195 O O . ILE A 1 673 ? 33.122 -16.257 0.680 1.00 79.88 673 ILE A O 1
ATOM 5199 N N . GLN A 1 674 ? 33.449 -17.424 -1.223 1.00 81.19 674 GLN A N 1
ATOM 5200 C CA . GLN A 1 674 ? 33.949 -18.608 -0.541 1.00 81.19 674 GLN A CA 1
ATOM 5201 C C . GLN A 1 674 ? 35.353 -18.966 -0.969 1.00 81.19 674 GLN A C 1
ATOM 5203 O O . GLN A 1 674 ? 35.633 -19.112 -2.161 1.00 81.19 674 GLN A O 1
ATOM 5208 N N . ASN A 1 675 ? 36.194 -19.206 0.033 1.00 76.19 675 ASN A N 1
ATOM 5209 C CA . ASN A 1 675 ? 37.526 -19.743 -0.159 1.00 76.19 675 ASN A CA 1
ATOM 5210 C C . ASN A 1 675 ? 38.348 -18.881 -1.136 1.00 76.19 675 ASN A C 1
ATOM 5212 O O . ASN A 1 675 ? 38.903 -19.413 -2.083 1.00 76.19 675 ASN A O 1
ATOM 5216 N N . SER A 1 676 ? 38.460 -17.567 -0.945 1.00 71.00 676 SER A N 1
ATOM 5217 C CA . SER A 1 676 ? 39.383 -16.754 -1.756 1.00 71.00 676 SER A CA 1
ATOM 5218 C C . SER A 1 676 ? 40.818 -16.830 -1.242 1.00 71.00 676 SER A C 1
ATOM 5220 O O . SER A 1 676 ? 41.055 -16.767 -0.036 1.00 71.00 676 SER A O 1
ATOM 5222 N N . GLN A 1 677 ? 41.783 -16.874 -2.165 1.00 65.56 677 GLN A N 1
ATOM 5223 C CA . GLN A 1 677 ? 43.213 -16.822 -1.854 1.00 65.56 677 GLN A CA 1
ATOM 5224 C C . GLN A 1 677 ? 43.622 -15.418 -1.385 1.00 65.56 677 GLN A C 1
ATOM 5226 O O . GLN A 1 677 ? 43.318 -14.429 -2.048 1.00 65.56 677 GLN A O 1
ATOM 5231 N N . GLN A 1 678 ? 44.343 -15.341 -0.264 1.00 73.25 678 GLN A N 1
ATOM 5232 C CA . GLN A 1 678 ? 44.803 -14.118 0.413 1.00 73.25 678 GLN A CA 1
ATOM 5233 C C . GLN A 1 678 ? 43.713 -13.157 0.928 1.00 73.25 678 GLN A C 1
ATOM 5235 O O . GLN A 1 678 ? 43.617 -12.908 2.118 1.00 73.25 678 GLN A O 1
ATOM 5240 N N . MET A 1 679 ? 42.895 -12.545 0.076 1.00 79.88 679 MET A N 1
ATOM 5241 C CA . MET A 1 679 ? 41.902 -11.554 0.521 1.00 79.88 679 MET A CA 1
ATOM 5242 C C . MET A 1 679 ? 40.595 -11.763 -0.232 1.00 79.88 679 MET A C 1
ATOM 5244 O O . MET A 1 679 ? 40.591 -11.831 -1.460 1.00 79.88 679 MET A O 1
ATOM 5248 N N . HIS A 1 680 ? 39.476 -11.868 0.487 1.00 82.12 680 HIS A N 1
ATOM 5249 C CA . HIS A 1 680 ? 38.177 -12.096 -0.152 1.00 82.12 680 HIS A CA 1
ATOM 5250 C C . HIS A 1 680 ? 37.656 -10.830 -0.825 1.00 82.12 680 HIS A C 1
ATOM 5252 O O . HIS A 1 680 ? 37.139 -10.894 -1.938 1.00 82.12 680 HIS A O 1
ATOM 5258 N N . PHE A 1 681 ? 37.821 -9.682 -0.176 1.00 88.31 681 PHE A N 1
ATOM 5259 C CA . PHE A 1 681 ? 37.365 -8.403 -0.693 1.00 88.31 681 PHE A CA 1
ATOM 5260 C C . PHE A 1 681 ? 38.408 -7.324 -0.410 1.00 88.31 681 PHE A C 1
ATOM 5262 O O . PHE A 1 681 ? 38.678 -7.020 0.748 1.00 88.31 681 PHE A O 1
ATOM 5269 N N . VAL A 1 682 ? 38.961 -6.702 -1.450 1.00 88.75 682 VAL A N 1
ATOM 5270 C CA . VAL A 1 682 ? 39.915 -5.593 -1.328 1.00 88.75 682 VAL A CA 1
ATOM 5271 C C . VAL A 1 682 ? 39.266 -4.268 -1.733 1.00 88.75 682 VAL A C 1
ATOM 5273 O O . VAL A 1 682 ? 38.643 -4.168 -2.788 1.00 88.75 682 VAL A O 1
ATOM 5276 N N . ILE A 1 683 ? 39.436 -3.236 -0.907 1.00 92.00 683 ILE A N 1
ATOM 5277 C CA . ILE A 1 683 ? 39.105 -1.840 -1.217 1.00 92.00 683 ILE A CA 1
ATOM 5278 C C . ILE A 1 683 ? 40.387 -1.021 -1.065 1.00 92.00 683 ILE A C 1
ATOM 5280 O O . ILE A 1 683 ? 40.863 -0.808 0.054 1.00 92.00 683 ILE A O 1
ATOM 5284 N N . SER A 1 684 ? 40.956 -0.574 -2.181 1.00 90.38 684 SER A N 1
ATOM 5285 C CA . SER A 1 684 ? 42.220 0.159 -2.224 1.00 90.38 684 SER A CA 1
ATOM 5286 C C . SER A 1 684 ? 42.095 1.492 -2.963 1.00 90.38 684 SER A C 1
ATOM 5288 O O . SER A 1 684 ? 41.326 1.619 -3.911 1.00 90.38 684 SER A O 1
ATOM 5290 N N . HIS A 1 685 ? 42.816 2.521 -2.507 1.00 92.69 685 HIS A N 1
ATOM 5291 C CA . HIS A 1 685 ? 42.896 3.842 -3.160 1.00 92.69 685 HIS A CA 1
ATOM 5292 C C . HIS A 1 685 ? 41.541 4.475 -3.545 1.00 92.69 685 HIS A C 1
ATOM 5294 O O . HIS A 1 685 ? 41.462 5.234 -4.508 1.00 92.69 685 HIS A O 1
ATOM 5300 N N . SER A 1 686 ? 40.464 4.155 -2.824 1.00 89.44 686 SER A N 1
ATOM 5301 C CA . SER A 1 686 ? 39.091 4.455 -3.243 1.00 89.44 686 SER A CA 1
ATOM 5302 C C . SER A 1 686 ? 38.378 5.397 -2.273 1.00 89.44 686 SER A C 1
ATOM 5304 O O . SER A 1 686 ? 38.717 5.464 -1.090 1.00 89.44 686 SER A O 1
ATOM 5306 N N . ASP A 1 687 ? 37.366 6.121 -2.751 1.00 92.25 687 ASP A N 1
ATOM 5307 C CA . ASP A 1 687 ? 36.543 7.017 -1.929 1.00 92.25 687 ASP A CA 1
ATOM 5308 C C . ASP A 1 687 ? 35.047 6.696 -2.035 1.00 92.25 687 ASP A C 1
ATOM 5310 O O . ASP A 1 687 ? 34.530 6.435 -3.113 1.00 92.25 687 ASP A O 1
ATOM 5314 N N . SER A 1 688 ? 34.304 6.784 -0.935 1.00 91.88 688 SER A N 1
ATOM 5315 C CA . SER A 1 688 ? 32.841 6.627 -0.953 1.00 91.88 688 SER A CA 1
ATOM 5316 C C . SER A 1 688 ? 32.389 5.241 -1.444 1.00 91.88 688 SER A C 1
ATOM 5318 O O . SER A 1 688 ? 31.526 5.124 -2.314 1.00 91.88 688 SER A O 1
ATOM 5320 N N . VAL A 1 689 ? 32.969 4.182 -0.866 1.00 90.06 689 VAL A N 1
ATOM 5321 C CA . VAL A 1 689 ? 32.604 2.779 -1.139 1.00 90.06 689 VAL A CA 1
ATOM 5322 C C . VAL A 1 689 ? 31.640 2.266 -0.067 1.00 90.06 689 VAL A C 1
ATOM 5324 O O . VAL A 1 689 ? 31.922 2.357 1.130 1.00 90.06 689 VAL A O 1
ATOM 5327 N N . ARG A 1 690 ? 30.496 1.708 -0.472 1.00 90.94 690 ARG A N 1
ATOM 5328 C CA . ARG A 1 690 ? 29.505 1.110 0.438 1.00 90.94 690 ARG A CA 1
ATOM 5329 C C . ARG A 1 690 ? 29.350 -0.371 0.141 1.00 90.94 690 ARG A C 1
ATOM 5331 O O . ARG A 1 690 ? 28.973 -0.725 -0.968 1.00 90.94 690 ARG A O 1
ATOM 5338 N N . VAL A 1 691 ? 29.596 -1.211 1.136 1.00 91.94 691 VAL A N 1
ATOM 5339 C CA . VAL A 1 691 ? 29.447 -2.664 1.053 1.00 91.94 691 VAL A CA 1
ATOM 5340 C C . VAL A 1 691 ? 28.366 -3.100 2.034 1.00 91.94 691 VAL A C 1
ATOM 5342 O O . VAL A 1 691 ? 28.462 -2.789 3.224 1.00 91.94 691 VAL A O 1
ATOM 5345 N N . SER A 1 692 ? 27.339 -3.808 1.562 1.00 91.25 692 SER A N 1
ATOM 5346 C CA . SER A 1 692 ? 26.294 -4.347 2.432 1.00 91.25 692 SER A CA 1
ATOM 5347 C C . SER A 1 692 ? 25.877 -5.777 2.106 1.00 91.25 692 SER A C 1
ATOM 5349 O O . SER A 1 692 ? 25.962 -6.225 0.965 1.00 91.25 692 SER A O 1
ATOM 5351 N N . ASN A 1 693 ? 25.409 -6.507 3.122 1.00 86.00 693 ASN A N 1
ATOM 5352 C CA . ASN A 1 693 ? 24.898 -7.877 2.975 1.00 86.00 693 ASN A CA 1
ATOM 5353 C C . ASN A 1 693 ? 25.917 -8.837 2.330 1.00 86.00 693 ASN A C 1
ATOM 5355 O O . ASN A 1 693 ? 25.551 -9.686 1.522 1.00 86.00 693 ASN A O 1
ATOM 5359 N N . VAL A 1 694 ? 27.204 -8.671 2.643 1.00 87.62 694 VAL A N 1
ATOM 5360 C CA . VAL A 1 694 ? 28.269 -9.538 2.122 1.00 87.62 694 VAL A CA 1
ATOM 5361 C C . VAL A 1 694 ? 28.514 -10.702 3.078 1.00 87.62 694 VAL A C 1
ATOM 5363 O O . VAL A 1 694 ? 28.711 -10.495 4.276 1.00 87.62 694 VAL A O 1
ATOM 5366 N N . LEU A 1 695 ? 28.524 -11.918 2.535 1.00 88.44 695 LEU A N 1
ATOM 5367 C CA . LEU A 1 695 ? 28.883 -13.160 3.205 1.00 88.44 695 LEU A CA 1
ATOM 5368 C C . LEU A 1 695 ? 30.266 -13.616 2.729 1.00 88.44 695 LEU A C 1
ATOM 5370 O O . LEU A 1 695 ? 30.469 -13.885 1.551 1.00 88.44 695 LEU A O 1
ATOM 5374 N N . ILE A 1 696 ? 31.214 -13.751 3.644 1.00 89.31 696 ILE A N 1
ATOM 5375 C CA . ILE A 1 696 ? 32.541 -14.303 3.379 1.00 89.31 696 ILE A CA 1
ATOM 5376 C C . ILE A 1 696 ? 32.719 -15.549 4.238 1.00 89.31 696 ILE A C 1
ATOM 5378 O O . ILE A 1 696 ? 32.454 -15.508 5.441 1.00 89.31 696 ILE A O 1
ATOM 5382 N N . SER A 1 697 ? 33.161 -16.648 3.631 1.00 87.69 697 SER A N 1
ATOM 5383 C CA . SER A 1 697 ? 33.446 -17.888 4.350 1.00 87.69 697 SER A CA 1
ATOM 5384 C C . SER A 1 697 ? 34.683 -18.591 3.796 1.00 87.69 697 SER A C 1
ATOM 5386 O O . SER A 1 697 ? 34.755 -18.902 2.610 1.00 87.69 697 SER A O 1
ATOM 5388 N N . ALA A 1 698 ? 35.631 -18.881 4.678 1.00 81.94 698 ALA A N 1
ATOM 5389 C CA . ALA A 1 698 ? 36.745 -19.789 4.448 1.00 81.94 698 ALA A CA 1
ATOM 5390 C C . ALA A 1 698 ? 36.975 -20.662 5.700 1.00 81.94 698 ALA A C 1
ATOM 5392 O O . ALA A 1 698 ? 36.512 -20.297 6.788 1.00 81.94 698 ALA A O 1
ATOM 5393 N N . PRO A 1 699 ? 37.658 -21.817 5.576 1.00 79.81 699 PRO A N 1
ATOM 5394 C CA . PRO A 1 699 ? 38.077 -22.621 6.717 1.00 79.81 699 PRO A CA 1
ATOM 5395 C C . PRO A 1 699 ? 38.839 -21.791 7.753 1.00 79.81 699 PRO A C 1
ATOM 5397 O O . PRO A 1 699 ? 39.661 -20.956 7.399 1.00 79.81 699 PRO A O 1
ATOM 5400 N N . GLY A 1 700 ? 38.613 -22.046 9.043 1.00 70.19 700 GLY A N 1
ATOM 5401 C CA . GLY A 1 700 ? 39.287 -21.302 10.117 1.00 70.19 700 GLY A CA 1
ATOM 5402 C C . GLY A 1 700 ? 40.807 -21.512 10.184 1.00 70.19 700 GLY A C 1
ATOM 5403 O O . GLY A 1 700 ? 41.483 -20.787 10.903 1.00 70.19 700 GLY A O 1
ATOM 5404 N N . ASP A 1 701 ? 41.348 -22.488 9.450 1.00 72.88 701 ASP A N 1
ATOM 5405 C CA . ASP A 1 701 ? 42.781 -22.761 9.313 1.00 72.88 701 ASP A CA 1
ATOM 5406 C C . ASP A 1 701 ? 43.373 -22.262 7.979 1.00 72.88 701 ASP A C 1
ATOM 5408 O O . ASP A 1 701 ? 44.514 -22.598 7.658 1.00 72.88 701 ASP A O 1
ATOM 5412 N N . SER A 1 702 ? 42.631 -21.473 7.187 1.00 72.62 702 SER A N 1
ATOM 5413 C CA . SER A 1 702 ? 43.126 -20.960 5.906 1.00 72.62 702 SER A CA 1
ATOM 5414 C C . SER A 1 702 ? 44.197 -19.871 6.108 1.00 72.62 702 SER A C 1
ATOM 5416 O O . SER A 1 702 ? 43.907 -18.826 6.695 1.00 72.62 702 SER A O 1
ATOM 5418 N N . PRO A 1 703 ? 45.441 -20.071 5.629 1.00 64.38 703 PRO A N 1
ATOM 5419 C CA . PRO A 1 703 ? 46.535 -19.144 5.902 1.00 64.38 703 PRO A CA 1
ATOM 5420 C C . PRO A 1 703 ? 46.383 -17.832 5.125 1.00 64.38 703 PRO A C 1
ATOM 5422 O O . PRO A 1 703 ? 46.025 -17.839 3.946 1.00 64.38 703 PRO A O 1
ATOM 5425 N N . ASN A 1 704 ? 46.729 -16.715 5.775 1.00 61.72 704 ASN A N 1
ATOM 5426 C CA . ASN A 1 704 ? 46.797 -15.375 5.184 1.00 61.72 704 ASN A CA 1
ATOM 5427 C C . ASN A 1 704 ? 45.497 -14.918 4.501 1.00 61.72 704 ASN A C 1
ATOM 5429 O O . ASN A 1 704 ? 45.581 -14.189 3.522 1.00 61.72 704 ASN A O 1
ATOM 5433 N N . THR A 1 705 ? 44.319 -15.366 4.958 1.00 70.50 705 THR A N 1
ATOM 5434 C CA . THR A 1 705 ? 43.020 -15.017 4.356 1.00 70.50 705 THR A CA 1
ATOM 5435 C C . THR A 1 705 ? 42.306 -13.887 5.102 1.00 70.50 705 THR A C 1
ATOM 5437 O O . THR A 1 705 ? 41.550 -14.158 6.044 1.00 70.50 705 THR A O 1
ATOM 5440 N N . ASP A 1 706 ? 42.461 -12.640 4.663 1.00 83.06 706 ASP A N 1
ATOM 5441 C CA . ASP A 1 706 ? 41.603 -11.555 5.141 1.00 83.06 706 ASP A CA 1
ATOM 5442 C C . ASP A 1 706 ? 40.200 -11.678 4.518 1.00 83.06 706 ASP A C 1
ATOM 5444 O O . ASP A 1 706 ? 40.020 -12.105 3.367 1.00 83.06 706 ASP A O 1
ATOM 5448 N N . GLY A 1 707 ? 39.180 -11.283 5.276 1.00 89.50 707 GLY A N 1
ATOM 5449 C CA . GLY A 1 707 ? 37.822 -11.137 4.766 1.00 89.50 707 GLY A CA 1
ATOM 5450 C C . GLY A 1 707 ? 37.701 -9.876 3.918 1.00 89.50 707 GLY A C 1
ATOM 5451 O O . GLY A 1 707 ? 37.729 -9.937 2.691 1.00 89.50 707 GLY A O 1
ATOM 5452 N N . ILE A 1 708 ? 37.583 -8.720 4.569 1.00 93.38 708 ILE A N 1
ATOM 5453 C CA . ILE A 1 708 ? 37.553 -7.416 3.897 1.00 93.38 708 ILE A CA 1
ATOM 5454 C C . ILE A 1 708 ? 38.816 -6.632 4.247 1.00 93.38 708 ILE A C 1
ATOM 5456 O O . ILE A 1 708 ? 39.022 -6.257 5.399 1.00 93.38 708 ILE A O 1
ATOM 5460 N N . HIS A 1 709 ? 39.635 -6.339 3.245 1.00 92.69 709 HIS A N 1
ATOM 5461 C CA . HIS A 1 709 ? 40.877 -5.593 3.369 1.00 92.69 709 HIS A CA 1
ATOM 5462 C C . HIS A 1 709 ? 40.724 -4.171 2.814 1.00 92.69 709 HIS A C 1
ATOM 5464 O O . HIS A 1 709 ? 40.387 -3.983 1.646 1.00 92.69 709 HIS A O 1
ATOM 5470 N N . ILE A 1 710 ? 40.987 -3.156 3.639 1.00 94.94 710 ILE A N 1
ATOM 5471 C CA . ILE A 1 710 ? 40.838 -1.735 3.301 1.00 94.94 710 ILE A CA 1
ATOM 5472 C C . ILE A 1 710 ? 42.195 -1.040 3.408 1.00 94.94 710 ILE A C 1
ATOM 5474 O O . ILE A 1 710 ? 42.764 -0.945 4.499 1.00 94.94 710 ILE A O 1
ATOM 5478 N N . SER A 1 711 ? 42.684 -0.491 2.296 1.00 93.44 711 SER A N 1
ATOM 5479 C CA . SER A 1 711 ? 43.951 0.244 2.221 1.00 93.44 711 SER A CA 1
ATOM 5480 C C . SER A 1 711 ? 43.789 1.579 1.492 1.00 93.44 711 SER A C 1
ATOM 5482 O O . SER A 1 711 ? 43.010 1.692 0.549 1.00 93.44 711 SER A O 1
ATOM 5484 N N . ALA A 1 712 ? 44.499 2.622 1.930 1.00 94.00 712 ALA A N 1
ATOM 5485 C CA . ALA A 1 712 ? 44.551 3.929 1.263 1.00 94.00 712 ALA A CA 1
ATOM 5486 C C . ALA A 1 712 ? 43.187 4.522 0.829 1.00 94.00 712 ALA A C 1
ATOM 5488 O O . ALA A 1 712 ? 43.115 5.227 -0.174 1.00 94.00 712 ALA A O 1
ATOM 5489 N N . SER A 1 713 ? 42.103 4.220 1.555 1.00 96.25 713 SER A N 1
ATOM 5490 C CA . SER A 1 713 ? 40.728 4.516 1.126 1.00 96.25 713 SER A CA 1
ATOM 5491 C C . SER A 1 713 ? 39.969 5.384 2.130 1.00 96.25 713 SER A C 1
ATOM 5493 O O . SER A 1 713 ? 40.226 5.346 3.337 1.00 96.25 713 SER A O 1
ATOM 5495 N N . THR A 1 714 ? 39.017 6.175 1.640 1.00 93.81 714 THR A N 1
ATOM 5496 C CA . THR A 1 714 ? 38.238 7.141 2.426 1.00 93.81 714 THR A CA 1
ATOM 5497 C C . THR A 1 714 ? 36.730 6.907 2.300 1.00 93.81 714 THR A C 1
ATOM 5499 O O . THR A 1 714 ? 36.240 6.418 1.288 1.00 93.81 714 THR A O 1
ATOM 5502 N N . ASN A 1 715 ? 35.971 7.219 3.354 1.00 92.50 715 ASN A N 1
ATOM 5503 C CA . ASN A 1 715 ? 34.503 7.127 3.369 1.00 92.50 715 ASN A CA 1
ATOM 5504 C C . ASN A 1 715 ? 33.960 5.719 3.042 1.00 92.50 715 ASN A C 1
ATOM 5506 O O . ASN A 1 715 ? 32.963 5.576 2.332 1.00 92.50 715 ASN A O 1
ATOM 5510 N N . VAL A 1 716 ? 34.599 4.676 3.577 1.00 96.75 716 VAL A N 1
ATOM 5511 C CA . VAL A 1 716 ? 34.162 3.282 3.397 1.00 96.75 716 VAL A CA 1
ATOM 5512 C C . VAL A 1 716 ? 33.100 2.919 4.435 1.00 96.75 716 VAL A C 1
ATOM 5514 O O . VAL A 1 716 ? 33.291 3.150 5.629 1.00 96.75 716 VAL A O 1
ATOM 5517 N N . THR A 1 717 ? 31.978 2.342 4.004 1.00 96.81 717 THR A N 1
ATOM 5518 C CA . THR A 1 717 ? 30.911 1.860 4.899 1.00 96.81 717 THR A CA 1
ATOM 5519 C C . THR A 1 717 ? 30.667 0.369 4.700 1.00 96.81 717 THR A C 1
ATOM 5521 O O . THR A 1 717 ? 30.369 -0.044 3.585 1.00 96.81 717 THR A O 1
ATOM 5524 N N . LEU A 1 718 ? 30.744 -0.413 5.778 1.00 97.00 718 LEU A N 1
ATOM 5525 C CA . LEU A 1 718 ? 30.399 -1.836 5.815 1.00 97.00 718 LEU A CA 1
ATOM 5526 C C . LEU A 1 718 ? 29.134 -2.033 6.666 1.00 97.00 718 LEU A C 1
ATOM 5528 O O . LEU A 1 718 ? 29.099 -1.612 7.827 1.00 97.00 718 LEU A O 1
ATOM 5532 N N . LEU A 1 719 ? 28.097 -2.655 6.105 1.00 94.88 719 LEU A N 1
ATOM 5533 C CA . LEU A 1 719 ? 26.801 -2.831 6.765 1.00 94.88 719 LEU A CA 1
ATOM 5534 C C . LEU A 1 719 ? 26.284 -4.265 6.632 1.00 94.88 719 LEU A C 1
ATOM 5536 O O . LEU A 1 719 ? 26.111 -4.757 5.523 1.00 94.88 719 LEU A O 1
ATOM 5540 N N . ASN A 1 720 ? 25.931 -4.900 7.749 1.00 95.06 720 ASN A N 1
ATOM 5541 C CA . ASN A 1 720 ? 25.310 -6.231 7.741 1.00 95.06 720 ASN A CA 1
ATOM 5542 C C . ASN A 1 720 ? 26.158 -7.292 7.008 1.00 95.06 720 ASN A C 1
ATOM 5544 O O . ASN A 1 720 ? 25.654 -8.050 6.183 1.00 95.06 720 ASN A O 1
ATOM 5548 N N . CYS A 1 721 ? 27.469 -7.309 7.262 1.00 94.00 721 CYS A N 1
ATOM 5549 C CA . CYS A 1 721 ? 28.381 -8.282 6.660 1.00 94.00 721 CYS A CA 1
ATOM 5550 C C . CYS A 1 721 ? 28.648 -9.438 7.630 1.00 94.00 721 CYS A C 1
ATOM 5552 O O . CYS A 1 721 ? 28.913 -9.204 8.814 1.00 94.00 721 CYS A O 1
ATOM 5554 N N . LYS A 1 722 ? 28.628 -10.673 7.118 1.00 95.12 722 LYS A N 1
ATOM 5555 C CA . LYS A 1 722 ? 28.972 -11.895 7.855 1.00 95.12 722 LYS A CA 1
ATOM 5556 C C . LYS A 1 722 ? 30.263 -12.474 7.301 1.00 95.12 722 LYS A C 1
ATOM 5558 O O . LYS A 1 722 ? 30.314 -12.857 6.141 1.00 95.12 722 LYS A O 1
ATOM 5563 N N . ILE A 1 723 ? 31.303 -12.516 8.119 1.00 94.38 723 ILE A N 1
ATOM 5564 C CA . ILE A 1 723 ? 32.660 -12.813 7.669 1.00 94.38 723 ILE A CA 1
ATOM 5565 C C . ILE A 1 723 ? 33.264 -13.883 8.573 1.00 94.38 723 ILE A C 1
ATOM 5567 O O . ILE A 1 723 ? 33.383 -13.675 9.777 1.00 94.38 723 ILE A O 1
ATOM 5571 N N . GLY A 1 724 ? 33.661 -15.009 7.992 1.00 90.69 724 GLY A N 1
ATOM 5572 C CA . GLY A 1 724 ? 34.480 -16.026 8.649 1.00 90.69 724 GLY A CA 1
ATOM 5573 C C . GLY A 1 724 ? 35.655 -16.401 7.756 1.00 90.69 724 GLY A C 1
ATOM 5574 O O . GLY A 1 724 ? 35.444 -16.769 6.601 1.00 90.69 724 GLY A O 1
ATOM 5575 N N . THR A 1 725 ? 36.878 -16.291 8.264 1.00 86.25 725 THR A N 1
ATOM 5576 C CA . THR A 1 725 ? 38.112 -16.632 7.536 1.00 86.25 725 THR A CA 1
ATOM 5577 C C . THR A 1 725 ? 39.170 -17.177 8.503 1.00 86.25 725 THR A C 1
ATOM 5579 O O . THR A 1 725 ? 38.916 -17.286 9.699 1.00 86.25 725 THR A O 1
ATOM 5582 N N . GLY A 1 726 ? 40.355 -17.545 8.010 1.00 79.00 726 GLY A N 1
ATOM 5583 C CA . GLY A 1 726 ? 41.473 -17.963 8.863 1.00 79.00 726 GLY A CA 1
ATOM 5584 C C . GLY A 1 726 ? 42.343 -16.827 9.434 1.00 79.00 726 GLY A C 1
ATOM 5585 O O . GLY A 1 726 ? 43.059 -17.067 10.401 1.00 79.00 726 GLY A O 1
ATOM 5586 N N . ASP A 1 727 ? 42.273 -15.595 8.901 1.00 84.19 727 ASP A N 1
ATOM 5587 C CA . ASP A 1 727 ? 43.036 -14.415 9.378 1.00 84.19 727 ASP A CA 1
ATOM 5588 C C . ASP A 1 727 ? 42.076 -13.267 9.766 1.00 84.19 727 ASP A C 1
ATOM 5590 O O . ASP A 1 727 ? 41.084 -13.516 10.453 1.00 84.19 727 ASP A O 1
ATOM 5594 N N . ASP A 1 728 ? 42.323 -12.003 9.407 1.00 90.62 728 ASP A N 1
ATOM 5595 C CA . ASP A 1 728 ? 41.499 -10.885 9.870 1.00 90.62 728 ASP A CA 1
ATOM 5596 C C . ASP A 1 728 ? 40.147 -10.858 9.116 1.00 90.62 728 ASP A C 1
ATOM 5598 O O . ASP A 1 728 ? 40.094 -10.725 7.894 1.00 90.62 728 ASP A O 1
ATOM 5602 N N . CYS A 1 729 ? 39.014 -10.906 9.832 1.00 93.12 729 CYS A N 1
ATOM 5603 C CA . CYS A 1 729 ? 37.689 -10.720 9.222 1.00 93.12 729 CYS A CA 1
ATOM 5604 C C . CYS A 1 729 ? 37.629 -9.376 8.483 1.00 93.12 729 CYS A C 1
ATOM 5606 O O . CYS A 1 729 ? 37.114 -9.269 7.371 1.00 93.12 729 CYS A O 1
ATOM 5608 N N . ILE A 1 730 ? 38.143 -8.324 9.124 1.00 95.56 730 ILE A N 1
ATOM 5609 C CA . ILE A 1 730 ? 38.273 -6.999 8.523 1.00 95.56 730 ILE A CA 1
ATOM 5610 C C . ILE A 1 730 ? 39.648 -6.451 8.886 1.00 95.56 730 ILE A C 1
ATOM 5612 O O . ILE A 1 730 ? 39.985 -6.350 10.067 1.00 95.56 730 ILE A O 1
ATOM 5616 N N . SER A 1 731 ? 40.408 -6.056 7.871 1.00 94.06 731 SER A N 1
ATOM 5617 C CA . SER A 1 731 ? 41.744 -5.482 7.989 1.00 94.06 731 SER A CA 1
ATOM 5618 C C . SER A 1 731 ? 41.733 -4.048 7.464 1.00 94.06 731 SER A C 1
ATOM 5620 O O . SER A 1 731 ? 41.343 -3.796 6.327 1.00 94.06 731 SER A O 1
ATOM 5622 N N . ILE A 1 732 ? 42.119 -3.082 8.300 1.00 95.75 732 ILE A N 1
ATOM 5623 C CA . ILE A 1 732 ? 42.203 -1.656 7.951 1.00 95.75 732 ILE A CA 1
ATOM 5624 C C . ILE A 1 732 ? 43.661 -1.227 8.066 1.00 95.75 732 ILE A C 1
ATOM 5626 O O . ILE A 1 732 ? 44.226 -1.189 9.162 1.00 95.75 732 ILE A O 1
ATOM 5630 N N . VAL A 1 733 ? 44.276 -0.875 6.943 1.00 92.69 733 VAL A N 1
ATOM 5631 C CA . VAL A 1 733 ? 45.714 -0.589 6.874 1.00 92.69 733 VAL A CA 1
ATOM 5632 C C . VAL A 1 733 ? 45.989 0.863 6.465 1.00 92.69 733 VAL A C 1
ATOM 5634 O O . VAL A 1 733 ? 45.089 1.709 6.458 1.00 92.69 733 VAL A O 1
ATOM 5637 N N . ASN A 1 734 ? 47.261 1.178 6.198 1.00 92.12 734 ASN A N 1
ATOM 5638 C CA . ASN A 1 734 ? 47.776 2.540 6.048 1.00 92.12 734 ASN A CA 1
ATOM 5639 C C . ASN A 1 734 ? 46.974 3.422 5.070 1.00 92.12 734 ASN A C 1
ATOM 5641 O O . ASN A 1 734 ? 46.445 2.944 4.069 1.00 92.12 734 ASN A O 1
ATOM 5645 N N . ALA A 1 735 ? 46.954 4.725 5.358 1.00 91.06 735 ALA A N 1
ATOM 5646 C CA . ALA A 1 735 ? 46.305 5.787 4.593 1.00 91.06 735 ALA A CA 1
ATOM 5647 C C . ALA A 1 735 ? 44.772 5.667 4.479 1.00 91.06 735 ALA A C 1
ATOM 5649 O O . ALA A 1 735 ? 44.164 6.338 3.648 1.00 91.06 735 ALA A O 1
ATOM 5650 N N . SER A 1 736 ? 44.133 4.867 5.339 1.00 96.12 736 SER A N 1
ATOM 5651 C CA . SER A 1 736 ? 42.674 4.724 5.368 1.00 96.12 736 SER A CA 1
ATOM 5652 C C . SER A 1 736 ? 42.015 5.699 6.348 1.00 96.12 736 SER A C 1
ATOM 5654 O O . SER A 1 736 ? 42.519 5.941 7.452 1.00 96.12 736 SER A O 1
ATOM 5656 N N . SER A 1 737 ? 40.864 6.268 5.981 1.00 95.75 737 SER A N 1
ATOM 5657 C CA . SER A 1 737 ? 40.122 7.169 6.869 1.00 95.75 737 SER A CA 1
ATOM 5658 C C . SER A 1 737 ? 38.603 7.110 6.714 1.00 95.75 737 SER A C 1
ATOM 5660 O O . SER A 1 737 ? 38.082 6.718 5.678 1.00 95.75 737 SER A O 1
ATOM 5662 N N . SER A 1 738 ? 37.870 7.523 7.750 1.00 95.25 738 SER A N 1
ATOM 5663 C CA . SER A 1 738 ? 36.397 7.589 7.730 1.00 95.25 738 SER A CA 1
ATOM 5664 C C . SER A 1 738 ? 35.737 6.236 7.411 1.00 95.25 738 SER A C 1
ATOM 5666 O O . SER A 1 738 ? 34.801 6.171 6.615 1.00 95.25 738 SER A O 1
ATOM 5668 N N . VAL A 1 739 ? 36.228 5.158 8.031 1.00 96.94 739 VAL A N 1
ATOM 5669 C CA . VAL A 1 739 ? 35.680 3.800 7.880 1.00 96.94 739 VAL A CA 1
ATOM 5670 C C . VAL A 1 739 ? 34.578 3.576 8.915 1.00 96.94 739 VAL A C 1
ATOM 5672 O O . VAL A 1 739 ? 34.818 3.711 10.115 1.00 96.94 739 VAL A O 1
ATOM 5675 N N . LYS A 1 740 ? 33.370 3.230 8.468 1.00 96.69 740 LYS A N 1
ATOM 5676 C CA . LYS A 1 740 ? 32.207 2.966 9.328 1.00 96.69 740 LYS A CA 1
ATOM 5677 C C . LYS A 1 740 ? 31.736 1.529 9.162 1.00 96.69 740 LYS A C 1
ATOM 5679 O O . LYS A 1 740 ? 31.559 1.061 8.045 1.00 96.69 740 LYS A O 1
ATOM 5684 N N . MET A 1 741 ? 31.493 0.851 10.271 1.00 97.69 741 MET A N 1
ATOM 5685 C CA . MET A 1 741 ? 31.076 -0.547 10.316 1.00 97.69 741 MET A CA 1
ATOM 5686 C C . MET A 1 741 ? 29.877 -0.692 11.253 1.00 97.69 741 MET A C 1
ATOM 5688 O O . MET A 1 741 ? 29.919 -0.196 12.382 1.00 97.69 741 MET A O 1
ATOM 5692 N N . LYS A 1 742 ? 28.808 -1.352 10.794 1.00 93.62 742 LYS A N 1
ATOM 5693 C CA . LYS A 1 742 ? 27.581 -1.575 11.578 1.00 93.62 742 LYS A CA 1
ATOM 5694 C C . LYS A 1 742 ? 26.977 -2.948 11.290 1.00 93.62 742 LYS A C 1
ATOM 5696 O O . LYS A 1 742 ? 26.905 -3.353 10.132 1.00 93.62 742 LYS A O 1
ATOM 5701 N N . LYS A 1 743 ? 26.498 -3.632 12.335 1.00 92.62 743 LYS A N 1
ATOM 5702 C CA . LYS A 1 743 ? 25.945 -5.001 12.269 1.00 92.62 743 LYS A CA 1
ATOM 5703 C C . LYS A 1 743 ? 26.942 -5.986 11.631 1.00 92.62 743 LYS A C 1
ATOM 5705 O O . LYS A 1 743 ? 26.639 -6.616 10.626 1.00 92.62 743 LYS A O 1
ATOM 5710 N N . ILE A 1 744 ? 28.157 -6.075 12.170 1.00 96.81 744 ILE A N 1
ATOM 5711 C CA . ILE A 1 744 ? 29.186 -6.998 11.656 1.00 96.81 744 ILE A CA 1
ATOM 5712 C C . ILE A 1 744 ? 29.143 -8.318 12.422 1.00 96.81 744 ILE A C 1
ATOM 5714 O O . ILE A 1 744 ? 29.220 -8.308 13.647 1.00 96.81 744 ILE A O 1
ATOM 5718 N N . TYR A 1 745 ? 29.086 -9.445 11.717 1.00 97.06 745 TYR A N 1
ATOM 5719 C CA . TYR A 1 745 ? 29.377 -10.759 12.291 1.00 97.06 745 TYR A CA 1
ATOM 5720 C C . TYR A 1 745 ? 30.784 -11.182 11.866 1.00 97.06 745 TYR A C 1
ATOM 5722 O O . TYR A 1 745 ? 31.057 -11.257 10.668 1.00 97.06 745 TYR A O 1
ATOM 5730 N N . CYS A 1 746 ? 31.665 -11.454 12.826 1.00 95.44 746 CYS A N 1
ATOM 5731 C CA . CYS A 1 746 ? 33.036 -11.893 12.569 1.00 95.44 746 CYS A CA 1
ATOM 5732 C C . CYS A 1 746 ? 33.319 -13.196 13.314 1.00 95.44 746 CYS A C 1
ATOM 5734 O O . CYS A 1 746 ? 33.229 -13.236 14.539 1.00 95.44 746 CYS A O 1
ATOM 5736 N N . GLY A 1 747 ? 33.660 -14.257 12.590 1.00 88.88 747 GLY A N 1
ATOM 5737 C CA . GLY A 1 747 ? 33.997 -15.530 13.210 1.00 88.88 747 GLY A CA 1
ATOM 5738 C C . GLY A 1 747 ? 33.716 -16.753 12.340 1.00 88.88 747 GLY A C 1
ATOM 5739 O O . GLY A 1 747 ? 32.680 -16.778 11.665 1.00 88.88 747 GLY A O 1
ATOM 5740 N N . PRO A 1 748 ? 34.575 -17.793 12.382 1.00 89.81 748 PRO A N 1
ATOM 5741 C CA . PRO A 1 748 ? 35.878 -17.850 13.075 1.00 89.81 748 PRO A CA 1
ATOM 5742 C C . PRO A 1 748 ? 36.960 -16.977 12.389 1.00 89.81 748 PRO A C 1
ATOM 5744 O O . PRO A 1 748 ? 36.695 -16.428 11.319 1.00 89.81 748 PRO A O 1
ATOM 5747 N N . GLY A 1 749 ? 38.138 -16.804 13.019 1.00 87.69 749 GLY A N 1
ATOM 5748 C CA . GLY A 1 749 ? 39.289 -16.056 12.463 1.00 87.69 749 GLY A CA 1
ATOM 5749 C C . GLY A 1 749 ? 40.118 -15.267 13.491 1.00 87.69 749 GLY A C 1
ATOM 5750 O O . GLY A 1 749 ? 40.116 -15.574 14.682 1.00 87.69 749 GLY A O 1
ATOM 5751 N N . HIS A 1 750 ? 40.828 -14.222 13.066 1.00 88.31 750 HIS A N 1
ATOM 5752 C CA . HIS A 1 750 ? 41.639 -13.345 13.925 1.00 88.31 750 HIS A CA 1
ATOM 5753 C C . HIS A 1 750 ? 40.908 -12.124 14.488 1.00 88.31 750 HIS A C 1
ATOM 5755 O O . HIS A 1 750 ? 41.451 -11.485 15.391 1.00 88.31 750 HIS A O 1
ATOM 5761 N N . GLY A 1 751 ? 39.703 -11.809 14.012 1.00 91.69 751 GLY A N 1
ATOM 5762 C CA . GLY A 1 751 ? 38.938 -10.645 14.465 1.00 91.69 751 GLY A CA 1
ATOM 5763 C C . GLY A 1 751 ? 39.010 -9.455 13.513 1.00 91.69 751 GLY A C 1
ATOM 5764 O O . GLY A 1 751 ? 39.204 -9.608 12.309 1.00 91.69 751 GLY A O 1
ATOM 5765 N N . ILE A 1 752 ? 38.829 -8.250 14.054 1.00 95.00 752 ILE A N 1
ATOM 5766 C CA . ILE A 1 752 ? 38.917 -6.990 13.304 1.00 95.00 752 ILE A CA 1
ATOM 5767 C C . ILE A 1 752 ? 40.222 -6.285 13.671 1.00 95.00 752 ILE A C 1
ATOM 5769 O O . ILE A 1 752 ? 40.443 -5.951 14.836 1.00 95.00 752 ILE A O 1
ATOM 5773 N N . SER A 1 753 ? 41.069 -6.007 12.681 1.00 93.56 753 SER A N 1
ATOM 5774 C CA . SER A 1 753 ? 42.395 -5.425 12.890 1.00 93.56 753 SER A CA 1
ATOM 5775 C C . SER A 1 753 ? 42.570 -4.083 12.179 1.00 93.56 753 SER A C 1
ATOM 5777 O O . SER A 1 753 ? 42.313 -3.951 10.988 1.00 93.56 753 SER A O 1
ATOM 5779 N N . ILE A 1 754 ? 43.102 -3.088 12.890 1.00 92.38 754 ILE A N 1
ATOM 5780 C CA . ILE A 1 754 ? 43.726 -1.895 12.305 1.00 92.38 754 ILE A CA 1
ATOM 5781 C C . ILE A 1 754 ? 45.231 -2.118 12.360 1.00 92.38 754 ILE A C 1
ATOM 5783 O O . ILE A 1 754 ? 45.805 -2.097 13.452 1.00 92.38 754 ILE A O 1
ATOM 5787 N N . GLY A 1 755 ? 45.915 -2.365 11.244 1.00 82.75 755 GLY A N 1
ATOM 5788 C CA . GLY A 1 755 ? 47.286 -2.812 11.433 1.00 82.75 755 GLY A CA 1
ATOM 5789 C C . GLY A 1 755 ? 48.207 -3.056 10.263 1.00 82.75 755 GLY A C 1
ATOM 5790 O O . GLY A 1 755 ? 47.960 -2.655 9.136 1.00 82.75 755 GLY A O 1
ATOM 5791 N N . SER A 1 756 ? 49.353 -3.641 10.616 1.00 79.50 756 SER A N 1
ATOM 5792 C CA . SER A 1 756 ? 50.577 -3.714 9.815 1.00 79.50 756 SER A CA 1
ATOM 5793 C C . SER A 1 756 ? 51.129 -2.326 9.473 1.00 79.50 756 SER A C 1
ATOM 5795 O O . SER A 1 756 ? 51.819 -2.135 8.474 1.00 79.50 756 SER A O 1
ATOM 5797 N N . LEU A 1 757 ? 50.847 -1.341 10.333 1.00 86.25 757 LEU A N 1
ATOM 5798 C CA . LEU A 1 757 ? 51.229 0.053 10.123 1.00 86.25 757 LEU A CA 1
ATOM 5799 C C . LEU A 1 757 ? 52.714 0.274 10.411 1.00 86.25 757 LEU A C 1
ATOM 5801 O O . LEU A 1 757 ? 53.245 -0.255 11.384 1.00 86.25 757 LEU A O 1
ATOM 5805 N N . GLY A 1 758 ? 53.362 1.108 9.597 1.00 81.94 758 GLY A N 1
ATOM 5806 C CA . GLY A 1 758 ? 54.748 1.520 9.821 1.00 81.94 758 GLY A CA 1
ATOM 5807 C C . GLY A 1 758 ? 55.804 0.477 9.445 1.00 81.94 758 GLY A C 1
ATOM 5808 O O . GLY A 1 758 ? 56.947 0.602 9.884 1.00 81.94 758 GLY A O 1
ATOM 5809 N N . LYS A 1 759 ? 55.441 -0.533 8.638 1.00 82.94 759 LYS A N 1
ATOM 5810 C CA . LYS A 1 759 ? 56.385 -1.514 8.074 1.00 82.94 759 LYS A CA 1
ATOM 5811 C C . LYS A 1 759 ? 57.551 -0.797 7.383 1.00 82.94 759 LYS A C 1
ATOM 5813 O O . LYS A 1 759 ? 57.344 0.262 6.792 1.00 82.94 759 LYS A O 1
ATOM 5818 N N . ASP A 1 760 ? 58.762 -1.338 7.489 1.00 81.81 760 ASP A N 1
ATOM 5819 C CA . ASP A 1 760 ? 59.982 -0.770 6.891 1.00 81.81 760 ASP A CA 1
ATOM 5820 C C . ASP A 1 760 ? 60.270 0.691 7.304 1.00 81.81 760 ASP A C 1
ATOM 5822 O O . ASP A 1 760 ? 60.739 1.503 6.508 1.00 81.81 760 ASP A O 1
ATOM 5826 N N . ASN A 1 761 ? 59.979 1.046 8.565 1.00 81.00 761 ASN A N 1
ATOM 5827 C CA . ASN A 1 761 ? 60.100 2.406 9.120 1.00 81.00 761 ASN A CA 1
ATOM 5828 C C . ASN A 1 761 ? 59.241 3.469 8.407 1.00 81.00 761 ASN A C 1
ATOM 5830 O O . ASN A 1 761 ? 59.535 4.667 8.475 1.00 81.00 761 ASN A O 1
ATOM 5834 N N . SER A 1 762 ? 58.171 3.051 7.730 1.00 84.56 762 SER A N 1
ATOM 5835 C CA . SER A 1 762 ? 57.242 3.960 7.056 1.00 84.56 762 SER A CA 1
ATOM 5836 C C . SER A 1 762 ? 56.344 4.730 8.035 1.00 84.56 762 SER A C 1
ATOM 5838 O O . SER A 1 762 ? 56.304 4.475 9.246 1.00 84.56 762 SER A O 1
ATOM 5840 N N . THR A 1 763 ? 55.617 5.719 7.508 1.00 85.12 763 THR A N 1
ATOM 5841 C CA . THR A 1 763 ? 54.593 6.445 8.263 1.00 85.12 763 THR A CA 1
ATOM 5842 C C . THR A 1 763 ? 53.227 5.783 8.078 1.00 85.12 763 THR A C 1
ATOM 5844 O O . THR A 1 763 ? 52.695 5.745 6.970 1.00 85.12 763 THR A O 1
ATOM 5847 N N . GLY A 1 764 ? 52.663 5.274 9.175 1.00 86.88 764 GLY A N 1
ATOM 5848 C CA . GLY A 1 764 ? 51.330 4.689 9.255 1.00 86.88 764 GLY A CA 1
ATOM 5849 C C . GLY A 1 764 ? 50.287 5.688 9.763 1.00 86.88 764 GLY A C 1
ATOM 5850 O O . GLY A 1 764 ? 50.420 6.206 10.872 1.00 86.88 764 GLY A O 1
ATOM 5851 N N . ILE A 1 765 ? 49.246 5.961 8.978 1.00 89.31 765 ILE A N 1
ATOM 5852 C CA . ILE A 1 765 ? 48.156 6.879 9.330 1.00 89.31 765 ILE A CA 1
ATOM 5853 C C . ILE A 1 765 ? 46.811 6.195 9.090 1.00 89.31 765 ILE A C 1
ATOM 5855 O O . ILE A 1 765 ? 46.500 5.832 7.959 1.00 89.31 765 ILE A O 1
ATOM 5859 N N . VAL A 1 766 ? 45.999 6.071 10.141 1.00 93.62 766 VAL A N 1
ATOM 5860 C CA . VAL A 1 766 ? 44.589 5.651 10.052 1.00 93.62 766 VAL A CA 1
ATOM 5861 C C . VAL A 1 766 ? 43.738 6.576 10.914 1.00 93.62 766 VAL A C 1
ATOM 5863 O O . VAL A 1 766 ? 44.100 6.874 12.054 1.00 93.62 766 VAL A O 1
ATOM 5866 N N . THR A 1 767 ? 42.606 7.071 10.407 1.00 89.88 767 THR A N 1
ATOM 5867 C CA . THR A 1 767 ? 41.751 7.977 11.200 1.00 89.88 767 THR A CA 1
ATOM 5868 C C . THR A 1 767 ? 40.258 7.716 11.067 1.00 89.88 767 THR A C 1
ATOM 5870 O O . THR A 1 767 ? 39.796 7.237 10.039 1.00 89.88 767 THR A O 1
ATOM 5873 N N . LYS A 1 768 ? 39.476 8.102 12.084 1.00 91.00 768 LYS A N 1
ATOM 5874 C CA . LYS A 1 768 ? 38.001 8.100 12.039 1.00 91.00 768 LYS A CA 1
ATOM 5875 C C . LYS A 1 768 ? 37.416 6.717 11.712 1.00 91.00 768 LYS A C 1
ATOM 5877 O O . LYS A 1 768 ? 36.621 6.588 10.785 1.00 91.00 768 LYS A O 1
ATOM 5882 N N . VAL A 1 769 ? 37.823 5.692 12.458 1.00 93.38 769 VAL A N 1
ATOM 5883 C CA . VAL A 1 769 ? 37.250 4.341 12.339 1.00 93.38 769 VAL A CA 1
ATOM 5884 C C . VAL A 1 769 ? 36.153 4.178 13.385 1.00 93.38 769 VAL A C 1
ATOM 5886 O O . VAL A 1 769 ? 36.403 4.401 14.568 1.00 93.38 769 VAL A O 1
ATOM 5889 N N . VAL A 1 770 ? 34.947 3.801 12.966 1.00 91.88 770 VAL A N 1
ATOM 5890 C CA . VAL A 1 770 ? 33.802 3.585 13.860 1.00 91.88 770 VAL A CA 1
ATOM 5891 C C . VAL A 1 770 ? 33.233 2.190 13.633 1.00 91.88 770 VAL A C 1
ATOM 5893 O O . VAL A 1 770 ? 32.733 1.910 12.547 1.00 91.88 770 VAL A O 1
ATOM 5896 N N . LEU A 1 771 ? 33.274 1.342 14.658 1.00 90.44 771 LEU A N 1
ATOM 5897 C CA . LEU A 1 771 ? 32.511 0.094 14.732 1.00 90.44 771 LEU A CA 1
ATOM 5898 C C . LEU A 1 771 ? 31.358 0.313 15.709 1.00 90.44 771 LEU A C 1
ATOM 5900 O O . LEU A 1 771 ? 31.614 0.620 16.868 1.00 90.44 771 LEU A O 1
ATOM 5904 N N . ASN A 1 772 ? 30.116 0.184 15.250 1.00 88.75 772 ASN A N 1
ATOM 5905 C CA . ASN A 1 772 ? 28.928 0.303 16.095 1.00 88.75 772 ASN A CA 1
ATOM 5906 C C . ASN A 1 772 ? 28.002 -0.895 15.850 1.00 88.75 772 ASN A C 1
ATOM 5908 O O . ASN A 1 772 ? 27.277 -0.930 14.853 1.00 88.75 772 ASN A O 1
ATOM 5912 N N . GLY A 1 773 ? 28.049 -1.880 16.745 1.00 86.12 773 GLY A N 1
ATOM 5913 C CA . GLY A 1 773 ? 27.290 -3.123 16.630 1.00 86.12 773 GLY A CA 1
ATOM 5914 C C . GLY A 1 773 ? 28.069 -4.201 15.884 1.00 86.12 773 GLY A C 1
ATOM 5915 O O . GLY A 1 773 ? 28.058 -4.239 14.650 1.00 86.12 773 GLY A O 1
ATOM 5916 N N . ALA A 1 774 ? 28.715 -5.094 16.630 1.00 92.06 774 ALA A N 1
ATOM 5917 C CA . ALA A 1 774 ? 29.360 -6.284 16.085 1.00 92.06 774 ALA A CA 1
ATOM 5918 C C . ALA A 1 774 ? 29.184 -7.488 17.010 1.00 92.06 774 ALA A C 1
ATOM 5920 O O . ALA A 1 774 ? 29.146 -7.329 18.227 1.00 92.06 774 ALA A O 1
ATOM 5921 N N . PHE A 1 775 ? 29.109 -8.681 16.429 1.00 95.56 775 PHE A N 1
ATOM 5922 C CA . PHE A 1 775 ? 29.153 -9.946 17.147 1.00 95.56 775 PHE A CA 1
ATOM 5923 C C . PHE A 1 775 ? 30.364 -10.745 16.665 1.00 95.56 775 PHE A C 1
ATOM 5925 O O . PHE A 1 775 ? 30.441 -11.121 15.493 1.00 95.56 775 PHE A O 1
ATOM 5932 N N . ILE A 1 776 ? 31.337 -10.931 17.554 1.00 93.81 776 ILE A N 1
ATOM 5933 C CA . ILE A 1 776 ? 32.607 -11.596 17.267 1.00 93.81 776 ILE A CA 1
ATOM 5934 C C . ILE A 1 776 ? 32.626 -12.933 18.003 1.00 93.81 776 ILE A C 1
ATOM 5936 O O . ILE A 1 776 ? 32.519 -12.947 19.229 1.00 93.81 776 ILE A O 1
ATOM 5940 N N . LYS A 1 777 ? 32.739 -14.043 17.270 1.00 93.31 777 LYS A N 1
ATOM 5941 C CA . LYS A 1 777 ? 32.633 -15.395 17.831 1.00 93.31 777 LYS A CA 1
ATOM 5942 C C . LYS A 1 777 ? 33.764 -16.311 17.368 1.00 93.31 777 LYS A C 1
ATOM 5944 O O . LYS A 1 777 ? 34.060 -16.346 16.178 1.00 93.31 777 LYS A O 1
ATOM 5949 N N . ASN A 1 778 ? 34.339 -17.111 18.268 1.00 92.31 778 ASN A N 1
ATOM 5950 C CA . ASN A 1 778 ? 35.372 -18.110 17.942 1.00 92.31 778 ASN A CA 1
ATOM 5951 C C . ASN A 1 778 ? 36.600 -17.512 17.223 1.00 92.31 778 ASN A C 1
ATOM 5953 O O . ASN A 1 778 ? 37.062 -18.051 16.211 1.00 92.31 778 ASN A O 1
ATOM 5957 N N . THR A 1 779 ? 37.113 -16.379 17.709 1.00 90.56 779 THR A N 1
ATOM 5958 C CA . THR A 1 779 ? 38.272 -15.699 17.109 1.00 90.56 779 THR A CA 1
ATOM 5959 C C . THR A 1 779 ? 39.475 -15.626 18.047 1.00 90.56 779 THR A C 1
ATOM 5961 O O . THR A 1 779 ? 39.350 -15.636 19.273 1.00 90.56 779 THR A O 1
ATOM 5964 N N . THR A 1 780 ? 40.682 -15.500 17.488 1.00 89.12 780 THR A N 1
ATOM 5965 C CA . THR A 1 780 ? 41.888 -15.301 18.308 1.00 89.12 780 THR A CA 1
ATOM 5966 C C . THR A 1 780 ? 41.945 -13.901 18.914 1.00 89.12 780 THR A C 1
ATOM 5968 O O . THR A 1 780 ? 42.438 -13.748 20.031 1.00 89.12 780 THR A O 1
ATOM 5971 N N . ASN A 1 781 ? 41.410 -12.881 18.232 1.00 88.50 781 ASN A N 1
ATOM 5972 C CA . ASN A 1 781 ? 41.290 -11.523 18.764 1.00 88.50 781 ASN A CA 1
ATOM 5973 C C . ASN A 1 781 ? 39.898 -10.936 18.497 1.00 88.50 781 ASN A C 1
ATOM 5975 O O . ASN A 1 781 ? 39.214 -11.339 17.558 1.00 88.50 781 ASN A O 1
ATOM 5979 N N . GLY A 1 782 ? 39.473 -9.981 19.323 1.00 87.12 782 GLY A N 1
ATOM 5980 C CA . GLY A 1 782 ? 38.236 -9.229 19.106 1.00 87.12 782 GLY A CA 1
ATOM 5981 C C . GLY A 1 782 ? 38.494 -8.027 18.207 1.00 87.12 782 GLY A C 1
ATOM 5982 O O . GLY A 1 782 ? 38.294 -8.085 16.994 1.00 87.12 782 GLY A O 1
ATOM 5983 N N . VAL A 1 783 ? 38.992 -6.943 18.801 1.00 89.38 783 VAL A N 1
ATOM 5984 C CA . VAL A 1 783 ? 39.491 -5.766 18.075 1.00 89.38 783 VAL A CA 1
ATOM 5985 C C . VAL A 1 783 ? 40.979 -5.563 18.344 1.00 89.38 783 VAL A C 1
ATOM 5987 O O . VAL A 1 783 ? 41.425 -5.520 19.492 1.00 89.38 783 VAL A O 1
ATOM 5990 N N . ARG A 1 784 ? 41.772 -5.441 17.282 1.00 89.50 784 ARG A N 1
ATOM 5991 C CA . ARG A 1 784 ? 43.232 -5.364 17.365 1.00 89.50 784 ARG A CA 1
ATOM 5992 C C . ARG A 1 784 ? 43.768 -4.118 16.675 1.00 89.50 784 ARG A C 1
ATOM 5994 O O . ARG A 1 784 ? 43.314 -3.747 15.599 1.00 89.50 784 ARG A O 1
ATOM 6001 N N . VAL A 1 785 ? 44.787 -3.500 17.260 1.00 86.38 785 VAL A N 1
ATOM 6002 C CA . VAL A 1 785 ? 45.602 -2.475 16.609 1.00 86.38 785 VAL A CA 1
ATOM 6003 C C . VAL A 1 785 ? 47.059 -2.933 16.613 1.00 86.38 785 VAL A C 1
ATOM 6005 O O . VAL A 1 785 ? 47.609 -3.121 17.690 1.00 86.38 785 VAL A O 1
ATOM 6008 N N . LYS A 1 786 ? 47.680 -3.151 15.445 1.00 86.25 786 LYS A N 1
ATOM 6009 C CA . LYS A 1 786 ? 49.051 -3.707 15.336 1.00 86.25 786 LYS A CA 1
ATOM 6010 C C . LYS A 1 786 ? 49.987 -2.809 14.516 1.00 86.25 786 LYS A C 1
ATOM 6012 O O . LYS A 1 786 ? 49.668 -2.443 13.383 1.00 86.25 786 LYS A O 1
ATOM 6017 N N . THR A 1 787 ? 51.155 -2.459 15.050 1.00 83.50 787 THR A N 1
ATOM 6018 C CA . THR A 1 787 ? 52.146 -1.605 14.371 1.00 83.50 787 THR A CA 1
ATOM 6019 C C . THR A 1 787 ? 53.541 -2.198 14.425 1.00 83.50 787 THR A C 1
ATOM 6021 O O . THR A 1 787 ? 53.952 -2.712 15.462 1.00 83.50 787 THR A O 1
ATOM 6024 N N . TRP A 1 788 ? 54.277 -2.078 13.322 1.00 82.06 788 TRP A N 1
ATOM 6025 C CA . TRP A 1 788 ? 55.658 -2.529 13.227 1.00 82.06 788 TRP A CA 1
ATOM 6026 C C . TRP A 1 788 ? 56.572 -1.689 14.109 1.00 82.06 788 TRP A C 1
ATOM 6028 O O . TRP A 1 788 ? 56.472 -0.458 14.165 1.00 82.06 788 TRP A O 1
ATOM 6038 N N . GLN A 1 789 ? 57.517 -2.369 14.745 1.00 78.88 789 GLN A N 1
ATOM 6039 C CA . GLN A 1 789 ? 58.581 -1.717 15.486 1.00 78.88 789 GLN A CA 1
ATOM 6040 C C . GLN A 1 789 ? 59.407 -0.806 14.560 1.00 78.88 789 GLN A C 1
ATOM 6042 O O . GLN A 1 789 ? 59.861 -1.243 13.505 1.00 78.88 789 GLN A O 1
ATOM 6047 N N . GLY A 1 790 ? 59.610 0.458 14.953 1.00 73.94 790 GLY A N 1
ATOM 6048 C CA . GLY A 1 790 ? 60.348 1.440 14.139 1.00 73.94 790 GLY A CA 1
ATOM 6049 C C . GLY A 1 790 ? 59.477 2.372 13.292 1.00 73.94 790 GLY A C 1
ATOM 6050 O O . GLY A 1 790 ? 59.954 3.421 12.842 1.00 73.94 790 GLY A O 1
ATOM 6051 N N . GLY A 1 791 ? 58.191 2.041 13.139 1.00 80.81 791 GLY A N 1
ATOM 6052 C CA . GLY A 1 791 ? 57.207 2.846 12.423 1.00 80.81 791 GLY A CA 1
ATOM 6053 C C . GLY A 1 791 ? 56.951 4.222 13.048 1.00 80.81 791 GLY A C 1
ATOM 6054 O O . GLY A 1 791 ? 57.153 4.451 14.243 1.00 80.81 791 GLY A O 1
ATOM 6055 N N . SER A 1 792 ? 56.472 5.159 12.228 1.00 80.44 792 SER A N 1
ATOM 6056 C CA . SER A 1 792 ? 56.059 6.508 12.653 1.00 80.44 792 SER A CA 1
ATOM 6057 C C . SER A 1 792 ? 54.602 6.789 12.266 1.00 80.44 792 SER A C 1
ATOM 6059 O O . SER A 1 792 ? 54.046 6.077 11.439 1.00 80.44 792 SER A O 1
ATOM 6061 N N . GLY A 1 793 ? 53.957 7.812 12.839 1.00 85.88 793 GLY A N 1
ATOM 6062 C CA . GLY A 1 793 ? 52.585 8.208 12.479 1.00 85.88 793 GLY A CA 1
ATOM 6063 C C . GLY A 1 793 ? 51.565 8.054 13.612 1.00 85.88 793 GLY A C 1
ATOM 6064 O O . GLY A 1 793 ? 51.910 8.190 14.792 1.00 85.88 793 GLY A O 1
ATOM 6065 N N . PHE A 1 794 ? 50.291 7.846 13.268 1.00 84.44 794 PHE A N 1
ATOM 6066 C CA . PHE A 1 794 ? 49.204 7.821 14.249 1.00 84.44 794 PHE A CA 1
ATOM 6067 C C . PHE A 1 794 ? 47.941 7.083 13.795 1.00 84.44 794 PHE A C 1
ATOM 6069 O O . PHE A 1 794 ? 47.559 7.103 12.626 1.00 84.44 794 PHE A O 1
ATOM 6076 N N . VAL A 1 795 ? 47.230 6.523 14.772 1.00 87.06 795 VAL A N 1
ATOM 6077 C CA . VAL A 1 795 ? 45.855 6.036 14.640 1.00 87.06 795 VAL A CA 1
ATOM 6078 C C . VAL A 1 795 ? 44.949 6.909 15.509 1.00 87.06 795 VAL A C 1
ATOM 6080 O O . VAL A 1 795 ? 45.080 6.928 16.735 1.00 87.06 795 VAL A O 1
ATOM 6083 N N . LYS A 1 796 ? 44.045 7.686 14.898 1.00 85.94 796 LYS A N 1
ATOM 6084 C CA . LYS A 1 796 ? 43.283 8.727 15.615 1.00 85.94 796 LYS A CA 1
ATOM 6085 C C . LYS A 1 796 ? 41.772 8.619 15.436 1.00 85.94 796 LYS A C 1
ATOM 6087 O O . LYS A 1 796 ? 41.297 8.341 14.341 1.00 85.94 796 LYS A O 1
ATOM 6092 N N . ALA A 1 797 ? 41.020 8.968 16.480 1.00 80.06 797 ALA A N 1
ATOM 6093 C CA . ALA A 1 797 ? 39.558 9.022 16.456 1.00 80.06 797 ALA A CA 1
ATOM 6094 C C . ALA A 1 797 ? 38.934 7.667 16.084 1.00 80.06 797 ALA A C 1
ATOM 6096 O O . ALA A 1 797 ? 38.077 7.588 15.206 1.00 80.06 797 ALA A O 1
ATOM 6097 N N . VAL A 1 798 ? 39.409 6.606 16.734 1.00 86.44 798 VAL A N 1
ATOM 6098 C CA . VAL A 1 798 ? 38.838 5.266 16.605 1.00 86.44 798 VAL A CA 1
ATOM 6099 C C . VAL A 1 798 ? 37.836 5.036 17.730 1.00 86.44 798 VAL A C 1
ATOM 6101 O O . VAL A 1 798 ? 38.092 5.413 18.874 1.00 86.44 798 VAL A O 1
ATOM 6104 N N . ARG A 1 799 ? 36.692 4.446 17.398 1.00 78.69 799 ARG A N 1
ATOM 6105 C CA . ARG A 1 799 ? 35.577 4.215 18.311 1.00 78.69 799 ARG A CA 1
ATOM 6106 C C . ARG A 1 799 ? 34.987 2.838 18.061 1.00 78.69 799 ARG A C 1
ATOM 6108 O O . ARG A 1 799 ? 34.548 2.561 16.946 1.00 78.69 799 ARG A O 1
ATOM 6115 N N . PHE A 1 800 ? 34.958 2.014 19.096 1.00 87.19 800 PHE A N 1
ATOM 6116 C CA . PHE A 1 800 ? 34.273 0.727 19.086 1.00 87.19 800 PHE A CA 1
ATOM 6117 C C . PHE A 1 800 ? 33.147 0.775 20.125 1.00 87.19 800 PHE A C 1
ATOM 6119 O O . PHE A 1 800 ? 33.413 1.064 21.288 1.00 87.19 800 PHE A O 1
ATOM 6126 N N . GLU A 1 801 ? 31.913 0.564 19.667 1.00 78.94 801 GLU A N 1
ATOM 6127 C CA . GLU A 1 801 ? 30.654 0.658 20.416 1.00 78.94 801 GLU A CA 1
ATOM 6128 C C . GLU A 1 801 ? 29.815 -0.603 20.158 1.00 78.94 801 GLU A C 1
ATOM 6130 O O . GLU A 1 801 ? 29.723 -1.067 19.015 1.00 78.94 801 GLU A O 1
ATOM 6135 N N . ASN A 1 802 ? 29.152 -1.133 21.190 1.00 83.12 802 ASN A N 1
ATOM 6136 C CA . ASN A 1 802 ? 28.209 -2.259 21.071 1.00 83.12 802 ASN A CA 1
ATOM 6137 C C . ASN A 1 802 ? 28.837 -3.526 20.448 1.00 83.12 802 ASN A C 1
ATOM 6139 O O . ASN A 1 802 ? 28.273 -4.131 19.530 1.00 83.12 802 ASN A O 1
ATOM 6143 N N . VAL A 1 803 ? 30.030 -3.912 20.907 1.00 87.06 803 VAL A N 1
ATOM 6144 C CA . VAL A 1 803 ? 30.730 -5.114 20.425 1.00 87.06 803 VAL A CA 1
ATOM 6145 C C . VAL A 1 803 ? 30.523 -6.268 21.403 1.00 87.06 803 VAL A C 1
ATOM 6147 O O . VAL A 1 803 ? 31.046 -6.256 22.514 1.00 87.06 803 VAL A O 1
ATOM 6150 N N . MET A 1 804 ? 29.781 -7.279 20.968 1.00 85.88 804 MET A N 1
ATOM 6151 C CA . MET A 1 804 ? 29.560 -8.526 21.695 1.00 85.88 804 MET A CA 1
ATOM 6152 C C . MET A 1 804 ? 30.624 -9.547 21.281 1.00 85.88 804 MET A C 1
ATOM 6154 O O . MET A 1 804 ? 30.859 -9.739 20.089 1.00 85.88 804 MET A O 1
ATOM 6158 N N . MET A 1 805 ? 31.271 -10.197 22.249 1.00 91.31 805 MET A N 1
ATOM 6159 C CA . MET A 1 805 ? 32.342 -11.172 22.010 1.00 91.31 805 MET A CA 1
ATOM 6160 C C . MET A 1 805 ? 32.035 -12.490 22.730 1.00 91.31 805 MET A C 1
ATOM 6162 O O . MET A 1 805 ? 31.745 -12.475 23.925 1.00 91.31 805 MET A O 1
ATOM 6166 N N . GLU A 1 806 ? 32.117 -13.612 22.019 1.00 90.25 806 GLU A N 1
ATOM 6167 C CA . GLU A 1 806 ? 31.905 -14.971 22.538 1.00 90.25 806 GLU A CA 1
ATOM 6168 C C . GLU A 1 806 ? 33.085 -15.858 22.109 1.00 90.25 806 GLU A C 1
ATOM 6170 O O . GLU A 1 806 ? 33.446 -15.878 20.935 1.00 90.25 806 GLU A O 1
ATOM 6175 N N . ASP A 1 807 ? 33.725 -16.565 23.042 1.00 90.69 807 ASP A N 1
ATOM 6176 C CA . ASP A 1 807 ? 34.882 -17.432 22.750 1.00 90.69 807 ASP A CA 1
ATOM 6177 C C . ASP A 1 807 ? 36.014 -16.727 21.972 1.00 90.69 807 ASP A C 1
ATOM 6179 O O . ASP A 1 807 ? 36.592 -17.254 21.020 1.00 90.69 807 ASP A O 1
ATOM 6183 N N . VAL A 1 808 ? 36.327 -15.495 22.387 1.00 90.00 808 VAL A N 1
ATOM 6184 C CA . VAL A 1 808 ? 37.401 -14.671 21.817 1.00 90.00 808 VAL A CA 1
ATOM 6185 C C . VAL A 1 808 ? 38.624 -14.701 22.731 1.00 90.00 808 VAL A C 1
ATOM 6187 O O . VAL A 1 808 ? 38.558 -14.218 23.862 1.00 90.00 808 VAL A O 1
ATOM 6190 N N . ALA A 1 809 ? 39.755 -15.224 22.248 1.00 86.88 809 ALA A N 1
ATOM 6191 C CA . ALA A 1 809 ? 40.936 -15.435 23.096 1.00 86.88 809 ALA A CA 1
ATOM 6192 C C . ALA A 1 809 ? 41.552 -14.119 23.608 1.00 86.88 809 ALA A C 1
ATOM 6194 O O . ALA A 1 809 ? 41.902 -14.014 24.783 1.00 86.88 809 ALA A O 1
ATOM 6195 N N . ASN A 1 810 ? 41.648 -13.101 22.747 1.00 85.19 810 ASN A N 1
ATOM 6196 C CA . ASN A 1 810 ? 42.158 -11.778 23.102 1.00 85.19 810 ASN A CA 1
ATOM 6197 C C . ASN A 1 810 ? 41.160 -10.675 22.702 1.00 85.19 810 ASN A C 1
ATOM 6199 O O . ASN A 1 810 ? 41.250 -10.126 21.601 1.00 85.19 810 ASN A O 1
ATOM 6203 N N . PRO A 1 811 ? 40.202 -10.316 23.575 1.00 80.31 811 PRO A N 1
ATOM 6204 C CA . PRO A 1 811 ? 39.120 -9.385 23.242 1.00 80.31 811 PRO A CA 1
ATOM 6205 C C . PRO A 1 811 ? 39.594 -8.049 22.652 1.00 80.31 811 PRO A C 1
ATOM 6207 O O . PRO A 1 811 ? 39.041 -7.567 21.665 1.00 80.31 811 PRO A O 1
ATOM 6210 N N . ILE A 1 812 ? 40.654 -7.462 23.218 1.00 85.12 812 ILE A N 1
ATOM 6211 C CA . ILE A 1 812 ? 41.248 -6.213 22.730 1.00 85.12 812 ILE A CA 1
ATOM 6212 C C . ILE A 1 812 ? 42.772 -6.328 22.774 1.00 85.12 812 ILE A C 1
ATOM 6214 O O . ILE A 1 812 ? 43.336 -6.588 23.836 1.00 85.12 812 ILE A O 1
ATOM 6218 N N . ILE A 1 813 ? 43.442 -6.087 21.643 1.00 82.81 813 ILE A N 1
ATOM 6219 C CA . ILE A 1 813 ? 44.912 -6.044 21.555 1.00 82.81 813 ILE A CA 1
ATOM 6220 C C . ILE A 1 813 ? 45.370 -4.708 20.976 1.00 82.81 813 ILE A C 1
ATOM 6222 O O . ILE A 1 813 ? 44.874 -4.262 19.946 1.00 82.81 813 ILE A O 1
ATOM 6226 N N . ILE A 1 814 ? 46.387 -4.105 21.589 1.00 82.81 814 ILE A N 1
ATOM 6227 C CA . ILE A 1 814 ? 47.164 -3.016 20.989 1.00 82.81 814 ILE A CA 1
ATOM 6228 C C . ILE A 1 814 ? 48.633 -3.432 21.036 1.00 82.81 814 ILE A C 1
ATOM 6230 O O . ILE A 1 814 ? 49.248 -3.426 22.100 1.00 82.81 814 ILE A O 1
ATOM 6234 N N . ASP A 1 815 ? 49.178 -3.810 19.886 1.00 79.88 815 ASP A N 1
ATOM 6235 C CA . ASP A 1 815 ? 50.551 -4.275 19.724 1.00 79.88 815 ASP A CA 1
ATOM 6236 C C . ASP A 1 815 ? 51.380 -3.223 18.977 1.00 79.88 815 ASP A C 1
ATOM 6238 O O . ASP A 1 815 ? 51.113 -2.904 17.819 1.00 79.88 815 ASP A O 1
ATOM 6242 N N . GLN A 1 816 ? 52.386 -2.665 19.651 1.00 73.88 816 GLN A N 1
ATOM 6243 C CA . GLN A 1 816 ? 53.288 -1.658 19.082 1.00 73.88 816 GLN A CA 1
ATOM 6244 C C . GLN A 1 816 ? 54.633 -2.227 18.613 1.00 73.88 816 GLN A C 1
ATOM 6246 O O . GLN A 1 816 ? 55.455 -1.482 18.075 1.00 73.88 816 GLN A O 1
ATOM 6251 N N . PHE A 1 817 ? 54.865 -3.523 18.821 1.00 73.94 817 PHE A N 1
ATOM 6252 C CA . PHE A 1 817 ? 56.137 -4.199 18.568 1.00 73.94 817 PHE A CA 1
ATOM 6253 C C . PHE A 1 817 ? 55.969 -5.383 17.614 1.00 73.94 817 PHE A C 1
ATOM 6255 O O . PHE A 1 817 ? 56.731 -6.348 17.674 1.00 73.94 817 PHE A O 1
ATOM 6262 N N . TYR A 1 818 ? 54.986 -5.299 16.717 1.00 79.12 818 TYR A N 1
ATOM 6263 C CA . TYR A 1 818 ? 54.681 -6.369 15.780 1.00 79.12 818 TYR A CA 1
ATOM 6264 C C . TYR A 1 818 ? 55.908 -6.696 14.908 1.00 79.12 818 TYR A C 1
ATOM 6266 O O . TYR A 1 818 ? 56.526 -5.800 14.321 1.00 79.12 818 TYR A O 1
ATOM 6274 N N . CYS A 1 819 ? 56.261 -7.982 14.848 1.00 70.44 819 CYS A N 1
ATOM 6275 C CA . CYS A 1 819 ? 57.406 -8.520 14.117 1.00 70.44 819 CYS A CA 1
ATOM 6276 C C . CYS A 1 819 ? 57.046 -9.905 13.568 1.00 70.44 819 CYS A C 1
ATOM 6278 O O . CYS A 1 819 ? 56.876 -10.846 14.337 1.00 70.44 819 CYS A O 1
ATOM 6280 N N . ASP A 1 820 ? 56.958 -10.028 12.245 1.00 68.06 820 ASP A N 1
ATOM 6281 C CA . ASP A 1 820 ? 56.597 -11.276 11.551 1.00 68.06 820 ASP A CA 1
ATOM 6282 C C . ASP A 1 820 ? 57.824 -11.983 10.937 1.00 68.06 820 ASP A C 1
ATOM 6284 O O . ASP A 1 820 ? 57.790 -12.537 9.844 1.00 68.06 820 ASP A O 1
ATOM 6288 N N . SER A 1 821 ? 58.979 -11.871 11.602 1.00 62.94 821 SER A N 1
ATOM 6289 C CA . SER A 1 821 ? 60.240 -12.461 11.143 1.00 62.94 821 SER A CA 1
ATOM 6290 C C . SER A 1 821 ? 60.639 -13.633 12.044 1.00 62.94 821 SER A C 1
ATOM 6292 O O . SER A 1 821 ? 60.598 -13.495 13.268 1.00 62.94 821 SER A O 1
ATOM 6294 N N . PRO A 1 822 ? 61.122 -14.758 11.477 1.00 57.72 822 PRO A N 1
ATOM 6295 C CA . PRO A 1 822 ? 61.657 -15.874 12.261 1.00 57.72 822 PRO A CA 1
ATOM 6296 C C . PRO A 1 822 ? 62.911 -15.488 13.067 1.00 57.72 822 PRO A C 1
ATOM 6298 O O . PRO A 1 822 ? 63.272 -16.177 14.019 1.00 57.72 822 PRO A O 1
ATOM 6301 N N . ASN A 1 823 ? 63.563 -14.374 12.714 1.00 63.28 823 ASN A N 1
ATOM 6302 C CA . ASN A 1 823 ? 64.626 -13.754 13.502 1.00 63.28 823 ASN A CA 1
ATOM 6303 C C . ASN A 1 823 ? 64.070 -12.588 14.342 1.00 63.28 823 ASN A C 1
ATOM 6305 O O . ASN A 1 823 ? 63.309 -11.785 13.792 1.00 63.28 823 ASN A O 1
ATOM 6309 N N . PRO A 1 824 ? 64.494 -12.418 15.612 1.00 59.78 824 PRO A N 1
ATOM 6310 C CA . PRO A 1 824 ? 64.047 -11.316 16.462 1.00 59.78 824 PRO A CA 1
ATOM 6311 C C . PRO A 1 824 ? 64.314 -9.955 15.808 1.00 59.78 824 PRO A C 1
ATOM 6313 O O . PRO A 1 824 ? 65.455 -9.651 15.449 1.00 59.78 824 PRO A O 1
ATOM 6316 N N . CYS A 1 825 ? 63.277 -9.126 15.672 1.00 66.25 825 CYS A N 1
ATOM 6317 C CA . CYS A 1 825 ? 63.438 -7.753 15.206 1.00 66.25 825 CYS A CA 1
ATOM 6318 C C . CYS A 1 825 ? 64.344 -6.958 16.163 1.00 66.25 825 CYS A C 1
ATOM 6320 O O . CYS A 1 825 ? 64.330 -7.148 17.381 1.00 66.25 825 CYS A O 1
ATOM 6322 N N . SER A 1 826 ? 65.155 -6.050 15.614 1.00 63.66 826 SER A N 1
ATOM 6323 C CA . SER A 1 826 ? 65.975 -5.142 16.421 1.00 63.66 826 SER A CA 1
ATOM 6324 C C . SER A 1 826 ? 65.078 -4.267 17.296 1.00 63.66 826 SER A C 1
ATOM 6326 O O . SER A 1 826 ? 64.167 -3.637 16.762 1.00 63.66 826 SER A O 1
ATOM 6328 N N . ASN A 1 827 ? 65.369 -4.156 18.595 1.00 63.78 827 ASN A N 1
ATOM 6329 C CA . ASN A 1 827 ? 64.554 -3.349 19.499 1.00 63.78 827 ASN A CA 1
ATOM 6330 C C . ASN A 1 827 ? 64.641 -1.842 19.164 1.00 63.78 827 ASN A C 1
ATOM 6332 O O . ASN A 1 827 ? 65.601 -1.169 19.537 1.00 63.78 827 ASN A O 1
ATOM 6336 N N . GLN A 1 828 ? 63.641 -1.304 18.461 1.00 66.62 828 GLN A N 1
ATOM 6337 C CA . GLN A 1 828 ? 63.481 0.120 18.157 1.00 66.62 828 GLN A CA 1
ATOM 6338 C C . GLN A 1 828 ? 62.420 0.771 19.058 1.00 66.62 828 GLN A C 1
ATOM 6340 O O . GLN A 1 828 ? 61.410 0.156 19.393 1.00 66.62 828 GLN A O 1
ATOM 6345 N N . VAL A 1 829 ? 62.657 2.033 19.437 1.00 58.31 829 VAL A N 1
ATOM 6346 C CA . VAL A 1 829 ? 61.865 2.796 20.432 1.00 58.31 829 VAL A CA 1
ATOM 6347 C C . VAL A 1 829 ? 60.792 3.692 19.778 1.00 58.31 829 VAL A C 1
ATOM 6349 O O . VAL A 1 829 ? 60.095 4.442 20.456 1.00 58.31 829 VAL A O 1
ATOM 6352 N N . LYS A 1 830 ? 60.652 3.658 18.446 1.00 59.75 830 LYS A N 1
ATOM 6353 C CA . LYS A 1 830 ? 59.624 4.428 17.726 1.00 59.75 830 LYS A CA 1
ATOM 6354 C C . LYS A 1 830 ? 58.328 3.622 17.631 1.00 59.75 830 LYS A C 1
ATOM 6356 O O . LYS A 1 830 ? 58.363 2.465 17.220 1.00 59.75 830 LYS A O 1
ATOM 6361 N N . CYS A 1 831 ? 57.219 4.260 17.998 1.00 60.97 831 CYS A N 1
ATOM 6362 C CA . CYS A 1 831 ? 55.863 3.717 17.968 1.00 60.97 831 CYS A CA 1
ATOM 6363 C C . CYS A 1 831 ? 54.875 4.765 17.427 1.00 60.97 831 CYS A C 1
ATOM 6365 O O . CYS A 1 831 ? 55.158 5.968 17.423 1.00 60.97 831 CYS A O 1
ATOM 6367 N N . LEU A 1 832 ? 53.709 4.312 16.963 1.00 72.94 832 LEU A N 1
ATOM 6368 C CA . LEU A 1 832 ? 52.622 5.192 16.527 1.00 72.94 832 LEU A CA 1
ATOM 6369 C C . LEU A 1 832 ? 51.842 5.733 17.734 1.00 72.94 832 LEU A C 1
ATOM 6371 O O . LEU A 1 832 ? 51.714 5.070 18.760 1.00 72.94 832 LEU A O 1
ATOM 6375 N N . SER A 1 833 ? 51.277 6.936 17.600 1.00 71.50 833 SER A N 1
ATOM 6376 C CA . SER A 1 833 ? 50.381 7.500 18.624 1.00 71.50 833 SER A CA 1
ATOM 6377 C C . SER A 1 833 ? 48.922 7.072 18.413 1.00 71.50 833 SER A C 1
ATOM 6379 O O . SER A 1 833 ? 48.455 7.021 17.275 1.00 71.50 833 SER A O 1
ATOM 6381 N N . PHE A 1 834 ? 48.189 6.788 19.499 1.00 72.38 834 PHE A N 1
ATOM 6382 C CA . PHE A 1 834 ? 46.810 6.274 19.458 1.00 72.38 834 PHE A CA 1
ATOM 6383 C C . PHE A 1 834 ? 45.812 7.198 20.166 1.00 72.38 834 PHE A C 1
ATOM 6385 O O . PHE A 1 834 ? 46.111 7.760 21.218 1.00 72.38 834 PHE A O 1
ATOM 6392 N N . SER A 1 835 ? 44.593 7.310 19.630 1.00 66.31 835 SER A N 1
ATOM 6393 C CA . SER A 1 835 ? 43.418 7.780 20.385 1.00 66.31 835 SER A CA 1
ATOM 6394 C C . SER A 1 835 ? 42.208 6.904 20.066 1.00 66.31 835 SER A C 1
ATOM 6396 O O . SER A 1 835 ? 41.742 6.852 18.922 1.00 66.31 835 SER A O 1
ATOM 6398 N N . LEU A 1 836 ? 41.743 6.197 21.093 1.00 70.25 836 LEU A N 1
ATOM 6399 C CA . LEU A 1 836 ? 40.746 5.135 21.023 1.00 70.25 836 LEU A CA 1
ATOM 6400 C C . LEU A 1 836 ? 39.666 5.393 22.075 1.00 70.25 836 LEU A C 1
ATOM 6402 O O . LEU A 1 836 ? 39.978 5.771 23.204 1.00 70.25 836 LEU A O 1
ATOM 6406 N N . TRP A 1 837 ? 38.413 5.174 21.695 1.00 57.97 837 TRP A N 1
ATOM 6407 C CA . TRP A 1 837 ? 37.268 5.125 22.594 1.00 57.97 837 TRP A CA 1
ATOM 6408 C C . TRP A 1 837 ? 36.658 3.723 22.517 1.00 57.97 837 TRP A C 1
ATOM 6410 O O . TRP A 1 837 ? 36.439 3.206 21.419 1.00 57.97 837 TRP A O 1
ATOM 6420 N N . LEU A 1 838 ? 36.422 3.114 23.676 1.00 64.62 838 LEU A N 1
ATOM 6421 C CA . LEU A 1 838 ? 35.853 1.777 23.834 1.00 64.62 838 LEU A CA 1
ATOM 6422 C C . LEU A 1 838 ? 34.630 1.897 24.739 1.00 64.62 838 LEU A C 1
ATOM 6424 O O . LEU A 1 838 ? 34.752 2.495 25.813 1.00 64.62 838 LEU A O 1
ATOM 6428 N N . GLY A 1 839 ? 33.498 1.325 24.340 1.00 44.34 839 GLY A N 1
ATOM 6429 C CA . GLY A 1 839 ? 32.303 1.290 25.179 1.00 44.34 839 GLY A CA 1
ATOM 6430 C C . GLY A 1 839 ? 31.149 0.503 24.602 1.00 44.34 839 GLY A C 1
ATOM 6431 O O . GLY A 1 839 ? 31.354 -0.264 23.632 1.00 44.34 839 GLY A O 1
#

Mean predicted aligned error: 19.51 Å

Radius of gyration: 37.71 Å; Cα contacts (8 Å, |Δi|>4): 1506; chains: 1; bounding box: 113×69×93 Å

pLDDT: mean 80.98, std 17.27, range [22.67, 97.69]

Solvent-accessible surface area (backbone atoms only — not comparable to full-atom values): 43775 Å² total; per-residue (Å²): 99,64,94,74,75,47,79,86,49,64,69,56,51,18,53,52,28,43,47,17,38,78,69,66,38,55,71,60,31,50,52,52,50,54,49,38,54,76,70,66,56,71,83,39,67,61,39,51,41,22,48,29,38,32,25,30,72,70,67,37,52,75,59,16,52,52,52,57,73,66,44,90,66,71,52,69,69,47,52,45,43,51,38,50,32,27,57,78,69,64,39,34,70,58,33,57,62,40,53,64,52,43,52,75,60,69,42,76,85,50,68,68,54,49,32,44,46,32,54,32,20,26,81,49,84,35,54,70,60,32,51,54,52,49,54,49,35,54,76,71,47,35,48,75,74,30,69,66,44,24,38,35,46,22,44,25,27,31,50,52,67,37,60,68,59,16,51,59,40,48,70,61,49,68,80,66,48,56,66,51,49,40,42,52,32,31,32,31,24,75,70,64,41,62,69,62,22,52,52,49,44,56,55,35,59,75,56,35,80,82,49,70,66,34,51,32,31,48,26,49,36,22,24,77,68,50,36,56,71,62,35,53,53,51,50,55,50,33,56,77,70,51,35,56,74,74,31,69,66,42,39,20,29,47,16,32,21,29,11,59,46,69,39,48,68,63,14,48,52,52,55,74,62,36,84,67,88,43,66,62,42,51,41,22,43,37,48,17,31,45,72,67,64,40,44,68,60,29,50,50,52,52,47,50,37,59,74,73,66,48,85,77,51,57,66,48,54,20,45,42,38,48,32,38,54,74,44,94,74,60,39,75,66,58,51,51,52,53,51,50,47,28,56,76,71,70,38,48,82,40,66,64,28,38,38,24,48,23,43,32,29,20,75,70,67,37,52,68,60,23,47,53,58,58,72,70,47,92,77,74,51,68,64,46,54,34,34,50,28,37,26,32,12,78,70,41,36,20,69,59,16,52,52,51,52,50,50,40,47,74,72,71,45,74,82,50,73,66,38,52,42,26,37,37,43,2,14,37,62,51,66,37,60,70,62,34,51,51,53,61,50,40,38,40,77,76,66,69,42,81,84,50,71,69,46,52,46,39,50,31,51,33,30,15,76,70,67,40,45,70,56,29,52,52,54,39,69,76,36,100,55,58,83,44,63,68,52,51,51,53,44,37,53,26,21,52,77,66,66,38,62,76,59,30,55,55,41,44,52,48,45,42,71,72,41,76,82,49,56,65,47,28,50,52,40,16,53,44,27,48,73,75,64,39,61,66,62,13,48,51,28,47,50,51,35,51,52,49,51,51,49,51,51,48,49,51,49,44,52,57,46,51,68,73,69,40,91,81,63,68,79,78,80,73,80,90,78,80,92,78,91,84,83,88,81,89,81,81,76,91,76,89,76,85,86,86,74,82,86,82,77,84,81,79,88,76,84,88,78,84,82,86,90,66,64,62,77,49,82,44,92,58,80,36,60,50,96,60,66,65,91,76,62,62,92,88,61,83,64,83,78,39,81,46,66,69,46,66,46,34,42,44,38,31,19,39,37,35,36,43,30,52,26,32,49,32,37,35,43,53,29,39,25,33,44,45,56,45,48,28,30,39,41,29,54,23,37,42,37,38,40,31,48,31,38,34,43,39,58,59,82,26,73,69,14,29,27,38,36,38,30,41,22,33,47,34,36,42,36,49,30,38,22,18,11,28,22,30,26,33,33,40,26,46,57,20,30,44,35,38,37,30,51,34,37,32,40,37,19,39,21,38,33,41,33,72,24,9,54,95,56,31,76,16,38,36,35,40,35,36,40,49,32,32,44,36,35,55,14,55,22,36,43,34,37,35,22,19,47,42,8,35,53,33,41,38,59,30,37,43,32,58,68,47,74,43,72,39,76,34,57,71,44,81,42,56,66,46,71,97,54,100,58,85,71,79,93,51,93,39,54,60,47,79,42,77,46,80,89

InterPro domains:
  IPR000743 Glycoside hydrolase, family 28 [PF00295] (657-829)
  IPR000743 Glycoside hydrolase, family 28 [PS00502] (743-756)
  IPR002885 Pentatricopeptide repeat [PF01535] (50-76)
  IPR002885 Pentatricopeptide repeat [PF01535] (78-107)
  IPR002885 Pentatricopeptide repeat [PF01535] (179-205)
  IPR002885 Pentatricopeptide repeat [PF01535] (281-308)
  IPR002885 Pentatricopeptide repeat [PF01535] (354-376)
  IPR002885 Pentatricopeptide repeat [PF01535] (455-477)
  IPR002885 Pentatricopeptide repeat [PF13041] (380-427)
  IPR002885 Pentatricopeptide repeat [PS51375] (75-109)
  IPR002885 Pentatricopeptide repeat [PS51375] (381-415)
  IPR002885 Pentatricopeptide repeat [TIGR00756] (383-416)
  IPR006626 Parallel beta-helix repeat [SM00710] (642-670)
  IPR006626 Parallel beta-helix repeat [SM00710] (686-712)
  IPR006626 Parallel beta-helix repeat [SM00710] (713-734)
  IPR006626 Parallel beta-helix repeat [SM00710] (766-787)
  IPR006626 Parallel beta-helix repeat [SM00710] (795-816)
  IPR011050 Pectin lyase fold/virulence factor [SSF51126] (600-830)
  IPR011990 Tetratricopeptide-like helical domain superfamily [G3DSA:1.25.40.10] (1-126)
  IPR011990 Tetratricopeptide-like helical domain superfamily [G3DSA:1.25.40.10] (127-236)